Protein AF-A0A9D6YRR4-F1 (afdb_monomer_lite)

Radius of gyration: 35.92 Å; chains: 1; bounding box: 92×90×104 Å

Foldseek 3Di:
DVVVVVVVVVVVLLVVLLVQLVVLLLVLLLLLLVALVSLQVSLQSQLVSCCSLPPDPDPVVSVVSSVLSSVLLSVLRNLEDQPDDALFADQDPVNLSRAYSNLSSVLSNQLSCQLRPADAPDSVLLNVLSSCVSSLVSLVLNLQYPVLLVQLCVVVVNPDDDSLNSSLSSQLVSQLVLLCCLLASLCVSRHFFHPPDCQLSVLSSVLSNLLSCLLVLLLCLQPPNVVPDDLVVSLQSNLQSLLSSQLSVQLSLQLRLVSLLCSLVRFHSDNLSSCVSSNLRNLVRSVLSNVVSNVLQVVVVQVVDVVSVVVCLVCFLQSLLQVQLVCQLVVLLVLLDDSQDDDSVVSSVVSVVDNLSSQLRSLLRSLVSVCVVVVLLADDLQSQLQSQLVSQLCSFLVSLQVVQVVCCVVVVDVDRAPPLLSVVSSVLRSRVRSLVSSLRHPVLVVLLVVLSVQQNFSFCVVVVHDWDWPWDDALVDPSSIRTPGTDGGNSSVLSSQLVSLLVNLLVLLLLLLVVLLVVLCVLVVHCVSVLCCPDSNVVSSSSVSSSRRSNCSNNLRSVLSSRADADQADALLQEQFPVSSVVLVVCNVPDDRVVSRVVSLVVLLQCLLDSVSSSVSSCRRSNVQLSNQLSCLVNVVLVVQQVSCVSSVHDSPDGSDDSSSSSCSNNVSSRGHHYDHDDPSNVVSNVSSVVVNVPDDPVVVCVVVVVVVVVVCVVVVVVVVSVVVSVVVVVPLVQPDDQADEHRPWDWDWFDLSQKIWTAYLQGAIWIKGPCSVQLAFIFTFFDDNRHNVAGGFKWKWKAFVVGDIDTLGCPPQVDDWPPWDWDDPRPQWIWTWTDDPQKTWIWTWGQDNPFQKIKIKIKIWRNAQAKGKMKMKMKTFGQQGRPCPCVQAVLVRLQQKKWWQALVLQKIKIAGQVDFGRDPDPVVTHRFQKIWMKHKAWDPPWDKDFAAWDFAPCQQQPLHGRSDRCCVVVNHPHHGSVQGEMDSNSRTMTMTMMMTIAHRRGMTIMMMMTGMDRHDQVVQVVSCVRNVHDRDDPVSVVVRHPDYGDHDQDDDDPDDQWDADPVNQKMKGWPRDSFWDWDKAAEPQQWIWIATNQGAIWTAGNDSSPGTPFDDHPNSTPSDDRRDFDWDADPVVRHIDGLGCPPPVDPQKTWMWMDGHFKIWIWIDHDHDIDIWIWGADRPDSDIDIDD

Sequence (1189 aa):
MAVKRGESDVNSALFERIMIGMGFAVFAALEAAGGGEHAIVAGFFAGATIFVLRRSSESARQAADFAVDFLAVATFTLLCDRAGLLWRAPETFAELFRLSPVGAATATLLYLAGVVTLRARSRMAVRAALFVLPLQFSLLIALGSPPVAQIGGALLLGLDVPEAFRKIVGHTLVLFLLNESIVVGVPLALGRFLPRQWRPHSILLASAFVASLTPYIATSVSYFVAPYLPYPVTAVVATVTAALAQAGLWGQTYLVTQAMAGLLRATPSLQVVVFHDWRTGAEKGAVYGFVFMALLLAVGLVVSFAPAVAVISASGPIGGALIGAALFPLARAIVESTDSTPPFFARVEELYLHPSNYFRGAVAGAAIGLALMIGLPEASGSGRFLFGAVAGALAYAGVDAAFDFAALTQGRRQHLRSWRVYSLGALLGALVAGAVAWYLDAGQVENITAKFFAYTSLDYGADGRPITEYVIRPLFSKWGATDLGRVDGGVRLLFDESLSGVIQWVFAAPLFSINLFFLTALVQRSLQPLRQLASWQGLDMLIENAVRVLRWGLWMAPVIYSFLKASPDPAWYNQDGLIRTGVASWMSYILPDSDFRAWSLDIFTALLAYDALRVLIWFDHMGLRVATLVNLSFVGGDVADEKAARFLGKAQTSRAIPEGIRRFGTWAPLLLPFYIPRGAEWDKAWSAAEQMTQTRPPSYAYLVSGYLIYAGVVAFGLVLFLLGRLARAQKVTIEGITGAGGVPGSRPLRLTNGLMISEWFQDGQGAMRIEGVARGGPPIDLTRRPDDHAHPRGRFLFLREDGGELWSIGEAPTRCRATQASLTDAGENCLFFMAERNGFAIEACVSLAADEAVEITRLKIVNLEQRHRKLMLASLREWVLNETGVELRDAAYNAIHIGTWYVRSLNAIFAQNRLLKGGARRQSDRRLSPEIGFHAIGAGADAKISVVGYEDVKSRFYGMGSTYAPDSMLGLAAPRDPKDEGLLYGFEPCASLRVEVELAAAGATELIIVDGWARDMGRATDSIARHLGIAPVAPETLNRALSRRRELILPPPPKKPRYAFSQDGRSVTLAPGTPRPFGHVIANAFGQGAVLTNDGEIFSFHGNSRLNSFTPFRMGEGRMAPAGQRIYVYDLARTDAHSPTFVPLRRRDAEYQVTFSPGVAVYRSERDHLQLEMTVFVSPTQPIEFKIL

Secondary structure (DSSP, 8-state):
--HHHHHHHHHHHHHHHHHHHHHHHHHHHHHHHT-GGGHHHHHHHHHHHHHHHS--S-HHHHHHHHHHHHHHHHHHHHTB-TTPPTTPPPSSGGGTT-B-HHHHHHHHHHHHHHHHH---S-HHHHHHHHHHHHHHHHHHHGGGSTHHHHHHHHHTTT----HHHHHHHHHHHHHHHHHHIIIIIHHHHTT-----SSHHHHHHHHHHHHHHHHHHHHHHIIIIITTTS-HHHHHHHHHHHHHHHHHHHHHHHHHHHHHHHHTTTT----HHHHHHHHHHHHHHHHHHHHHHHHHHHHHHHHHH-HHHHHHHHHHHHHHHHHHHHHHHHHHHHHHT--TTS--HHHHHHHHHT-HHHHHHHHHHHHHHHHHHHTTGGGS-HHHHHHHHHHHHHIIIIIHHHHHHHHHHHTTS-SSPPPHHHHHHHHHHHHHHHHHHHHH--HHHHHHHHHHHHHHH-S-TTTTT----EEEE-GGG-TT--EEEEE--SHHHHHHHHHHHHHHHHHHHHHHHHHHHHHHHHHHTT-SHHHHHHTSHHHHHHHHHHHHHHHHHHHHHHHHHHHH--EESS--TTSSSSHHHHHHHHHHHHHS-HHHHHHHHHHHHHHHHH-HHHHHHHHIIIIIIIIHHHHHHHHHHHHHHHHHHHHHTT--TTS--S-HHHHHHHHHGGGG--EE---THHHHHHHHHHHHHHHS--HHHHHHHHHHHHHHHHHHHHHHHHHHHHHHHHHS---TT-PSSSSSTT---EEEE-SSEEEEE-TTS-EEEEE-HHHHTSS-EEEE-----TTS--BEEEEEEETTSPPEESSSTTTT-PPEEEEEEE-STTEEEEEEEETTEEEEEEEEE-SSSSEEEEEEEEEE-SSS-EEEEEEEEEEEEEEETTHHHH-HHHHHTTEEEEEEGGGTEEEEEETTPBPS-SSTTT-PBP--EEEEEEEE-TT--EEEEEEEEEHHHHHTTS-SSS-HHHHTSSPPBPTT--EEE--SSEEEEEEEEEEE-TT-EEEEEEEEEEESSHHHHHHHHHHHHTPPPPPHHHHHHHHH-BPPP-PPPPPSS-SEEE-TTSS-EEE-S--SSPPEEEEE-TTSEEEEEETT--EEEEESSTTTSBSS---TTSGGGS--S----EEETTTTEEE-SSSTTT--SSSEEEEEEETTEEEEEEEETTEEEEEEEEE-SSSS-EEEE-

pLDDT: mean 82.85, std 13.52, range [30.8, 98.19]

Structure (mmCIF, N/CA/C/O backbone):
data_AF-A0A9D6YRR4-F1
#
_entry.id   AF-A0A9D6YRR4-F1
#
loop_
_atom_site.group_PDB
_atom_site.id
_atom_site.type_symbol
_atom_site.label_atom_id
_atom_site.label_alt_id
_atom_site.label_comp_id
_atom_site.label_asym_id
_atom_site.label_entity_id
_atom_site.label_seq_id
_atom_site.pdbx_PDB_ins_code
_atom_site.Cartn_x
_atom_site.Cartn_y
_atom_site.Cartn_z
_atom_site.occupancy
_atom_site.B_iso_or_equiv
_atom_site.auth_seq_id
_atom_site.auth_comp_id
_atom_site.auth_asym_id
_atom_site.auth_atom_id
_atom_site.pdbx_PDB_model_num
ATOM 1 N N . MET A 1 1 ? 9.884 -29.190 38.766 1.00 35.38 1 MET A N 1
ATOM 2 C CA . MET A 1 1 ? 11.033 -29.757 38.014 1.00 35.38 1 MET A CA 1
ATOM 3 C C . MET A 1 1 ? 10.650 -30.884 37.039 1.00 35.38 1 MET A C 1
ATOM 5 O O . MET A 1 1 ? 11.344 -31.026 36.044 1.00 35.38 1 MET A O 1
ATOM 9 N N . ALA A 1 2 ? 9.544 -31.621 37.236 1.00 30.80 2 ALA A N 1
ATOM 10 C CA . ALA A 1 2 ? 9.090 -32.679 36.313 1.00 30.80 2 ALA A CA 1
ATOM 11 C C . ALA A 1 2 ? 8.476 -32.177 34.981 1.00 30.80 2 ALA A C 1
ATOM 13 O O . ALA A 1 2 ? 8.608 -32.843 33.962 1.00 30.80 2 ALA A O 1
ATOM 14 N N . VAL A 1 3 ? 7.903 -30.966 34.945 1.00 32.97 3 VAL A N 1
ATOM 15 C CA . VAL A 1 3 ? 7.311 -30.372 33.722 1.00 32.97 3 VAL A CA 1
ATOM 16 C C . VAL A 1 3 ? 8.374 -29.994 32.672 1.00 32.97 3 VAL A C 1
ATOM 18 O O . VAL A 1 3 ? 8.130 -30.102 31.477 1.00 32.97 3 VAL A O 1
ATOM 21 N N . LYS A 1 4 ? 9.604 -29.660 33.099 1.00 32.00 4 LYS A N 1
ATOM 22 C CA . LYS A 1 4 ? 10.712 -29.302 32.190 1.00 32.00 4 LYS A CA 1
ATOM 23 C C . LYS A 1 4 ? 11.337 -30.495 31.448 1.00 32.00 4 LYS A C 1
ATOM 25 O O . LYS A 1 4 ? 11.971 -30.271 30.424 1.00 32.00 4 LYS A O 1
ATOM 30 N N . ARG A 1 5 ? 11.177 -31.736 31.937 1.00 32.06 5 ARG A N 1
ATOM 31 C CA . ARG A 1 5 ? 11.666 -32.949 31.242 1.00 32.06 5 ARG A CA 1
ATOM 32 C C . ARG A 1 5 ? 10.710 -33.416 30.135 1.00 32.06 5 ARG A C 1
ATOM 34 O O . ARG A 1 5 ? 11.171 -33.881 29.105 1.00 32.06 5 ARG A O 1
ATOM 41 N N . GLY A 1 6 ? 9.399 -33.208 30.288 1.00 34.84 6 GLY A N 1
ATOM 42 C CA . GLY A 1 6 ? 8.423 -33.536 29.238 1.00 34.84 6 GLY A CA 1
ATOM 43 C C . GLY A 1 6 ? 8.542 -32.651 27.990 1.00 34.84 6 GLY A C 1
ATOM 44 O O . GLY A 1 6 ? 8.370 -33.126 26.872 1.00 34.84 6 GLY A O 1
ATOM 45 N N . GLU A 1 7 ? 8.903 -31.373 28.151 1.00 37.41 7 GLU A N 1
ATOM 46 C CA . GLU A 1 7 ? 9.108 -30.463 27.014 1.00 37.41 7 GLU A CA 1
ATOM 47 C C . GLU A 1 7 ? 10.412 -30.727 26.241 1.00 37.41 7 GLU A C 1
ATOM 49 O O . GLU A 1 7 ? 10.470 -30.421 25.048 1.00 37.41 7 GLU A O 1
ATOM 54 N N . SER A 1 8 ? 11.462 -31.287 26.860 1.00 43.06 8 SER A N 1
ATOM 55 C CA . SER A 1 8 ? 12.710 -31.598 26.142 1.00 43.06 8 SER A CA 1
ATOM 56 C C . SER A 1 8 ? 12.553 -32.788 25.196 1.00 43.06 8 SER A C 1
ATOM 58 O O . SER A 1 8 ? 13.029 -32.717 24.063 1.00 43.06 8 SER A O 1
ATOM 60 N N . ASP A 1 9 ? 11.823 -33.822 25.618 1.00 42.53 9 ASP A N 1
ATOM 61 C CA . ASP A 1 9 ? 11.659 -35.070 24.855 1.00 42.53 9 ASP A CA 1
ATOM 62 C C . ASP A 1 9 ? 10.661 -34.927 23.694 1.00 42.53 9 ASP A C 1
ATOM 64 O O . ASP A 1 9 ? 10.826 -35.518 22.628 1.00 42.53 9 ASP A O 1
ATOM 68 N N . VAL A 1 10 ? 9.648 -34.064 23.839 1.00 52.66 10 VAL A N 1
ATOM 69 C CA . VAL A 1 10 ? 8.734 -33.722 22.732 1.00 52.66 10 VAL A CA 1
ATOM 70 C C . VAL A 1 10 ? 9.452 -32.890 21.661 1.00 52.66 10 VAL A C 1
ATOM 72 O O . VAL A 1 10 ? 9.198 -33.056 20.466 1.00 52.66 10 VAL A O 1
ATOM 75 N N . ASN A 1 11 ? 10.379 -32.014 22.066 1.00 50.00 11 ASN A N 1
ATOM 76 C CA . ASN A 1 11 ? 11.154 -31.196 21.134 1.00 50.00 11 ASN A CA 1
ATOM 77 C C . ASN A 1 11 ? 12.243 -32.000 20.398 1.00 50.00 11 ASN A C 1
ATOM 79 O O . ASN A 1 11 ? 12.485 -31.710 19.225 1.00 50.00 11 ASN A O 1
ATOM 83 N N . SER A 1 12 ? 12.866 -33.009 21.025 1.00 56.66 12 SER A N 1
ATOM 84 C CA . SER A 1 12 ? 13.842 -33.885 20.352 1.00 56.66 12 SER A CA 1
ATOM 85 C C . SER A 1 12 ? 13.174 -34.777 19.301 1.00 56.66 12 SER A C 1
ATOM 87 O O . SER A 1 12 ? 13.615 -34.797 18.154 1.00 56.66 12 SER A O 1
ATOM 89 N N . ALA A 1 13 ? 12.039 -35.402 19.631 1.00 66.06 13 ALA A N 1
ATOM 90 C CA . ALA A 1 13 ? 11.283 -36.236 18.696 1.00 66.06 13 ALA A CA 1
ATOM 91 C C . ALA A 1 13 ? 10.710 -35.435 17.509 1.00 66.06 13 ALA A C 1
ATOM 93 O O . ALA A 1 13 ? 10.629 -35.937 16.386 1.00 66.06 13 ALA A O 1
ATOM 94 N N . LEU A 1 14 ? 10.311 -34.176 17.729 1.00 68.56 14 LEU A N 1
ATOM 95 C CA . LEU A 1 14 ? 9.897 -33.276 16.649 1.00 68.56 14 LEU A CA 1
ATOM 96 C C . LEU A 1 14 ? 11.081 -32.904 15.743 1.00 68.56 14 LEU A C 1
ATOM 98 O O . LEU A 1 14 ? 10.932 -32.879 14.523 1.00 68.56 14 LEU A O 1
ATOM 102 N N . PHE A 1 15 ? 12.249 -32.636 16.331 1.00 70.12 15 PHE A N 1
ATOM 103 C CA . PHE A 1 15 ? 13.462 -32.289 15.594 1.00 70.12 15 PHE A CA 1
ATOM 104 C C . PHE A 1 15 ? 13.963 -33.448 14.722 1.00 70.12 15 PHE A C 1
ATOM 106 O O . PHE A 1 15 ? 14.214 -33.249 13.535 1.00 70.12 15 PHE A O 1
ATOM 113 N N . GLU A 1 16 ? 14.028 -34.665 15.262 1.00 74.25 16 GLU A N 1
ATOM 114 C CA . GLU A 1 16 ? 14.415 -35.865 14.507 1.00 74.25 16 GLU A CA 1
ATOM 115 C C . GLU A 1 16 ? 13.483 -36.122 13.319 1.00 74.25 16 GLU A C 1
ATOM 117 O O . GLU A 1 16 ? 13.944 -36.366 12.205 1.00 74.25 16 GLU A O 1
ATOM 122 N N . ARG A 1 17 ? 12.165 -35.982 13.513 1.00 77.06 17 ARG A N 1
ATOM 123 C CA . ARG A 1 17 ? 11.183 -36.109 12.423 1.00 77.06 17 ARG A CA 1
ATOM 124 C C . ARG A 1 17 ? 11.394 -35.079 11.324 1.00 77.06 17 ARG A C 1
ATOM 126 O O . ARG A 1 17 ? 11.297 -35.417 10.147 1.00 77.06 17 ARG A O 1
ATOM 133 N N . ILE A 1 18 ? 11.678 -33.835 11.703 1.00 76.31 18 ILE A N 1
ATOM 134 C CA . ILE A 1 18 ? 11.972 -32.765 10.750 1.00 76.31 18 ILE A CA 1
ATOM 135 C C . ILE A 1 18 ? 13.238 -33.097 9.949 1.00 76.31 18 ILE A C 1
ATOM 137 O O . ILE A 1 18 ? 13.229 -32.956 8.729 1.00 76.31 18 ILE A O 1
ATOM 141 N N . MET A 1 19 ? 14.293 -33.588 10.605 1.00 75.81 19 MET A N 1
ATOM 142 C CA . MET A 1 19 ? 15.544 -33.974 9.943 1.00 75.81 19 MET A CA 1
ATOM 143 C C . MET A 1 19 ? 15.360 -35.152 8.979 1.00 75.81 19 MET A C 1
ATOM 145 O O . MET A 1 19 ? 15.824 -35.079 7.843 1.00 75.81 19 MET A O 1
ATOM 149 N N . ILE A 1 20 ? 14.640 -36.202 9.388 1.00 81.38 20 ILE A N 1
ATOM 150 C CA . ILE A 1 20 ? 14.343 -37.364 8.533 1.00 81.38 20 ILE A CA 1
ATOM 151 C C . ILE A 1 20 ? 13.487 -36.945 7.333 1.00 81.38 20 ILE A C 1
ATOM 153 O O . ILE A 1 20 ? 13.809 -37.283 6.196 1.00 81.38 20 ILE A O 1
ATOM 157 N N . GLY A 1 21 ? 12.428 -36.163 7.567 1.00 84.38 21 GLY A N 1
ATOM 158 C CA . GLY A 1 21 ? 11.569 -35.662 6.496 1.00 84.38 21 GLY A CA 1
ATOM 159 C C . GLY A 1 21 ? 12.320 -34.767 5.508 1.00 84.38 21 GLY A C 1
ATOM 160 O O . GLY A 1 21 ? 12.139 -34.906 4.303 1.00 84.38 21 GLY A O 1
ATOM 161 N N . MET A 1 22 ? 13.215 -33.895 5.985 1.00 80.69 22 MET A N 1
ATOM 162 C CA . MET A 1 22 ? 14.086 -33.112 5.101 1.00 80.69 22 MET A CA 1
ATOM 163 C C . MET A 1 22 ? 15.064 -33.994 4.315 1.00 80.69 22 MET A C 1
ATOM 165 O O . MET A 1 22 ? 15.268 -33.750 3.128 1.00 80.69 22 MET A O 1
ATOM 169 N N . GLY A 1 23 ? 15.626 -35.036 4.937 1.00 81.50 23 GLY A N 1
ATOM 170 C CA . GLY A 1 23 ? 16.478 -36.014 4.255 1.00 81.50 23 GLY A CA 1
ATOM 171 C C . GLY A 1 23 ? 15.756 -36.706 3.096 1.00 81.50 23 GLY A C 1
ATOM 172 O O . GLY A 1 23 ? 16.285 -36.756 1.987 1.00 81.50 23 GLY A O 1
ATOM 173 N N . PHE A 1 24 ? 14.516 -37.156 3.314 1.00 90.81 24 PHE A N 1
ATOM 174 C CA . PHE A 1 24 ? 13.679 -37.731 2.254 1.00 90.81 24 PHE A CA 1
ATOM 175 C C . PHE A 1 24 ? 13.334 -36.723 1.156 1.00 90.81 24 PHE A C 1
ATOM 177 O O . PHE A 1 24 ? 13.341 -37.094 -0.014 1.00 90.81 24 PHE A O 1
ATOM 184 N N . ALA A 1 25 ? 13.097 -35.454 1.499 1.00 86.81 25 ALA A N 1
ATOM 185 C CA . ALA A 1 25 ? 12.804 -34.417 0.513 1.00 86.81 25 ALA A CA 1
ATOM 186 C C . ALA A 1 25 ? 13.997 -34.153 -0.418 1.00 86.81 25 ALA A C 1
ATOM 188 O O . ALA A 1 25 ? 13.829 -34.047 -1.633 1.00 86.81 25 ALA A O 1
ATOM 189 N N . VAL A 1 26 ? 15.207 -34.070 0.148 1.00 86.12 26 VAL A N 1
ATOM 190 C CA . VAL A 1 26 ? 16.449 -33.898 -0.621 1.00 86.12 26 VAL A CA 1
ATOM 191 C C . VAL A 1 26 ? 16.705 -35.119 -1.496 1.00 86.12 26 VAL A C 1
ATOM 193 O O . VAL A 1 26 ? 17.022 -34.963 -2.672 1.00 86.12 26 VAL A O 1
ATOM 196 N N . PHE A 1 27 ? 16.514 -36.323 -0.954 1.00 89.38 27 PHE A N 1
ATOM 197 C CA . PHE A 1 27 ? 16.670 -37.554 -1.720 1.00 89.38 27 PHE A CA 1
ATOM 198 C C . PHE A 1 27 ? 15.675 -37.624 -2.888 1.00 89.38 27 PHE A C 1
ATOM 200 O O . PHE A 1 27 ? 16.085 -37.835 -4.023 1.00 89.38 27 PHE A O 1
ATOM 207 N N . ALA A 1 28 ? 14.393 -37.325 -2.653 1.00 90.44 28 ALA A N 1
ATOM 208 C CA . ALA A 1 28 ? 13.381 -37.257 -3.707 1.00 90.44 28 ALA A CA 1
ATOM 209 C C . ALA A 1 28 ? 13.752 -36.259 -4.818 1.00 90.44 28 ALA A C 1
ATOM 211 O O . ALA A 1 28 ? 13.530 -36.537 -5.992 1.00 90.44 28 ALA A O 1
ATOM 212 N N . ALA A 1 29 ? 14.343 -35.113 -4.468 1.00 88.69 29 ALA A N 1
ATOM 213 C CA . ALA A 1 29 ? 14.782 -34.116 -5.440 1.00 88.69 29 ALA A CA 1
ATOM 214 C C . ALA A 1 29 ? 15.998 -34.569 -6.268 1.00 88.69 29 ALA A C 1
ATOM 216 O O . ALA A 1 29 ? 16.045 -34.301 -7.469 1.00 88.69 29 ALA A O 1
ATOM 217 N N . LEU A 1 30 ? 16.962 -35.261 -5.650 1.00 88.25 30 LEU A N 1
ATOM 218 C CA . LEU A 1 30 ? 18.108 -35.851 -6.354 1.00 88.25 30 LEU A CA 1
ATOM 219 C C . LEU A 1 30 ? 17.657 -36.948 -7.324 1.00 88.25 30 LEU A C 1
ATOM 221 O O . LEU A 1 30 ? 18.088 -36.965 -8.473 1.00 88.25 30 LEU A O 1
ATOM 225 N N . GLU A 1 31 ? 16.739 -37.809 -6.889 1.00 92.06 31 GLU A N 1
ATOM 226 C CA . GLU A 1 31 ? 16.152 -38.855 -7.730 1.00 92.06 31 GLU A CA 1
ATOM 227 C C . GLU A 1 31 ? 15.306 -38.264 -8.868 1.00 92.06 31 GLU A C 1
ATOM 229 O O . GLU A 1 31 ? 15.379 -38.738 -9.999 1.00 92.06 31 GLU A O 1
ATOM 234 N N . ALA A 1 32 ? 14.576 -37.169 -8.624 1.00 89.31 32 ALA A N 1
ATOM 235 C CA . ALA A 1 32 ? 13.830 -36.467 -9.669 1.00 89.31 32 ALA A CA 1
ATOM 236 C C . ALA A 1 32 ? 14.744 -35.884 -10.766 1.00 89.31 32 ALA A C 1
ATOM 238 O O . ALA A 1 32 ? 14.381 -35.897 -11.943 1.00 89.31 32 ALA A O 1
ATOM 239 N N . ALA A 1 33 ? 15.947 -35.419 -10.406 1.00 88.12 33 ALA A N 1
ATOM 240 C CA . ALA A 1 33 ? 16.976 -35.011 -11.371 1.00 88.12 33 ALA A CA 1
ATOM 241 C C . ALA A 1 33 ? 17.546 -36.196 -12.173 1.00 88.12 33 ALA A C 1
ATOM 243 O O . ALA A 1 33 ? 18.109 -36.010 -13.253 1.00 88.12 33 ALA A O 1
ATOM 244 N N . GLY A 1 34 ? 17.379 -37.413 -11.653 1.00 83.12 34 GLY A N 1
ATOM 245 C CA . GLY A 1 34 ? 17.759 -38.667 -12.281 1.00 83.12 34 GLY A CA 1
ATOM 246 C C . GLY A 1 34 ? 16.894 -39.062 -13.476 1.00 83.12 34 GLY A C 1
ATOM 247 O O . GLY A 1 34 ? 17.233 -40.034 -14.132 1.00 83.12 34 GLY A O 1
ATOM 248 N N . GLY A 1 35 ? 15.833 -38.336 -13.844 1.00 85.69 35 GLY A N 1
ATOM 249 C CA . GLY A 1 35 ? 15.032 -38.636 -15.042 1.00 85.69 35 GLY A CA 1
ATOM 250 C C . GLY A 1 35 ? 14.053 -39.808 -14.885 1.00 85.69 35 GLY A C 1
ATOM 251 O O . GLY A 1 35 ? 13.960 -40.431 -13.832 1.00 85.69 35 GLY A O 1
ATOM 252 N N . GLY A 1 36 ? 13.305 -40.117 -15.951 1.00 86.56 36 GLY A N 1
ATOM 253 C CA . GLY A 1 36 ? 12.092 -40.950 -15.881 1.00 86.56 36 GLY A CA 1
ATOM 254 C C . GLY A 1 36 ? 12.237 -42.348 -15.260 1.00 86.56 36 GLY A C 1
ATOM 255 O O . GLY A 1 36 ? 11.302 -42.819 -14.618 1.00 86.56 36 GLY A O 1
ATOM 256 N N . GLU A 1 37 ? 13.404 -42.988 -15.371 1.00 88.25 37 GLU A N 1
ATOM 257 C CA . GLU A 1 37 ? 13.693 -44.299 -14.758 1.00 88.25 37 GLU A CA 1
ATOM 258 C C . GLU A 1 37 ? 13.604 -44.272 -13.219 1.00 88.25 37 GLU A C 1
ATOM 260 O O . GLU A 1 37 ? 13.327 -45.289 -12.588 1.00 88.25 37 GLU A O 1
ATOM 265 N N . HIS A 1 38 ? 13.790 -43.099 -12.610 1.00 91.19 38 HIS A N 1
ATOM 266 C CA . HIS A 1 38 ? 13.806 -42.906 -11.161 1.00 91.19 38 HIS A CA 1
ATOM 267 C C . HIS A 1 38 ? 12.436 -42.454 -10.617 1.00 91.19 38 HIS A C 1
ATOM 269 O O . HIS A 1 38 ? 12.287 -42.230 -9.416 1.00 91.19 38 HIS A O 1
ATOM 275 N N . ALA A 1 39 ? 11.405 -42.346 -11.469 1.00 92.38 39 ALA A N 1
ATOM 276 C CA . ALA A 1 39 ? 10.108 -41.763 -11.108 1.00 92.38 39 ALA A CA 1
ATOM 277 C C . ALA A 1 39 ? 9.416 -42.467 -9.929 1.00 92.38 39 ALA A C 1
ATOM 279 O O . ALA A 1 39 ? 8.824 -41.803 -9.078 1.00 92.38 39 ALA A O 1
ATOM 280 N N . ILE A 1 40 ? 9.524 -43.799 -9.844 1.00 93.56 40 ILE A N 1
ATOM 281 C CA . ILE A 1 40 ? 8.946 -44.583 -8.741 1.00 93.56 40 ILE A CA 1
ATOM 282 C C . ILE A 1 40 ? 9.660 -44.265 -7.421 1.00 93.56 40 ILE A C 1
ATOM 284 O O . ILE A 1 40 ? 9.010 -44.057 -6.397 1.00 93.56 40 ILE A O 1
ATOM 288 N N . VAL A 1 41 ? 10.993 -44.196 -7.445 1.00 92.19 41 VAL A N 1
ATOM 289 C CA . VAL A 1 41 ? 11.813 -43.933 -6.255 1.00 92.19 41 VAL A CA 1
ATOM 290 C C . VAL A 1 41 ? 11.601 -42.494 -5.779 1.00 92.19 41 VAL A C 1
ATOM 292 O O . VAL A 1 41 ? 11.283 -42.275 -4.609 1.00 92.19 41 VAL A O 1
ATOM 295 N N . ALA A 1 42 ? 11.672 -41.519 -6.690 1.00 91.69 42 ALA A N 1
ATOM 296 C CA . ALA A 1 42 ? 11.424 -40.110 -6.392 1.00 91.69 42 ALA A CA 1
ATOM 297 C C . ALA A 1 42 ? 10.014 -39.886 -5.814 1.00 91.69 42 ALA A C 1
ATOM 299 O O . ALA A 1 42 ? 9.860 -39.239 -4.774 1.00 91.69 42 ALA A O 1
ATOM 300 N N . GLY A 1 43 ? 8.988 -40.480 -6.436 1.00 93.00 43 GLY A N 1
ATOM 301 C CA . GLY A 1 43 ? 7.608 -40.420 -5.955 1.00 93.00 43 GLY A CA 1
ATOM 302 C C . GLY A 1 43 ? 7.432 -41.039 -4.565 1.00 93.00 43 GLY A C 1
ATOM 303 O O . GLY A 1 43 ? 6.752 -40.466 -3.712 1.00 93.00 43 GLY A O 1
ATOM 304 N N . PHE A 1 44 ? 8.067 -42.185 -4.291 1.00 95.25 44 PHE A N 1
ATOM 305 C CA . PHE A 1 44 ? 7.974 -42.843 -2.984 1.00 95.25 44 PHE A CA 1
ATOM 306 C C . PHE A 1 44 ? 8.546 -41.968 -1.865 1.00 95.25 44 PHE A C 1
ATOM 308 O O . PHE A 1 44 ? 7.880 -41.747 -0.850 1.00 95.25 44 PHE A O 1
ATOM 315 N N . PHE A 1 45 ? 9.750 -41.420 -2.054 1.00 93.31 45 PHE A N 1
ATOM 316 C CA . PHE A 1 45 ? 10.384 -40.561 -1.051 1.00 93.31 45 PHE A CA 1
ATOM 317 C C . PHE A 1 45 ? 9.671 -39.210 -0.887 1.00 93.31 45 PHE A C 1
ATOM 319 O O . PHE A 1 45 ? 9.643 -38.661 0.219 1.00 93.31 45 PHE A O 1
ATOM 326 N N . ALA A 1 46 ? 9.007 -38.706 -1.930 1.00 91.75 46 ALA A N 1
ATOM 327 C CA . ALA A 1 46 ? 8.114 -37.553 -1.838 1.00 91.75 46 ALA A CA 1
ATOM 328 C C . ALA A 1 46 ? 6.888 -37.831 -0.949 1.00 91.75 46 ALA A C 1
ATOM 330 O O . ALA A 1 46 ? 6.625 -37.083 -0.003 1.00 91.75 46 ALA A O 1
ATOM 331 N N . GLY A 1 47 ? 6.185 -38.944 -1.182 1.00 90.25 47 GLY A N 1
ATOM 332 C CA . GLY A 1 47 ? 5.083 -39.381 -0.321 1.00 90.25 47 GLY A CA 1
ATOM 333 C C . GLY A 1 47 ? 5.541 -39.616 1.124 1.00 90.25 47 GLY A C 1
ATOM 334 O O . GLY A 1 47 ? 4.892 -39.161 2.071 1.00 90.25 47 GLY A O 1
ATOM 335 N N . ALA A 1 48 ? 6.704 -40.251 1.310 1.00 89.69 48 ALA A N 1
ATOM 336 C CA . ALA A 1 48 ? 7.290 -40.517 2.625 1.00 89.69 48 ALA A CA 1
ATOM 337 C C . ALA A 1 48 ? 7.649 -39.225 3.378 1.00 89.69 48 ALA A C 1
ATOM 339 O O . ALA A 1 48 ? 7.408 -39.124 4.581 1.00 89.69 48 ALA A O 1
ATOM 340 N N . THR A 1 49 ? 8.154 -38.209 2.673 1.00 89.44 49 THR A N 1
ATOM 341 C CA . THR A 1 49 ? 8.422 -36.873 3.228 1.00 89.44 49 THR A CA 1
ATOM 342 C C . THR A 1 49 ? 7.166 -36.283 3.867 1.00 89.44 49 THR A C 1
ATOM 344 O O . THR A 1 49 ? 7.178 -35.899 5.040 1.00 89.44 49 THR A O 1
ATOM 347 N N . ILE A 1 50 ? 6.056 -36.236 3.121 1.00 86.56 50 ILE A N 1
ATOM 348 C CA . ILE A 1 50 ? 4.797 -35.671 3.623 1.00 86.56 50 ILE A CA 1
ATOM 349 C C . ILE A 1 50 ? 4.213 -36.543 4.737 1.00 86.56 50 ILE A C 1
ATOM 351 O O . ILE A 1 50 ? 3.732 -36.009 5.738 1.00 86.56 50 ILE A O 1
ATOM 355 N N . PHE A 1 51 ? 4.318 -37.869 4.623 1.00 86.25 51 PHE A N 1
ATOM 356 C CA . PHE A 1 51 ? 3.864 -38.807 5.649 1.00 86.25 51 PHE A CA 1
ATOM 357 C C . PHE A 1 51 ? 4.544 -38.576 7.007 1.00 86.25 51 PHE A C 1
ATOM 359 O O . PHE A 1 51 ? 3.874 -38.602 8.044 1.00 86.25 51 PHE A O 1
ATOM 366 N N . VAL A 1 52 ? 5.857 -38.317 7.006 1.00 84.81 52 VAL A N 1
ATOM 367 C CA . VAL A 1 52 ? 6.645 -38.042 8.219 1.00 84.81 52 VAL A CA 1
ATOM 368 C C . VAL A 1 52 ? 6.355 -36.643 8.775 1.00 84.81 52 VAL A C 1
ATOM 370 O O . VAL A 1 52 ? 6.222 -36.483 9.991 1.00 84.81 52 VAL A O 1
ATOM 373 N N . LEU A 1 53 ? 6.227 -35.632 7.908 1.00 81.56 53 LEU A N 1
ATOM 374 C CA . LEU A 1 53 ? 6.117 -34.225 8.316 1.00 81.56 53 LEU A CA 1
ATOM 375 C C . LEU A 1 53 ? 4.678 -33.751 8.606 1.00 81.56 53 LEU A C 1
ATOM 377 O O . LEU A 1 53 ? 4.496 -32.795 9.361 1.00 81.56 53 LEU A O 1
ATOM 381 N N . ARG A 1 54 ? 3.645 -34.397 8.046 1.00 72.44 54 ARG A N 1
ATOM 382 C CA . ARG A 1 54 ? 2.220 -34.041 8.211 1.00 72.44 54 ARG A CA 1
ATOM 383 C C . ARG A 1 54 ? 1.339 -35.271 8.465 1.00 72.44 54 ARG A C 1
ATOM 385 O O . ARG A 1 54 ? 0.528 -35.669 7.631 1.00 72.44 54 ARG A O 1
ATOM 392 N N . ARG A 1 55 ? 1.439 -35.844 9.666 1.00 66.50 55 ARG A N 1
ATOM 393 C CA . ARG A 1 55 ? 0.574 -36.957 10.096 1.00 66.50 55 ARG A CA 1
ATOM 394 C C . ARG A 1 55 ? -0.889 -36.510 10.249 1.00 66.50 55 ARG A C 1
ATOM 396 O O . ARG A 1 55 ? -1.164 -35.482 10.865 1.00 66.50 55 ARG A O 1
ATOM 403 N N . SER A 1 56 ? -1.814 -37.294 9.698 1.00 62.41 56 SER A N 1
ATOM 404 C CA . SER A 1 56 ? -3.264 -37.161 9.918 1.00 62.41 56 SER A CA 1
ATOM 405 C C . SER A 1 56 ? -3.729 -38.224 10.916 1.00 62.41 56 SER A C 1
ATOM 407 O O . SER A 1 56 ? -3.146 -39.305 10.951 1.00 62.41 56 SER A O 1
ATOM 409 N N . SER A 1 57 ? -4.766 -37.950 11.713 1.00 57.38 57 SER A N 1
ATOM 410 C CA . SER A 1 57 ? -5.381 -38.957 12.597 1.00 57.38 57 SER A CA 1
ATOM 411 C C . SER A 1 57 ? -6.224 -39.990 11.836 1.00 57.38 57 SER A C 1
ATOM 413 O O . SER A 1 57 ? -6.510 -41.058 12.365 1.00 57.38 57 SER A O 1
ATOM 415 N N . GLU A 1 58 ? -6.599 -39.692 10.589 1.00 70.69 58 GLU A N 1
ATOM 416 C CA . GLU A 1 58 ? -7.382 -40.570 9.714 1.00 70.69 58 GLU A CA 1
ATOM 417 C C . GLU A 1 58 ? -6.477 -41.320 8.723 1.00 70.69 58 GLU A C 1
ATOM 419 O O . GLU A 1 58 ? -5.898 -40.715 7.815 1.00 70.69 58 GLU A O 1
ATOM 424 N N . SER A 1 59 ? -6.395 -42.647 8.861 1.00 70.12 59 SER A N 1
ATOM 425 C CA . SER A 1 59 ? -5.524 -43.518 8.053 1.00 70.12 59 SER A CA 1
ATOM 426 C C . SER A 1 59 ? -5.863 -43.509 6.556 1.00 70.12 59 SER A C 1
ATOM 428 O O . SER A 1 59 ? -4.966 -43.394 5.723 1.00 70.12 59 SER A O 1
ATOM 430 N N . ALA A 1 60 ? -7.151 -43.557 6.199 1.00 72.75 60 ALA A N 1
ATOM 431 C CA . ALA A 1 60 ? -7.605 -43.553 4.804 1.00 72.75 60 ALA A CA 1
ATOM 432 C C . ALA A 1 60 ? -7.220 -42.258 4.068 1.00 72.75 60 ALA A C 1
ATOM 434 O O . ALA A 1 60 ? -6.758 -42.276 2.927 1.00 72.75 60 ALA A O 1
ATOM 435 N N . ARG A 1 61 ? -7.345 -41.118 4.754 1.00 72.94 61 ARG A N 1
ATOM 436 C CA . ARG A 1 61 ? -6.987 -39.803 4.214 1.00 72.94 61 ARG A CA 1
ATOM 437 C C . ARG A 1 61 ? -5.468 -39.643 4.074 1.00 72.94 61 ARG A C 1
ATOM 439 O O . ARG A 1 61 ? -5.001 -38.988 3.149 1.00 72.94 61 ARG A O 1
ATOM 446 N N . GLN A 1 62 ? -4.696 -40.286 4.950 1.00 79.31 62 GLN A N 1
ATOM 447 C CA . GLN A 1 62 ? -3.237 -40.293 4.882 1.00 79.31 62 GLN A CA 1
ATOM 448 C C . GLN A 1 62 ? -2.699 -41.106 3.690 1.00 79.31 62 GLN A C 1
ATOM 450 O O . GLN A 1 62 ? -1.726 -40.688 3.066 1.00 79.31 62 GLN A O 1
ATOM 455 N N . ALA A 1 63 ? -3.351 -42.218 3.334 1.00 82.69 63 ALA A N 1
ATOM 456 C CA . ALA A 1 63 ? -3.008 -42.997 2.142 1.00 82.69 63 ALA A CA 1
ATOM 457 C C . ALA A 1 63 ? -3.303 -42.230 0.838 1.00 82.69 63 ALA A C 1
ATOM 459 O O . ALA A 1 63 ? -2.482 -42.229 -0.078 1.00 82.69 63 ALA A O 1
ATOM 460 N N . ALA A 1 64 ? -4.440 -41.526 0.776 1.00 84.50 64 ALA A N 1
ATOM 461 C CA . ALA A 1 64 ? -4.787 -40.683 -0.369 1.00 84.50 64 ALA A CA 1
ATOM 462 C C . ALA A 1 64 ? -3.784 -39.531 -0.566 1.00 84.50 64 ALA A C 1
ATOM 464 O O . ALA A 1 64 ? -3.326 -39.298 -1.682 1.00 84.50 64 ALA A O 1
ATOM 465 N N . ASP A 1 65 ? -3.400 -38.850 0.519 1.00 84.12 65 ASP A N 1
ATOM 466 C CA . ASP A 1 65 ? -2.381 -37.795 0.493 1.00 84.12 65 ASP A CA 1
ATOM 467 C C . ASP A 1 65 ? -1.041 -38.324 -0.059 1.00 84.12 65 ASP A C 1
ATOM 469 O O . ASP A 1 65 ? -0.472 -37.719 -0.966 1.00 84.12 65 ASP A O 1
ATOM 473 N N . PHE A 1 66 ? -0.589 -39.494 0.411 1.00 90.19 66 PHE A N 1
ATOM 474 C CA . PHE A 1 66 ? 0.639 -40.137 -0.069 1.00 90.19 66 PHE A CA 1
ATOM 475 C C . PHE A 1 66 ? 0.600 -40.423 -1.577 1.00 90.19 66 PHE A C 1
ATOM 477 O O . PHE A 1 66 ? 1.563 -40.131 -2.281 1.00 90.19 66 PHE A O 1
ATOM 484 N N . ALA A 1 67 ? -0.509 -40.973 -2.083 1.00 91.38 67 ALA A N 1
ATOM 485 C CA . ALA A 1 67 ? -0.653 -41.309 -3.499 1.00 91.38 67 ALA A CA 1
ATOM 486 C C . ALA A 1 67 ? -0.615 -40.065 -4.403 1.00 91.38 67 ALA A C 1
ATOM 488 O O . ALA A 1 67 ? 0.018 -40.084 -5.457 1.00 91.38 67 ALA A O 1
ATOM 489 N N . VAL A 1 68 ? -1.253 -38.968 -3.986 1.00 92.06 68 VAL A N 1
ATOM 490 C CA . VAL A 1 68 ? -1.238 -37.706 -4.744 1.00 92.06 68 VAL A CA 1
ATOM 491 C C . VAL A 1 68 ? 0.172 -37.121 -4.793 1.00 92.06 68 VAL A C 1
ATOM 493 O O . VAL A 1 68 ? 0.642 -36.737 -5.863 1.00 92.06 68 VAL A O 1
ATOM 496 N N . ASP A 1 69 ? 0.858 -37.081 -3.649 1.00 92.75 69 ASP A N 1
ATOM 497 C CA . ASP A 1 69 ? 2.212 -36.533 -3.548 1.00 92.75 69 ASP A CA 1
ATOM 498 C C . ASP A 1 69 ? 3.235 -37.400 -4.319 1.00 92.75 69 ASP A C 1
ATOM 500 O O . ASP A 1 69 ? 4.134 -36.858 -4.967 1.00 92.75 69 ASP A O 1
ATOM 504 N N . PHE A 1 70 ? 3.040 -38.727 -4.349 1.00 95.62 70 PHE A N 1
ATOM 505 C CA . PHE A 1 70 ? 3.781 -39.654 -5.213 1.00 95.62 70 PHE A CA 1
ATOM 506 C C . PHE A 1 70 ? 3.603 -39.311 -6.695 1.00 95.62 70 PHE A C 1
ATOM 508 O O . PHE A 1 70 ? 4.589 -39.132 -7.409 1.00 95.62 70 PHE A O 1
ATOM 515 N N . LEU A 1 71 ? 2.352 -39.199 -7.160 1.00 95.44 71 LEU A N 1
ATOM 516 C CA . LEU A 1 71 ? 2.045 -38.971 -8.575 1.00 95.44 71 LEU A CA 1
ATOM 517 C C . LEU A 1 71 ? 2.575 -37.621 -9.065 1.00 95.44 71 LEU A C 1
ATOM 519 O O . LEU A 1 71 ? 3.102 -37.540 -10.176 1.00 95.44 71 LEU A O 1
ATOM 523 N N . ALA A 1 72 ? 2.484 -36.575 -8.239 1.00 94.31 72 ALA A N 1
ATOM 524 C CA . ALA A 1 72 ? 2.989 -35.248 -8.579 1.00 94.31 72 ALA A CA 1
ATOM 525 C C . ALA A 1 72 ? 4.502 -35.269 -8.865 1.00 94.31 72 ALA A C 1
ATOM 527 O O . ALA A 1 72 ? 4.940 -34.825 -9.929 1.00 94.31 72 ALA A O 1
ATOM 528 N N . VAL A 1 73 ? 5.299 -35.844 -7.958 1.00 94.88 73 VAL A N 1
ATOM 529 C CA . VAL A 1 73 ? 6.765 -35.888 -8.099 1.00 94.88 73 VAL A CA 1
ATOM 530 C C . VAL A 1 73 ? 7.216 -36.908 -9.145 1.00 94.88 73 VAL A C 1
ATOM 532 O O . VAL A 1 73 ? 8.133 -36.624 -9.919 1.00 94.88 73 VAL A O 1
ATOM 535 N N . ALA A 1 74 ? 6.539 -38.056 -9.253 1.00 95.00 74 ALA A N 1
ATOM 536 C CA . ALA A 1 74 ? 6.787 -39.008 -10.334 1.00 95.00 74 ALA A CA 1
ATOM 537 C C . ALA A 1 74 ? 6.587 -38.345 -11.708 1.00 95.00 74 ALA A C 1
ATOM 539 O O . ALA A 1 74 ? 7.407 -38.521 -12.605 1.00 95.00 74 ALA A O 1
ATOM 540 N N . THR A 1 75 ? 5.561 -37.501 -11.854 1.00 95.12 75 THR A N 1
ATOM 541 C CA . THR A 1 75 ? 5.314 -36.758 -13.097 1.00 95.12 75 THR A CA 1
ATOM 542 C C . THR A 1 75 ? 6.422 -35.745 -13.394 1.00 95.12 75 THR A C 1
ATOM 544 O O . THR A 1 75 ? 6.915 -35.714 -14.518 1.00 95.12 75 THR A O 1
ATOM 547 N N . PHE A 1 76 ? 6.887 -34.963 -12.411 1.00 93.88 76 PHE A N 1
ATOM 548 C CA . PHE A 1 76 ? 8.044 -34.072 -12.612 1.00 93.88 76 PHE A CA 1
ATOM 549 C C . PHE A 1 76 ? 9.301 -34.831 -13.050 1.00 93.88 76 PHE A C 1
ATOM 551 O O . PHE A 1 76 ? 10.050 -34.350 -13.897 1.00 93.88 76 PHE A O 1
ATOM 558 N N . THR A 1 77 ? 9.494 -36.036 -12.513 1.00 94.31 77 THR A N 1
ATOM 559 C CA . THR A 1 77 ? 10.620 -36.917 -12.847 1.00 94.31 77 THR A CA 1
ATOM 560 C C . THR A 1 77 ? 10.504 -37.475 -14.272 1.00 94.31 77 THR A C 1
ATOM 562 O O . THR A 1 77 ? 11.493 -37.537 -14.995 1.00 94.31 77 THR A O 1
ATOM 565 N N . LEU A 1 78 ? 9.292 -37.817 -14.728 1.00 93.88 78 LEU A N 1
ATOM 566 C CA . LEU A 1 78 ? 9.026 -38.236 -16.114 1.00 93.88 78 LEU A CA 1
ATOM 567 C C . LEU A 1 78 ? 9.195 -37.092 -17.126 1.00 93.88 78 LEU A C 1
ATOM 569 O O . LEU A 1 78 ? 9.597 -37.320 -18.269 1.00 93.88 78 LEU A O 1
ATOM 573 N N . LEU A 1 79 ? 8.899 -35.858 -16.710 1.00 92.44 79 LEU A N 1
ATOM 574 C CA . LEU A 1 79 ? 9.114 -34.653 -17.512 1.00 92.44 79 LEU A CA 1
ATOM 575 C C . LEU A 1 79 ? 10.588 -34.219 -17.556 1.00 92.44 79 LEU A C 1
ATOM 577 O O . LEU A 1 79 ? 10.943 -33.389 -18.393 1.00 92.44 79 LEU A O 1
ATOM 581 N N . CYS A 1 80 ? 11.449 -34.779 -16.703 1.00 91.56 80 CYS A N 1
ATOM 582 C CA . CYS A 1 80 ? 12.871 -34.463 -16.669 1.00 91.56 80 CYS A CA 1
ATOM 583 C C . CYS A 1 80 ? 13.606 -35.026 -17.898 1.00 91.56 80 CYS A C 1
ATOM 585 O O . CYS A 1 80 ? 13.631 -36.236 -18.130 1.00 91.56 80 CYS A O 1
ATOM 587 N N . ASP A 1 81 ? 14.259 -34.144 -18.650 1.00 88.94 81 ASP A N 1
ATOM 588 C CA . ASP A 1 81 ? 15.223 -34.477 -19.695 1.00 88.94 81 ASP A CA 1
ATOM 589 C C . ASP A 1 81 ? 16.647 -34.335 -19.136 1.00 88.94 81 ASP A C 1
ATOM 591 O O . ASP A 1 81 ? 17.074 -33.237 -18.776 1.00 88.94 81 ASP A O 1
ATOM 595 N N . ARG A 1 82 ? 17.398 -35.444 -19.073 1.00 83.31 82 ARG A N 1
ATOM 596 C CA . ARG A 1 82 ? 18.777 -35.466 -18.547 1.00 83.31 82 ARG A CA 1
ATOM 597 C C . ARG A 1 82 ? 19.737 -34.599 -19.371 1.00 83.31 82 ARG A C 1
ATOM 599 O O . ARG A 1 82 ? 20.705 -34.089 -18.813 1.00 83.31 82 ARG A O 1
ATOM 606 N N . ALA A 1 83 ? 19.475 -34.428 -20.668 1.00 81.69 83 ALA A N 1
ATOM 607 C CA . ALA A 1 83 ? 20.262 -33.563 -21.548 1.00 81.69 83 ALA A CA 1
ATOM 608 C C . ALA A 1 83 ? 19.762 -32.105 -21.551 1.00 81.69 83 ALA A C 1
ATOM 610 O O . ALA A 1 83 ? 20.391 -31.232 -22.155 1.00 81.69 83 ALA A O 1
ATOM 611 N N . GLY A 1 84 ? 18.647 -31.832 -20.865 1.00 73.25 84 GLY A N 1
ATOM 612 C CA . GLY A 1 84 ? 17.993 -30.534 -20.831 1.00 73.25 84 GLY A CA 1
ATOM 613 C C . GLY A 1 84 ? 18.861 -29.456 -20.186 1.00 73.25 84 GLY A C 1
ATOM 614 O O . GLY A 1 84 ? 19.371 -29.605 -19.072 1.00 73.25 84 GLY A O 1
ATOM 615 N N . LEU A 1 85 ? 18.990 -28.323 -20.873 1.00 72.44 85 LEU A N 1
ATOM 616 C CA . LEU A 1 85 ? 19.716 -27.153 -20.386 1.00 72.44 85 LEU A CA 1
ATOM 617 C C . LEU A 1 85 ? 18.813 -26.281 -19.503 1.00 72.44 85 LEU A C 1
ATOM 619 O O . LEU A 1 85 ? 17.613 -26.148 -19.740 1.00 72.44 85 LEU A O 1
ATOM 623 N N . LEU A 1 86 ? 19.391 -25.676 -18.464 1.00 70.94 86 LEU A N 1
ATOM 624 C CA . LEU A 1 86 ? 18.650 -24.826 -17.532 1.00 70.94 86 LEU A CA 1
ATOM 625 C C . LEU A 1 86 ? 18.091 -23.583 -18.246 1.00 70.94 86 LEU A C 1
ATOM 627 O O . LEU A 1 86 ? 18.851 -22.798 -18.809 1.00 70.94 86 LEU A O 1
ATOM 631 N N . TRP A 1 87 ? 16.768 -23.402 -18.161 1.00 69.50 87 TRP A N 1
ATOM 632 C CA . TRP A 1 87 ? 16.023 -22.247 -18.688 1.00 69.50 87 TRP A CA 1
ATOM 633 C C . TRP A 1 87 ? 16.161 -22.011 -20.196 1.00 69.50 87 TRP A C 1
ATOM 635 O O . TRP A 1 87 ? 16.043 -20.878 -20.661 1.00 69.50 87 TRP A O 1
ATOM 645 N N . ARG A 1 88 ? 16.386 -23.080 -20.965 1.00 77.06 88 ARG A N 1
ATOM 646 C CA . ARG A 1 88 ? 16.317 -23.014 -22.424 1.00 77.06 88 ARG A CA 1
ATOM 647 C C . ARG A 1 88 ? 14.874 -22.826 -22.880 1.00 77.06 88 ARG A C 1
ATOM 649 O O . ARG A 1 88 ? 13.983 -23.529 -22.408 1.00 77.06 88 ARG A O 1
ATOM 656 N N . ALA A 1 89 ? 14.663 -21.884 -23.796 1.00 77.62 89 ALA A N 1
ATOM 657 C CA . ALA A 1 89 ? 13.379 -21.733 -24.464 1.00 77.62 89 ALA A CA 1
ATOM 658 C C . ALA A 1 89 ? 13.108 -22.950 -25.364 1.00 77.62 89 ALA A C 1
ATOM 660 O O . ALA A 1 89 ? 14.019 -23.374 -26.077 1.00 77.62 89 ALA A O 1
ATOM 661 N N . PRO A 1 90 ? 11.898 -23.534 -25.325 1.00 84.44 90 PRO A N 1
ATOM 662 C CA . PRO A 1 90 ? 11.589 -24.719 -26.116 1.00 84.44 90 PRO A CA 1
ATOM 663 C C . PRO A 1 90 ? 11.597 -24.375 -27.607 1.00 84.44 90 PRO A C 1
ATOM 665 O O . PRO A 1 90 ? 10.955 -23.415 -28.028 1.00 84.44 90 PRO A O 1
ATOM 668 N N . GLU A 1 91 ? 12.291 -25.162 -28.426 1.00 83.12 91 GLU A N 1
ATOM 669 C CA . GLU A 1 91 ? 12.288 -24.953 -29.882 1.00 83.12 91 GLU A CA 1
ATOM 670 C C . GLU A 1 91 ? 11.102 -25.664 -30.536 1.00 83.12 91 GLU A C 1
ATOM 672 O O . GLU A 1 91 ? 10.556 -25.206 -31.543 1.00 83.12 91 GLU A O 1
ATOM 677 N N . THR A 1 92 ? 10.650 -26.757 -29.917 1.00 85.19 92 THR A N 1
ATOM 678 C CA . THR A 1 92 ? 9.536 -27.580 -30.387 1.00 85.19 92 THR A CA 1
ATOM 679 C C . THR A 1 92 ? 8.427 -27.689 -29.341 1.00 85.19 92 THR A C 1
ATOM 681 O O . THR A 1 92 ? 8.646 -27.549 -28.138 1.00 85.19 92 THR A O 1
ATOM 684 N N . PHE A 1 93 ? 7.197 -27.969 -29.780 1.00 83.94 93 PHE A N 1
ATOM 685 C CA . PHE A 1 93 ? 6.057 -28.135 -28.869 1.00 83.94 93 PHE A CA 1
ATOM 686 C C . PHE A 1 93 ? 6.233 -29.315 -27.898 1.00 83.94 93 PHE A C 1
ATOM 688 O O . PHE A 1 93 ? 5.758 -29.260 -26.766 1.00 83.94 93 PHE A O 1
ATOM 695 N N . ALA A 1 94 ? 6.961 -30.362 -28.304 1.00 85.38 94 ALA A N 1
ATOM 696 C CA . ALA A 1 94 ? 7.256 -31.525 -27.463 1.00 85.38 94 ALA A CA 1
ATOM 697 C C . ALA A 1 94 ? 8.200 -31.201 -26.287 1.00 85.38 94 ALA A C 1
ATOM 699 O O . ALA A 1 94 ? 8.196 -31.906 -25.276 1.00 85.38 94 ALA A O 1
ATOM 700 N N . GLU A 1 95 ? 8.989 -30.132 -26.404 1.00 86.19 95 GLU A N 1
ATOM 701 C CA . GLU A 1 95 ? 9.914 -29.663 -25.370 1.00 86.19 95 GLU A CA 1
ATOM 702 C C . GLU A 1 95 ? 9.253 -28.725 -24.353 1.00 86.19 95 GLU A C 1
ATOM 704 O O . GLU A 1 95 ? 9.829 -28.480 -23.297 1.00 86.19 95 GLU A O 1
ATOM 709 N N . LEU A 1 96 ? 8.036 -28.234 -24.622 1.00 86.44 96 LEU A N 1
ATOM 710 C CA . LEU A 1 96 ? 7.398 -27.156 -23.858 1.00 86.44 96 LEU A CA 1
ATOM 711 C C . LEU A 1 96 ? 7.335 -27.413 -22.346 1.00 86.44 96 LEU A C 1
ATOM 713 O O . LEU A 1 96 ? 7.550 -26.495 -21.565 1.00 86.44 96 LEU A O 1
ATOM 717 N N . PHE A 1 97 ? 7.049 -28.645 -21.922 1.00 90.69 97 PHE A N 1
ATOM 718 C CA . PHE A 1 97 ? 6.959 -29.014 -20.502 1.00 90.69 97 PHE A CA 1
ATOM 719 C C . PHE A 1 97 ? 8.120 -29.892 -20.024 1.00 90.69 97 PHE A C 1
ATOM 721 O O . PHE A 1 97 ? 8.058 -30.438 -18.922 1.00 90.69 97 PHE A O 1
ATOM 728 N N . ARG A 1 98 ? 9.179 -30.037 -20.831 1.00 90.12 98 ARG A N 1
ATOM 729 C CA . ARG A 1 98 ? 10.388 -30.748 -20.409 1.00 90.12 98 ARG A CA 1
ATOM 730 C C . ARG A 1 98 ? 11.148 -29.907 -19.388 1.00 90.12 98 ARG A C 1
ATOM 732 O O . ARG A 1 98 ? 11.304 -28.698 -19.544 1.00 90.12 98 ARG A O 1
ATOM 739 N N . LEU A 1 99 ? 11.615 -30.554 -18.326 1.00 87.62 99 LEU A N 1
ATOM 740 C CA . LEU A 1 99 ? 12.384 -29.923 -17.256 1.00 87.62 99 LEU A CA 1
ATOM 741 C C . LEU A 1 99 ? 13.846 -30.361 -17.351 1.00 87.62 99 LEU A C 1
ATOM 743 O O . LEU A 1 99 ? 14.124 -31.529 -17.604 1.00 87.62 99 LEU A O 1
ATOM 747 N N . SER A 1 100 ? 14.788 -29.453 -17.099 1.00 86.44 100 SER A N 1
ATOM 748 C CA . SER A 1 100 ? 16.181 -29.852 -16.859 1.00 86.44 100 SER A CA 1
ATOM 749 C C . SER A 1 100 ? 16.299 -30.605 -15.522 1.00 86.44 100 SER A C 1
ATOM 751 O O . SER A 1 100 ? 15.413 -30.457 -14.671 1.00 86.44 100 SER A O 1
ATOM 753 N N . PRO A 1 101 ? 17.404 -31.327 -15.254 1.00 85.25 101 PRO A N 1
ATOM 754 C CA . PRO A 1 101 ? 17.603 -32.015 -13.973 1.00 85.25 101 PRO A CA 1
ATOM 755 C C . PRO A 1 101 ? 17.475 -31.072 -12.771 1.00 85.25 101 PRO A C 1
ATOM 757 O O . PRO A 1 101 ? 16.816 -31.373 -11.777 1.00 85.25 101 PRO A O 1
ATOM 760 N N . VAL A 1 102 ? 18.031 -29.865 -12.902 1.00 82.94 102 VAL A N 1
ATOM 761 C CA . VAL A 1 102 ? 17.923 -28.802 -11.893 1.00 82.94 102 VAL A CA 1
ATOM 762 C C . VAL A 1 102 ? 16.478 -28.306 -11.759 1.00 82.94 102 VAL A C 1
ATOM 764 O O . VAL A 1 102 ? 16.012 -28.066 -10.644 1.00 82.94 102 VAL A O 1
ATOM 767 N N . GLY A 1 103 ? 15.750 -28.169 -12.873 1.00 84.06 103 GLY A N 1
ATOM 768 C CA . GLY A 1 103 ? 14.342 -27.773 -12.881 1.00 84.06 103 GLY A CA 1
ATOM 769 C C . GLY A 1 103 ? 13.437 -28.785 -12.174 1.00 84.06 103 GLY A C 1
ATOM 770 O O . GLY A 1 103 ? 12.641 -28.391 -11.324 1.00 84.06 103 GLY A O 1
ATOM 771 N N . ALA A 1 104 ? 13.605 -30.080 -12.457 1.00 89.00 104 ALA A N 1
ATOM 772 C CA . ALA A 1 104 ? 12.839 -31.163 -11.837 1.00 89.00 104 ALA A CA 1
ATOM 773 C C . ALA A 1 104 ? 13.116 -31.288 -10.328 1.00 89.00 104 ALA A C 1
ATOM 775 O O . ALA A 1 104 ? 12.178 -31.381 -9.528 1.00 89.00 104 ALA A O 1
ATOM 776 N N . ALA A 1 105 ? 14.386 -31.195 -9.916 1.00 87.56 105 ALA A N 1
ATOM 777 C CA . ALA A 1 105 ? 14.760 -31.155 -8.501 1.00 87.56 105 ALA A CA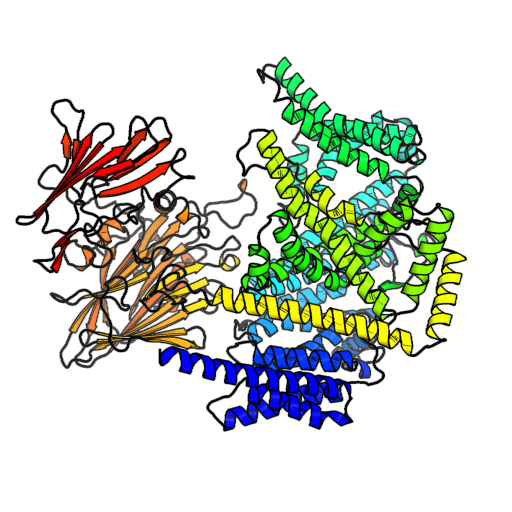 1
ATOM 778 C C . ALA A 1 105 ? 14.141 -29.948 -7.780 1.00 87.56 105 ALA A C 1
ATOM 780 O O . ALA A 1 105 ? 13.564 -30.082 -6.699 1.00 87.56 105 ALA A O 1
ATOM 781 N N . THR A 1 106 ? 14.206 -28.764 -8.396 1.00 83.88 106 THR A N 1
ATOM 782 C CA . THR A 1 106 ? 13.662 -27.528 -7.814 1.00 83.88 106 THR A CA 1
ATOM 783 C C . THR A 1 106 ? 12.139 -27.585 -7.701 1.00 83.88 106 THR A C 1
ATOM 785 O O . THR A 1 106 ? 11.597 -27.253 -6.648 1.00 83.88 106 THR A O 1
ATOM 788 N N . ALA A 1 107 ? 11.441 -28.050 -8.742 1.00 89.00 107 ALA A N 1
ATOM 789 C CA . ALA A 1 107 ? 9.992 -28.247 -8.725 1.00 89.00 107 ALA A CA 1
ATOM 790 C C . ALA A 1 107 ? 9.568 -29.203 -7.600 1.00 89.00 107 ALA A C 1
ATOM 792 O O . ALA A 1 107 ? 8.631 -28.909 -6.858 1.00 89.00 107 ALA A O 1
ATOM 793 N N . THR A 1 108 ? 10.315 -30.296 -7.417 1.00 91.56 108 THR A N 1
ATOM 794 C CA . THR A 1 108 ? 10.094 -31.275 -6.344 1.00 91.56 108 THR A CA 1
ATOM 795 C C . THR A 1 108 ? 10.262 -30.647 -4.961 1.00 91.56 108 THR A C 1
ATOM 797 O O . THR A 1 108 ? 9.375 -30.771 -4.115 1.00 91.56 108 THR A O 1
ATOM 800 N N . LEU A 1 109 ? 11.353 -29.910 -4.728 1.00 87.81 109 LEU A N 1
ATOM 801 C CA . LEU A 1 109 ? 11.588 -29.233 -3.449 1.00 87.81 109 LEU A CA 1
ATOM 802 C C . LEU A 1 109 ? 10.527 -28.170 -3.153 1.00 87.81 109 LEU A C 1
ATOM 804 O O . LEU A 1 109 ? 10.033 -28.109 -2.029 1.00 87.81 109 LEU A O 1
ATOM 808 N N . LEU A 1 110 ? 10.150 -27.356 -4.144 1.00 82.00 110 LEU A N 1
ATOM 809 C CA . LEU A 1 110 ? 9.116 -26.329 -3.987 1.00 82.00 110 LEU A CA 1
ATOM 810 C C . LEU A 1 110 ? 7.744 -26.945 -3.702 1.00 82.00 110 LEU A C 1
ATOM 812 O O . LEU A 1 110 ? 7.033 -26.455 -2.824 1.00 82.00 110 LEU A O 1
ATOM 816 N N . TYR A 1 111 ? 7.394 -28.031 -4.394 1.00 90.50 111 TYR A N 1
ATOM 817 C CA . TYR A 1 111 ? 6.166 -28.777 -4.143 1.00 90.50 111 TYR A CA 1
ATOM 818 C C . TYR A 1 111 ? 6.142 -29.322 -2.711 1.00 90.50 111 TYR A C 1
ATOM 820 O O . TYR A 1 111 ? 5.232 -29.004 -1.947 1.00 90.50 111 TYR A O 1
ATOM 828 N N . LEU A 1 112 ? 7.173 -30.065 -2.298 1.00 89.06 112 LEU A N 1
ATOM 829 C CA . LEU A 1 112 ? 7.232 -30.668 -0.963 1.00 89.06 112 LEU A CA 1
ATOM 830 C C . LEU A 1 112 ? 7.261 -29.610 0.145 1.00 89.06 112 LEU A C 1
ATOM 832 O O . LEU A 1 112 ? 6.480 -29.684 1.097 1.00 89.06 112 LEU A O 1
ATOM 836 N N . ALA A 1 113 ? 8.102 -28.583 0.008 1.00 81.25 113 ALA A N 1
ATOM 837 C CA . ALA A 1 113 ? 8.165 -27.483 0.963 1.00 81.25 113 ALA A CA 1
ATOM 838 C C . ALA A 1 113 ? 6.824 -26.744 1.051 1.00 81.25 113 ALA A C 1
ATOM 840 O O . ALA A 1 113 ? 6.351 -26.458 2.154 1.00 81.25 113 ALA A O 1
ATOM 841 N N . GLY A 1 114 ? 6.174 -26.475 -0.084 1.00 77.19 114 GLY A N 1
ATOM 842 C CA . GLY A 1 114 ? 4.865 -25.832 -0.142 1.00 77.19 114 GLY A CA 1
ATOM 843 C C . GLY A 1 114 ? 3.776 -26.663 0.536 1.00 77.19 114 GLY A C 1
ATOM 844 O O . GLY A 1 114 ? 3.062 -26.142 1.392 1.00 77.19 114 GLY A O 1
ATOM 845 N N . VAL A 1 115 ? 3.685 -27.964 0.240 1.00 83.50 115 VAL A N 1
ATOM 846 C CA . VAL A 1 115 ? 2.698 -28.867 0.858 1.00 83.50 115 VAL A CA 1
ATOM 847 C C . VAL A 1 115 ? 2.903 -28.967 2.371 1.00 83.50 115 VAL A C 1
ATOM 849 O O . VAL A 1 115 ? 1.921 -28.996 3.113 1.00 83.50 115 VAL A O 1
ATOM 852 N N . VAL A 1 116 ? 4.146 -28.971 2.863 1.00 79.75 116 VAL A N 1
ATOM 853 C CA . VAL A 1 116 ? 4.442 -29.018 4.307 1.00 79.75 116 VAL A CA 1
ATOM 854 C C . VAL A 1 116 ? 4.121 -27.690 4.998 1.00 79.75 116 VAL A C 1
ATOM 856 O O . VAL A 1 116 ? 3.504 -27.678 6.072 1.00 79.75 116 VAL A O 1
ATOM 859 N N . THR A 1 117 ? 4.517 -26.566 4.403 1.00 69.88 117 THR A N 1
ATOM 860 C CA . THR A 1 117 ? 4.498 -25.253 5.068 1.00 69.88 117 THR A CA 1
ATOM 861 C C . THR A 1 117 ? 3.179 -24.502 4.903 1.00 69.88 117 THR A C 1
ATOM 863 O O . THR A 1 117 ? 2.702 -23.897 5.866 1.00 69.88 117 THR A O 1
ATOM 866 N N . LEU A 1 118 ? 2.544 -24.563 3.728 1.00 67.31 118 LEU A N 1
ATOM 867 C CA . LEU A 1 118 ? 1.337 -23.793 3.439 1.00 67.31 118 LEU A CA 1
ATOM 868 C C . LEU A 1 118 ? 0.129 -24.401 4.152 1.00 67.31 118 LEU A C 1
ATOM 870 O O . LEU A 1 118 ? -0.226 -25.571 3.975 1.00 67.31 118 LEU A O 1
ATOM 874 N N . ARG A 1 119 ? -0.519 -23.591 4.990 1.00 61.44 119 ARG A N 1
ATOM 875 C CA . ARG A 1 119 ? -1.810 -23.918 5.598 1.00 61.44 119 ARG A CA 1
ATOM 876 C C . ARG A 1 119 ? -2.899 -23.302 4.732 1.00 61.44 119 ARG A C 1
ATOM 878 O O . ARG A 1 119 ? -2.967 -22.084 4.616 1.00 61.44 119 ARG A O 1
ATOM 885 N N . ALA A 1 120 ? -3.726 -24.143 4.131 1.00 59.47 120 ALA A N 1
ATOM 886 C CA . ALA A 1 120 ? -4.843 -23.717 3.303 1.00 59.47 120 ALA A CA 1
ATOM 887 C C . ALA A 1 120 ? -6.102 -24.510 3.633 1.00 59.47 120 ALA A C 1
ATOM 889 O O . ALA A 1 120 ? -6.016 -25.630 4.141 1.00 59.47 120 ALA A O 1
ATOM 890 N N . ARG A 1 121 ? -7.259 -23.935 3.284 1.00 56.78 121 ARG A N 1
ATOM 891 C CA . ARG A 1 121 ? -8.573 -24.559 3.494 1.00 56.78 121 ARG A CA 1
ATOM 892 C C . ARG A 1 121 ? -8.740 -25.872 2.715 1.00 56.78 121 ARG A C 1
ATOM 894 O O . ARG A 1 121 ? -9.341 -26.800 3.237 1.00 56.78 121 ARG A O 1
ATOM 901 N N . SER A 1 122 ? -8.165 -25.983 1.510 1.00 70.50 122 SER A N 1
ATOM 902 C CA . SER A 1 122 ? -8.143 -27.220 0.711 1.00 70.50 122 SER A CA 1
ATOM 903 C C . SER A 1 122 ? -6.709 -27.662 0.425 1.00 70.50 122 SER A C 1
ATOM 905 O O . SER A 1 122 ? -5.966 -26.980 -0.282 1.00 70.50 122 SER A O 1
ATOM 907 N N . ARG A 1 123 ? -6.319 -28.836 0.942 1.00 75.00 123 ARG A N 1
ATOM 908 C CA . ARG A 1 123 ? -4.999 -29.432 0.661 1.00 75.00 123 ARG A CA 1
ATOM 909 C C . ARG A 1 123 ? -4.834 -29.772 -0.819 1.00 75.00 123 ARG A C 1
ATOM 911 O O . ARG A 1 123 ? -3.754 -29.588 -1.366 1.00 75.00 123 ARG A O 1
ATOM 918 N N . MET A 1 124 ? -5.906 -30.230 -1.466 1.00 81.94 124 MET A N 1
ATOM 919 C CA . MET A 1 124 ? -5.883 -30.578 -2.886 1.00 81.94 124 MET A CA 1
ATOM 920 C C . MET A 1 124 ? -5.664 -29.344 -3.765 1.00 81.94 124 MET A C 1
ATOM 922 O O . MET A 1 124 ? -4.871 -29.401 -4.696 1.00 81.94 124 MET A O 1
ATOM 926 N N . ALA A 1 125 ? -6.291 -28.209 -3.434 1.00 77.88 125 ALA A N 1
ATOM 927 C CA . ALA A 1 125 ? -6.088 -26.964 -4.175 1.00 77.88 125 ALA A CA 1
ATOM 928 C C . ALA A 1 125 ? -4.628 -26.479 -4.094 1.00 77.88 125 ALA A C 1
ATOM 930 O O . ALA A 1 125 ? -4.064 -26.073 -5.106 1.00 77.88 125 ALA A O 1
ATOM 931 N N . VAL A 1 126 ? -3.992 -26.582 -2.917 1.00 79.38 126 VAL A N 1
ATOM 932 C CA . VAL A 1 126 ? -2.555 -26.284 -2.755 1.00 79.38 126 VAL A CA 1
ATOM 933 C C . VAL A 1 126 ? -1.696 -27.212 -3.600 1.00 79.38 126 VAL A C 1
ATOM 935 O O . VAL A 1 126 ? -0.827 -26.733 -4.321 1.00 79.38 126 VAL A O 1
ATOM 938 N N . ARG A 1 127 ? -1.937 -28.525 -3.526 1.00 86.94 127 ARG A N 1
ATOM 939 C CA . ARG A 1 127 ? -1.182 -29.517 -4.304 1.00 86.94 127 ARG A CA 1
ATOM 940 C C . ARG A 1 127 ? -1.311 -29.266 -5.802 1.00 86.94 127 ARG A C 1
ATOM 942 O O . ARG A 1 127 ? -0.298 -29.202 -6.485 1.00 86.94 127 ARG A O 1
ATOM 949 N N . ALA A 1 128 ? -2.526 -29.035 -6.294 1.00 86.44 128 ALA A N 1
ATOM 950 C CA . ALA A 1 128 ? -2.770 -28.708 -7.695 1.00 86.44 128 ALA A CA 1
ATOM 951 C C . ALA A 1 128 ? -2.040 -27.423 -8.119 1.00 86.44 128 ALA A C 1
ATOM 953 O O . ALA A 1 128 ? -1.377 -27.406 -9.152 1.00 86.44 128 ALA A O 1
ATOM 954 N N . ALA A 1 129 ? -2.092 -26.364 -7.306 1.00 82.75 129 ALA A N 1
ATOM 955 C CA . ALA A 1 129 ? -1.399 -25.114 -7.610 1.00 82.75 129 ALA A CA 1
ATOM 956 C C . ALA A 1 129 ? 0.130 -25.273 -7.629 1.00 82.75 129 ALA A C 1
ATOM 958 O O . ALA A 1 129 ? 0.784 -24.783 -8.546 1.00 82.75 129 ALA A O 1
ATOM 959 N N . LEU A 1 130 ? 0.701 -25.990 -6.655 1.00 85.75 130 LEU A N 1
ATOM 960 C CA . LEU A 1 130 ? 2.136 -26.285 -6.607 1.00 85.75 130 LEU A CA 1
ATOM 961 C C . LEU A 1 130 ? 2.576 -27.198 -7.758 1.00 85.75 130 LEU A C 1
ATOM 963 O O . LEU A 1 130 ? 3.685 -27.046 -8.258 1.00 85.75 130 LEU A O 1
ATOM 967 N N . PHE A 1 131 ? 1.708 -28.114 -8.191 1.00 90.81 131 PHE A N 1
ATOM 968 C CA . PHE A 1 131 ? 1.951 -28.981 -9.340 1.00 90.81 131 PHE A CA 1
ATOM 969 C C . PHE A 1 131 ? 1.978 -28.202 -10.664 1.00 90.81 131 PHE A C 1
ATOM 971 O O . PHE A 1 131 ? 2.861 -28.403 -11.494 1.00 90.81 131 PHE A O 1
ATOM 978 N N . VAL A 1 132 ? 1.032 -27.278 -10.848 1.00 88.69 132 VAL A N 1
ATOM 979 C CA . VAL A 1 132 ? 0.902 -26.461 -12.066 1.00 88.69 132 VAL A CA 1
ATOM 980 C C . VAL A 1 132 ? 1.976 -25.370 -12.153 1.00 88.69 132 VAL A C 1
ATOM 982 O O . VAL A 1 132 ? 2.352 -24.969 -13.253 1.00 88.69 132 VAL A O 1
ATOM 985 N N . LEU A 1 133 ? 2.511 -24.904 -11.020 1.00 84.19 133 LEU A N 1
ATOM 986 C CA . LEU A 1 133 ? 3.505 -23.828 -10.949 1.00 84.19 133 LEU A CA 1
ATOM 987 C C . LEU A 1 133 ? 4.718 -24.000 -11.896 1.00 84.19 133 LEU A C 1
ATOM 989 O O . LEU A 1 133 ? 4.979 -23.075 -12.667 1.00 84.19 133 LEU A O 1
ATOM 993 N N . PRO A 1 134 ? 5.459 -25.129 -11.900 1.00 86.38 134 PRO A N 1
ATOM 994 C CA . PRO A 1 134 ? 6.578 -25.320 -12.827 1.00 86.38 134 PRO A CA 1
ATOM 995 C C . PRO A 1 134 ? 6.142 -25.356 -14.298 1.00 86.38 134 PRO A C 1
ATOM 997 O O . PRO A 1 134 ? 6.878 -24.876 -15.153 1.00 86.38 134 PRO A O 1
ATOM 1000 N N . LEU A 1 135 ? 4.935 -25.845 -14.604 1.00 88.50 135 LEU A N 1
ATOM 1001 C CA . LEU A 1 135 ? 4.403 -25.866 -15.973 1.00 88.50 135 LEU A CA 1
ATOM 1002 C C . LEU A 1 135 ? 4.077 -24.450 -16.471 1.00 88.50 135 LEU A C 1
ATOM 1004 O O . LEU A 1 135 ? 4.376 -24.105 -17.612 1.00 88.50 135 LEU A O 1
ATOM 1008 N N . GLN A 1 136 ? 3.519 -23.604 -15.599 1.00 86.31 136 GLN A N 1
ATOM 1009 C CA . GLN A 1 136 ? 3.294 -22.181 -15.883 1.00 86.31 136 GLN A CA 1
ATOM 1010 C C . GLN A 1 136 ? 4.612 -21.434 -16.107 1.00 86.31 136 GLN A C 1
ATOM 1012 O O . GLN A 1 136 ? 4.702 -20.574 -16.982 1.00 86.31 136 GLN A O 1
ATOM 1017 N N . PHE A 1 137 ? 5.654 -21.783 -15.351 1.00 83.31 137 PHE A N 1
ATOM 1018 C CA . PHE A 1 137 ? 6.988 -21.232 -15.567 1.00 83.31 137 PHE A CA 1
ATOM 1019 C C . PHE A 1 137 ? 7.557 -21.615 -16.943 1.00 83.31 137 PHE A C 1
ATOM 1021 O O . PHE A 1 137 ? 8.138 -20.764 -17.616 1.00 83.31 137 PHE A O 1
ATOM 1028 N N . SER A 1 138 ? 7.328 -22.843 -17.416 1.00 85.81 138 SER A N 1
ATOM 1029 C CA . SER A 1 138 ? 7.727 -23.228 -18.774 1.00 85.81 138 SER A CA 1
ATOM 1030 C C . SER A 1 138 ? 6.958 -22.469 -19.862 1.00 85.81 138 SER A C 1
ATOM 1032 O O . SER A 1 138 ? 7.558 -22.045 -20.848 1.00 85.81 138 SER A O 1
ATOM 1034 N N . LEU A 1 139 ? 5.656 -22.212 -19.668 1.00 87.19 139 LEU A N 1
ATOM 1035 C CA . LEU A 1 139 ? 4.868 -21.371 -20.582 1.00 87.19 139 LEU A CA 1
ATOM 1036 C C . LEU A 1 139 ? 5.398 -19.930 -20.652 1.00 87.19 139 LEU A C 1
ATOM 1038 O O . LEU A 1 139 ? 5.435 -19.342 -21.730 1.00 87.19 139 LEU A O 1
ATOM 1042 N N . LEU A 1 140 ? 5.842 -19.374 -19.520 1.00 83.12 140 LEU A N 1
ATOM 1043 C CA . LEU A 1 140 ? 6.473 -18.054 -19.469 1.00 83.12 140 LEU A CA 1
ATOM 1044 C C . LEU A 1 140 ? 7.772 -18.001 -20.275 1.00 83.12 140 LEU A C 1
ATOM 1046 O O . LEU A 1 140 ? 7.969 -17.072 -21.054 1.00 83.12 140 LEU A O 1
ATOM 1050 N N . ILE A 1 141 ? 8.645 -18.997 -20.107 1.00 79.38 141 ILE A N 1
ATOM 1051 C CA . ILE A 1 141 ? 9.894 -19.099 -20.877 1.00 79.38 141 ILE A CA 1
ATOM 1052 C C . ILE A 1 141 ? 9.591 -19.240 -22.376 1.00 79.38 141 ILE A C 1
ATOM 1054 O O . ILE A 1 141 ? 10.305 -18.689 -23.213 1.00 79.38 141 ILE A O 1
ATOM 1058 N N . ALA A 1 142 ? 8.507 -19.933 -22.726 1.00 84.31 142 ALA A N 1
ATOM 1059 C CA . ALA A 1 142 ? 8.116 -20.141 -24.109 1.00 84.31 142 ALA A CA 1
ATOM 1060 C C . ALA A 1 142 ? 7.603 -18.876 -24.819 1.00 84.31 142 ALA A C 1
ATOM 1062 O O . ALA A 1 142 ? 7.484 -18.911 -26.040 1.00 84.31 142 ALA A O 1
ATOM 1063 N N . LEU A 1 143 ? 7.331 -17.757 -24.132 1.00 81.69 143 LEU A N 1
ATOM 1064 C CA . LEU A 1 143 ? 6.736 -16.556 -24.745 1.00 81.69 143 LEU A CA 1
ATOM 1065 C C . LEU A 1 143 ? 7.501 -16.037 -25.979 1.00 81.69 143 LEU A C 1
ATOM 1067 O O . LEU A 1 143 ? 6.868 -15.585 -26.930 1.00 81.69 143 LEU A O 1
ATOM 1071 N N . GLY A 1 144 ? 8.833 -16.125 -25.992 1.00 76.25 144 GLY A N 1
ATOM 1072 C CA . GLY A 1 144 ? 9.673 -15.721 -27.132 1.00 76.25 144 GLY A CA 1
ATOM 1073 C C . GLY A 1 144 ? 9.974 -16.837 -28.140 1.00 76.25 144 GLY A C 1
ATOM 1074 O O . GLY A 1 144 ? 10.831 -16.662 -28.998 1.00 76.25 144 GLY A O 1
ATOM 1075 N N . SER A 1 145 ? 9.333 -18.003 -28.022 1.00 82.94 145 SER A N 1
ATOM 1076 C CA . SER A 1 145 ? 9.713 -19.222 -28.748 1.00 82.94 145 SER A CA 1
ATOM 1077 C C . SER A 1 145 ? 8.703 -19.640 -29.835 1.00 82.94 145 SER A C 1
ATOM 1079 O O . SER A 1 145 ? 7.513 -19.313 -29.732 1.00 82.94 145 SER A O 1
ATOM 1081 N N . PRO A 1 146 ? 9.127 -20.400 -30.869 1.00 84.12 146 PRO A N 1
ATOM 1082 C CA . PRO A 1 146 ? 8.242 -20.866 -31.943 1.00 84.12 146 PRO A CA 1
ATOM 1083 C C . PRO A 1 146 ? 6.966 -21.613 -31.489 1.00 84.12 146 PRO A C 1
ATOM 1085 O O . PRO A 1 146 ? 5.915 -21.400 -32.108 1.00 84.12 146 PRO A O 1
ATOM 1088 N N . PRO A 1 147 ? 6.978 -22.436 -30.415 1.00 87.62 147 PRO A N 1
ATOM 1089 C CA . PRO A 1 147 ? 5.783 -23.109 -29.894 1.00 87.62 147 PRO A CA 1
ATOM 1090 C C . PRO A 1 147 ? 4.565 -22.215 -29.629 1.00 87.62 147 PRO A C 1
ATOM 1092 O O . PRO A 1 147 ? 3.437 -22.690 -29.738 1.00 87.62 147 PRO A O 1
ATOM 1095 N N . VAL A 1 148 ? 4.735 -20.922 -29.342 1.00 87.38 148 VAL A N 1
ATOM 1096 C CA . VAL A 1 148 ? 3.597 -20.015 -29.099 1.00 87.38 148 VAL A CA 1
ATOM 1097 C C . VAL A 1 148 ? 2.707 -19.863 -30.330 1.00 87.38 148 VAL A C 1
ATOM 1099 O O . VAL A 1 148 ? 1.480 -19.889 -30.217 1.00 87.38 148 VAL A O 1
ATOM 1102 N N . ALA A 1 149 ? 3.302 -19.752 -31.520 1.00 86.25 149 ALA A N 1
ATOM 1103 C CA . ALA A 1 149 ? 2.538 -19.685 -32.762 1.00 86.25 149 ALA A CA 1
ATOM 1104 C C . ALA A 1 149 ? 1.774 -20.997 -33.020 1.00 86.25 149 ALA A C 1
ATOM 1106 O O . ALA A 1 149 ? 0.675 -20.980 -33.576 1.00 86.25 149 ALA A O 1
ATOM 1107 N N . GLN A 1 150 ? 2.326 -22.131 -32.578 1.00 87.56 150 GLN A N 1
ATOM 1108 C CA . GLN A 1 150 ? 1.684 -23.444 -32.686 1.00 87.56 150 GLN A CA 1
ATOM 1109 C C . GLN A 1 150 ? 0.498 -23.569 -31.719 1.00 87.56 150 GLN A C 1
ATOM 1111 O O . GLN A 1 150 ? -0.565 -24.024 -32.134 1.00 87.56 150 GLN A O 1
ATOM 1116 N N . ILE A 1 151 ? 0.631 -23.077 -30.477 1.00 87.88 151 ILE A N 1
ATOM 1117 C CA . ILE A 1 151 ? -0.481 -22.967 -29.512 1.00 87.88 151 ILE A CA 1
ATOM 1118 C C . ILE A 1 151 ? -1.632 -22.152 -30.118 1.00 87.88 151 ILE A C 1
ATOM 1120 O O . ILE A 1 151 ? -2.785 -22.582 -30.086 1.00 87.88 151 ILE A O 1
ATOM 1124 N N . GLY A 1 152 ? -1.325 -20.995 -30.712 1.00 87.31 152 GLY A N 1
ATOM 1125 C CA . GLY A 1 152 ? -2.334 -20.160 -31.364 1.00 87.31 152 GLY A CA 1
ATOM 1126 C C . GLY A 1 152 ? -2.986 -20.826 -32.577 1.00 87.31 152 GLY A C 1
ATOM 1127 O O . GLY A 1 152 ? -4.203 -20.765 -32.727 1.00 87.31 152 GLY A O 1
ATOM 1128 N N . GLY A 1 153 ? -2.204 -21.513 -33.416 1.00 86.25 153 GLY A N 1
ATOM 1129 C CA . GLY A 1 153 ? -2.729 -22.281 -34.550 1.00 86.25 153 GLY A CA 1
ATOM 1130 C C . GLY A 1 153 ? -3.659 -23.423 -34.125 1.00 86.25 153 GLY A C 1
ATOM 1131 O O . GLY A 1 153 ? -4.702 -23.625 -34.746 1.00 86.25 153 GLY A O 1
ATOM 1132 N N . ALA A 1 154 ? -3.325 -24.122 -33.036 1.00 86.75 154 ALA A N 1
ATOM 1133 C CA . ALA A 1 154 ? -4.165 -25.174 -32.467 1.00 86.75 154 ALA A CA 1
ATOM 1134 C C . ALA A 1 154 ? -5.505 -24.625 -31.942 1.00 86.75 154 ALA A C 1
ATOM 1136 O O . ALA A 1 154 ? -6.551 -25.218 -32.196 1.00 86.75 154 ALA A O 1
ATOM 1137 N N . LEU A 1 155 ? -5.494 -23.467 -31.270 1.00 87.31 155 LEU A N 1
ATOM 1138 C CA . LEU A 1 155 ? -6.715 -22.789 -30.806 1.00 87.31 155 LEU A CA 1
ATOM 1139 C C . LEU A 1 155 ? -7.618 -22.323 -31.951 1.00 87.31 155 LEU A C 1
ATOM 1141 O O . LEU A 1 155 ? -8.838 -22.315 -31.810 1.00 87.31 155 LEU A O 1
ATOM 1145 N N . LEU A 1 156 ? -7.022 -21.945 -33.080 1.00 89.44 156 LEU A N 1
ATOM 1146 C CA . LEU A 1 156 ? -7.739 -21.559 -34.293 1.00 89.44 156 LEU A CA 1
ATOM 1147 C C . LEU A 1 156 ? -8.155 -22.767 -35.146 1.00 89.44 156 LEU A C 1
ATOM 1149 O O . LEU A 1 156 ? -8.549 -22.583 -36.293 1.00 89.44 156 LEU A O 1
ATOM 1153 N N . LEU A 1 157 ? -8.064 -23.991 -34.609 1.00 87.12 157 LEU A N 1
ATOM 1154 C CA . LEU A 1 157 ? -8.460 -25.238 -35.274 1.00 87.12 157 LEU A CA 1
ATOM 1155 C C . LEU A 1 157 ? -7.802 -25.432 -36.654 1.00 87.12 157 LEU A C 1
ATOM 1157 O O . LEU A 1 157 ? -8.388 -26.038 -37.547 1.00 87.12 157 LEU A O 1
ATOM 1161 N N . GLY A 1 158 ? -6.584 -24.909 -36.833 1.00 75.00 158 GLY A N 1
ATOM 1162 C CA . GLY A 1 158 ? -5.834 -25.028 -38.084 1.00 75.00 158 GLY A CA 1
ATOM 1163 C C . GLY A 1 158 ? -6.278 -24.093 -39.215 1.00 75.00 158 GLY A C 1
ATOM 1164 O O . GLY A 1 158 ? -5.885 -24.326 -40.354 1.00 75.00 158 GLY A O 1
ATOM 1165 N N . LEU A 1 159 ? -7.066 -23.044 -38.934 1.00 85.31 159 LEU A N 1
ATOM 1166 C CA . LEU A 1 159 ? -7.373 -21.998 -39.918 1.00 85.31 159 LEU A CA 1
ATOM 1167 C C . LEU A 1 159 ? -6.088 -21.354 -40.471 1.00 85.31 159 LEU A C 1
ATOM 1169 O O . LEU A 1 159 ? -5.157 -21.057 -39.716 1.00 85.31 159 LEU A O 1
ATOM 1173 N N . ASP A 1 160 ? -6.064 -21.097 -41.782 1.00 85.88 160 ASP A N 1
ATOM 1174 C CA . ASP A 1 160 ? -4.940 -20.436 -42.448 1.00 85.88 160 ASP A CA 1
ATOM 1175 C C . ASP A 1 160 ? -4.966 -18.929 -42.161 1.00 85.88 160 ASP A C 1
ATOM 1177 O O . ASP A 1 160 ? -5.702 -18.151 -42.769 1.00 85.88 160 ASP A O 1
ATOM 1181 N N . VAL A 1 161 ? -4.206 -18.532 -41.144 1.00 88.56 161 VAL A N 1
ATOM 1182 C CA . VAL A 1 161 ? -4.089 -17.152 -40.670 1.00 88.56 161 VAL A CA 1
ATOM 1183 C C . VAL A 1 161 ? -2.619 -16.722 -40.605 1.00 88.56 161 VAL A C 1
ATOM 1185 O O . VAL A 1 161 ? -1.741 -17.544 -40.293 1.00 88.56 161 VAL A O 1
ATOM 1188 N N . PRO A 1 162 ? -2.325 -15.420 -40.813 1.00 89.81 162 PRO A N 1
ATOM 1189 C CA . PRO A 1 162 ? -0.967 -14.896 -40.719 1.00 89.81 162 PRO A CA 1
ATOM 1190 C C . PRO A 1 162 ? -0.281 -15.289 -39.407 1.00 89.81 162 PRO A C 1
ATOM 1192 O O . PRO A 1 162 ? -0.903 -15.318 -38.342 1.00 89.81 162 PRO A O 1
ATOM 1195 N N . GLU A 1 163 ? 1.023 -15.564 -39.460 1.00 86.81 163 GLU A N 1
ATOM 1196 C CA . GLU A 1 163 ? 1.797 -15.999 -38.288 1.00 86.81 163 GLU A CA 1
ATOM 1197 C C . GLU A 1 163 ? 1.707 -15.007 -37.117 1.00 86.81 163 GLU A C 1
ATOM 1199 O O . GLU A 1 163 ? 1.592 -15.425 -35.966 1.00 86.81 163 GLU A O 1
ATOM 1204 N N . ALA A 1 164 ? 1.665 -13.702 -37.404 1.00 87.00 164 ALA A N 1
ATOM 1205 C CA . ALA A 1 164 ? 1.450 -12.659 -36.401 1.00 87.00 164 ALA A CA 1
ATOM 1206 C C . ALA A 1 164 ? 0.144 -12.867 -35.613 1.00 87.00 164 ALA A C 1
ATOM 1208 O O . ALA A 1 164 ? 0.135 -12.771 -34.388 1.00 87.00 164 ALA A O 1
ATOM 1209 N N . PHE A 1 165 ? -0.948 -13.229 -36.295 1.00 90.00 165 PHE A N 1
ATOM 1210 C CA . PHE A 1 165 ? -2.235 -13.488 -35.649 1.00 90.00 165 PHE A CA 1
ATOM 1211 C C . PHE A 1 165 ? -2.188 -14.753 -34.785 1.00 90.00 165 PHE A C 1
ATOM 1213 O O . PHE A 1 165 ? -2.659 -14.743 -33.647 1.00 90.00 165 PHE A O 1
ATOM 1220 N N . ARG A 1 166 ? -1.532 -15.818 -35.269 1.00 90.81 166 ARG A N 1
ATOM 1221 C CA . ARG A 1 166 ? -1.286 -17.032 -34.470 1.00 90.81 166 ARG A CA 1
ATOM 1222 C C . ARG A 1 166 ? -0.477 -16.724 -33.209 1.00 90.81 166 ARG A C 1
ATOM 1224 O O . ARG A 1 166 ? -0.840 -17.188 -32.131 1.00 90.81 166 ARG A O 1
ATOM 1231 N N . LYS A 1 167 ? 0.570 -15.898 -33.311 1.00 90.12 167 LYS A N 1
ATOM 1232 C CA . LYS A 1 167 ? 1.359 -15.443 -32.154 1.00 90.12 167 LYS A CA 1
ATOM 1233 C C . LYS A 1 167 ? 0.510 -14.645 -31.164 1.00 90.12 167 LYS A C 1
ATOM 1235 O O . LYS A 1 167 ? 0.550 -14.964 -29.984 1.00 90.12 167 LYS A O 1
ATOM 1240 N N . ILE A 1 168 ? -0.320 -13.703 -31.627 1.00 92.94 168 ILE A N 1
ATOM 1241 C CA . ILE A 1 168 ? -1.224 -12.923 -30.756 1.00 92.94 168 ILE A CA 1
ATOM 1242 C C . ILE A 1 168 ? -2.156 -13.844 -29.962 1.00 92.94 168 ILE A C 1
ATOM 1244 O O . ILE A 1 168 ? -2.283 -13.686 -28.748 1.00 92.94 168 ILE A O 1
ATOM 1248 N N . VAL A 1 169 ? -2.790 -14.820 -30.619 1.00 93.25 169 VAL A N 1
ATOM 1249 C CA . VAL A 1 169 ? -3.697 -15.771 -29.954 1.00 93.25 169 VAL A CA 1
ATOM 1250 C C . VAL A 1 169 ? -2.938 -16.642 -28.946 1.00 93.25 169 VAL A C 1
ATOM 1252 O O . VAL A 1 169 ? -3.392 -16.805 -27.812 1.00 93.25 169 VAL A O 1
ATOM 1255 N N . GLY A 1 170 ? -1.759 -17.147 -29.320 1.00 92.06 170 GLY A N 1
ATOM 1256 C CA . GLY A 1 170 ? -0.898 -17.929 -28.431 1.00 92.06 170 GLY A CA 1
ATOM 1257 C C . GLY A 1 170 ? -0.435 -17.142 -27.200 1.00 92.06 170 GLY A C 1
ATOM 1258 O O . GLY A 1 170 ? -0.614 -17.604 -26.072 1.00 92.06 170 GLY A O 1
ATOM 1259 N N . HIS A 1 171 ? 0.097 -15.929 -27.394 1.00 92.50 171 HIS A N 1
ATOM 1260 C CA . HIS A 1 171 ? 0.498 -15.020 -26.313 1.00 92.50 171 HIS A CA 1
ATOM 1261 C C . HIS A 1 171 ? -0.678 -14.680 -25.401 1.00 92.50 171 HIS A C 1
ATOM 1263 O O . HIS A 1 171 ? -0.531 -14.721 -24.180 1.00 92.50 171 HIS A O 1
ATOM 1269 N N . THR A 1 172 ? -1.858 -14.428 -25.975 1.00 95.31 172 THR A N 1
ATOM 1270 C CA . THR A 1 172 ? -3.067 -14.106 -25.209 1.00 95.31 172 THR A CA 1
ATOM 1271 C C . THR A 1 172 ? -3.449 -15.258 -24.289 1.00 95.31 172 THR A C 1
ATOM 1273 O O . THR A 1 172 ? -3.707 -15.020 -23.112 1.00 95.31 172 THR A O 1
ATOM 1276 N N . LEU A 1 173 ? -3.447 -16.504 -24.780 1.00 93.31 173 LEU A N 1
ATOM 1277 C CA . LEU A 1 173 ? -3.752 -17.661 -23.937 1.00 93.31 173 LEU A CA 1
ATOM 1278 C C . LEU A 1 173 ? -2.716 -17.822 -22.820 1.00 93.31 173 LEU A C 1
ATOM 1280 O O . LEU A 1 173 ? -3.094 -17.980 -21.662 1.00 93.31 173 LEU A O 1
ATOM 1284 N N . VAL A 1 174 ? -1.423 -17.772 -23.147 1.00 91.88 174 VAL A N 1
ATOM 1285 C CA . VAL A 1 174 ? -0.352 -17.956 -22.155 1.00 91.88 174 VAL A CA 1
ATOM 1286 C C . VAL A 1 174 ? -0.424 -16.886 -21.062 1.00 91.88 174 VAL A C 1
ATOM 1288 O O . VAL A 1 174 ? -0.420 -17.211 -19.874 1.00 91.88 174 VAL A O 1
ATOM 1291 N N . LEU A 1 175 ? -0.559 -15.612 -21.443 1.00 92.50 175 LEU A N 1
ATOM 1292 C CA . LEU A 1 175 ? -0.693 -14.506 -20.494 1.00 92.50 175 LEU A CA 1
ATOM 1293 C C . LEU A 1 175 ? -2.004 -14.579 -19.703 1.00 92.50 175 LEU A C 1
ATOM 1295 O O . LEU A 1 175 ? -2.011 -14.250 -18.519 1.00 92.50 175 LEU A O 1
ATOM 1299 N N . PHE A 1 176 ? -3.102 -15.036 -20.311 1.00 93.88 176 PHE A N 1
ATOM 1300 C CA . PHE A 1 176 ? -4.367 -15.249 -19.610 1.00 93.88 176 PHE A CA 1
ATOM 1301 C C . PHE A 1 176 ? -4.246 -16.347 -18.548 1.00 93.88 176 PHE A C 1
ATOM 1303 O O . PHE A 1 176 ? -4.634 -16.123 -17.405 1.00 93.88 176 PHE A O 1
ATOM 1310 N N . LEU A 1 177 ? -3.646 -17.494 -18.878 1.00 91.31 177 LEU A N 1
ATOM 1311 C CA . LEU A 1 177 ? -3.417 -18.585 -17.925 1.00 91.31 177 LEU A CA 1
ATOM 1312 C C . LEU A 1 177 ? -2.510 -18.155 -16.767 1.00 91.31 177 LEU A C 1
ATOM 1314 O O . LEU A 1 177 ? -2.764 -18.523 -15.617 1.00 91.31 177 LEU A O 1
ATOM 1318 N N . LEU A 1 178 ? -1.492 -17.338 -17.047 1.00 88.94 178 LEU A N 1
ATOM 1319 C CA . LEU A 1 178 ? -0.649 -16.732 -16.020 1.00 88.94 178 LEU A CA 1
ATOM 1320 C C . LEU A 1 178 ? -1.455 -15.785 -15.119 1.00 88.94 178 LEU A C 1
ATOM 1322 O O . LEU A 1 178 ? -1.388 -15.887 -13.892 1.00 88.94 178 LEU A O 1
ATOM 1326 N N . ASN A 1 179 ? -2.227 -14.881 -15.726 1.00 90.44 179 ASN A N 1
ATOM 1327 C CA . ASN A 1 179 ? -3.082 -13.928 -15.024 1.00 90.44 179 ASN A CA 1
ATOM 1328 C C . ASN A 1 179 ? -4.069 -14.653 -14.103 1.00 90.44 179 ASN A C 1
ATOM 1330 O O . ASN A 1 179 ? -4.148 -14.333 -12.918 1.00 90.44 179 ASN A O 1
ATOM 1334 N N . GLU A 1 180 ? -4.768 -15.664 -14.618 1.00 88.56 180 GLU A N 1
ATOM 1335 C CA . GLU A 1 180 ? -5.683 -16.519 -13.858 1.00 88.56 180 GLU A CA 1
ATOM 1336 C C . GLU A 1 180 ? -4.970 -17.232 -12.713 1.00 88.56 180 GLU A C 1
ATOM 1338 O O . GLU A 1 180 ? -5.430 -17.198 -11.572 1.00 88.56 180 GLU A O 1
ATOM 1343 N N . SER A 1 181 ? -3.806 -17.826 -12.978 1.00 84.31 181 SER A N 1
ATOM 1344 C CA . SER A 1 181 ? -3.039 -18.543 -11.958 1.00 84.31 181 SER A CA 1
ATOM 1345 C C . SER A 1 181 ? -2.655 -17.629 -10.796 1.00 84.31 181 SER A C 1
ATOM 1347 O O . SER A 1 181 ? -2.803 -18.018 -9.641 1.00 84.31 181 SER A O 1
ATOM 1349 N N . ILE A 1 182 ? -2.214 -16.400 -11.071 1.00 81.12 182 ILE A N 1
ATOM 1350 C CA . ILE A 1 182 ? -1.750 -15.458 -10.042 1.00 81.12 182 ILE A CA 1
ATOM 1351 C C . ILE A 1 182 ? -2.922 -14.786 -9.317 1.00 81.12 182 ILE A C 1
ATOM 1353 O O . ILE A 1 182 ? -2.925 -14.712 -8.088 1.00 81.12 182 ILE A O 1
ATOM 1357 N N . VAL A 1 183 ? -3.915 -14.295 -10.061 1.00 79.56 183 VAL A N 1
ATOM 1358 C CA . VAL A 1 183 ? -5.022 -13.493 -9.518 1.00 79.56 183 VAL A CA 1
ATOM 1359 C C . VAL A 1 183 ? -6.099 -14.372 -8.881 1.00 79.56 183 VAL A C 1
ATOM 1361 O O . VAL A 1 183 ? -6.713 -13.974 -7.893 1.00 79.56 183 VAL A O 1
ATOM 1364 N N . VAL A 1 184 ? -6.334 -15.573 -9.410 1.00 76.81 184 VAL A N 1
ATOM 1365 C CA . VAL A 1 184 ? -7.392 -16.481 -8.942 1.00 76.81 184 VAL A CA 1
ATOM 1366 C C . VAL A 1 184 ? -6.801 -17.744 -8.323 1.00 76.81 184 VAL A C 1
ATOM 1368 O O . VAL A 1 184 ? -7.154 -18.097 -7.196 1.00 76.81 184 VAL A O 1
ATOM 1371 N N . GLY A 1 185 ? -5.866 -18.394 -9.016 1.00 73.44 185 GLY A N 1
ATOM 1372 C CA . GLY A 1 185 ? -5.299 -19.684 -8.627 1.00 73.44 185 GLY A CA 1
ATOM 1373 C C . GLY A 1 185 ? -4.570 -19.661 -7.283 1.00 73.44 185 GLY A C 1
ATOM 1374 O O . GLY A 1 185 ? -4.850 -20.495 -6.423 1.00 73.44 185 GLY A O 1
ATOM 1375 N N . VAL A 1 186 ? -3.676 -18.698 -7.047 1.00 71.75 186 VAL A N 1
ATOM 1376 C CA . VAL A 1 186 ? -2.918 -18.630 -5.788 1.00 71.75 186 VAL A CA 1
ATOM 1377 C C . VAL A 1 186 ? -3.810 -18.252 -4.591 1.00 71.75 186 VAL A C 1
ATOM 1379 O O . VAL A 1 186 ? -3.721 -18.930 -3.563 1.00 71.75 186 VAL A O 1
ATOM 1382 N N . PRO A 1 187 ? -4.714 -17.250 -4.661 1.00 68.88 187 PRO A N 1
ATOM 1383 C CA . PRO A 1 187 ? -5.685 -17.021 -3.590 1.00 68.88 187 PRO A CA 1
ATOM 1384 C C . PRO A 1 187 ? -6.557 -18.248 -3.300 1.00 68.88 187 PRO A C 1
ATOM 1386 O O . PRO A 1 187 ? -6.732 -18.594 -2.129 1.00 68.88 187 PRO A O 1
ATOM 1389 N N . LEU A 1 188 ? -7.034 -18.947 -4.335 1.00 66.75 188 LEU A N 1
ATOM 1390 C CA . LEU A 1 188 ? -7.792 -20.190 -4.188 1.00 66.75 188 LEU A CA 1
ATOM 1391 C C . LEU A 1 188 ? -6.971 -21.277 -3.482 1.00 66.75 188 LEU A C 1
ATOM 1393 O O . LEU A 1 188 ? -7.453 -21.900 -2.535 1.00 66.75 188 LEU A O 1
ATOM 1397 N N . ALA A 1 189 ? -5.715 -21.463 -3.892 1.00 64.94 189 ALA A N 1
ATOM 1398 C CA . ALA A 1 189 ? -4.789 -22.402 -3.272 1.00 64.94 189 ALA A CA 1
ATOM 1399 C C . ALA A 1 189 ? -4.574 -22.084 -1.791 1.00 64.94 189 ALA A C 1
ATOM 1401 O O . ALA A 1 189 ? -4.527 -22.991 -0.976 1.00 64.94 189 ALA A O 1
ATOM 1402 N N . LEU A 1 190 ? -4.537 -20.807 -1.404 1.00 61.41 190 LEU A N 1
ATOM 1403 C CA . LEU A 1 190 ? -4.450 -20.383 -0.003 1.00 61.41 190 LEU A CA 1
ATOM 1404 C C . LEU A 1 190 ? -5.785 -20.497 0.763 1.00 61.41 190 LEU A C 1
ATOM 1406 O O . LEU A 1 190 ? -5.866 -20.080 1.920 1.00 61.41 190 LEU A O 1
ATOM 1410 N N . GLY A 1 191 ? -6.834 -21.063 0.154 1.00 53.66 191 GLY A N 1
ATOM 1411 C CA . GLY A 1 191 ? -8.165 -21.199 0.747 1.00 53.66 191 GLY A CA 1
ATOM 1412 C C . GLY A 1 191 ? -8.909 -19.872 0.883 1.00 53.66 191 GLY A C 1
ATOM 1413 O O . GLY A 1 191 ? -9.737 -19.713 1.780 1.00 53.66 191 GLY A O 1
ATOM 1414 N N . ARG A 1 192 ? -8.571 -18.893 0.046 1.00 63.53 192 ARG A N 1
ATOM 1415 C CA . ARG A 1 192 ? -9.144 -17.546 0.087 1.00 63.53 192 ARG A CA 1
ATOM 1416 C C . ARG A 1 192 ? -10.276 -17.429 -0.935 1.00 63.53 192 ARG A C 1
ATOM 1418 O O . ARG A 1 192 ? -10.933 -18.414 -1.254 1.00 63.53 192 ARG A O 1
ATOM 1425 N N . PHE A 1 193 ? -10.560 -16.206 -1.366 1.00 60.41 193 PHE A N 1
ATOM 1426 C CA . PHE A 1 193 ? -11.675 -15.869 -2.243 1.00 60.41 193 PHE A CA 1
ATOM 1427 C C . PHE A 1 193 ? -11.657 -16.676 -3.555 1.00 60.41 193 PHE A C 1
ATOM 1429 O O . PHE A 1 193 ? -10.658 -16.671 -4.270 1.00 60.41 193 PHE A O 1
ATOM 1436 N N . LEU A 1 194 ? -12.783 -17.320 -3.876 1.00 58.97 194 LEU A N 1
ATOM 1437 C CA . LEU A 1 194 ? -13.089 -17.829 -5.212 1.00 58.97 194 LEU A CA 1
ATOM 1438 C C . LEU A 1 194 ? -14.022 -16.808 -5.888 1.00 58.97 194 LEU A C 1
ATOM 1440 O O . LEU A 1 194 ? -15.131 -16.598 -5.380 1.00 58.97 194 LEU A O 1
ATOM 1444 N N . PRO A 1 195 ? -13.630 -16.182 -7.011 1.00 58.59 195 PRO A N 1
ATOM 1445 C CA . PRO A 1 195 ? -14.542 -15.348 -7.777 1.00 58.59 195 PRO A CA 1
ATOM 1446 C C . PRO A 1 195 ? -15.717 -16.199 -8.262 1.00 58.59 195 PRO A C 1
ATOM 1448 O O . PRO A 1 195 ? -15.574 -17.037 -9.142 1.00 58.59 195 PRO A O 1
ATOM 1451 N N . ARG A 1 196 ? -16.906 -15.995 -7.685 1.00 59.72 196 ARG A N 1
ATOM 1452 C CA . ARG A 1 196 ? -18.148 -16.611 -8.193 1.00 59.72 196 ARG A CA 1
ATOM 1453 C C . ARG A 1 196 ? -18.684 -15.905 -9.444 1.00 59.72 196 ARG A C 1
ATOM 1455 O O . ARG A 1 196 ? -19.587 -16.408 -10.099 1.00 59.72 196 ARG A O 1
ATOM 1462 N N . GLN A 1 197 ? -18.153 -14.725 -9.760 1.00 66.06 197 GLN A N 1
ATOM 1463 C CA . GLN A 1 197 ? -18.565 -13.908 -10.898 1.00 66.06 197 GLN A CA 1
ATOM 1464 C C . GLN A 1 197 ? -17.585 -14.092 -12.061 1.00 66.06 197 GLN A C 1
ATOM 1466 O O . GLN A 1 197 ? -16.381 -14.062 -11.849 1.00 66.06 197 GLN A O 1
ATOM 1471 N N . TRP A 1 198 ? -18.088 -14.165 -13.296 1.00 77.88 198 TRP A N 1
ATOM 1472 C CA . TRP A 1 198 ? -17.256 -14.272 -14.508 1.00 77.88 198 TRP A CA 1
ATOM 1473 C C . TRP A 1 198 ? -16.438 -12.998 -14.820 1.00 77.88 198 TRP A C 1
ATOM 1475 O O . TRP A 1 198 ? -15.429 -13.025 -15.522 1.00 77.88 198 TRP A O 1
ATOM 1485 N N . ARG A 1 199 ? -16.863 -11.840 -14.301 1.00 79.50 199 ARG A N 1
ATOM 1486 C CA . ARG A 1 199 ? -16.346 -10.524 -14.716 1.00 79.50 199 ARG A CA 1
ATOM 1487 C C . ARG A 1 199 ? -14.839 -10.300 -14.482 1.00 79.50 199 ARG A C 1
ATOM 1489 O O . ARG A 1 199 ? -14.222 -9.721 -15.373 1.00 79.50 199 ARG A O 1
ATOM 1496 N N . PRO A 1 200 ? -14.210 -10.726 -13.368 1.00 81.75 200 PRO A N 1
ATOM 1497 C CA . PRO A 1 200 ? -12.759 -10.610 -13.198 1.00 81.75 200 PRO A CA 1
ATOM 1498 C C . PRO A 1 200 ? -11.986 -11.327 -14.312 1.00 81.75 200 PRO A C 1
ATOM 1500 O O . PRO A 1 200 ? -11.097 -10.721 -14.901 1.00 81.75 200 PRO A O 1
ATOM 1503 N N . HIS A 1 201 ? -12.402 -12.541 -14.684 1.00 88.75 201 HIS A N 1
ATOM 1504 C CA . HIS A 1 201 ? -11.781 -13.339 -15.748 1.00 88.75 201 HIS A CA 1
ATOM 1505 C C . HIS A 1 201 ? -11.795 -12.613 -17.101 1.00 88.75 201 HIS A C 1
ATOM 1507 O O . HIS A 1 201 ? -10.797 -12.593 -17.819 1.00 88.75 201 HIS A O 1
ATOM 1513 N N . SER A 1 202 ? -12.891 -11.915 -17.420 1.00 89.50 202 SER A N 1
ATOM 1514 C CA . SER A 1 202 ? -12.973 -11.122 -18.656 1.00 89.50 202 SER A CA 1
ATOM 1515 C C . SER A 1 202 ? -11.941 -9.987 -18.722 1.00 89.50 202 SER A C 1
ATOM 1517 O O . SER A 1 202 ? -11.406 -9.706 -19.793 1.00 89.50 202 SER A O 1
ATOM 1519 N N . ILE A 1 203 ? -11.602 -9.367 -17.584 1.00 89.62 203 ILE A N 1
ATOM 1520 C CA . ILE A 1 203 ? -10.563 -8.328 -17.525 1.00 89.62 203 ILE A CA 1
ATOM 1521 C C . ILE A 1 203 ? -9.176 -8.952 -17.674 1.00 89.62 203 ILE A C 1
ATOM 1523 O O . ILE A 1 203 ? -8.330 -8.385 -18.360 1.00 89.62 203 ILE A O 1
ATOM 1527 N N . LEU A 1 204 ? -8.942 -10.118 -17.064 1.00 92.69 204 LEU A N 1
ATOM 1528 C CA . LEU A 1 204 ? -7.676 -10.843 -17.192 1.00 92.69 204 LEU A CA 1
ATOM 1529 C C . LEU A 1 204 ? -7.409 -11.245 -18.648 1.00 92.69 204 LEU A C 1
ATOM 1531 O O . LEU A 1 204 ? -6.281 -11.091 -19.121 1.00 92.69 204 LEU A O 1
ATOM 1535 N N . LEU A 1 205 ? -8.451 -11.681 -19.365 1.00 94.50 205 LEU A N 1
ATOM 1536 C CA . LEU A 1 205 ? -8.389 -11.991 -20.793 1.00 94.50 205 LEU A CA 1
ATOM 1537 C C . LEU A 1 205 ? -8.157 -10.733 -21.639 1.00 94.50 205 LEU A C 1
ATOM 1539 O O . LEU A 1 205 ? -7.270 -10.724 -22.489 1.00 94.50 205 LEU A O 1
ATOM 1543 N N . ALA A 1 206 ? -8.904 -9.654 -21.385 1.00 94.25 206 ALA A N 1
ATOM 1544 C CA . ALA A 1 206 ? -8.729 -8.391 -22.100 1.00 94.25 206 ALA A CA 1
ATOM 1545 C C . ALA A 1 206 ? -7.321 -7.804 -21.896 1.00 94.25 206 ALA A C 1
ATOM 1547 O O . ALA A 1 206 ? -6.704 -7.342 -22.852 1.00 94.25 206 ALA A O 1
ATOM 1548 N N . SER A 1 207 ? -6.783 -7.873 -20.673 1.00 94.75 207 SER A N 1
ATOM 1549 C CA . SER A 1 207 ? -5.410 -7.456 -20.363 1.00 94.75 207 SER A CA 1
ATOM 1550 C C . SER A 1 207 ? -4.384 -8.262 -21.157 1.00 94.75 207 SER A C 1
ATOM 1552 O O . SER A 1 207 ? -3.506 -7.678 -21.790 1.00 94.75 207 SER A O 1
ATOM 1554 N N . ALA A 1 208 ? -4.518 -9.592 -21.165 1.00 95.38 208 ALA A N 1
ATOM 1555 C CA . ALA A 1 208 ? -3.633 -10.485 -21.908 1.00 95.38 208 ALA A CA 1
ATOM 1556 C C . ALA A 1 208 ? -3.674 -10.214 -23.421 1.00 95.38 208 ALA A C 1
ATOM 1558 O O . ALA A 1 208 ? -2.630 -10.166 -24.072 1.00 95.38 208 ALA A O 1
ATOM 1559 N N . PHE A 1 209 ? -4.867 -9.977 -23.970 1.00 95.56 209 PHE A N 1
ATOM 1560 C CA . PHE A 1 209 ? -5.048 -9.655 -25.382 1.00 95.56 209 PHE A CA 1
ATOM 1561 C C . PHE A 1 209 ? -4.403 -8.317 -25.754 1.00 95.56 209 PHE A C 1
ATOM 1563 O O . PHE A 1 209 ? -3.604 -8.252 -26.686 1.00 95.56 209 PHE A O 1
ATOM 1570 N N . VAL A 1 210 ? -4.681 -7.258 -24.986 1.00 95.19 210 VAL A N 1
ATOM 1571 C CA . VAL A 1 210 ? -4.088 -5.932 -25.215 1.00 95.19 210 VAL A CA 1
ATOM 1572 C C . VAL A 1 210 ? -2.563 -5.998 -25.122 1.00 95.19 210 VAL A C 1
ATOM 1574 O O . VAL A 1 210 ? -1.888 -5.451 -25.987 1.00 95.19 210 VAL A O 1
ATOM 1577 N N . ALA A 1 211 ? -2.011 -6.707 -24.134 1.00 94.25 211 ALA A N 1
ATOM 1578 C CA . ALA A 1 211 ? -0.567 -6.893 -23.991 1.00 94.25 211 ALA A CA 1
ATOM 1579 C C . ALA A 1 211 ? 0.065 -7.681 -25.148 1.00 94.25 211 ALA A C 1
ATOM 1581 O O . ALA A 1 211 ? 1.192 -7.397 -25.534 1.00 94.25 211 ALA A O 1
ATOM 1582 N N . SER A 1 212 ? -0.658 -8.639 -25.728 1.00 93.94 212 SER A N 1
ATOM 1583 C CA . SER A 1 212 ? -0.185 -9.408 -26.889 1.00 93.94 212 SER A CA 1
ATOM 1584 C C . SER A 1 212 ? -0.193 -8.585 -28.182 1.00 93.94 212 SER A C 1
ATOM 1586 O O . SER A 1 212 ? 0.568 -8.867 -29.104 1.00 93.94 212 SER A O 1
ATOM 1588 N N . LEU A 1 213 ? -1.039 -7.552 -28.257 1.00 94.31 213 LEU A N 1
ATOM 1589 C CA . LEU A 1 213 ? -1.107 -6.631 -29.393 1.00 94.31 213 LEU A CA 1
ATOM 1590 C C . LEU A 1 213 ? -0.031 -5.541 -29.358 1.00 94.31 213 LEU A C 1
ATOM 1592 O O . LEU A 1 213 ? 0.338 -5.022 -30.412 1.00 94.31 213 LEU A O 1
ATOM 1596 N N . THR A 1 214 ? 0.476 -5.165 -28.183 1.00 94.81 214 THR A N 1
ATOM 1597 C CA . THR A 1 214 ? 1.351 -3.990 -28.049 1.00 94.81 214 THR A CA 1
ATOM 1598 C C . THR A 1 214 ? 2.669 -4.034 -28.831 1.00 94.81 214 THR A C 1
ATOM 1600 O O . THR A 1 214 ? 3.030 -2.971 -29.341 1.00 94.81 214 THR A O 1
ATOM 1603 N N . PRO A 1 215 ? 3.349 -5.185 -29.041 1.00 93.19 215 PRO A N 1
ATOM 1604 C CA . PRO A 1 215 ? 4.505 -5.262 -29.939 1.00 93.19 215 PRO A CA 1
ATOM 1605 C C . PRO A 1 215 ? 4.168 -4.801 -31.363 1.00 93.19 215 PRO A C 1
ATOM 1607 O O . PRO A 1 215 ? 4.883 -3.993 -31.952 1.00 93.19 215 PRO A O 1
ATOM 1610 N N . TYR A 1 216 ? 3.024 -5.257 -31.881 1.00 93.44 216 TYR A N 1
ATOM 1611 C CA . TYR A 1 216 ? 2.545 -4.945 -33.228 1.00 93.44 216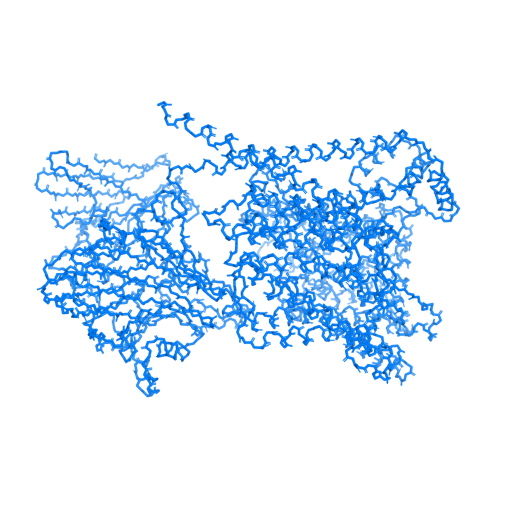 TYR A CA 1
ATOM 1612 C C . TYR A 1 216 ? 2.031 -3.510 -33.340 1.00 93.44 216 TYR A C 1
ATOM 1614 O O . TYR A 1 216 ? 2.220 -2.871 -34.372 1.00 93.44 216 TYR A O 1
ATOM 1622 N N . ILE A 1 217 ? 1.431 -2.975 -32.269 1.00 95.00 217 ILE A N 1
ATOM 1623 C CA . ILE A 1 217 ? 1.108 -1.547 -32.179 1.00 95.00 217 ILE A CA 1
ATOM 1624 C C . ILE A 1 217 ? 2.399 -0.731 -32.318 1.00 95.00 217 ILE A C 1
ATOM 1626 O O . ILE A 1 217 ? 2.433 0.188 -33.127 1.00 95.00 217 ILE A O 1
ATOM 1630 N N . ALA A 1 218 ? 3.477 -1.091 -31.615 1.00 94.38 218 ALA A N 1
ATOM 1631 C CA . ALA A 1 218 ? 4.755 -0.379 -31.699 1.00 94.38 218 ALA A CA 1
ATOM 1632 C C . ALA A 1 218 ? 5.345 -0.392 -33.126 1.00 94.38 218 ALA A C 1
ATOM 1634 O O . ALA A 1 218 ? 5.732 0.655 -33.641 1.00 94.38 218 ALA A O 1
ATOM 1635 N N . THR A 1 219 ? 5.334 -1.559 -33.775 1.00 94.19 219 THR A N 1
ATOM 1636 C CA . THR A 1 219 ? 5.788 -1.769 -35.163 1.00 94.19 219 THR A CA 1
ATOM 1637 C C . THR A 1 219 ? 4.905 -1.072 -36.210 1.00 94.19 219 THR A C 1
ATOM 1639 O O . THR A 1 219 ? 5.368 -0.743 -37.302 1.00 94.19 219 THR A O 1
ATOM 1642 N N . SER A 1 220 ? 3.629 -0.803 -35.906 1.00 93.88 220 SER A N 1
ATOM 1643 C CA . SER A 1 220 ? 2.687 -0.238 -36.885 1.00 93.88 220 SER A CA 1
ATOM 1644 C C . SER A 1 220 ? 3.127 1.110 -37.464 1.00 93.88 220 SER A C 1
ATOM 1646 O O . SER A 1 220 ? 2.790 1.422 -38.605 1.00 93.88 220 SER A O 1
ATOM 1648 N N . VAL A 1 221 ? 3.925 1.883 -36.718 1.00 93.62 221 VAL A N 1
ATOM 1649 C CA . VAL A 1 221 ? 4.465 3.166 -37.181 1.00 93.62 221 VAL A CA 1
ATOM 1650 C C . VAL A 1 221 ? 5.386 2.968 -38.378 1.00 93.62 221 VAL A C 1
ATOM 1652 O O . VAL A 1 221 ? 5.211 3.654 -39.380 1.00 93.62 221 VAL A O 1
ATOM 1655 N N . SER A 1 222 ? 6.313 2.015 -38.310 1.00 92.94 222 SER A N 1
ATOM 1656 C CA . SER A 1 222 ? 7.307 1.788 -39.362 1.00 92.94 222 SER A CA 1
ATOM 1657 C C . SER A 1 222 ? 6.679 1.258 -40.653 1.00 92.94 222 SER A C 1
ATOM 1659 O O . SER A 1 222 ? 7.094 1.655 -41.731 1.00 92.94 222 SER A O 1
ATOM 1661 N N . TYR A 1 223 ? 5.631 0.429 -40.570 1.00 89.50 223 TYR A N 1
ATOM 1662 C CA . TYR A 1 223 ? 5.010 -0.169 -41.763 1.00 89.50 223 TYR A CA 1
ATOM 1663 C C . TYR A 1 223 ? 3.814 0.606 -42.321 1.00 89.50 223 TYR A C 1
ATOM 1665 O O . TYR A 1 223 ? 3.629 0.639 -43.534 1.00 89.50 223 TYR A O 1
ATOM 1673 N N . PHE A 1 224 ? 2.973 1.196 -41.466 1.00 91.38 224 PHE A N 1
ATOM 1674 C CA . PHE A 1 224 ? 1.679 1.757 -41.883 1.00 91.38 224 PHE A CA 1
ATOM 1675 C C . PHE A 1 224 ? 1.588 3.280 -41.760 1.00 91.38 224 PHE A C 1
ATOM 1677 O O . PHE A 1 224 ? 0.622 3.861 -42.248 1.00 91.38 224 PHE A O 1
ATOM 1684 N N . VAL A 1 225 ? 2.558 3.940 -41.118 1.00 91.69 225 VAL A N 1
ATOM 1685 C CA . VAL A 1 225 ? 2.503 5.388 -40.852 1.00 91.69 225 VAL A CA 1
ATOM 1686 C C . VAL A 1 225 ? 3.658 6.116 -41.534 1.00 91.69 225 VAL A C 1
ATOM 1688 O O . VAL A 1 225 ? 3.421 6.969 -42.386 1.00 91.69 225 VAL A O 1
ATOM 1691 N N . ALA A 1 226 ? 4.899 5.776 -41.183 1.00 90.69 226 ALA A N 1
ATOM 1692 C CA . ALA A 1 226 ? 6.103 6.465 -41.638 1.00 90.69 226 ALA A CA 1
ATOM 1693 C C . ALA A 1 226 ? 6.271 6.502 -43.168 1.00 90.69 226 ALA A C 1
ATOM 1695 O O . ALA A 1 226 ? 6.598 7.577 -43.670 1.00 90.69 226 ALA A O 1
ATOM 1696 N N . PRO A 1 227 ? 5.957 5.433 -43.931 1.00 92.19 227 PRO A N 1
ATOM 1697 C CA . PRO A 1 227 ? 6.095 5.461 -45.388 1.00 92.19 227 PRO A CA 1
ATOM 1698 C C . PRO A 1 227 ? 5.064 6.346 -46.106 1.00 92.19 227 PRO A C 1
ATOM 1700 O O . PRO A 1 227 ? 5.266 6.708 -47.263 1.00 92.19 227 PRO A O 1
ATOM 1703 N N . TYR A 1 228 ? 3.943 6.676 -45.453 1.00 92.00 228 TYR A N 1
ATOM 1704 C CA . TYR A 1 228 ? 2.774 7.275 -46.110 1.00 92.00 228 TYR A CA 1
ATOM 1705 C C . TYR A 1 228 ? 2.457 8.705 -45.654 1.00 92.00 228 TYR A C 1
ATOM 1707 O O . TYR A 1 228 ? 1.645 9.377 -46.291 1.00 92.00 228 TYR A O 1
ATOM 1715 N N . LEU A 1 229 ? 3.060 9.182 -44.561 1.00 91.12 229 LEU A N 1
ATOM 1716 C CA . LEU A 1 229 ? 2.762 10.485 -43.960 1.00 91.12 229 LEU A CA 1
ATOM 1717 C C . LEU A 1 229 ? 4.014 11.365 -43.822 1.00 91.12 229 LEU A C 1
ATOM 1719 O O . LEU A 1 229 ? 5.117 10.859 -43.610 1.00 91.12 229 LEU A O 1
ATOM 1723 N N . PRO A 1 230 ? 3.864 12.703 -43.891 1.00 89.62 230 PRO A N 1
ATOM 1724 C CA . PRO A 1 230 ? 4.977 13.621 -43.685 1.00 89.62 230 PRO A CA 1
ATOM 1725 C C . PRO A 1 230 ? 5.456 13.600 -42.227 1.00 89.62 230 PRO A C 1
ATOM 1727 O O . PRO A 1 230 ? 4.651 13.518 -41.295 1.00 89.62 230 PRO A O 1
ATOM 1730 N N . TYR A 1 231 ? 6.767 13.770 -42.030 1.00 86.69 231 TYR A N 1
ATOM 1731 C CA . TYR A 1 231 ? 7.446 13.583 -40.740 1.00 86.69 231 TYR A CA 1
ATOM 1732 C C . TYR A 1 231 ? 6.783 14.273 -39.527 1.00 86.69 231 TYR A C 1
ATOM 1734 O O . TYR A 1 231 ? 6.640 13.608 -38.502 1.00 86.69 231 TYR A O 1
ATOM 1742 N N . PRO A 1 232 ? 6.295 15.534 -39.587 1.00 90.00 232 PRO A N 1
ATOM 1743 C CA . PRO A 1 232 ? 5.633 16.151 -38.433 1.00 90.00 232 PRO A CA 1
ATOM 1744 C C . PRO A 1 232 ? 4.352 15.424 -37.998 1.00 90.00 232 PRO A C 1
ATOM 1746 O O . PRO A 1 232 ? 4.088 15.291 -36.805 1.00 90.00 232 PRO A O 1
ATOM 1749 N N . VAL A 1 233 ? 3.565 14.923 -38.956 1.00 91.62 233 VAL A N 1
ATOM 1750 C CA . VAL A 1 233 ? 2.348 14.146 -38.673 1.00 91.62 233 VAL A CA 1
ATOM 1751 C C . VAL A 1 233 ? 2.734 12.756 -38.175 1.00 91.62 233 VAL A C 1
ATOM 1753 O O . VAL A 1 233 ? 2.203 12.298 -37.162 1.00 91.62 233 VAL A O 1
ATOM 1756 N N . THR A 1 234 ? 3.717 12.125 -38.820 1.00 92.56 234 THR A N 1
ATOM 1757 C CA . THR A 1 234 ? 4.276 10.833 -38.403 1.00 92.56 234 THR A CA 1
ATOM 1758 C C . THR A 1 234 ? 4.791 10.884 -36.964 1.00 92.56 234 THR A C 1
ATOM 1760 O O . THR A 1 234 ? 4.507 9.973 -36.194 1.00 92.56 234 THR A O 1
ATOM 1763 N N . ALA A 1 235 ? 5.456 11.965 -36.549 1.00 92.62 235 ALA A N 1
ATOM 1764 C CA . ALA A 1 235 ? 5.957 12.145 -35.187 1.00 92.62 235 ALA A CA 1
ATOM 1765 C C . ALA A 1 235 ? 4.832 12.205 -34.133 1.00 92.62 235 ALA A C 1
ATOM 1767 O O . ALA A 1 235 ? 4.943 11.605 -33.058 1.00 92.62 235 ALA A O 1
ATOM 1768 N N . VAL A 1 236 ? 3.719 12.881 -34.439 1.00 94.56 236 VAL A N 1
ATOM 1769 C CA . VAL A 1 236 ? 2.542 12.924 -33.553 1.00 94.56 236 VAL A CA 1
ATOM 1770 C C . VAL A 1 236 ? 1.903 11.539 -33.442 1.00 94.56 236 VAL A C 1
ATOM 1772 O O . VAL A 1 236 ? 1.648 11.066 -32.331 1.00 94.56 236 VAL A O 1
ATOM 1775 N N . VAL A 1 237 ? 1.697 10.855 -34.572 1.00 95.62 237 VAL A N 1
ATOM 1776 C CA . VAL A 1 237 ? 1.129 9.497 -34.588 1.00 95.62 237 VAL A CA 1
ATOM 1777 C C . VAL A 1 237 ? 2.052 8.509 -33.867 1.00 95.62 237 VAL A C 1
ATOM 1779 O O . VAL A 1 237 ? 1.573 7.702 -33.070 1.00 95.62 237 VAL A O 1
ATOM 1782 N N . ALA A 1 238 ? 3.369 8.608 -34.057 1.00 95.81 238 ALA A N 1
ATOM 1783 C CA . ALA A 1 238 ? 4.364 7.786 -33.371 1.00 95.81 238 ALA A CA 1
ATOM 1784 C C . ALA A 1 238 ? 4.325 7.978 -31.851 1.00 95.81 238 ALA A C 1
ATOM 1786 O O . ALA A 1 238 ? 4.387 7.004 -31.103 1.00 95.81 238 ALA A O 1
ATOM 1787 N N . THR A 1 239 ? 4.133 9.214 -31.386 1.00 96.62 239 THR A N 1
ATOM 1788 C CA . THR A 1 239 ? 3.992 9.532 -29.958 1.00 96.62 239 THR A CA 1
ATOM 1789 C C . THR A 1 239 ? 2.739 8.889 -29.349 1.00 96.62 239 THR A C 1
ATOM 1791 O O . THR A 1 239 ? 2.805 8.281 -28.279 1.00 96.62 239 THR A O 1
ATOM 1794 N N . VAL A 1 240 ? 1.591 8.982 -30.029 1.00 96.62 240 VAL A N 1
ATOM 1795 C CA . VAL A 1 240 ? 0.339 8.344 -29.576 1.00 96.62 240 VAL A CA 1
ATOM 1796 C C . VAL A 1 240 ? 0.462 6.820 -29.604 1.00 96.62 240 VAL A C 1
ATOM 1798 O O . VAL A 1 240 ? 0.026 6.140 -28.677 1.00 96.62 240 VAL A O 1
ATOM 1801 N N . THR A 1 241 ? 1.110 6.277 -30.630 1.00 96.69 241 THR A N 1
ATOM 1802 C CA . THR A 1 241 ? 1.320 4.833 -30.771 1.00 96.69 241 THR A CA 1
ATOM 1803 C C . THR A 1 241 ? 2.243 4.289 -29.680 1.00 96.69 241 THR A C 1
ATOM 1805 O O . THR A 1 241 ? 1.935 3.264 -29.071 1.00 96.69 241 THR A O 1
ATOM 1808 N N . ALA A 1 242 ? 3.313 5.015 -29.343 1.00 96.94 242 ALA A N 1
ATOM 1809 C CA . ALA A 1 242 ? 4.175 4.702 -28.206 1.00 96.94 242 ALA A CA 1
ATOM 1810 C C . ALA A 1 242 ? 3.406 4.703 -26.877 1.00 96.94 242 ALA A C 1
ATOM 1812 O O . ALA A 1 242 ? 3.606 3.813 -26.050 1.00 96.94 242 ALA A O 1
ATOM 1813 N N . ALA A 1 243 ? 2.487 5.656 -26.685 1.00 97.00 243 ALA A N 1
ATOM 1814 C CA . ALA A 1 243 ? 1.613 5.688 -25.516 1.00 97.00 243 ALA A CA 1
ATOM 1815 C C . ALA A 1 243 ? 0.730 4.429 -25.433 1.00 97.00 243 ALA A C 1
ATOM 1817 O O . ALA A 1 243 ? 0.664 3.791 -24.384 1.00 97.00 243 ALA A O 1
ATOM 1818 N N . LEU A 1 244 ? 0.092 4.026 -26.537 1.00 96.94 244 LEU A N 1
ATOM 1819 C CA . LEU A 1 244 ? -0.758 2.830 -26.581 1.00 96.94 244 LEU A CA 1
ATOM 1820 C C . LEU A 1 244 ? 0.037 1.534 -26.344 1.00 96.94 244 LEU A C 1
ATOM 1822 O O . LEU A 1 244 ? -0.397 0.684 -25.564 1.00 96.94 244 LEU A O 1
ATOM 1826 N N . ALA A 1 245 ? 1.215 1.398 -26.960 1.00 96.50 245 ALA A N 1
ATOM 1827 C CA . ALA A 1 245 ? 2.079 0.232 -26.780 1.00 96.50 245 ALA A CA 1
ATOM 1828 C C . ALA A 1 245 ? 2.576 0.106 -25.325 1.00 96.50 245 ALA A C 1
ATOM 1830 O O . ALA A 1 245 ? 2.508 -0.969 -24.723 1.00 96.50 245 ALA A O 1
ATOM 1831 N N . GLN A 1 246 ? 3.004 1.215 -24.713 1.00 96.69 246 GLN A N 1
ATOM 1832 C CA . GLN A 1 246 ? 3.420 1.229 -23.309 1.00 96.69 246 GLN A CA 1
ATOM 1833 C C . GLN A 1 246 ? 2.236 1.018 -22.350 1.00 96.69 246 GLN A C 1
ATOM 1835 O O . GLN A 1 246 ? 2.401 0.370 -21.318 1.00 96.69 246 GLN A O 1
ATOM 1840 N N . ALA A 1 247 ? 1.028 1.484 -22.686 1.00 96.44 247 ALA A N 1
ATOM 1841 C CA . ALA A 1 247 ? -0.165 1.275 -21.864 1.00 96.44 247 ALA A CA 1
ATOM 1842 C C . ALA A 1 247 ? -0.491 -0.214 -21.671 1.00 96.44 247 ALA A C 1
ATOM 1844 O O . ALA A 1 247 ? -0.738 -0.650 -20.547 1.00 96.44 247 ALA A O 1
ATOM 1845 N N . GLY A 1 248 ? -0.464 -1.015 -22.740 1.00 95.50 248 GLY A N 1
ATOM 1846 C CA . GLY A 1 248 ? -0.743 -2.447 -22.621 1.00 95.50 248 GLY A CA 1
ATOM 1847 C C . GLY A 1 248 ? 0.351 -3.212 -21.872 1.00 95.50 248 GLY A C 1
ATOM 1848 O O . GLY A 1 248 ? 0.027 -4.034 -21.014 1.00 95.50 248 GLY A O 1
ATOM 1849 N N . LEU A 1 249 ? 1.630 -2.886 -22.115 1.00 95.06 249 LEU A N 1
ATOM 1850 C CA . LEU A 1 249 ? 2.759 -3.477 -21.385 1.00 95.06 249 LEU A CA 1
ATOM 1851 C C . LEU A 1 249 ? 2.669 -3.178 -19.882 1.00 95.06 249 LEU A C 1
ATOM 1853 O O . LEU A 1 249 ? 2.643 -4.096 -19.062 1.00 95.06 249 LEU A O 1
ATOM 1857 N N . TRP A 1 250 ? 2.555 -1.900 -19.514 1.00 95.19 250 TRP A N 1
ATOM 1858 C CA . TRP A 1 250 ? 2.478 -1.492 -18.112 1.00 95.19 250 TRP A CA 1
ATOM 1859 C C . TRP A 1 250 ? 1.197 -1.990 -17.449 1.00 95.19 250 TRP A C 1
ATOM 1861 O O . TRP A 1 250 ? 1.245 -2.431 -16.305 1.00 95.19 250 TRP A O 1
ATOM 1871 N N . GLY A 1 251 ? 0.056 -1.963 -18.142 1.00 94.56 251 GLY A N 1
ATOM 1872 C CA . GLY A 1 251 ? -1.205 -2.486 -17.616 1.00 94.56 251 GLY A CA 1
ATOM 1873 C C . GLY A 1 251 ? -1.084 -3.952 -17.198 1.00 94.56 251 GLY A C 1
ATOM 1874 O O . GLY A 1 251 ? -1.441 -4.305 -16.073 1.00 94.56 251 GLY A O 1
ATOM 1875 N N . GLN A 1 252 ? -0.492 -4.785 -18.057 1.00 93.75 252 GLN A N 1
ATOM 1876 C CA . GLN A 1 252 ? -0.246 -6.199 -17.777 1.00 93.75 252 GLN A CA 1
ATOM 1877 C C . GLN A 1 252 ? 0.774 -6.402 -16.647 1.00 93.75 252 GLN A C 1
ATOM 1879 O O . GLN A 1 252 ? 0.528 -7.186 -15.727 1.00 93.75 252 GLN A O 1
ATOM 1884 N N . THR A 1 253 ? 1.896 -5.672 -16.654 1.00 92.12 253 THR A N 1
ATOM 1885 C CA . THR A 1 253 ? 2.899 -5.772 -15.582 1.00 92.12 253 THR A CA 1
ATOM 1886 C C . THR A 1 253 ? 2.325 -5.346 -14.230 1.00 92.12 253 THR A C 1
ATOM 1888 O O . THR A 1 253 ? 2.548 -6.032 -13.232 1.00 92.12 253 THR A O 1
ATOM 1891 N N . TYR A 1 254 ? 1.569 -4.245 -14.159 1.00 91.19 254 TYR A N 1
ATOM 1892 C CA . TYR A 1 254 ? 0.978 -3.765 -12.905 1.00 91.19 254 TYR A CA 1
ATOM 1893 C C . TYR A 1 254 ? -0.088 -4.713 -12.389 1.00 91.19 254 TYR A C 1
ATOM 1895 O O . TYR A 1 254 ? -0.058 -5.017 -11.201 1.00 91.19 254 TYR A O 1
ATOM 1903 N N . LEU A 1 255 ? -0.964 -5.220 -13.257 1.00 90.69 255 LEU A N 1
ATOM 1904 C CA . LEU A 1 255 ? -1.975 -6.207 -12.892 1.00 90.69 255 LEU A CA 1
ATOM 1905 C C . LEU A 1 255 ? -1.348 -7.403 -12.159 1.00 90.69 255 LEU A C 1
ATOM 1907 O O . LEU A 1 255 ? -1.716 -7.701 -11.022 1.00 90.69 255 LEU A O 1
ATOM 1911 N N . VAL A 1 256 ? -0.351 -8.042 -12.778 1.00 87.25 256 VAL A N 1
ATOM 1912 C CA . VAL A 1 256 ? 0.311 -9.226 -12.213 1.00 87.25 256 VAL A CA 1
ATOM 1913 C C . VAL A 1 256 ? 1.052 -8.882 -10.926 1.00 87.25 256 VAL A C 1
ATOM 1915 O O . VAL A 1 256 ? 0.863 -9.514 -9.887 1.00 87.25 256 VAL A O 1
ATOM 1918 N N . THR A 1 257 ? 1.887 -7.847 -10.963 1.00 87.06 257 THR A N 1
ATOM 1919 C CA . THR A 1 257 ? 2.739 -7.508 -9.819 1.00 87.06 257 THR A CA 1
ATOM 1920 C C . THR A 1 257 ? 1.944 -6.958 -8.631 1.00 87.06 257 THR A C 1
ATOM 1922 O O . THR A 1 257 ? 2.333 -7.175 -7.485 1.00 87.06 257 THR A O 1
ATOM 1925 N N . GLN A 1 258 ? 0.815 -6.277 -8.864 1.00 83.94 258 GLN A N 1
ATOM 1926 C CA . GLN A 1 258 ? -0.050 -5.766 -7.796 1.00 83.94 258 GLN A CA 1
ATOM 1927 C C . GLN A 1 258 ? -0.841 -6.904 -7.153 1.00 83.94 258 GLN A C 1
ATOM 1929 O O . GLN A 1 258 ? -0.945 -6.942 -5.927 1.00 83.94 258 GLN A O 1
ATOM 1934 N N . ALA A 1 259 ? -1.306 -7.869 -7.953 1.00 79.81 259 ALA A N 1
ATOM 1935 C CA . ALA A 1 259 ? -1.904 -9.096 -7.442 1.00 79.81 259 ALA A CA 1
ATOM 1936 C C . ALA A 1 259 ? -0.908 -9.893 -6.582 1.00 79.81 259 ALA A C 1
ATOM 1938 O O . ALA A 1 259 ? -1.258 -10.318 -5.482 1.00 79.81 259 ALA A O 1
ATOM 1939 N N . MET A 1 260 ? 0.353 -10.012 -7.018 1.00 75.06 260 MET A N 1
ATOM 1940 C CA . MET A 1 260 ? 1.419 -10.652 -6.234 1.00 75.06 260 MET A CA 1
ATOM 1941 C C . MET A 1 260 ? 1.726 -9.910 -4.926 1.00 75.06 260 MET A C 1
ATOM 1943 O O . MET A 1 260 ? 1.838 -10.544 -3.880 1.00 75.06 260 MET A O 1
ATOM 1947 N N . ALA A 1 261 ? 1.819 -8.576 -4.945 1.00 71.88 261 ALA A N 1
ATOM 1948 C CA . ALA A 1 261 ? 2.026 -7.784 -3.729 1.00 71.88 261 ALA A CA 1
ATOM 1949 C C . ALA A 1 261 ? 0.822 -7.865 -2.768 1.00 71.88 261 ALA A C 1
ATOM 1951 O O . ALA A 1 261 ? 0.985 -7.935 -1.553 1.00 71.88 261 ALA A O 1
ATOM 1952 N N . GLY A 1 262 ? -0.403 -7.903 -3.300 1.00 66.25 262 GLY A N 1
ATOM 1953 C CA . GLY A 1 262 ? -1.629 -8.098 -2.519 1.00 66.25 262 GLY A CA 1
ATOM 1954 C C . GLY A 1 262 ? -1.796 -9.517 -1.967 1.00 66.25 262 GLY A C 1
ATOM 1955 O O . GLY A 1 262 ? -2.608 -9.753 -1.065 1.00 66.25 262 GLY A O 1
ATOM 1956 N N . LEU A 1 263 ? -1.004 -10.467 -2.466 1.00 64.44 263 LEU A N 1
ATOM 1957 C CA . LEU A 1 263 ? -1.157 -11.877 -2.164 1.00 64.44 263 LEU A CA 1
ATOM 1958 C C . LEU A 1 263 ? -0.865 -12.217 -0.708 1.00 64.44 263 LEU A C 1
ATOM 1960 O O . LEU A 1 263 ? -1.470 -13.138 -0.186 1.00 64.44 263 LEU A O 1
ATOM 1964 N N . LEU A 1 264 ? 0.005 -11.503 0.002 1.00 56.91 264 LEU A N 1
ATOM 1965 C CA . LEU A 1 264 ? 0.204 -11.755 1.436 1.00 56.91 264 LEU A CA 1
ATOM 1966 C C . LEU A 1 264 ? -0.841 -11.045 2.304 1.00 56.91 264 LEU A C 1
ATOM 1968 O O . LEU A 1 264 ? -1.200 -11.548 3.369 1.00 56.91 264 LEU A O 1
ATOM 1972 N N . ARG A 1 265 ? -1.426 -9.955 1.796 1.00 57.41 265 ARG A N 1
ATOM 1973 C CA . ARG A 1 265 ? -2.450 -9.143 2.477 1.00 57.41 265 ARG A CA 1
ATOM 1974 C C . ARG A 1 265 ? -3.866 -9.704 2.378 1.00 57.41 265 ARG A C 1
ATOM 1976 O O . ARG A 1 265 ? -4.772 -9.160 3.003 1.00 57.41 265 ARG A O 1
ATOM 1983 N N . ALA A 1 266 ? -4.040 -10.805 1.644 1.00 56.06 266 ALA A N 1
ATOM 1984 C CA . ALA A 1 266 ? -5.340 -11.398 1.336 1.00 56.06 266 ALA A CA 1
ATOM 1985 C C . ALA A 1 266 ? -6.271 -10.435 0.586 1.00 56.06 266 ALA A C 1
ATOM 1987 O O . ALA A 1 266 ? -7.483 -10.440 0.802 1.00 56.06 266 ALA A O 1
ATOM 1988 N N . THR A 1 267 ? -5.693 -9.631 -0.313 1.00 60.62 267 THR A N 1
ATOM 1989 C CA . THR A 1 267 ? -6.455 -8.792 -1.239 1.00 60.62 267 THR A CA 1
ATOM 1990 C C . THR A 1 267 ? -7.363 -9.679 -2.102 1.00 60.62 267 THR A C 1
ATOM 1992 O O . THR A 1 267 ? -6.890 -10.692 -2.624 1.00 60.62 267 THR A O 1
ATOM 1995 N N . PRO A 1 268 ? -8.657 -9.350 -2.254 1.00 60.56 268 PRO A N 1
ATOM 1996 C CA . PRO A 1 268 ? -9.585 -10.192 -2.996 1.00 60.56 268 PRO A CA 1
ATOM 1997 C C . PRO A 1 268 ? -9.462 -9.929 -4.503 1.00 60.56 268 PRO A C 1
ATOM 1999 O O . PRO A 1 268 ? -9.241 -8.794 -4.931 1.00 60.56 268 PRO A O 1
ATOM 2002 N N . SER A 1 269 ? -9.672 -10.954 -5.329 1.00 66.88 269 SER A N 1
ATOM 2003 C CA . SER A 1 269 ? -9.678 -10.850 -6.796 1.00 66.88 269 SER A CA 1
ATOM 2004 C C . SER A 1 269 ? -11.022 -10.359 -7.342 1.00 66.88 269 SER A C 1
ATOM 2006 O O . SER A 1 269 ? -11.679 -10.988 -8.170 1.00 66.88 269 SER A O 1
ATOM 2008 N N . LEU A 1 270 ? -11.453 -9.198 -6.850 1.00 68.62 270 LEU A N 1
ATOM 2009 C CA . LEU A 1 270 ? -12.678 -8.541 -7.299 1.00 68.62 270 LEU A CA 1
ATOM 2010 C C . LEU A 1 270 ? -12.456 -7.816 -8.624 1.00 68.62 270 LEU A C 1
ATOM 2012 O O . LEU A 1 270 ? -11.391 -7.254 -8.867 1.00 68.62 270 LEU A O 1
ATOM 2016 N N . GLN A 1 271 ? -13.514 -7.720 -9.431 1.00 77.12 271 GLN A N 1
ATOM 2017 C CA . GLN A 1 271 ? -13.493 -7.018 -10.719 1.00 77.12 271 GLN A CA 1
ATOM 2018 C C . GLN A 1 271 ? -12.932 -5.593 -10.587 1.00 77.12 271 GLN A C 1
ATOM 2020 O O . GLN A 1 271 ? -12.112 -5.162 -11.392 1.00 77.12 271 GLN A O 1
ATOM 2025 N N . VAL A 1 272 ? -13.360 -4.871 -9.548 1.00 69.25 272 VAL A N 1
ATOM 2026 C CA . VAL A 1 272 ? -12.942 -3.486 -9.297 1.00 69.25 272 VAL A CA 1
ATOM 2027 C C . VAL A 1 272 ? -11.447 -3.399 -8.984 1.00 69.25 272 VAL A C 1
ATOM 2029 O O . VAL A 1 272 ? -10.804 -2.456 -9.431 1.00 69.25 272 VAL A O 1
ATOM 2032 N N . VAL A 1 273 ? -10.891 -4.381 -8.266 1.00 73.81 273 VAL A N 1
ATOM 2033 C CA . VAL A 1 273 ? -9.457 -4.444 -7.930 1.00 73.81 273 VAL A CA 1
ATOM 2034 C C . VAL A 1 273 ? -8.643 -4.714 -9.182 1.00 73.81 273 VAL A C 1
ATOM 2036 O O . VAL A 1 273 ? -7.785 -3.920 -9.547 1.00 73.81 273 VAL A O 1
ATOM 2039 N N . VAL A 1 274 ? -8.988 -5.795 -9.882 1.00 82.50 274 VAL A N 1
ATOM 2040 C CA . VAL A 1 274 ? -8.296 -6.252 -11.089 1.00 82.50 274 VAL A CA 1
ATOM 2041 C C . VAL A 1 274 ? -8.287 -5.154 -12.158 1.00 82.50 274 VAL A C 1
ATOM 2043 O O . VAL A 1 274 ? -7.241 -4.845 -12.726 1.00 82.50 274 VAL A O 1
ATOM 2046 N N . PHE A 1 275 ? -9.431 -4.501 -12.388 1.00 86.19 275 PHE A N 1
ATOM 2047 C CA . PHE A 1 275 ? -9.519 -3.397 -13.341 1.00 86.19 275 PHE A CA 1
ATOM 2048 C C . PHE A 1 275 ? -8.731 -2.165 -12.893 1.00 86.19 275 PHE A C 1
ATOM 2050 O O . PHE A 1 275 ? -8.064 -1.539 -13.711 1.00 86.19 275 PHE A O 1
ATOM 2057 N N . HIS A 1 276 ? -8.805 -1.796 -11.611 1.00 83.44 276 HIS A N 1
ATOM 2058 C CA . HIS A 1 276 ? -8.070 -0.649 -11.082 1.00 83.44 276 HIS A CA 1
ATOM 2059 C C . HIS A 1 276 ? -6.552 -0.836 -11.207 1.00 83.44 276 HIS A C 1
ATOM 2061 O O . HIS A 1 276 ? -5.850 0.108 -11.582 1.00 83.44 276 HIS A O 1
ATOM 2067 N N . ASP A 1 277 ? -6.052 -2.037 -10.917 1.00 86.69 277 ASP A N 1
ATOM 2068 C CA . ASP A 1 277 ? -4.626 -2.357 -10.966 1.00 86.69 277 ASP A CA 1
ATOM 2069 C C . ASP A 1 277 ? -4.098 -2.306 -12.402 1.00 86.69 277 ASP A C 1
ATOM 2071 O O . ASP A 1 277 ? -3.093 -1.639 -12.665 1.00 86.69 277 ASP A O 1
ATOM 2075 N N . TRP A 1 278 ? -4.838 -2.900 -13.344 1.00 92.25 278 TRP A N 1
ATOM 2076 C CA . TRP A 1 278 ? -4.543 -2.795 -14.773 1.00 92.25 278 TRP A CA 1
ATOM 2077 C C . TRP A 1 278 ? -4.597 -1.342 -15.266 1.00 92.25 278 TRP A C 1
ATOM 2079 O O . TRP A 1 278 ? -3.634 -0.843 -15.847 1.00 92.25 278 TRP A O 1
ATOM 2089 N N . ARG A 1 279 ? -5.694 -0.626 -14.982 1.00 91.44 279 ARG A N 1
ATOM 2090 C CA . ARG A 1 279 ? -5.911 0.760 -15.425 1.00 91.44 279 ARG A CA 1
ATOM 2091 C C . ARG A 1 279 ? -4.817 1.694 -14.915 1.00 91.44 279 ARG A C 1
ATOM 2093 O O . ARG A 1 279 ? -4.330 2.531 -15.666 1.00 91.44 279 ARG A O 1
ATOM 2100 N N . THR A 1 280 ? -4.416 1.544 -13.653 1.00 87.56 280 THR A N 1
ATOM 2101 C CA . THR A 1 280 ? -3.350 2.360 -13.057 1.00 87.56 280 THR A CA 1
ATOM 2102 C C . THR A 1 280 ? -2.023 2.160 -13.788 1.00 87.56 280 THR A C 1
ATOM 2104 O O . THR A 1 280 ? -1.310 3.138 -14.018 1.00 87.56 280 THR A O 1
ATOM 2107 N N . GLY A 1 281 ? -1.684 0.918 -14.149 1.00 91.00 281 GLY A N 1
ATOM 2108 C CA . GLY A 1 281 ? -0.506 0.627 -14.967 1.00 91.00 281 GLY A CA 1
ATOM 2109 C C . GLY A 1 281 ? -0.621 1.229 -16.362 1.00 91.00 281 GLY A C 1
ATOM 2110 O O . GLY A 1 281 ? 0.281 1.942 -16.794 1.00 91.00 281 GLY A O 1
ATOM 2111 N N . ALA A 1 282 ? -1.757 1.018 -17.027 1.00 94.44 282 ALA A N 1
ATOM 2112 C CA . ALA A 1 282 ? -1.993 1.489 -18.386 1.00 94.44 282 ALA A CA 1
ATOM 2113 C C . ALA A 1 282 ? -1.923 3.019 -18.513 1.00 94.44 282 ALA A C 1
ATOM 2115 O O . ALA A 1 282 ? -1.255 3.527 -19.410 1.00 94.44 282 ALA A O 1
ATOM 2116 N N . GLU A 1 283 ? -2.536 3.764 -17.587 1.00 91.75 283 GLU A N 1
ATOM 2117 C CA . GLU A 1 283 ? -2.465 5.232 -17.563 1.00 91.75 283 GLU A CA 1
ATOM 2118 C C . GLU A 1 283 ? -1.019 5.727 -17.390 1.00 91.75 283 GLU A C 1
ATOM 2120 O O . GLU A 1 283 ? -0.597 6.667 -18.064 1.00 91.75 283 GLU A O 1
ATOM 2125 N N . LYS A 1 284 ? -0.234 5.084 -16.516 1.00 90.19 284 LYS A N 1
ATOM 2126 C CA . LYS A 1 284 ? 1.175 5.444 -16.296 1.00 90.19 284 LYS A CA 1
ATOM 2127 C C . LYS A 1 284 ? 2.048 5.128 -17.508 1.00 90.19 284 LYS A C 1
ATOM 2129 O O . LYS A 1 284 ? 2.834 5.984 -17.908 1.00 90.19 284 LYS A O 1
ATOM 2134 N N . GLY A 1 285 ? 1.878 3.946 -18.100 1.00 93.19 285 GLY A N 1
ATOM 2135 C CA . GLY A 1 285 ? 2.590 3.541 -19.312 1.00 93.19 285 GLY A CA 1
ATOM 2136 C C . GLY A 1 285 ? 2.285 4.460 -20.487 1.00 93.19 285 GLY A C 1
ATOM 2137 O O . GLY A 1 285 ? 3.209 4.916 -21.155 1.00 93.19 285 GLY A O 1
ATOM 2138 N N . ALA A 1 286 ? 1.013 4.828 -20.673 1.00 95.25 286 ALA A N 1
ATOM 2139 C CA . ALA A 1 286 ? 0.605 5.780 -21.701 1.00 95.25 286 ALA A CA 1
ATOM 2140 C C . ALA A 1 286 ? 1.310 7.131 -21.549 1.00 95.25 286 ALA A C 1
ATOM 2142 O O . ALA A 1 286 ? 1.882 7.641 -22.509 1.00 95.25 286 ALA A O 1
ATOM 2143 N N . VAL A 1 287 ? 1.315 7.694 -20.336 1.00 92.56 287 VAL A N 1
ATOM 2144 C CA . VAL A 1 287 ? 1.993 8.969 -20.064 1.00 92.56 287 VAL A CA 1
ATOM 2145 C C . VAL A 1 287 ? 3.501 8.849 -20.277 1.00 92.56 287 VAL A C 1
ATOM 2147 O O . VAL A 1 287 ? 4.089 9.743 -20.878 1.00 92.56 287 VAL A O 1
ATOM 2150 N N . TYR A 1 288 ? 4.129 7.761 -19.824 1.00 92.75 288 TYR A N 1
ATOM 2151 C CA . TYR A 1 288 ? 5.563 7.540 -20.012 1.00 92.75 288 TYR A CA 1
ATOM 2152 C C . TYR A 1 288 ? 5.935 7.454 -21.497 1.00 92.75 288 TYR A C 1
ATOM 2154 O O . TYR A 1 288 ? 6.772 8.232 -21.951 1.00 92.75 288 TYR A O 1
ATOM 2162 N N . GLY A 1 289 ? 5.275 6.575 -22.261 1.00 94.75 289 GLY A N 1
ATOM 2163 C CA . GLY A 1 289 ? 5.519 6.413 -23.696 1.00 94.75 289 GLY A CA 1
ATOM 2164 C C . GLY A 1 289 ? 5.267 7.700 -24.480 1.00 94.75 289 GLY A C 1
ATOM 2165 O O . GLY A 1 289 ? 6.085 8.073 -25.320 1.00 94.75 289 GLY A O 1
ATOM 2166 N N . PHE A 1 290 ? 4.189 8.419 -24.145 1.00 95.50 290 PHE A N 1
ATOM 2167 C CA . PHE A 1 290 ? 3.876 9.719 -24.734 1.00 95.50 290 PHE A CA 1
ATOM 2168 C C . PHE A 1 290 ? 4.979 10.740 -24.453 1.00 95.50 290 PHE A C 1
ATOM 2170 O O . PHE A 1 290 ? 5.542 11.300 -25.383 1.00 95.50 290 PHE A O 1
ATOM 2177 N N . VAL A 1 291 ? 5.311 10.993 -23.183 1.00 93.19 291 VAL A N 1
ATOM 2178 C CA . VAL A 1 291 ? 6.272 12.044 -22.809 1.00 93.19 291 VAL A CA 1
ATOM 2179 C C . VAL A 1 291 ? 7.667 11.724 -23.340 1.00 93.19 291 VAL A C 1
ATOM 2181 O O . VAL A 1 291 ? 8.330 12.620 -23.856 1.00 93.19 291 VAL A O 1
ATOM 2184 N N . PHE A 1 292 ? 8.101 10.463 -23.257 1.00 94.12 292 PHE A N 1
ATOM 2185 C CA . PHE A 1 292 ? 9.415 10.039 -23.737 1.00 94.12 292 PHE A CA 1
ATOM 2186 C C . PHE A 1 292 ? 9.563 10.280 -25.245 1.00 94.12 292 PHE A C 1
ATOM 2188 O O . PHE A 1 292 ? 10.478 10.989 -25.664 1.00 94.12 292 PHE A O 1
ATOM 2195 N N . MET A 1 293 ? 8.631 9.769 -26.058 1.00 95.56 293 MET A N 1
ATOM 2196 C CA . MET A 1 293 ? 8.704 9.939 -27.513 1.00 95.56 293 MET A CA 1
ATOM 2197 C C . MET A 1 293 ? 8.399 11.368 -27.958 1.00 95.56 293 MET A C 1
ATOM 2199 O O . MET A 1 293 ? 9.078 11.863 -28.852 1.00 95.56 293 MET A O 1
ATOM 2203 N N . ALA A 1 294 ? 7.455 12.066 -27.316 1.00 95.12 294 ALA A N 1
ATOM 2204 C CA . ALA A 1 294 ? 7.139 13.456 -27.645 1.00 95.12 294 ALA A CA 1
ATOM 2205 C C . ALA A 1 294 ? 8.370 14.355 -27.508 1.00 95.12 294 ALA A C 1
ATOM 2207 O O . ALA A 1 294 ? 8.641 15.165 -28.389 1.00 95.12 294 ALA A O 1
ATOM 2208 N N . LEU A 1 295 ? 9.128 14.201 -26.416 1.00 93.19 295 LEU A N 1
ATOM 2209 C CA . LEU A 1 295 ? 10.335 14.989 -26.175 1.00 93.19 295 LEU A CA 1
ATOM 2210 C C . LEU A 1 295 ? 11.410 14.703 -27.221 1.00 93.19 295 LEU A C 1
ATOM 2212 O O . LEU A 1 295 ? 11.953 15.638 -27.807 1.00 93.19 295 LEU A O 1
ATOM 2216 N N . LEU A 1 296 ? 11.697 13.427 -27.480 1.00 94.19 296 LEU A N 1
ATOM 2217 C CA . LEU A 1 296 ? 12.736 13.043 -28.433 1.00 94.19 296 LEU A CA 1
ATOM 2218 C C . LEU A 1 296 ? 12.382 13.464 -29.859 1.00 94.19 296 LEU A C 1
ATOM 2220 O O . LEU A 1 296 ? 13.217 14.049 -30.543 1.00 94.19 296 LEU A O 1
ATOM 2224 N N . LEU A 1 297 ? 11.143 13.234 -30.294 1.00 95.00 297 LEU A N 1
ATOM 2225 C CA . LEU A 1 297 ? 10.691 13.580 -31.641 1.00 95.00 297 LEU A CA 1
ATOM 2226 C C . LEU A 1 297 ? 10.541 15.093 -31.836 1.00 95.00 297 LEU A C 1
ATOM 2228 O O . LEU A 1 297 ? 10.844 15.583 -32.922 1.00 95.00 297 LEU A O 1
ATOM 2232 N N . ALA A 1 298 ? 10.153 15.851 -30.803 1.00 92.81 298 ALA A N 1
ATOM 2233 C CA . ALA A 1 298 ? 10.146 17.313 -30.862 1.00 92.81 298 ALA A CA 1
ATOM 2234 C C . ALA A 1 298 ? 11.564 17.876 -31.034 1.00 92.81 298 ALA A C 1
ATOM 2236 O O . ALA A 1 298 ? 11.783 18.738 -31.884 1.00 92.81 298 ALA A O 1
ATOM 2237 N N . VAL A 1 299 ? 12.542 17.356 -30.282 1.00 91.56 299 VAL A N 1
ATOM 2238 C CA . VAL A 1 299 ? 13.954 17.724 -30.472 1.00 91.56 299 VAL A CA 1
ATOM 2239 C C . VAL A 1 299 ? 14.442 17.268 -31.849 1.00 91.56 299 VAL A C 1
ATOM 2241 O O . VAL A 1 299 ? 15.096 18.040 -32.540 1.00 91.56 299 VAL A O 1
ATOM 2244 N N . GLY A 1 300 ? 14.071 16.064 -32.292 1.00 90.50 300 GLY A N 1
ATOM 2245 C CA . GLY A 1 300 ? 14.418 15.540 -33.615 1.00 90.50 300 GLY A CA 1
ATOM 2246 C C . GLY A 1 300 ? 13.897 16.426 -34.747 1.00 90.50 300 GLY A C 1
ATOM 2247 O O . GLY A 1 300 ? 14.628 16.703 -35.692 1.00 90.50 300 GLY A O 1
ATOM 2248 N N . LEU A 1 301 ? 12.676 16.953 -34.615 1.00 90.62 301 LEU A N 1
ATOM 2249 C CA . LEU A 1 301 ? 12.097 17.905 -35.562 1.00 90.62 301 LEU A CA 1
ATOM 2250 C C . LEU A 1 301 ? 12.908 19.208 -35.622 1.00 90.62 301 LEU A C 1
ATOM 2252 O O . LEU A 1 301 ? 13.224 19.676 -36.714 1.00 90.62 301 LEU A O 1
ATOM 2256 N N . VAL A 1 302 ? 13.299 19.761 -34.469 1.00 90.06 302 VAL A N 1
ATOM 2257 C CA . VAL A 1 302 ? 14.152 20.961 -34.410 1.00 90.06 302 VAL A CA 1
ATOM 2258 C C . VAL A 1 302 ? 15.518 20.696 -35.046 1.00 90.06 302 VAL A C 1
ATOM 2260 O O . VAL A 1 302 ? 15.974 21.504 -35.850 1.00 90.06 302 VAL A O 1
ATOM 2263 N N . VAL A 1 303 ? 16.145 19.556 -34.738 1.00 88.38 303 VAL A N 1
ATOM 2264 C CA . VAL A 1 303 ? 17.455 19.157 -35.283 1.00 88.38 303 VAL A CA 1
ATOM 2265 C C . VAL A 1 303 ? 17.396 18.934 -36.797 1.00 88.38 303 VAL A C 1
ATOM 2267 O O . VAL A 1 303 ? 18.326 19.307 -37.506 1.00 88.38 303 VAL A O 1
ATOM 2270 N N . SER A 1 304 ? 16.291 18.388 -37.311 1.00 85.25 304 SER A N 1
ATOM 2271 C CA . SER A 1 304 ? 16.082 18.197 -38.753 1.00 85.25 304 SER A CA 1
ATOM 2272 C C . SER A 1 304 ? 15.882 19.509 -39.526 1.00 85.25 304 SER A C 1
ATOM 2274 O O . SER A 1 304 ? 16.007 19.532 -40.750 1.00 85.25 304 SER A O 1
ATOM 2276 N N . PHE A 1 305 ? 15.605 20.618 -38.831 1.00 89.31 305 PHE A N 1
ATOM 2277 C CA . PHE A 1 305 ? 15.394 21.929 -39.433 1.00 89.31 305 PHE A CA 1
ATOM 2278 C C . PHE A 1 305 ? 16.630 22.824 -39.261 1.00 89.31 305 PHE A C 1
ATOM 2280 O O . PHE A 1 305 ? 16.763 23.571 -38.289 1.00 89.31 305 PHE A O 1
ATOM 2287 N N . ALA A 1 306 ? 17.530 22.780 -40.249 1.00 89.31 306 ALA A N 1
ATOM 2288 C CA . ALA A 1 306 ? 18.819 23.481 -40.225 1.00 89.31 306 ALA A CA 1
ATOM 2289 C C . ALA A 1 306 ? 18.757 24.975 -39.820 1.00 89.31 306 ALA A C 1
ATOM 2291 O O . ALA A 1 306 ? 19.618 25.396 -39.043 1.00 89.31 306 ALA A O 1
ATOM 2292 N N . PRO A 1 307 ? 17.757 25.786 -40.239 1.00 91.88 307 PRO A N 1
ATOM 2293 C CA . PRO A 1 307 ? 17.653 27.175 -39.787 1.00 91.88 307 PRO A CA 1
ATOM 2294 C C . PRO A 1 307 ? 17.442 27.317 -38.273 1.00 91.88 307 PRO A C 1
ATOM 2296 O O . PRO A 1 307 ? 18.028 28.209 -37.664 1.00 91.88 307 PRO A O 1
ATOM 2299 N N . ALA A 1 308 ? 16.651 26.441 -37.642 1.00 87.25 308 ALA A N 1
ATOM 2300 C CA . ALA A 1 308 ? 16.465 26.485 -36.189 1.00 87.25 308 ALA A CA 1
ATOM 2301 C C . ALA A 1 308 ? 17.747 26.101 -35.448 1.00 87.25 308 ALA A C 1
ATOM 2303 O O . ALA A 1 308 ? 18.108 26.768 -34.480 1.00 87.25 308 ALA A O 1
ATOM 2304 N N . VAL A 1 309 ? 18.467 25.081 -35.927 1.00 87.56 309 VAL A N 1
ATOM 2305 C CA . VAL A 1 309 ? 19.766 24.694 -35.358 1.00 87.56 309 VAL A CA 1
ATOM 2306 C C . VAL A 1 309 ? 20.766 25.844 -35.468 1.00 87.56 309 VAL A C 1
ATOM 2308 O O . VAL A 1 309 ? 21.388 26.194 -34.470 1.00 87.56 309 VAL A O 1
ATOM 2311 N N . ALA A 1 310 ? 20.862 26.496 -36.631 1.00 88.00 310 ALA A N 1
ATOM 2312 C CA . ALA A 1 310 ? 21.758 27.632 -36.841 1.00 88.00 310 ALA A CA 1
ATOM 2313 C C . ALA A 1 310 ? 21.462 28.800 -35.884 1.00 88.00 310 ALA A C 1
ATOM 2315 O O . ALA A 1 310 ? 22.388 29.371 -35.308 1.00 88.00 310 ALA A O 1
ATOM 2316 N N . VAL A 1 311 ? 20.183 29.123 -35.658 1.00 89.38 311 VAL A N 1
ATOM 2317 C CA . VAL A 1 311 ? 19.770 30.162 -34.698 1.00 89.38 311 VAL A CA 1
ATOM 2318 C C . VAL A 1 311 ? 20.120 29.767 -33.261 1.00 89.38 311 VAL A C 1
ATOM 2320 O O . VAL A 1 311 ? 20.666 30.585 -32.521 1.00 89.38 311 VAL A O 1
ATOM 2323 N N . ILE A 1 312 ? 19.853 28.519 -32.862 1.00 86.50 312 ILE A N 1
ATOM 2324 C CA . ILE A 1 312 ? 20.179 28.022 -31.517 1.00 86.50 312 ILE A CA 1
ATOM 2325 C C . ILE A 1 312 ? 21.695 28.069 -31.292 1.00 86.50 312 ILE A C 1
ATOM 2327 O O . ILE A 1 312 ? 22.143 28.619 -30.286 1.00 86.50 312 ILE A O 1
ATOM 2331 N N . SER A 1 313 ? 22.492 27.587 -32.245 1.00 85.00 313 SER A N 1
ATOM 2332 C CA . SER A 1 313 ? 23.954 27.637 -32.173 1.00 85.00 313 SER A CA 1
ATOM 2333 C C . SER A 1 313 ? 24.488 29.073 -32.120 1.00 85.00 313 SER A C 1
ATOM 2335 O O . SER A 1 313 ? 25.358 29.364 -31.302 1.00 85.00 313 SER A O 1
ATOM 2337 N N . ALA A 1 314 ? 23.939 29.992 -32.922 1.00 88.12 314 ALA A N 1
ATOM 2338 C CA . ALA A 1 314 ? 24.354 31.398 -32.936 1.00 88.12 314 ALA A CA 1
ATOM 2339 C C . ALA A 1 314 ? 23.978 32.156 -31.649 1.00 88.12 314 ALA A C 1
ATOM 2341 O O . ALA A 1 314 ? 24.663 33.096 -31.254 1.00 88.12 314 ALA A O 1
ATOM 2342 N N . SER A 1 315 ? 22.898 31.750 -30.977 1.00 89.00 315 SER A N 1
ATOM 2343 C CA . SER A 1 315 ? 22.399 32.408 -29.761 1.00 89.00 315 SER A CA 1
ATOM 2344 C C . SER A 1 315 ? 23.219 32.123 -28.491 1.00 89.00 315 SER A C 1
ATOM 2346 O O . SER A 1 315 ? 23.025 32.793 -27.470 1.00 89.00 315 SER A O 1
ATOM 2348 N N . GLY A 1 316 ? 24.137 31.149 -28.540 1.00 89.75 316 GLY A N 1
ATOM 2349 C CA . GLY A 1 316 ? 25.093 30.853 -27.472 1.00 89.75 316 GLY A CA 1
ATOM 2350 C C . GLY A 1 316 ? 24.448 30.653 -26.085 1.00 89.75 316 GLY A C 1
ATOM 2351 O O . GLY A 1 316 ? 23.355 30.087 -25.971 1.00 89.75 316 GLY A O 1
ATOM 2352 N N . PRO A 1 317 ? 25.085 31.132 -24.998 1.00 92.75 317 PRO A N 1
ATOM 2353 C CA . PRO A 1 317 ? 24.543 31.016 -23.640 1.00 92.75 317 PRO A CA 1
ATOM 2354 C C . PRO A 1 317 ? 23.178 31.694 -23.437 1.00 92.75 317 PRO A C 1
ATOM 2356 O O . PRO A 1 317 ? 22.417 31.271 -22.569 1.00 92.75 317 PRO A O 1
ATOM 2359 N N . ILE A 1 318 ? 22.839 32.721 -24.227 1.00 93.44 318 ILE A N 1
ATOM 2360 C CA . ILE A 1 318 ? 21.561 33.443 -24.108 1.00 93.44 318 ILE A CA 1
ATOM 2361 C C . ILE A 1 318 ? 20.406 32.562 -24.588 1.00 93.44 318 ILE A C 1
ATOM 2363 O O . ILE A 1 318 ? 19.408 32.420 -23.880 1.00 93.44 318 ILE A O 1
ATOM 2367 N N . GLY A 1 319 ? 20.545 31.919 -25.750 1.00 90.75 319 GLY A N 1
ATOM 2368 C CA . GLY A 1 319 ? 19.542 30.955 -26.207 1.00 90.75 319 GLY A CA 1
ATOM 2369 C C . GLY A 1 319 ? 19.454 29.741 -25.293 1.00 90.75 319 GLY A C 1
ATOM 2370 O O . GLY A 1 319 ? 18.351 29.311 -24.957 1.00 90.75 319 GLY A O 1
ATOM 2371 N N . GLY A 1 320 ? 20.601 29.263 -24.794 1.00 92.94 320 GLY A N 1
ATOM 2372 C CA . GLY A 1 320 ? 20.651 28.243 -23.747 1.00 92.94 320 GLY A CA 1
ATOM 2373 C C . GLY A 1 320 ? 19.815 28.629 -22.523 1.00 92.94 320 GLY A C 1
ATOM 2374 O O . GLY A 1 320 ? 19.010 27.826 -22.057 1.00 92.94 320 GLY A O 1
ATOM 2375 N N . ALA A 1 321 ? 19.930 29.869 -22.040 1.00 95.06 321 ALA A N 1
ATOM 2376 C CA . ALA A 1 321 ? 19.151 30.373 -20.911 1.00 95.06 321 ALA A CA 1
ATOM 2377 C C . ALA A 1 321 ? 17.639 30.396 -21.189 1.00 95.06 321 ALA A C 1
ATOM 2379 O O . ALA A 1 321 ? 16.853 29.966 -20.347 1.00 95.06 321 ALA A O 1
ATOM 2380 N N . LEU A 1 322 ? 17.216 30.863 -22.367 1.00 95.19 322 LEU A N 1
ATOM 2381 C CA . LEU A 1 322 ? 15.797 30.918 -22.738 1.00 95.19 322 LEU A CA 1
ATOM 2382 C C . LEU A 1 322 ? 15.180 29.516 -22.841 1.00 95.19 322 LEU A C 1
ATOM 2384 O O . LEU A 1 322 ? 14.114 29.263 -22.277 1.00 95.19 322 LEU A O 1
ATOM 2388 N N . ILE A 1 323 ? 15.880 28.588 -23.500 1.00 93.00 323 ILE A N 1
ATOM 2389 C CA . ILE A 1 323 ? 15.452 27.189 -23.632 1.00 93.00 323 ILE A CA 1
ATOM 2390 C C . ILE A 1 323 ? 15.418 26.517 -22.255 1.00 93.00 323 ILE A C 1
ATOM 2392 O O . ILE A 1 323 ? 14.428 25.878 -21.893 1.00 93.00 323 ILE A O 1
ATOM 2396 N N . GLY A 1 324 ? 16.469 26.703 -21.454 1.00 94.00 324 GLY A N 1
ATOM 2397 C CA . GLY A 1 324 ? 16.551 26.171 -20.099 1.00 94.00 324 GLY A CA 1
ATOM 2398 C C . GLY A 1 324 ? 15.421 26.683 -19.207 1.00 94.00 324 GLY A C 1
ATOM 2399 O O . GLY A 1 324 ? 14.793 25.893 -18.506 1.00 94.00 324 GLY A O 1
ATOM 2400 N N . ALA A 1 325 ? 15.098 27.978 -19.270 1.00 95.56 325 ALA A N 1
ATOM 2401 C CA . ALA A 1 325 ? 13.986 28.566 -18.527 1.00 95.56 325 ALA A CA 1
ATOM 2402 C C . ALA A 1 325 ? 12.638 27.941 -18.911 1.00 95.56 325 ALA A C 1
ATOM 2404 O O . ALA A 1 325 ? 11.848 27.605 -18.028 1.00 95.56 325 ALA A O 1
ATOM 2405 N N . ALA A 1 326 ? 12.392 27.746 -20.209 1.00 94.31 326 ALA A N 1
ATOM 2406 C CA . ALA A 1 326 ? 11.152 27.163 -20.710 1.00 94.31 326 ALA A CA 1
ATOM 2407 C C . ALA A 1 326 ? 10.994 25.676 -20.346 1.00 94.31 326 ALA A C 1
ATOM 2409 O O . ALA A 1 326 ? 9.878 25.230 -20.077 1.00 94.31 326 ALA A O 1
ATOM 2410 N N . LEU A 1 327 ? 12.088 24.905 -20.323 1.00 93.31 327 LEU A N 1
ATOM 2411 C CA . LEU A 1 327 ? 12.053 23.448 -20.136 1.00 93.31 327 LEU A CA 1
ATOM 2412 C C . LEU A 1 327 ? 12.266 22.987 -18.690 1.00 93.31 327 LEU A C 1
ATOM 2414 O O . LEU A 1 327 ? 11.872 21.872 -18.346 1.00 93.31 327 LEU A O 1
ATOM 2418 N N . PHE A 1 328 ? 12.861 23.805 -17.819 1.00 93.75 328 PHE A N 1
ATOM 2419 C CA . PHE A 1 328 ? 13.195 23.384 -16.456 1.00 93.75 328 PHE A CA 1
ATOM 2420 C C . PHE A 1 328 ? 11.993 22.920 -15.615 1.00 93.75 328 PHE A C 1
ATOM 2422 O O . PHE A 1 328 ? 12.130 21.892 -14.947 1.00 93.75 328 PHE A O 1
ATOM 2429 N N . PRO A 1 329 ? 10.812 23.577 -15.633 1.00 93.81 329 PRO A N 1
ATOM 2430 C CA . PRO A 1 329 ? 9.646 23.071 -14.907 1.00 93.81 329 PRO A CA 1
ATOM 2431 C C . PRO A 1 329 ? 9.227 21.664 -15.364 1.00 93.81 329 PRO A C 1
ATOM 2433 O O . PRO A 1 329 ? 8.938 20.807 -14.526 1.00 93.81 329 PRO A O 1
ATOM 2436 N N . LEU A 1 330 ? 9.265 21.395 -16.675 1.00 93.06 330 LEU A N 1
ATOM 2437 C CA . LEU A 1 330 ? 8.978 20.077 -17.245 1.00 93.06 330 LEU A CA 1
ATOM 2438 C C . LEU A 1 330 ? 10.046 19.045 -16.856 1.00 93.06 330 LEU A C 1
ATOM 2440 O O . LEU A 1 330 ? 9.706 17.962 -16.382 1.00 93.06 330 LEU A O 1
ATOM 2444 N N . ALA A 1 331 ? 11.331 19.388 -16.985 1.00 90.56 331 ALA A N 1
ATOM 2445 C CA . ALA A 1 331 ? 12.441 18.517 -16.596 1.00 90.56 331 ALA A CA 1
ATOM 2446 C C . ALA A 1 331 ? 12.373 18.148 -15.106 1.00 90.56 331 ALA A C 1
ATOM 2448 O O . ALA A 1 331 ? 12.524 16.984 -14.732 1.00 90.56 331 ALA A O 1
ATOM 2449 N N . ARG A 1 332 ? 12.055 19.124 -14.251 1.00 90.44 332 ARG A N 1
ATOM 2450 C CA . ARG A 1 332 ? 11.825 18.906 -12.823 1.00 90.44 332 ARG A CA 1
ATOM 2451 C C . ARG A 1 332 ? 10.645 17.967 -12.579 1.00 90.44 332 ARG A C 1
ATOM 2453 O O . ARG A 1 332 ? 10.780 17.035 -11.789 1.00 90.44 332 ARG A O 1
ATOM 2460 N N . ALA A 1 333 ? 9.524 18.163 -13.277 1.00 90.56 333 ALA A N 1
ATOM 2461 C CA . ALA A 1 333 ? 8.362 17.284 -13.170 1.00 90.56 333 ALA A CA 1
ATOM 2462 C C . ALA A 1 333 ? 8.710 15.831 -13.525 1.00 90.56 333 ALA A C 1
ATOM 2464 O O . ALA A 1 333 ? 8.257 14.913 -12.840 1.00 90.56 333 ALA A O 1
ATOM 2465 N N . ILE A 1 334 ? 9.520 15.619 -14.567 1.00 88.44 334 ILE A N 1
ATOM 2466 C CA . ILE A 1 334 ? 9.971 14.295 -15.018 1.00 88.44 334 ILE A CA 1
ATOM 2467 C C . ILE A 1 334 ? 10.858 13.640 -13.957 1.00 88.44 334 ILE A C 1
ATOM 2469 O O . ILE A 1 334 ? 10.546 12.540 -13.511 1.00 88.44 334 ILE A O 1
ATOM 2473 N N . VAL A 1 335 ? 11.902 14.328 -13.482 1.00 85.81 335 VAL A N 1
ATOM 2474 C CA . VAL A 1 335 ? 12.846 13.775 -12.489 1.00 85.81 335 VAL A CA 1
ATOM 2475 C C . VAL A 1 335 ? 12.172 13.492 -11.138 1.00 85.81 335 VAL A C 1
ATOM 2477 O O . VAL A 1 335 ? 12.534 12.540 -10.448 1.00 85.81 335 VAL A O 1
ATOM 2480 N N . GLU A 1 336 ? 11.169 14.286 -10.754 1.00 86.38 336 GLU A N 1
ATOM 2481 C CA . GLU A 1 336 ? 10.401 14.092 -9.516 1.00 86.38 336 GLU A CA 1
ATOM 2482 C C . GLU A 1 336 ? 9.258 13.059 -9.657 1.00 86.38 336 GLU A C 1
ATOM 2484 O O . GLU A 1 336 ? 8.569 12.759 -8.679 1.00 86.38 336 GLU A O 1
ATOM 2489 N N . SER A 1 337 ? 9.026 12.490 -10.847 1.00 83.25 337 SER A N 1
ATOM 2490 C CA . SER A 1 337 ? 7.940 11.529 -11.083 1.00 83.25 337 SER A CA 1
ATOM 2491 C C . SER A 1 337 ? 8.240 10.150 -10.492 1.00 83.25 337 SER A C 1
ATOM 2493 O O . SER A 1 337 ? 9.293 9.572 -10.736 1.00 83.25 337 SER A O 1
ATOM 2495 N N . THR A 1 338 ? 7.289 9.580 -9.741 1.00 73.62 338 THR A N 1
ATOM 2496 C CA . THR A 1 338 ? 7.374 8.201 -9.239 1.00 73.62 338 THR A CA 1
ATOM 2497 C C . THR A 1 338 ? 6.003 7.538 -9.235 1.00 73.62 338 THR A C 1
ATOM 2499 O O . THR A 1 338 ? 4.972 8.180 -9.434 1.00 73.62 338 THR A O 1
ATOM 2502 N N . ASP A 1 339 ? 5.978 6.246 -8.920 1.00 63.16 339 ASP A N 1
ATOM 2503 C CA . ASP A 1 339 ? 4.743 5.481 -8.792 1.00 63.16 339 ASP A CA 1
ATOM 2504 C C . ASP A 1 339 ? 3.723 6.047 -7.798 1.00 63.16 339 ASP A C 1
ATOM 2506 O O . ASP A 1 339 ? 2.526 5.776 -7.932 1.00 63.16 339 ASP A O 1
ATOM 2510 N N . SER A 1 340 ? 4.188 6.810 -6.810 1.00 62.94 340 SER A N 1
ATOM 2511 C CA . SER A 1 340 ? 3.367 7.376 -5.743 1.00 62.94 340 SER A CA 1
ATOM 2512 C C . SER A 1 340 ? 3.068 8.866 -5.917 1.00 62.94 340 SER A C 1
ATOM 2514 O O . SER A 1 340 ? 2.422 9.444 -5.044 1.00 62.94 340 SER A O 1
ATOM 2516 N N . THR A 1 341 ? 3.546 9.519 -6.982 1.00 67.06 341 THR A N 1
ATOM 2517 C CA . THR A 1 341 ? 3.288 10.953 -7.171 1.00 67.06 341 THR A CA 1
ATOM 2518 C C . THR A 1 341 ? 1.900 11.224 -7.782 1.00 67.06 341 THR A C 1
ATOM 2520 O O . THR A 1 341 ? 1.286 10.320 -8.354 1.00 67.06 341 THR A O 1
ATOM 2523 N N . PRO A 1 342 ? 1.353 12.455 -7.644 1.00 68.31 342 PRO A N 1
ATOM 2524 C CA . PRO A 1 342 ? 0.060 12.850 -8.230 1.00 68.31 342 PRO A CA 1
ATOM 2525 C C . PRO A 1 342 ? -0.029 12.672 -9.770 1.00 68.31 342 PRO A C 1
ATOM 2527 O O . PRO A 1 342 ? 0.919 12.219 -10.402 1.00 68.31 342 PRO A O 1
ATOM 2530 N N . PRO A 1 343 ? -1.140 13.017 -10.443 1.00 79.56 343 PRO A N 1
ATOM 2531 C CA . PRO A 1 343 ? -1.183 13.004 -11.911 1.00 79.56 343 PRO A CA 1
ATOM 2532 C C . PRO A 1 343 ? -0.103 13.911 -12.534 1.00 79.56 343 PRO A C 1
ATOM 2534 O O . PRO A 1 343 ? 0.094 15.033 -12.071 1.00 79.56 343 PRO A O 1
ATOM 2537 N N . PHE A 1 344 ? 0.589 13.432 -13.576 1.00 84.69 344 PHE A N 1
ATOM 2538 C CA . PHE A 1 344 ? 1.756 14.102 -14.177 1.00 84.69 344 PHE A CA 1
ATOM 2539 C C . PHE A 1 344 ? 1.451 15.523 -14.672 1.00 84.69 344 PHE A C 1
ATOM 2541 O O . PHE A 1 344 ? 2.089 16.469 -14.220 1.00 84.69 344 PHE A O 1
ATOM 2548 N N . PHE A 1 345 ? 0.433 15.693 -15.521 1.00 84.44 345 PHE A N 1
ATOM 2549 C CA . PHE A 1 345 ? 0.091 16.996 -16.109 1.00 84.44 345 PHE A CA 1
ATOM 2550 C C . PHE A 1 345 ? -0.268 18.062 -15.066 1.00 84.44 345 PHE A C 1
ATOM 2552 O O . PHE A 1 345 ? 0.085 19.222 -15.229 1.00 84.44 345 PHE A O 1
ATOM 2559 N N . ALA A 1 346 ? -0.879 17.651 -13.952 1.00 82.06 346 ALA A N 1
ATOM 2560 C CA . ALA A 1 346 ? -1.194 18.545 -12.839 1.00 82.06 346 ALA A CA 1
ATOM 2561 C C . ALA A 1 346 ? 0.067 19.133 -12.194 1.00 82.06 346 ALA A C 1
ATOM 2563 O O . ALA A 1 346 ? 0.108 20.310 -11.858 1.00 82.06 346 ALA A O 1
ATOM 2564 N N . ARG A 1 347 ? 1.107 18.303 -12.029 1.00 86.25 347 ARG A N 1
ATOM 2565 C CA . ARG A 1 347 ? 2.396 18.759 -11.498 1.00 86.25 347 ARG A CA 1
ATOM 2566 C C . ARG A 1 347 ? 3.105 19.679 -12.468 1.00 86.25 347 ARG A C 1
ATOM 2568 O O . ARG A 1 347 ? 3.747 20.623 -12.031 1.00 86.25 347 ARG A O 1
ATOM 2575 N N . VAL A 1 348 ? 3.043 19.363 -13.762 1.00 89.50 348 VAL A N 1
ATOM 2576 C CA . VAL A 1 348 ? 3.633 20.214 -14.796 1.00 89.50 348 VAL A CA 1
ATOM 2577 C C . VAL A 1 348 ? 3.012 21.604 -14.682 1.00 89.50 348 VAL A C 1
ATOM 2579 O O . VAL A 1 348 ? 3.742 22.559 -14.449 1.00 89.50 348 VAL A O 1
ATOM 2582 N N . GLU A 1 349 ? 1.682 21.700 -14.709 1.00 89.38 349 GLU A N 1
ATOM 2583 C CA . GLU A 1 349 ? 0.953 22.960 -14.528 1.00 89.38 349 GLU A CA 1
ATOM 2584 C C . GLU A 1 349 ? 1.384 23.706 -13.252 1.00 89.38 349 GLU A C 1
ATOM 2586 O O . GLU A 1 349 ? 1.811 24.856 -13.328 1.00 89.38 349 GLU A O 1
ATOM 2591 N N . GLU A 1 350 ? 1.385 23.033 -12.097 1.00 87.75 350 GLU A N 1
ATOM 2592 C CA . GLU A 1 350 ? 1.816 23.617 -10.818 1.00 87.75 350 GLU A CA 1
ATOM 2593 C C . GLU A 1 350 ? 3.263 24.145 -10.862 1.00 87.75 350 GLU A C 1
ATOM 2595 O O . GLU A 1 350 ? 3.552 25.244 -10.388 1.00 87.75 350 GLU A O 1
ATOM 2600 N N . LEU A 1 351 ? 4.190 23.406 -11.477 1.00 90.06 351 LEU A N 1
ATOM 2601 C CA . LEU A 1 351 ? 5.594 23.804 -11.574 1.00 90.06 351 LEU A CA 1
ATOM 2602 C C . LEU A 1 351 ? 5.819 24.982 -12.530 1.00 90.06 351 LEU A C 1
ATOM 2604 O O . LEU A 1 351 ? 6.722 25.784 -12.270 1.00 90.06 351 LEU A O 1
ATOM 2608 N N . TYR A 1 352 ? 5.008 25.123 -13.583 1.00 93.69 352 TYR A N 1
ATOM 2609 C CA . TYR A 1 352 ? 5.031 26.290 -14.476 1.00 93.69 352 TYR A CA 1
ATOM 2610 C C . TYR A 1 352 ? 4.466 27.556 -13.802 1.00 93.69 352 TYR A C 1
ATOM 2612 O O . TYR A 1 352 ? 4.797 28.666 -14.217 1.00 93.69 352 TYR A O 1
ATOM 2620 N N . LEU A 1 353 ? 3.696 27.435 -12.715 1.00 93.31 353 LEU A N 1
ATOM 2621 C CA . LEU A 1 353 ? 3.220 28.590 -11.941 1.00 93.31 353 LEU A CA 1
ATOM 2622 C C . LEU A 1 353 ? 4.282 29.181 -10.997 1.00 93.31 353 LEU A C 1
ATOM 2624 O O . LEU A 1 353 ? 4.075 30.264 -10.452 1.00 93.31 353 LEU A O 1
ATOM 2628 N N . HIS A 1 354 ? 5.420 28.509 -10.789 1.00 88.69 354 HIS A N 1
ATOM 2629 C CA . HIS A 1 354 ? 6.460 28.950 -9.855 1.00 88.69 354 HIS A CA 1
ATOM 2630 C C . HIS A 1 354 ? 7.600 29.713 -10.557 1.00 88.69 354 HIS A C 1
ATOM 2632 O O . HIS A 1 354 ? 8.441 29.084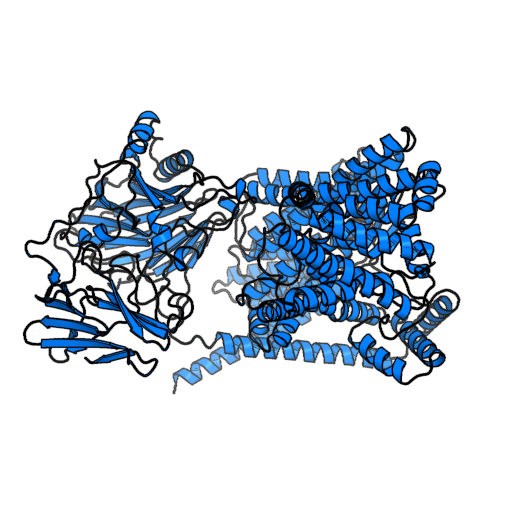 -11.206 1.00 88.69 354 HIS A O 1
ATOM 2638 N N . PRO A 1 355 ? 7.730 31.046 -10.358 1.00 90.19 355 PRO A N 1
ATOM 2639 C CA . PRO A 1 355 ? 8.705 31.867 -11.081 1.00 90.19 355 PRO A CA 1
ATOM 2640 C C . PRO A 1 355 ? 10.158 31.423 -10.901 1.00 90.19 355 PRO A C 1
ATOM 2642 O O . PRO A 1 355 ? 10.947 31.492 -11.838 1.00 90.19 355 PRO A O 1
ATOM 2645 N N . SER A 1 356 ? 10.524 30.928 -9.715 1.00 90.06 356 SER A N 1
ATOM 2646 C CA . SER A 1 356 ? 11.896 30.502 -9.423 1.00 90.06 356 SER A CA 1
ATOM 2647 C C . SER A 1 356 ? 12.382 29.387 -10.350 1.00 90.06 356 SER A C 1
ATOM 2649 O O . SER A 1 356 ? 13.561 29.368 -10.690 1.00 90.06 356 SER A O 1
ATOM 2651 N N . ASN A 1 357 ? 11.497 28.504 -10.824 1.00 93.31 357 ASN A N 1
ATOM 2652 C CA . ASN A 1 357 ? 11.871 27.420 -11.731 1.00 93.31 357 ASN A CA 1
ATOM 2653 C C . ASN A 1 357 ? 12.436 27.948 -13.062 1.00 93.31 357 ASN A C 1
ATOM 2655 O O . ASN A 1 357 ? 13.420 27.399 -13.550 1.00 93.31 357 ASN A O 1
ATOM 2659 N N . TYR A 1 358 ? 11.889 29.039 -13.605 1.00 95.31 358 TYR A N 1
ATOM 2660 C CA . TYR A 1 358 ? 12.389 29.638 -14.847 1.00 95.31 358 TYR A CA 1
ATOM 2661 C C . TYR A 1 358 ? 13.804 30.194 -14.682 1.00 95.31 358 TYR A C 1
ATOM 2663 O O . TYR A 1 358 ? 14.652 29.968 -15.535 1.00 95.31 358 TYR A O 1
ATOM 2671 N N . PHE A 1 359 ? 14.100 30.862 -13.563 1.00 95.12 359 PHE A N 1
ATOM 2672 C CA . PHE A 1 359 ? 15.441 31.401 -13.303 1.00 95.12 359 PHE A CA 1
ATOM 2673 C C . PHE A 1 359 ? 16.470 30.297 -13.052 1.00 95.12 359 PHE A C 1
ATOM 2675 O O . PHE A 1 359 ? 17.591 30.380 -13.549 1.00 95.12 359 PHE A O 1
ATOM 2682 N N . ARG A 1 360 ? 16.090 29.228 -12.338 1.00 93.88 360 ARG A N 1
ATOM 2683 C CA . ARG A 1 360 ? 16.946 28.038 -12.185 1.00 93.88 360 ARG A CA 1
ATOM 2684 C C . ARG A 1 360 ? 17.240 27.397 -13.540 1.00 93.88 360 ARG A C 1
ATOM 2686 O O . ARG A 1 360 ? 18.389 27.063 -13.822 1.00 93.88 360 ARG A O 1
ATOM 2693 N N . GLY A 1 361 ? 16.217 27.298 -14.387 1.00 94.75 361 GLY A N 1
ATOM 2694 C CA . GLY A 1 361 ? 16.340 26.857 -15.769 1.00 94.75 361 GLY A CA 1
ATOM 2695 C C . GLY A 1 361 ? 17.234 27.753 -16.614 1.00 94.75 361 GLY A C 1
ATOM 2696 O O . GLY A 1 361 ? 18.067 27.239 -17.350 1.00 94.75 361 GLY A O 1
ATOM 2697 N N . ALA A 1 362 ? 17.126 29.073 -16.467 1.00 96.38 362 ALA A N 1
ATOM 2698 C CA . ALA A 1 362 ? 17.955 30.034 -17.185 1.00 96.38 362 ALA A CA 1
ATOM 2699 C C . ALA A 1 362 ? 19.438 29.878 -16.840 1.00 96.38 362 ALA A C 1
ATOM 2701 O O . ALA A 1 362 ? 20.271 29.823 -17.739 1.00 96.38 362 ALA A O 1
ATOM 2702 N N . VAL A 1 363 ? 19.771 29.740 -15.553 1.00 96.31 363 VAL A N 1
ATOM 2703 C CA . VAL A 1 363 ? 21.159 29.520 -15.118 1.00 96.31 363 VAL A CA 1
ATOM 2704 C C . VAL A 1 363 ? 21.687 28.179 -15.629 1.00 96.31 363 VAL A C 1
ATOM 2706 O O . VAL A 1 363 ? 22.782 28.126 -16.186 1.00 96.31 363 VAL A O 1
ATOM 2709 N N . ALA A 1 364 ? 20.908 27.101 -15.489 1.00 94.75 364 ALA A N 1
ATOM 2710 C CA . ALA A 1 364 ? 21.304 25.780 -15.973 1.00 94.75 364 ALA A CA 1
ATOM 2711 C C . ALA A 1 364 ? 21.485 25.754 -17.502 1.00 94.75 364 ALA A C 1
ATOM 2713 O O . ALA A 1 364 ? 22.477 25.233 -18.004 1.00 94.75 364 ALA A O 1
ATOM 2714 N N . GLY A 1 365 ? 20.559 26.361 -18.242 1.00 94.75 365 GLY A N 1
ATOM 2715 C CA . GLY A 1 365 ? 20.603 26.451 -19.696 1.00 94.75 365 GLY A CA 1
ATOM 2716 C C . GLY A 1 365 ? 21.746 27.326 -20.214 1.00 94.75 365 GLY A C 1
ATOM 2717 O O . GLY A 1 365 ? 22.427 26.938 -21.161 1.00 94.75 365 GLY A O 1
ATOM 2718 N N . ALA A 1 366 ? 22.022 28.461 -19.561 1.00 95.56 366 ALA A N 1
ATOM 2719 C CA . ALA A 1 366 ? 23.182 29.298 -19.871 1.00 95.56 366 ALA A CA 1
ATOM 2720 C C . ALA A 1 366 ? 24.496 28.539 -19.657 1.00 95.56 366 ALA A C 1
ATOM 2722 O O . ALA A 1 366 ? 25.396 28.615 -20.492 1.00 95.56 366 ALA A O 1
ATOM 2723 N N . ALA A 1 367 ? 24.590 27.772 -18.566 1.00 95.38 367 ALA A N 1
ATOM 2724 C CA . ALA A 1 367 ? 25.753 26.941 -18.280 1.00 95.38 367 ALA A CA 1
ATOM 2725 C C . ALA A 1 367 ? 25.949 25.839 -19.332 1.00 95.38 367 ALA A C 1
ATOM 2727 O O . ALA A 1 367 ? 27.080 25.606 -19.744 1.00 95.38 367 ALA A O 1
ATOM 2728 N N . ILE A 1 368 ? 24.875 25.204 -19.816 1.00 92.75 368 ILE A N 1
ATOM 2729 C CA . ILE A 1 368 ? 24.950 24.225 -20.914 1.00 92.75 368 ILE A CA 1
ATOM 2730 C C . ILE A 1 368 ? 25.413 24.898 -22.214 1.00 92.75 368 ILE A C 1
ATOM 2732 O O . ILE A 1 368 ? 26.319 24.392 -22.871 1.00 92.75 368 ILE A O 1
ATOM 2736 N N . GLY A 1 369 ? 24.846 26.056 -22.568 1.00 91.56 369 GLY A N 1
ATOM 2737 C CA . GLY A 1 369 ? 25.265 26.807 -23.756 1.00 91.56 369 GLY A CA 1
ATOM 2738 C C . GLY A 1 369 ? 26.740 27.218 -23.696 1.00 91.56 369 GLY A C 1
ATOM 2739 O O . GLY A 1 369 ? 27.466 27.067 -24.676 1.00 91.56 369 GLY A O 1
ATOM 2740 N N . LEU A 1 370 ? 27.210 27.661 -22.525 1.00 93.38 370 LEU A N 1
ATOM 2741 C CA . LEU A 1 370 ? 28.618 27.979 -22.293 1.00 93.38 370 LEU A CA 1
ATOM 2742 C C . LEU A 1 370 ? 29.506 26.729 -22.361 1.00 93.38 370 LEU A C 1
ATOM 2744 O O . LEU A 1 370 ? 30.562 26.784 -22.980 1.00 93.38 370 LEU A O 1
ATOM 2748 N N . ALA A 1 371 ? 29.074 25.611 -21.771 1.00 92.31 371 ALA A N 1
ATOM 2749 C CA . ALA A 1 371 ? 29.799 24.343 -21.796 1.00 92.31 371 ALA A CA 1
ATOM 2750 C C . ALA A 1 371 ? 30.050 23.849 -23.228 1.00 92.31 371 ALA A C 1
ATOM 2752 O O . ALA A 1 371 ? 31.152 23.408 -23.540 1.00 92.31 371 ALA A O 1
ATOM 2753 N N . LEU A 1 372 ? 29.049 23.956 -24.105 1.00 88.81 372 LEU A N 1
ATOM 2754 C CA . LEU A 1 372 ? 29.195 23.600 -25.517 1.00 88.81 372 LEU A CA 1
ATOM 2755 C C . LEU A 1 372 ? 30.132 24.567 -26.253 1.00 88.81 372 LEU A C 1
ATOM 2757 O O . LEU A 1 372 ? 30.976 24.123 -27.024 1.00 88.81 372 LEU A O 1
ATOM 2761 N N . MET A 1 373 ? 30.034 25.871 -25.974 1.00 89.44 373 MET A N 1
ATOM 2762 C CA . MET A 1 373 ? 30.870 26.896 -26.611 1.00 89.44 373 MET A CA 1
ATOM 2763 C C . MET A 1 373 ? 32.365 26.732 -26.298 1.00 89.44 373 MET A C 1
ATOM 2765 O O . MET A 1 373 ? 33.200 27.016 -27.150 1.00 89.44 373 MET A O 1
ATOM 2769 N N . ILE A 1 374 ? 32.704 26.281 -25.087 1.00 91.62 374 ILE A N 1
ATOM 2770 C CA . ILE A 1 374 ? 34.097 26.084 -24.649 1.00 91.62 374 ILE A CA 1
ATOM 2771 C C . ILE A 1 374 ? 34.623 24.662 -24.892 1.00 91.62 374 ILE A C 1
ATOM 2773 O O . ILE A 1 374 ? 35.714 24.344 -24.427 1.00 91.62 374 ILE A O 1
ATOM 2777 N N . GLY A 1 375 ? 33.851 23.787 -25.549 1.00 89.88 375 GLY A N 1
ATOM 2778 C CA . GLY A 1 375 ? 34.253 22.394 -25.769 1.00 89.88 375 GLY A CA 1
ATOM 2779 C C . GLY A 1 375 ? 34.398 21.591 -24.471 1.00 89.88 375 GLY A C 1
ATOM 2780 O O . GLY A 1 375 ? 35.248 20.711 -24.372 1.00 89.88 375 GLY A O 1
ATOM 2781 N N . LEU A 1 376 ? 33.576 21.880 -23.454 1.00 92.12 376 LEU A N 1
ATOM 2782 C CA . LEU A 1 376 ? 33.691 21.274 -22.125 1.00 92.12 376 LEU A CA 1
ATOM 2783 C C . LEU A 1 376 ? 33.775 19.731 -22.132 1.00 92.12 376 LEU A C 1
ATOM 2785 O O . LEU A 1 376 ? 34.547 19.224 -21.320 1.00 92.12 376 LEU A O 1
ATOM 2789 N N . PRO A 1 377 ? 33.063 18.968 -22.996 1.00 92.44 377 PRO A N 1
ATOM 2790 C CA . PRO A 1 377 ? 33.177 17.503 -23.038 1.00 92.44 377 PRO A CA 1
ATOM 2791 C C . PRO A 1 377 ? 34.594 16.962 -23.298 1.00 92.44 377 PRO A C 1
ATOM 2793 O O . PRO A 1 377 ? 34.875 15.821 -22.929 1.00 92.44 377 PRO A O 1
ATOM 2796 N N . GLU A 1 378 ? 35.481 17.765 -23.893 1.00 91.69 378 GLU A N 1
ATOM 2797 C CA . GLU A 1 378 ? 36.886 17.419 -24.159 1.00 91.69 378 GLU A CA 1
ATOM 2798 C C . GLU A 1 378 ? 37.813 17.737 -22.972 1.00 91.69 378 GLU A C 1
ATOM 2800 O O . GLU A 1 378 ? 38.962 17.298 -22.929 1.00 91.69 378 GLU A O 1
ATOM 2805 N N . ALA A 1 379 ? 37.327 18.477 -21.971 1.00 91.50 379 ALA A N 1
ATOM 2806 C CA . ALA A 1 379 ? 38.114 18.852 -20.804 1.00 91.50 379 ALA A CA 1
ATOM 2807 C C . ALA A 1 379 ? 38.351 17.674 -19.838 1.00 91.50 379 ALA A C 1
ATOM 2809 O O . ALA A 1 379 ? 37.612 16.681 -19.791 1.00 91.50 379 ALA A O 1
ATOM 2810 N N . SER A 1 380 ? 39.365 17.821 -18.978 1.00 90.25 380 SER A N 1
ATOM 2811 C CA . SER A 1 380 ? 39.659 16.851 -17.919 1.00 90.25 380 SER A CA 1
ATOM 2812 C C . SER A 1 380 ? 38.460 16.656 -16.981 1.00 90.25 380 SER A C 1
ATOM 2814 O O . SER A 1 380 ? 37.669 17.573 -16.744 1.00 90.25 380 SER A O 1
ATOM 2816 N N . GLY A 1 381 ? 38.322 15.458 -16.403 1.00 87.06 381 GLY A N 1
ATOM 2817 C CA . GLY A 1 381 ? 37.192 15.143 -15.519 1.00 87.06 381 GLY A CA 1
ATOM 2818 C C . GLY A 1 381 ? 37.056 16.108 -14.332 1.00 87.06 381 GLY A C 1
ATOM 2819 O O . GLY A 1 381 ? 35.943 16.488 -13.972 1.00 87.06 381 GLY A O 1
ATOM 2820 N N . SER A 1 382 ? 38.174 16.567 -13.758 1.00 90.50 382 SER A N 1
ATOM 2821 C CA . SER A 1 382 ? 38.180 17.561 -12.676 1.00 90.50 382 SER A CA 1
ATOM 2822 C C . SER A 1 382 ? 37.730 18.948 -13.146 1.00 90.50 382 SER A C 1
ATOM 2824 O O . SER A 1 382 ? 36.954 19.599 -12.445 1.00 90.50 382 SER A O 1
ATOM 2826 N N . GLY A 1 383 ? 38.150 19.379 -14.341 1.00 92.06 383 GLY A N 1
ATOM 2827 C CA . GLY A 1 383 ? 37.705 20.636 -14.948 1.00 92.06 383 GLY A CA 1
ATOM 2828 C C . GLY A 1 383 ? 36.199 20.645 -15.213 1.00 92.06 383 GLY A C 1
ATOM 2829 O O . GLY A 1 383 ? 35.509 21.605 -14.864 1.00 92.06 383 GLY A O 1
ATOM 2830 N N . ARG A 1 384 ? 35.664 19.533 -15.731 1.00 95.00 384 ARG A N 1
ATOM 2831 C CA . ARG A 1 384 ? 34.222 19.354 -15.946 1.00 95.00 384 ARG A CA 1
ATOM 2832 C C . ARG A 1 384 ? 33.434 19.371 -14.641 1.00 95.00 384 ARG A C 1
ATOM 2834 O O . ARG A 1 384 ? 32.443 20.093 -14.536 1.00 95.00 384 ARG A O 1
ATOM 2841 N N . PHE A 1 385 ? 33.901 18.641 -13.625 1.00 95.06 385 PHE A N 1
ATOM 2842 C CA . PHE A 1 385 ? 33.268 18.637 -12.306 1.00 95.06 385 PHE A CA 1
ATOM 2843 C C . PHE A 1 385 ? 33.215 20.041 -11.694 1.00 95.06 385 PHE A C 1
ATOM 2845 O O . PHE A 1 385 ? 32.164 20.455 -11.211 1.00 95.06 385 PHE A O 1
ATOM 2852 N N . LEU A 1 386 ? 34.323 20.790 -11.737 1.00 96.06 386 LEU A N 1
ATOM 2853 C CA . LEU A 1 386 ? 34.394 22.136 -11.165 1.00 96.06 386 LEU A CA 1
ATOM 2854 C C . LEU A 1 386 ? 33.447 23.111 -11.878 1.00 96.06 386 LEU A C 1
ATOM 2856 O O . LEU A 1 386 ? 32.726 23.852 -11.210 1.00 96.06 386 LEU A O 1
ATOM 2860 N N . PHE A 1 387 ? 33.399 23.075 -13.213 1.00 96.56 387 PHE A N 1
ATOM 2861 C CA . PHE A 1 387 ? 32.455 23.877 -13.995 1.00 96.56 387 PHE A CA 1
ATOM 2862 C C . PHE A 1 387 ? 31.005 23.581 -13.590 1.00 96.56 387 PHE A C 1
ATOM 2864 O O . PHE A 1 387 ? 30.245 24.493 -13.250 1.00 96.56 387 PHE A O 1
ATOM 2871 N N . GLY A 1 388 ? 30.636 22.294 -13.561 1.00 95.81 388 GLY A N 1
ATOM 2872 C CA . GLY A 1 388 ? 29.306 21.859 -13.142 1.00 95.81 388 GLY A CA 1
ATOM 2873 C C . GLY A 1 388 ? 28.992 22.272 -11.704 1.00 95.81 388 GLY A C 1
ATOM 2874 O O . GLY A 1 388 ? 27.897 22.757 -11.429 1.00 95.81 388 GLY A O 1
ATOM 2875 N N . ALA A 1 389 ? 29.961 22.159 -10.794 1.00 96.44 389 ALA A N 1
ATOM 2876 C CA . ALA A 1 389 ? 29.797 22.519 -9.392 1.00 96.44 389 ALA A CA 1
ATOM 2877 C C . ALA A 1 389 ? 29.462 24.008 -9.203 1.00 96.44 389 ALA A C 1
ATOM 2879 O O . ALA A 1 389 ? 28.538 24.348 -8.459 1.00 96.44 389 ALA A O 1
ATOM 2880 N N . VAL A 1 390 ? 30.157 24.896 -9.919 1.00 96.38 390 VAL A N 1
ATOM 2881 C CA . VAL A 1 390 ? 29.876 26.340 -9.897 1.00 96.38 390 VAL A CA 1
ATOM 2882 C C . VAL A 1 390 ? 28.492 26.632 -10.479 1.00 96.38 390 VAL A C 1
ATOM 2884 O O . VAL A 1 390 ? 27.692 27.326 -9.846 1.00 96.38 390 VAL A O 1
ATOM 2887 N N . ALA A 1 391 ? 28.168 26.057 -11.641 1.00 95.75 391 ALA A N 1
ATOM 2888 C CA . ALA A 1 391 ? 26.868 26.241 -12.282 1.00 95.75 391 ALA A CA 1
ATOM 2889 C C . ALA A 1 391 ? 25.704 25.770 -11.390 1.00 95.75 391 ALA A C 1
ATOM 2891 O O . ALA A 1 391 ? 24.704 26.472 -11.245 1.00 95.75 391 ALA A O 1
ATOM 2892 N N . GLY A 1 392 ? 25.846 24.615 -10.735 1.00 94.94 392 GLY A N 1
ATOM 2893 C CA . GLY A 1 392 ? 24.840 24.071 -9.824 1.00 94.94 392 GLY A CA 1
ATOM 2894 C C . GLY A 1 392 ? 24.659 24.892 -8.549 1.00 94.94 392 GLY A C 1
ATOM 2895 O O . GLY A 1 392 ? 23.524 25.107 -8.115 1.00 94.94 392 GLY A O 1
ATOM 2896 N N . ALA A 1 393 ? 25.751 25.396 -7.964 1.00 96.19 393 ALA A N 1
ATOM 2897 C CA . ALA A 1 393 ? 25.684 26.286 -6.807 1.00 96.19 393 ALA A CA 1
ATOM 2898 C C . ALA A 1 393 ? 24.943 27.593 -7.141 1.00 96.19 393 ALA A C 1
ATOM 2900 O O . ALA A 1 393 ? 24.087 28.033 -6.367 1.00 96.19 393 ALA A O 1
ATOM 2901 N N . LEU A 1 394 ? 25.212 28.176 -8.315 1.00 95.31 394 LEU A N 1
ATOM 2902 C CA . LEU A 1 394 ? 24.520 29.370 -8.809 1.00 95.31 394 LEU A CA 1
ATOM 2903 C C . LEU A 1 394 ? 23.043 29.094 -9.110 1.00 95.31 394 LEU A C 1
ATOM 2905 O O . LEU A 1 394 ? 22.180 29.860 -8.681 1.00 95.31 394 LEU A O 1
ATOM 2909 N N . ALA A 1 395 ? 22.737 27.984 -9.787 1.00 93.19 395 ALA A N 1
ATOM 2910 C CA . ALA A 1 395 ? 21.368 27.616 -10.132 1.00 93.19 395 ALA A CA 1
ATOM 2911 C C . ALA A 1 395 ? 20.509 27.377 -8.885 1.00 93.19 395 ALA A C 1
ATOM 2913 O O . ALA A 1 395 ? 19.330 27.709 -8.888 1.00 93.19 395 ALA A O 1
ATOM 2914 N N . TYR A 1 396 ? 21.076 26.827 -7.810 1.00 90.31 396 TYR A N 1
ATOM 2915 C CA . TYR A 1 396 ? 20.322 26.561 -6.590 1.00 90.31 396 TYR A CA 1
ATOM 2916 C C . TYR A 1 396 ? 20.381 27.729 -5.598 1.00 90.31 396 TYR A C 1
ATOM 2918 O O . TYR A 1 396 ? 19.384 28.417 -5.376 1.00 90.31 396 TYR A O 1
ATOM 2926 N N . ALA A 1 397 ? 21.542 27.947 -4.974 1.00 92.62 397 ALA A N 1
ATOM 2927 C CA . ALA A 1 397 ? 21.698 28.933 -3.910 1.00 92.62 397 ALA A CA 1
ATOM 2928 C C . ALA A 1 397 ? 21.718 30.366 -4.448 1.00 92.62 397 ALA A C 1
ATOM 2930 O O . ALA A 1 397 ? 21.166 31.252 -3.800 1.00 92.62 397 ALA A O 1
ATOM 2931 N N . GLY A 1 398 ? 22.303 30.587 -5.630 1.00 93.19 398 GLY A N 1
ATOM 2932 C CA . GLY A 1 398 ? 22.342 31.906 -6.267 1.00 93.19 398 GLY A CA 1
ATOM 2933 C C . GLY A 1 398 ? 20.947 32.427 -6.618 1.00 93.19 398 GLY A C 1
ATOM 2934 O O . GLY A 1 398 ? 20.608 33.556 -6.269 1.00 93.19 398 GLY A O 1
ATOM 2935 N N . VAL A 1 399 ? 20.100 31.587 -7.223 1.00 94.00 399 VAL A N 1
ATOM 2936 C CA . VAL A 1 399 ? 18.707 31.955 -7.531 1.00 94.00 399 VAL A CA 1
ATOM 2937 C C . VAL A 1 399 ? 17.900 32.199 -6.254 1.00 94.00 399 VAL A C 1
ATOM 2939 O O . VAL A 1 399 ? 17.204 33.209 -6.163 1.00 94.00 399 VAL A O 1
ATOM 2942 N N . ASP A 1 400 ? 18.013 31.331 -5.243 1.00 91.38 400 ASP A N 1
ATOM 2943 C CA . ASP A 1 400 ? 17.297 31.524 -3.974 1.00 91.38 400 ASP A CA 1
ATOM 2944 C C . ASP A 1 400 ? 17.724 32.820 -3.266 1.00 91.38 400 ASP A C 1
ATOM 2946 O O . ASP A 1 400 ? 16.871 33.554 -2.761 1.00 91.38 400 ASP A O 1
ATOM 2950 N N . ALA A 1 401 ? 19.023 33.138 -3.274 1.00 92.06 401 ALA A N 1
ATOM 2951 C CA . ALA A 1 401 ? 19.548 34.384 -2.724 1.00 92.06 401 ALA A CA 1
ATOM 2952 C C . ALA A 1 401 ? 19.042 35.611 -3.496 1.00 92.06 401 ALA A C 1
ATOM 2954 O O . ALA A 1 401 ? 18.646 36.594 -2.873 1.00 92.06 401 ALA A O 1
ATOM 2955 N N . ALA A 1 402 ? 18.985 35.548 -4.830 1.00 92.19 402 ALA A N 1
ATOM 2956 C CA . ALA A 1 402 ? 18.473 36.636 -5.663 1.00 92.19 402 ALA A CA 1
ATOM 2957 C C . ALA A 1 402 ? 16.981 36.917 -5.407 1.00 92.19 402 ALA A C 1
ATOM 2959 O O . ALA A 1 402 ? 16.585 38.075 -5.276 1.00 92.19 402 ALA A O 1
ATOM 2960 N N . PHE A 1 403 ? 16.155 35.873 -5.272 1.00 91.56 403 PHE A N 1
ATOM 2961 C CA . PHE A 1 403 ? 14.731 36.021 -4.945 1.00 91.56 403 PHE A CA 1
ATOM 2962 C C . PHE A 1 403 ? 14.509 36.574 -3.536 1.00 91.56 403 PHE A C 1
ATOM 2964 O O . PHE A 1 403 ? 13.662 37.449 -3.344 1.00 91.56 403 PHE A O 1
ATOM 2971 N N . ASP A 1 404 ? 15.257 36.084 -2.547 1.00 89.88 404 ASP A N 1
ATOM 2972 C CA . ASP A 1 404 ? 15.153 36.584 -1.178 1.00 89.88 404 ASP A CA 1
ATOM 2973 C C . ASP A 1 404 ? 15.665 38.035 -1.067 1.00 89.88 404 ASP A C 1
ATOM 2975 O O . ASP A 1 404 ? 15.065 38.829 -0.343 1.00 89.88 404 ASP A O 1
ATOM 2979 N N . PHE A 1 405 ? 16.701 38.411 -1.827 1.00 92.12 405 PHE A N 1
ATOM 2980 C CA . PHE A 1 405 ? 17.176 39.794 -1.937 1.00 92.12 405 PHE A CA 1
ATOM 2981 C C . PHE A 1 405 ? 16.143 40.705 -2.614 1.00 92.12 405 PHE A C 1
ATOM 2983 O O . PHE A 1 405 ? 15.844 41.777 -2.096 1.00 92.12 405 PHE A O 1
ATOM 2990 N N . ALA A 1 406 ? 15.518 40.266 -3.711 1.00 90.62 406 ALA A N 1
ATOM 2991 C CA . ALA A 1 406 ? 14.439 41.013 -4.360 1.00 90.62 406 ALA A CA 1
ATOM 2992 C C . ALA A 1 406 ? 13.213 41.187 -3.444 1.00 90.62 406 ALA A C 1
ATOM 2994 O O . ALA A 1 406 ? 12.578 42.239 -3.426 1.00 90.62 406 ALA A O 1
ATOM 2995 N N . ALA A 1 407 ? 12.877 40.175 -2.639 1.00 88.69 407 ALA A N 1
ATOM 2996 C CA . ALA A 1 407 ? 11.803 40.281 -1.653 1.00 88.69 407 ALA A CA 1
ATOM 2997 C C . ALA A 1 407 ? 12.144 41.254 -0.510 1.00 88.69 407 ALA A C 1
ATOM 2999 O O . ALA A 1 407 ? 11.239 41.908 0.014 1.00 88.69 407 ALA A O 1
ATOM 3000 N N . LEU A 1 408 ? 13.425 41.355 -0.135 1.00 90.38 408 LEU A N 1
ATOM 3001 C CA . LEU A 1 408 ? 13.931 42.318 0.844 1.00 90.38 408 LEU A CA 1
ATOM 3002 C C . LEU A 1 408 ? 13.828 43.754 0.307 1.00 90.38 408 LEU A C 1
ATOM 3004 O O . LEU A 1 408 ? 13.286 44.619 0.987 1.00 90.38 408 LEU A O 1
ATOM 3008 N N . THR A 1 409 ? 14.270 44.001 -0.932 1.00 90.81 409 THR A N 1
ATOM 3009 C CA . THR A 1 409 ? 14.203 45.337 -1.556 1.00 90.81 409 THR A CA 1
ATOM 3010 C C . THR A 1 409 ? 12.769 45.794 -1.833 1.00 90.81 409 THR A C 1
ATOM 3012 O O . THR A 1 409 ? 12.492 46.988 -1.806 1.00 90.81 409 THR A O 1
ATOM 3015 N N . GLN A 1 410 ? 11.835 44.859 -2.033 1.00 91.44 410 GLN A N 1
ATOM 3016 C CA . GLN A 1 410 ? 10.399 45.131 -2.182 1.00 91.44 410 GLN A CA 1
ATOM 3017 C C . GLN A 1 410 ? 9.635 45.217 -0.846 1.00 91.44 410 GLN A C 1
ATOM 3019 O O . GLN A 1 410 ? 8.409 45.323 -0.856 1.00 91.44 410 GLN A O 1
ATOM 3024 N N . GLY A 1 411 ? 10.308 45.097 0.305 1.00 88.00 411 GLY A N 1
ATOM 3025 C CA . GLY A 1 411 ? 9.673 45.153 1.630 1.00 88.00 411 GLY A CA 1
ATOM 3026 C C . GLY A 1 411 ? 8.754 43.969 1.970 1.00 88.00 411 GLY A C 1
ATOM 3027 O O . GLY A 1 411 ? 8.070 43.992 2.989 1.00 88.00 411 GLY A O 1
ATOM 3028 N N . ARG A 1 412 ? 8.734 42.904 1.154 1.00 83.56 412 ARG A N 1
ATOM 3029 C CA . ARG A 1 412 ? 7.954 41.673 1.411 1.00 83.56 412 ARG A CA 1
ATOM 3030 C C . ARG A 1 412 ? 8.604 40.775 2.468 1.00 83.56 412 ARG A C 1
ATOM 3032 O O . ARG A 1 412 ? 7.975 39.836 2.954 1.00 83.56 412 ARG A O 1
ATOM 3039 N N . ARG A 1 413 ? 9.871 41.034 2.802 1.00 79.75 413 ARG A N 1
ATOM 3040 C CA . ARG A 1 413 ? 10.642 40.384 3.869 1.00 79.75 413 ARG A CA 1
ATOM 3041 C C . ARG A 1 413 ? 11.488 41.410 4.616 1.00 79.75 413 ARG A C 1
ATOM 3043 O O . ARG A 1 413 ? 11.914 42.389 4.022 1.00 79.75 413 ARG A O 1
ATOM 3050 N N . GLN A 1 414 ? 11.761 41.142 5.894 1.00 83.44 414 GLN A N 1
ATOM 3051 C CA . GLN A 1 414 ? 12.607 41.990 6.752 1.00 83.44 414 GLN A CA 1
ATOM 3052 C C . GLN A 1 414 ? 14.053 41.480 6.874 1.00 83.44 414 GLN A C 1
ATOM 3054 O O . GLN A 1 414 ? 14.965 42.264 7.112 1.00 83.44 414 GLN A O 1
ATOM 3059 N N . HIS A 1 415 ? 14.279 40.175 6.681 1.00 83.19 415 HIS A N 1
ATOM 3060 C CA . HIS A 1 415 ? 15.598 39.546 6.773 1.00 83.19 415 HIS A CA 1
ATOM 3061 C C . HIS A 1 415 ? 15.772 38.452 5.710 1.00 83.19 415 HIS A C 1
ATOM 3063 O O . HIS A 1 415 ? 14.801 37.823 5.272 1.00 83.19 415 HIS A O 1
ATOM 3069 N N . LEU A 1 416 ? 17.026 38.200 5.323 1.00 84.69 416 LEU A N 1
ATOM 3070 C CA . LEU A 1 416 ? 17.398 37.022 4.537 1.00 84.69 416 LEU A CA 1
ATOM 3071 C C . LEU A 1 416 ? 17.215 35.741 5.366 1.00 84.69 416 LEU A C 1
ATOM 3073 O O . LEU A 1 416 ? 17.221 35.766 6.598 1.00 84.69 416 LEU A O 1
ATOM 3077 N N . ARG A 1 417 ? 17.079 34.594 4.689 1.00 85.06 417 ARG A N 1
ATOM 3078 C CA . ARG A 1 417 ? 17.126 33.287 5.363 1.00 85.06 417 ARG A CA 1
ATOM 3079 C C . ARG A 1 417 ? 18.486 33.067 6.027 1.00 85.06 417 ARG A C 1
ATOM 3081 O O . ARG A 1 417 ? 19.487 33.671 5.652 1.00 85.06 417 ARG A O 1
ATOM 3088 N N . SER A 1 418 ? 18.521 32.145 6.988 1.00 87.00 418 SER A N 1
ATOM 3089 C CA . SER A 1 418 ? 19.769 31.692 7.607 1.00 87.00 418 SER A CA 1
ATOM 3090 C C . SER A 1 418 ? 20.786 31.253 6.547 1.00 87.00 418 SER A C 1
ATOM 3092 O O . SER A 1 418 ? 20.424 30.541 5.607 1.00 87.00 418 SER A O 1
ATOM 3094 N N . TRP A 1 419 ? 22.066 31.593 6.745 1.00 88.31 419 TRP A N 1
ATOM 3095 C CA . TRP A 1 419 ? 23.182 31.160 5.890 1.00 88.31 419 TRP A CA 1
ATOM 3096 C C . TRP A 1 419 ? 23.206 29.641 5.666 1.00 88.31 419 TRP A C 1
ATOM 3098 O O . TRP A 1 419 ? 23.638 29.178 4.613 1.00 88.31 419 TRP A O 1
ATOM 3108 N N . ARG A 1 420 ? 22.671 28.874 6.628 1.00 89.44 420 ARG A N 1
ATOM 3109 C CA . ARG A 1 420 ? 22.530 27.413 6.576 1.00 89.44 420 ARG A CA 1
ATOM 3110 C C . ARG A 1 420 ? 21.686 26.927 5.394 1.00 89.44 420 ARG A C 1
ATOM 3112 O O . ARG A 1 420 ? 21.935 25.846 4.875 1.00 89.44 420 ARG A O 1
ATOM 3119 N N . VAL A 1 421 ? 20.696 27.712 4.963 1.00 87.88 421 VAL A N 1
ATOM 3120 C CA . VAL A 1 421 ? 19.851 27.384 3.803 1.00 87.88 421 VAL A CA 1
ATOM 3121 C C . VAL A 1 421 ? 20.658 27.503 2.512 1.00 87.88 421 VAL A C 1
ATOM 3123 O O . VAL A 1 421 ? 20.635 26.590 1.690 1.00 87.88 421 VAL A O 1
ATOM 3126 N N . TYR A 1 422 ? 21.402 28.601 2.352 1.00 91.75 422 TYR A N 1
ATOM 3127 C CA . TYR A 1 422 ? 22.196 28.850 1.149 1.00 91.75 422 TYR A CA 1
ATOM 3128 C C . TYR A 1 422 ? 23.406 27.922 1.053 1.00 91.75 422 TYR A C 1
ATOM 3130 O O . TYR A 1 422 ? 23.678 27.409 -0.025 1.00 91.75 422 TYR A O 1
ATOM 3138 N N . SER A 1 423 ? 24.099 27.650 2.164 1.00 92.19 423 SER A N 1
ATOM 3139 C CA . SER A 1 423 ? 25.249 26.737 2.168 1.00 92.19 423 SER A CA 1
ATOM 3140 C C . SER A 1 423 ? 24.843 25.302 1.838 1.00 92.19 423 SER A C 1
ATOM 3142 O O . SER A 1 423 ? 25.498 24.654 1.023 1.00 92.19 423 SER A O 1
ATOM 3144 N N . LEU A 1 424 ? 23.722 24.826 2.392 1.00 90.62 424 LEU A N 1
ATOM 3145 C CA . LEU A 1 424 ? 23.165 23.522 2.038 1.00 90.62 424 LEU A CA 1
ATOM 3146 C C . LEU A 1 424 ? 22.734 23.482 0.564 1.00 90.62 424 LEU A C 1
ATOM 3148 O O . LEU A 1 424 ? 23.056 22.528 -0.137 1.00 90.62 424 LEU A O 1
ATOM 3152 N N . GLY A 1 425 ? 22.040 24.518 0.082 1.00 89.88 425 GLY A N 1
ATOM 3153 C CA . GLY A 1 425 ? 21.634 24.621 -1.322 1.00 89.88 425 GLY A CA 1
ATOM 3154 C C . GLY A 1 425 ? 22.824 24.636 -2.287 1.00 89.88 425 GLY A C 1
ATOM 3155 O O . GLY A 1 425 ? 22.794 23.944 -3.301 1.00 89.88 425 GLY A O 1
ATOM 3156 N N . ALA A 1 426 ? 23.890 25.365 -1.947 1.00 94.44 426 ALA A N 1
ATOM 3157 C CA . ALA A 1 426 ? 25.107 25.452 -2.746 1.00 94.44 426 ALA A CA 1
ATOM 3158 C C . ALA A 1 426 ? 25.825 24.103 -2.804 1.00 94.44 426 ALA A C 1
ATOM 3160 O O . ALA A 1 426 ? 26.186 23.661 -3.888 1.00 94.44 426 ALA A O 1
ATOM 3161 N N . LEU A 1 427 ? 25.964 23.416 -1.664 1.00 94.19 427 LEU A N 1
ATOM 3162 C CA . LEU A 1 427 ? 26.560 22.082 -1.594 1.00 94.19 427 LEU A CA 1
ATOM 3163 C C . LEU A 1 427 ? 25.781 21.067 -2.441 1.00 94.19 427 LEU A C 1
ATOM 3165 O O . LEU A 1 427 ? 26.372 20.348 -3.242 1.00 94.19 427 LEU A O 1
ATOM 3169 N N . LEU A 1 428 ? 24.455 21.017 -2.277 1.00 91.50 428 LEU A N 1
ATOM 3170 C CA . LEU A 1 428 ? 23.600 20.081 -3.007 1.00 91.50 428 LEU A CA 1
ATOM 3171 C C . LEU A 1 428 ? 23.613 20.362 -4.515 1.00 91.50 428 LEU A C 1
ATOM 3173 O O . LEU A 1 428 ? 23.763 19.433 -5.306 1.00 91.50 428 LEU A O 1
ATOM 3177 N N . GLY A 1 429 ? 23.496 21.633 -4.912 1.00 92.44 429 GLY A N 1
ATOM 3178 C CA . GLY A 1 429 ? 23.584 22.044 -6.312 1.00 92.44 429 GLY A CA 1
ATOM 3179 C C . GLY A 1 429 ? 24.945 21.715 -6.925 1.00 92.44 429 GLY A C 1
ATOM 3180 O O . GLY A 1 429 ? 24.998 21.130 -8.006 1.00 92.44 429 GLY A O 1
ATOM 3181 N N . ALA A 1 430 ? 26.032 22.027 -6.214 1.00 94.88 430 ALA A N 1
ATOM 3182 C CA . ALA A 1 430 ? 27.394 21.781 -6.670 1.00 94.88 430 ALA A CA 1
ATOM 3183 C C . ALA A 1 430 ? 27.689 20.291 -6.874 1.00 94.88 430 ALA A C 1
ATOM 3185 O O . ALA A 1 430 ? 28.232 19.907 -7.906 1.00 94.88 430 ALA A O 1
ATOM 3186 N N . LEU A 1 431 ? 27.294 19.440 -5.923 1.00 92.00 431 LEU A N 1
ATOM 3187 C CA . LEU A 1 431 ? 27.510 17.996 -6.024 1.00 92.00 431 LEU A CA 1
ATOM 3188 C C . LEU A 1 431 ? 26.762 17.385 -7.213 1.00 92.00 431 LEU A C 1
ATOM 3190 O O . LEU A 1 431 ? 27.346 16.608 -7.963 1.00 92.00 431 LEU A O 1
ATOM 3194 N N . VAL A 1 432 ? 25.487 17.742 -7.407 1.00 90.75 432 VAL A N 1
ATOM 3195 C CA . VAL A 1 432 ? 24.660 17.163 -8.479 1.00 90.75 432 VAL A CA 1
ATOM 3196 C C . VAL A 1 432 ? 25.140 17.624 -9.852 1.00 90.75 432 VAL A C 1
ATOM 3198 O O . VAL A 1 432 ? 25.416 16.793 -10.714 1.00 90.75 432 VAL A O 1
ATOM 3201 N N . ALA A 1 433 ? 25.270 18.933 -10.065 1.00 93.06 433 ALA A N 1
ATOM 3202 C CA . ALA A 1 433 ? 25.674 19.460 -11.365 1.00 93.06 433 ALA A CA 1
ATOM 3203 C C . ALA A 1 433 ? 27.141 19.133 -11.690 1.00 93.06 433 ALA A C 1
ATOM 3205 O O . ALA A 1 433 ? 27.456 18.839 -12.842 1.00 93.06 433 ALA A O 1
ATOM 3206 N N . GLY A 1 434 ? 28.020 19.104 -10.681 1.00 93.81 434 GLY A N 1
ATOM 3207 C CA . GLY A 1 434 ? 29.398 18.638 -10.831 1.00 93.81 434 GLY A CA 1
ATOM 3208 C C . GLY A 1 434 ? 29.466 17.175 -11.267 1.00 93.81 434 GLY A C 1
ATOM 3209 O O . GLY A 1 434 ? 30.176 16.857 -12.218 1.00 93.81 434 GLY A O 1
ATOM 3210 N N . ALA A 1 435 ? 28.681 16.289 -10.643 1.00 90.00 435 ALA A N 1
ATOM 3211 C CA . ALA A 1 435 ? 28.616 14.880 -11.035 1.00 90.00 435 ALA A CA 1
ATOM 3212 C C . ALA A 1 435 ? 28.081 14.690 -12.466 1.00 90.00 435 ALA A C 1
ATOM 3214 O O . ALA A 1 435 ? 28.641 13.901 -13.224 1.00 90.00 435 ALA A O 1
ATOM 3215 N N . VAL A 1 436 ? 27.041 15.437 -12.861 1.00 90.50 436 VAL A N 1
ATOM 3216 C CA . VAL A 1 436 ? 26.499 15.398 -14.233 1.00 90.50 436 VAL A CA 1
ATOM 3217 C C . VAL A 1 436 ? 27.537 15.873 -15.255 1.00 90.50 436 VAL A C 1
ATOM 3219 O O . VAL A 1 436 ? 27.735 15.214 -16.271 1.00 90.50 436 VAL A O 1
ATOM 3222 N N . ALA A 1 437 ? 28.244 16.974 -14.987 1.00 92.88 437 ALA A N 1
ATOM 3223 C CA . ALA A 1 437 ? 29.274 17.483 -15.893 1.00 92.88 437 ALA A CA 1
ATOM 3224 C C . ALA A 1 437 ? 30.489 16.541 -15.989 1.00 92.88 437 ALA A C 1
ATOM 3226 O O . ALA A 1 437 ? 31.008 16.309 -17.080 1.00 92.88 437 ALA A O 1
ATOM 3227 N N . TRP A 1 438 ? 30.915 15.947 -14.868 1.00 91.19 438 TRP A N 1
ATOM 3228 C CA . TRP A 1 438 ? 31.956 14.912 -14.845 1.00 91.19 438 TRP A CA 1
ATOM 3229 C C . TRP A 1 438 ? 31.579 13.687 -15.688 1.00 91.19 438 TRP A C 1
ATOM 3231 O O . TRP A 1 438 ? 32.430 13.110 -16.363 1.00 91.19 438 TRP A O 1
ATOM 3241 N N . TYR A 1 439 ? 30.301 13.311 -15.678 1.00 88.44 439 TYR A N 1
ATOM 3242 C CA . TYR A 1 439 ? 29.797 12.170 -16.431 1.00 88.44 439 TYR A CA 1
ATOM 3243 C C . TYR A 1 439 ? 29.778 12.407 -17.950 1.00 88.44 439 TYR A C 1
ATOM 3245 O O . TYR A 1 439 ? 30.105 11.509 -18.719 1.00 88.44 439 TYR A O 1
ATOM 3253 N N . LEU A 1 440 ? 29.436 13.619 -18.393 1.00 89.69 440 LEU A N 1
ATOM 3254 C CA . LEU A 1 440 ? 29.290 13.968 -19.811 1.00 89.69 440 LEU A CA 1
ATOM 3255 C C . LEU A 1 440 ? 30.646 14.285 -20.474 1.00 89.69 440 LEU A C 1
ATOM 3257 O O . LEU A 1 440 ? 30.989 15.447 -20.687 1.00 89.69 440 LEU A O 1
ATOM 3261 N N . ASP A 1 441 ? 31.441 13.250 -20.763 1.00 90.50 441 ASP A N 1
ATOM 3262 C CA . ASP A 1 441 ? 32.634 13.349 -21.627 1.00 90.50 441 ASP A CA 1
ATOM 3263 C C . ASP A 1 441 ? 32.271 13.258 -23.121 1.00 90.50 441 ASP A C 1
ATOM 3265 O O . ASP A 1 441 ? 31.133 12.937 -23.466 1.00 90.50 441 ASP A O 1
ATOM 3269 N N . ALA A 1 442 ? 33.226 13.522 -24.018 1.00 89.00 442 ALA A N 1
ATOM 3270 C CA . ALA A 1 442 ? 32.991 13.464 -25.465 1.00 89.00 442 ALA A CA 1
ATOM 3271 C C . ALA A 1 442 ? 32.392 12.117 -25.932 1.00 89.00 442 ALA A C 1
ATOM 3273 O O . ALA A 1 442 ? 31.387 12.101 -26.642 1.00 89.00 442 ALA A O 1
ATOM 3274 N N . GLY A 1 443 ? 32.932 10.984 -25.470 1.00 87.12 443 GLY A N 1
ATOM 3275 C CA . GLY A 1 443 ? 32.415 9.660 -25.846 1.00 87.12 443 GLY A CA 1
ATOM 3276 C C . GLY A 1 443 ? 31.042 9.336 -25.240 1.00 87.12 443 GLY A C 1
ATOM 3277 O O . GLY A 1 443 ? 30.267 8.567 -25.800 1.00 87.12 443 GLY A O 1
ATOM 3278 N N . GLN A 1 444 ? 30.709 9.917 -24.090 1.00 89.06 444 GLN A N 1
ATOM 3279 C CA . GLN A 1 444 ? 29.403 9.803 -23.453 1.00 89.06 444 GLN A CA 1
ATOM 3280 C C . GLN A 1 444 ? 28.360 10.612 -24.222 1.00 89.06 444 GLN A C 1
ATOM 3282 O O . GLN A 1 444 ? 27.246 10.132 -24.429 1.00 89.06 444 GLN A O 1
ATOM 3287 N N . VAL A 1 445 ? 28.725 11.815 -24.670 1.00 90.19 445 VAL A N 1
ATOM 3288 C CA . VAL A 1 445 ? 27.891 12.636 -25.554 1.00 90.19 445 VAL A CA 1
ATOM 3289 C C . VAL A 1 445 ? 27.646 11.907 -26.875 1.00 90.19 445 VAL A C 1
ATOM 3291 O O . VAL A 1 445 ? 26.501 11.853 -27.322 1.00 90.19 445 VAL A O 1
ATOM 3294 N N . GLU A 1 446 ? 28.667 11.274 -27.458 1.00 90.25 446 GLU A N 1
ATOM 3295 C CA . GLU A 1 446 ? 28.529 10.451 -28.666 1.00 90.25 446 GLU A CA 1
ATOM 3296 C C . GLU A 1 446 ? 27.562 9.274 -28.455 1.00 90.25 446 GLU A C 1
ATOM 3298 O O . GLU A 1 446 ? 26.635 9.096 -29.243 1.00 90.25 446 GLU A O 1
ATOM 3303 N N . ASN A 1 447 ? 27.700 8.526 -27.352 1.00 89.25 447 ASN A N 1
ATOM 3304 C CA . ASN A 1 447 ? 26.812 7.408 -27.014 1.00 89.25 447 ASN A CA 1
ATOM 3305 C C . ASN A 1 447 ? 25.340 7.847 -26.883 1.00 89.25 447 ASN A C 1
ATOM 3307 O O . ASN A 1 447 ? 24.446 7.240 -27.477 1.00 89.25 447 ASN A O 1
ATOM 3311 N N . ILE A 1 448 ? 25.091 8.942 -26.154 1.00 91.81 448 ILE A N 1
ATOM 3312 C CA . ILE A 1 448 ? 23.744 9.510 -25.989 1.00 91.81 448 ILE A CA 1
ATOM 3313 C C . ILE A 1 448 ? 23.194 9.976 -27.342 1.00 91.81 448 ILE A C 1
ATOM 3315 O O . ILE A 1 448 ? 22.026 9.744 -27.646 1.00 91.81 448 ILE A O 1
ATOM 3319 N N . THR A 1 449 ? 24.029 10.603 -28.173 1.00 91.94 449 THR A N 1
ATOM 3320 C CA . THR A 1 449 ? 23.639 11.111 -29.496 1.00 91.94 449 THR A CA 1
ATOM 3321 C C . THR A 1 449 ? 23.287 9.971 -30.451 1.00 91.94 449 THR A C 1
ATOM 3323 O O . THR A 1 449 ? 22.246 10.010 -31.108 1.00 91.94 449 THR A O 1
ATOM 3326 N N . ALA A 1 450 ? 24.092 8.907 -30.482 1.00 90.69 450 ALA A N 1
ATOM 3327 C CA . ALA A 1 450 ? 23.808 7.711 -31.268 1.00 90.69 450 ALA A CA 1
ATOM 3328 C C . ALA A 1 450 ? 22.465 7.083 -30.863 1.00 90.69 450 ALA A C 1
ATOM 3330 O O . ALA A 1 450 ? 21.655 6.723 -31.727 1.00 90.69 450 ALA A O 1
ATOM 3331 N N . LYS A 1 451 ? 22.189 7.020 -29.552 1.00 92.06 451 LYS A N 1
ATOM 3332 C CA . LYS A 1 451 ? 20.908 6.531 -29.036 1.00 92.06 451 LYS A CA 1
ATOM 3333 C C . LYS A 1 451 ? 19.740 7.453 -29.383 1.00 92.06 451 LYS A C 1
ATOM 3335 O O . LYS A 1 451 ? 18.694 6.975 -29.812 1.00 92.06 451 LYS A O 1
ATOM 3340 N N . PHE A 1 452 ? 19.916 8.764 -29.249 1.00 94.25 452 PHE A N 1
ATOM 3341 C CA . PHE A 1 452 ? 18.912 9.759 -29.622 1.00 94.25 452 PHE A CA 1
ATOM 3342 C C . PHE A 1 452 ? 18.455 9.581 -31.078 1.00 94.25 452 PHE A C 1
ATOM 3344 O O . PHE A 1 452 ? 17.254 9.533 -31.356 1.00 94.25 452 PHE A O 1
ATOM 3351 N N . PHE A 1 453 ? 19.398 9.393 -32.005 1.00 92.88 453 PHE A N 1
ATOM 3352 C CA . PHE A 1 453 ? 19.062 9.139 -33.406 1.00 92.88 453 PHE A CA 1
ATOM 3353 C C . PHE A 1 453 ? 18.433 7.758 -33.643 1.00 92.88 453 PHE A C 1
ATOM 3355 O O . PHE A 1 453 ? 17.651 7.593 -34.575 1.00 92.88 453 PHE A O 1
ATOM 3362 N N . ALA A 1 454 ? 18.714 6.770 -32.790 1.00 92.44 454 ALA A N 1
ATOM 3363 C CA . ALA A 1 454 ? 18.028 5.479 -32.830 1.00 92.44 454 ALA A CA 1
ATOM 3364 C C . ALA A 1 454 ? 16.545 5.575 -32.442 1.00 92.44 454 ALA A C 1
ATOM 3366 O O . ALA A 1 454 ? 15.727 4.860 -33.016 1.00 92.44 454 ALA A O 1
ATOM 3367 N N . TYR A 1 455 ? 16.175 6.467 -31.522 1.00 94.31 455 TYR A N 1
ATOM 3368 C CA . TYR A 1 455 ? 14.769 6.683 -31.165 1.00 94.31 455 TYR A CA 1
ATOM 3369 C C . TYR A 1 455 ? 14.015 7.596 -32.136 1.00 94.31 455 TYR A C 1
ATOM 3371 O O . TYR A 1 455 ? 12.808 7.442 -32.300 1.00 94.31 455 TYR A O 1
ATOM 3379 N N . THR A 1 456 ? 14.690 8.570 -32.749 1.00 94.12 456 THR A N 1
ATOM 3380 C CA . THR A 1 456 ? 14.036 9.522 -33.667 1.00 94.12 456 THR A CA 1
ATOM 3381 C C . THR A 1 456 ? 13.848 8.970 -35.079 1.00 94.12 456 THR A C 1
ATOM 3383 O O . THR A 1 456 ? 12.965 9.436 -35.793 1.00 94.12 456 THR A O 1
ATOM 3386 N N . SER A 1 457 ? 14.608 7.940 -35.458 1.00 93.12 457 SER A N 1
ATOM 3387 C CA . SER A 1 457 ? 14.381 7.167 -36.681 1.00 93.12 457 SER A CA 1
ATOM 3388 C C . SER A 1 457 ? 13.132 6.290 -36.533 1.00 93.12 457 SER A C 1
ATOM 3390 O O . SER A 1 457 ? 13.085 5.388 -35.695 1.00 93.12 457 SER A O 1
ATOM 3392 N N . LEU A 1 458 ? 12.087 6.591 -37.308 1.00 93.19 458 LEU A N 1
ATOM 3393 C CA . LEU A 1 458 ? 10.780 5.920 -37.222 1.00 93.19 458 LEU A CA 1
ATOM 3394 C C . LEU A 1 458 ? 10.637 4.747 -38.204 1.00 93.19 458 LEU A C 1
ATOM 3396 O O . LEU A 1 458 ? 9.770 3.899 -37.997 1.00 93.19 458 LEU A O 1
ATOM 3400 N N . ASP A 1 459 ? 11.500 4.674 -39.216 1.00 92.81 459 ASP A N 1
ATOM 3401 C CA . ASP A 1 459 ? 11.614 3.563 -40.161 1.00 92.81 459 ASP A CA 1
ATOM 3402 C C . ASP A 1 459 ? 13.100 3.280 -40.410 1.00 92.81 459 ASP A C 1
ATOM 3404 O O . ASP A 1 459 ? 13.786 4.003 -41.132 1.00 92.81 459 ASP A O 1
ATOM 3408 N N . TYR A 1 460 ? 13.612 2.221 -39.781 1.00 93.44 460 TYR A N 1
ATOM 3409 C CA . TYR A 1 460 ? 15.021 1.851 -39.901 1.00 93.44 460 TYR A CA 1
ATOM 3410 C C . TYR A 1 460 ? 15.380 1.423 -41.323 1.00 93.44 460 TYR A C 1
ATOM 3412 O O . TYR A 1 460 ? 16.489 1.705 -41.771 1.00 93.44 460 TYR A O 1
ATOM 3420 N N . GLY A 1 461 ? 14.454 0.779 -42.040 1.00 88.19 461 GLY A N 1
ATOM 3421 C CA . GLY A 1 461 ? 14.682 0.340 -43.413 1.00 88.19 461 GLY A CA 1
ATOM 3422 C C . GLY A 1 461 ? 14.870 1.524 -44.359 1.00 88.19 461 GLY A C 1
ATOM 3423 O O . GLY A 1 461 ? 15.823 1.533 -45.139 1.00 88.19 461 GLY A O 1
ATOM 3424 N N . ALA A 1 462 ? 14.011 2.541 -44.248 1.00 87.88 462 ALA A N 1
ATOM 3425 C CA . ALA A 1 462 ? 14.126 3.775 -45.029 1.00 87.88 462 ALA A CA 1
ATOM 3426 C C . ALA A 1 462 ? 15.358 4.614 -44.641 1.00 87.88 462 ALA A C 1
ATOM 3428 O O . ALA A 1 462 ? 16.017 5.175 -45.515 1.00 87.88 462 ALA A O 1
ATOM 3429 N N . ASP A 1 463 ? 15.710 4.648 -43.352 1.00 87.19 463 ASP A N 1
ATOM 3430 C CA . ASP A 1 463 ? 16.843 5.424 -42.829 1.00 87.19 463 ASP A CA 1
ATOM 3431 C C . ASP A 1 463 ? 18.205 4.701 -42.967 1.00 87.19 463 ASP A C 1
ATOM 3433 O O . ASP A 1 463 ? 19.221 5.174 -42.451 1.00 87.19 463 ASP A O 1
ATOM 3437 N N . GLY A 1 464 ? 18.250 3.540 -43.638 1.00 86.62 464 GLY A N 1
ATOM 3438 C CA . GLY A 1 464 ? 19.477 2.765 -43.872 1.00 86.62 464 GLY A CA 1
ATOM 3439 C C . GLY A 1 464 ? 20.075 2.122 -42.613 1.00 86.62 464 GLY A C 1
ATOM 3440 O O . GLY A 1 464 ? 21.261 1.784 -42.587 1.00 86.62 464 GLY A O 1
ATOM 3441 N N . ARG A 1 465 ? 19.278 1.960 -41.553 1.00 90.31 465 ARG A N 1
ATOM 3442 C CA . ARG A 1 465 ? 19.670 1.317 -40.294 1.00 90.31 465 ARG A CA 1
ATOM 3443 C C . ARG A 1 465 ? 19.414 -0.195 -40.349 1.00 90.31 465 ARG A C 1
ATOM 3445 O O . ARG A 1 465 ? 18.412 -0.634 -40.910 1.00 90.31 465 ARG A O 1
ATOM 3452 N N . PRO A 1 466 ? 20.281 -1.021 -39.739 1.00 88.88 466 PRO A N 1
ATOM 3453 C CA . PRO A 1 466 ? 20.083 -2.465 -39.728 1.00 88.88 466 PRO A CA 1
ATOM 3454 C C . PRO A 1 466 ? 18.880 -2.853 -38.857 1.00 88.88 466 PRO A C 1
ATOM 3456 O O . PRO A 1 466 ? 18.793 -2.461 -37.693 1.00 88.88 466 PRO A O 1
ATOM 3459 N N . ILE A 1 467 ? 17.979 -3.669 -39.410 1.00 91.25 467 ILE A N 1
ATOM 3460 C CA . ILE A 1 467 ? 16.883 -4.305 -38.669 1.00 91.25 467 ILE A CA 1
ATOM 3461 C C . ILE A 1 467 ? 17.422 -5.600 -38.063 1.00 91.25 467 ILE A C 1
ATOM 3463 O O . ILE A 1 467 ? 17.655 -6.581 -38.771 1.00 91.25 467 ILE A O 1
ATOM 3467 N N . THR A 1 468 ? 17.636 -5.598 -36.750 1.00 89.75 468 THR A N 1
ATOM 3468 C CA . THR A 1 468 ? 18.175 -6.740 -35.998 1.00 89.75 468 THR A CA 1
ATOM 3469 C C . THR A 1 468 ? 17.150 -7.297 -35.014 1.00 89.75 468 THR A C 1
ATOM 3471 O O . THR A 1 468 ? 16.250 -6.585 -34.564 1.00 89.75 468 THR A O 1
ATOM 3474 N N . GLU A 1 469 ? 17.304 -8.568 -34.654 1.00 88.12 469 GLU A N 1
ATOM 3475 C CA . GLU A 1 469 ? 16.547 -9.205 -33.570 1.00 88.12 469 GLU A CA 1
ATOM 3476 C C . GLU A 1 469 ? 17.007 -8.668 -32.208 1.00 88.12 469 GLU A C 1
ATOM 3478 O O . GLU A 1 469 ? 18.209 -8.537 -31.946 1.00 88.12 469 GLU A O 1
ATOM 3483 N N . TYR A 1 470 ? 16.054 -8.339 -31.335 1.00 89.50 470 TYR A N 1
ATOM 3484 C CA . TYR A 1 470 ? 16.334 -7.868 -29.983 1.00 89.50 470 TYR A CA 1
ATOM 3485 C C . TYR A 1 470 ? 16.443 -9.067 -29.037 1.00 89.50 470 TYR A C 1
ATOM 3487 O O . TYR A 1 470 ? 15.483 -9.473 -28.378 1.00 89.50 470 TYR A O 1
ATOM 3495 N N . VAL A 1 471 ? 17.642 -9.643 -28.967 1.00 85.88 471 VAL A N 1
ATOM 3496 C CA . VAL A 1 471 ? 17.911 -10.833 -28.151 1.00 85.88 471 VAL A CA 1
ATOM 3497 C C . VAL A 1 471 ? 18.426 -10.445 -26.769 1.00 85.88 471 VAL A C 1
ATOM 3499 O O . VAL A 1 471 ? 19.496 -9.852 -26.626 1.00 85.88 471 VAL A O 1
ATOM 3502 N N . ILE A 1 472 ? 17.703 -10.854 -25.727 1.00 83.38 472 ILE A N 1
ATOM 3503 C CA . ILE A 1 472 ? 18.124 -10.696 -24.331 1.00 83.38 472 ILE A CA 1
ATOM 3504 C C . ILE A 1 472 ? 18.693 -12.004 -23.783 1.00 83.38 472 ILE A C 1
ATOM 3506 O O . ILE A 1 472 ? 18.269 -13.094 -24.163 1.00 83.38 472 ILE A O 1
ATOM 3510 N N . ARG A 1 473 ? 19.645 -11.905 -22.850 1.00 75.25 473 ARG A N 1
ATOM 3511 C CA . ARG A 1 473 ? 20.259 -13.060 -22.173 1.00 75.25 473 ARG A CA 1
ATOM 3512 C C . ARG A 1 473 ? 20.168 -12.898 -20.654 1.00 75.25 473 ARG A C 1
ATOM 3514 O O . ARG A 1 473 ? 21.131 -12.433 -20.035 1.00 75.25 473 ARG A O 1
ATOM 3521 N N . PRO A 1 474 ? 19.023 -13.241 -20.034 1.00 68.94 474 PRO A N 1
ATOM 3522 C CA . PRO A 1 474 ? 18.868 -13.171 -18.585 1.00 68.94 474 PRO A CA 1
ATOM 3523 C C . PRO A 1 474 ? 19.999 -13.917 -17.851 1.00 68.94 474 PRO A C 1
ATOM 3525 O O . PRO A 1 474 ? 20.432 -14.987 -18.280 1.00 68.94 474 PRO A O 1
ATOM 3528 N N . LEU A 1 475 ? 20.505 -13.331 -16.759 1.00 63.41 475 LEU A N 1
ATOM 3529 C CA . LEU A 1 475 ? 21.647 -13.827 -15.964 1.00 63.41 475 LEU A CA 1
ATOM 3530 C C . LEU A 1 475 ? 22.963 -14.071 -16.737 1.00 63.41 475 LEU A C 1
ATOM 3532 O O . LEU A 1 475 ? 23.801 -14.842 -16.271 1.00 63.41 475 LEU A O 1
ATOM 3536 N N . PHE A 1 476 ? 23.155 -13.469 -17.918 1.00 57.97 476 PHE A N 1
ATOM 3537 C CA . PHE A 1 476 ? 24.271 -13.796 -18.823 1.00 57.97 476 PHE A CA 1
ATOM 3538 C C . PHE A 1 476 ? 24.338 -15.291 -19.199 1.00 57.97 476 PHE A C 1
ATOM 3540 O O . PHE A 1 476 ? 25.401 -15.825 -19.534 1.00 57.97 476 PHE A O 1
ATOM 3547 N N . SER A 1 477 ? 23.192 -15.978 -19.164 1.00 60.12 477 SER A N 1
ATOM 3548 C CA . SER A 1 477 ? 23.078 -17.369 -19.591 1.00 60.12 477 SER A CA 1
ATOM 3549 C C . SER A 1 477 ? 23.104 -17.449 -21.117 1.00 60.12 477 SER A C 1
ATOM 3551 O O . SER A 1 477 ? 22.234 -16.897 -21.791 1.00 60.12 477 SER A O 1
ATOM 3553 N N . LYS A 1 478 ? 24.074 -18.185 -21.679 1.00 51.16 478 LYS A N 1
ATOM 3554 C CA . LYS A 1 478 ? 24.093 -18.522 -23.117 1.00 51.16 478 LYS A CA 1
ATOM 3555 C C . LYS A 1 478 ? 22.944 -19.455 -23.522 1.00 51.16 478 LYS A C 1
ATOM 3557 O O . LYS A 1 478 ? 22.658 -19.583 -24.704 1.00 51.16 478 LYS A O 1
ATOM 3562 N N . TRP A 1 479 ? 22.294 -20.094 -22.548 1.00 53.91 479 TRP A N 1
ATOM 3563 C CA . TRP A 1 479 ? 21.259 -21.105 -22.764 1.00 53.91 479 TRP A CA 1
ATOM 3564 C C . TRP A 1 479 ? 19.834 -20.553 -22.697 1.00 53.91 479 TRP A C 1
ATOM 3566 O O . TRP A 1 479 ? 18.919 -21.255 -23.099 1.00 53.91 479 TRP A O 1
ATOM 3576 N N . GLY A 1 480 ? 19.647 -19.320 -22.212 1.00 59.03 480 GLY A N 1
ATOM 3577 C CA . GLY A 1 480 ? 18.338 -18.680 -22.017 1.00 59.03 480 GLY A CA 1
ATOM 3578 C C . GLY A 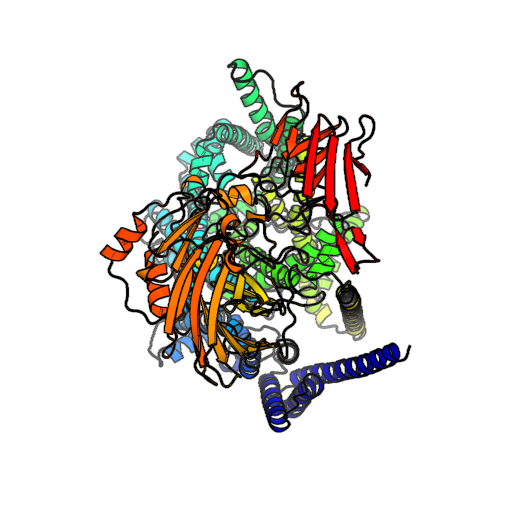1 480 ? 18.100 -17.458 -22.907 1.00 59.03 480 GLY A C 1
ATOM 3579 O O . GLY A 1 480 ? 17.422 -16.524 -22.484 1.00 59.03 480 GLY A O 1
ATOM 3580 N N . ALA A 1 481 ? 18.702 -17.413 -24.101 1.00 72.44 481 ALA A N 1
ATOM 3581 C CA . ALA A 1 481 ? 18.481 -16.319 -25.042 1.00 72.44 481 ALA A CA 1
ATOM 3582 C C . ALA A 1 481 ? 16.989 -16.225 -25.402 1.00 72.44 481 ALA A C 1
ATOM 3584 O O . ALA A 1 481 ? 16.385 -17.212 -25.811 1.00 72.44 481 ALA A O 1
ATOM 3585 N N . THR A 1 482 ? 16.396 -15.049 -25.214 1.00 76.81 482 THR A N 1
ATOM 3586 C CA . THR A 1 482 ? 14.997 -14.781 -25.568 1.00 76.81 482 THR A CA 1
ATOM 3587 C C . THR A 1 482 ? 14.979 -13.677 -26.610 1.00 76.81 482 THR A C 1
ATOM 3589 O O . THR A 1 482 ? 15.485 -12.587 -26.347 1.00 76.81 482 THR A O 1
ATOM 3592 N N . ASP A 1 483 ? 14.422 -13.961 -27.783 1.00 83.94 483 ASP A N 1
ATOM 3593 C CA . ASP A 1 483 ? 14.176 -12.945 -28.803 1.00 83.94 483 ASP A CA 1
ATOM 3594 C C . ASP A 1 483 ? 12.860 -12.218 -28.493 1.00 83.94 483 ASP A C 1
ATOM 3596 O O . ASP A 1 483 ? 11.810 -12.846 -28.335 1.00 83.94 483 ASP A O 1
ATOM 3600 N N . LEU A 1 484 ? 12.925 -10.892 -28.355 1.00 86.88 484 LEU A N 1
ATOM 3601 C CA . LEU A 1 484 ? 11.749 -10.043 -28.150 1.00 86.88 484 LEU A CA 1
ATOM 3602 C C . LEU A 1 484 ? 11.110 -9.603 -29.474 1.00 86.88 484 LEU A C 1
ATOM 3604 O O . LEU A 1 484 ? 10.024 -9.022 -29.454 1.00 86.88 484 LEU A O 1
ATOM 3608 N N . GLY A 1 485 ? 11.750 -9.902 -30.608 1.00 86.31 485 GLY A N 1
ATOM 3609 C CA . GLY A 1 485 ? 11.331 -9.580 -31.965 1.00 86.31 485 GLY A CA 1
ATOM 3610 C C . GLY A 1 485 ? 12.285 -8.607 -32.661 1.00 86.31 485 GLY A C 1
ATOM 3611 O O . GLY A 1 485 ? 13.321 -8.211 -32.132 1.00 86.31 485 GLY A O 1
ATOM 3612 N N . ARG A 1 486 ? 11.924 -8.199 -33.879 1.00 90.25 486 ARG A N 1
ATOM 3613 C CA . ARG A 1 486 ? 12.739 -7.295 -34.706 1.00 90.25 486 ARG A CA 1
ATOM 3614 C C . ARG A 1 486 ? 12.527 -5.833 -34.319 1.00 90.25 486 ARG A C 1
ATOM 3616 O O . ARG A 1 486 ? 11.396 -5.435 -34.031 1.00 90.25 486 ARG A O 1
ATOM 3623 N N . VAL A 1 487 ? 13.604 -5.047 -34.368 1.00 93.19 487 VAL A N 1
ATOM 3624 C CA . VAL A 1 487 ? 13.571 -3.590 -34.170 1.00 93.19 487 VAL A CA 1
ATOM 3625 C C . VAL A 1 487 ? 13.546 -2.890 -35.525 1.00 93.19 487 VAL A C 1
ATOM 3627 O O . VAL A 1 487 ? 14.547 -2.862 -36.236 1.00 93.19 487 VAL A O 1
ATOM 3630 N N . ASP A 1 488 ? 12.392 -2.334 -35.875 1.00 93.06 488 ASP A N 1
ATOM 3631 C CA . ASP A 1 488 ? 12.095 -1.687 -37.162 1.00 93.06 488 ASP A CA 1
ATOM 3632 C C . ASP A 1 488 ? 11.972 -0.154 -37.073 1.00 93.06 488 ASP A C 1
ATOM 3634 O O . ASP A 1 488 ? 11.967 0.529 -38.097 1.00 93.06 488 ASP A O 1
ATOM 3638 N N . GLY A 1 489 ? 11.943 0.405 -35.863 1.00 94.44 489 GLY A N 1
ATOM 3639 C CA . GLY A 1 489 ? 11.882 1.843 -35.624 1.00 94.44 489 GLY A CA 1
ATOM 3640 C C . GLY A 1 489 ? 12.023 2.209 -34.147 1.00 94.44 489 GLY A C 1
ATOM 3641 O O . GLY A 1 489 ? 12.000 1.356 -33.256 1.00 94.44 489 GLY A O 1
ATOM 3642 N N . GLY A 1 490 ? 12.129 3.506 -33.861 1.00 94.12 490 GLY A N 1
ATOM 3643 C CA . GLY A 1 490 ? 12.352 4.028 -32.512 1.00 94.12 490 GLY A CA 1
ATOM 3644 C C . GLY A 1 490 ? 11.227 3.739 -31.511 1.00 94.12 490 GLY A C 1
ATOM 3645 O O . GLY A 1 490 ? 11.497 3.520 -30.330 1.00 94.12 490 GLY A O 1
ATOM 3646 N N . VAL A 1 491 ? 9.970 3.665 -31.970 1.00 96.19 491 VAL A N 1
ATOM 3647 C CA . VAL A 1 491 ? 8.824 3.280 -31.119 1.00 96.19 491 VAL A CA 1
ATOM 3648 C C . VAL A 1 491 ? 8.941 1.818 -30.677 1.00 96.19 491 VAL A C 1
ATOM 3650 O O . VAL A 1 491 ? 8.716 1.503 -29.506 1.00 96.19 491 VAL A O 1
ATOM 3653 N N . ARG A 1 492 ? 9.338 0.934 -31.599 1.00 95.62 492 ARG A N 1
ATOM 3654 C CA . ARG A 1 492 ? 9.583 -0.483 -31.329 1.00 95.62 492 ARG A CA 1
ATOM 3655 C C . ARG A 1 492 ? 10.785 -0.684 -30.406 1.00 95.62 492 ARG A C 1
ATOM 3657 O O . ARG A 1 492 ? 10.670 -1.428 -29.437 1.00 95.62 492 ARG A O 1
ATOM 3664 N N . LEU A 1 493 ? 11.874 0.059 -30.628 1.00 95.69 493 LEU A N 1
ATOM 3665 C CA . LEU A 1 493 ? 13.052 0.057 -29.753 1.00 95.69 493 LEU A CA 1
ATOM 3666 C C . LEU A 1 493 ? 12.690 0.414 -28.303 1.00 95.69 493 LEU A C 1
ATOM 3668 O O . LEU A 1 493 ? 13.070 -0.305 -27.382 1.00 95.69 493 LEU A O 1
ATOM 3672 N N . LEU A 1 494 ? 11.926 1.495 -28.093 1.00 95.94 494 LEU A N 1
ATOM 3673 C CA . LEU A 1 494 ? 11.483 1.904 -26.755 1.00 95.94 494 LEU A CA 1
ATOM 3674 C C . LEU A 1 494 ? 10.666 0.803 -26.065 1.00 95.94 494 LEU A C 1
ATOM 3676 O O . LEU A 1 494 ? 10.838 0.548 -24.873 1.00 95.94 494 LEU A O 1
ATOM 3680 N N . PHE A 1 495 ? 9.757 0.164 -26.803 1.00 95.88 495 PHE A N 1
ATOM 3681 C CA . PHE A 1 495 ? 8.939 -0.922 -26.274 1.00 95.88 495 PHE A CA 1
ATOM 3682 C C . PHE A 1 495 ? 9.790 -2.126 -25.843 1.00 95.88 495 PHE A C 1
ATOM 3684 O O . PHE A 1 495 ? 9.635 -2.608 -24.718 1.00 95.88 495 PHE A O 1
ATOM 3691 N N . ASP A 1 496 ? 10.699 -2.586 -26.705 1.00 94.50 496 ASP A N 1
ATOM 3692 C CA . ASP A 1 496 ? 11.520 -3.772 -26.441 1.00 94.50 496 ASP A CA 1
ATOM 3693 C C . ASP A 1 496 ? 12.489 -3.549 -25.274 1.00 94.50 496 ASP A C 1
ATOM 3695 O O . ASP A 1 496 ? 12.718 -4.457 -24.477 1.00 94.50 496 ASP A O 1
ATOM 3699 N N . GLU A 1 497 ? 12.989 -2.326 -25.093 1.00 94.31 497 GLU A N 1
ATOM 3700 C CA . GLU A 1 497 ? 13.815 -1.957 -23.940 1.00 94.31 497 GLU A CA 1
ATOM 3701 C C . GLU A 1 497 ? 13.035 -1.899 -22.623 1.00 94.31 497 GLU A C 1
ATOM 3703 O O . GLU A 1 497 ? 13.536 -2.335 -21.585 1.00 94.31 497 GLU A O 1
ATOM 3708 N N . SER A 1 498 ? 11.795 -1.402 -22.639 1.00 94.50 498 SER A N 1
ATOM 3709 C CA . SER A 1 498 ? 10.913 -1.475 -21.468 1.00 94.50 498 SER A CA 1
ATOM 3710 C C . SER A 1 498 ? 10.589 -2.927 -21.103 1.00 94.50 498 SER A C 1
ATOM 3712 O O . SER A 1 498 ? 10.631 -3.297 -19.926 1.00 94.50 498 SER A O 1
ATOM 3714 N N . LEU A 1 499 ? 10.288 -3.764 -22.102 1.00 92.62 499 LEU A N 1
ATOM 3715 C CA . LEU A 1 499 ? 9.990 -5.184 -21.909 1.00 92.62 499 LEU A CA 1
ATOM 3716 C C . LEU A 1 499 ? 11.219 -5.952 -21.398 1.00 92.62 499 LEU A C 1
ATOM 3718 O O . LEU A 1 499 ? 11.114 -6.730 -20.445 1.00 92.62 499 LEU A O 1
ATOM 3722 N N . SER A 1 500 ? 12.395 -5.693 -21.973 1.00 90.38 500 SER A N 1
ATOM 3723 C CA . SER A 1 500 ? 13.654 -6.307 -21.550 1.00 90.38 500 SER A CA 1
ATOM 3724 C C . SER A 1 500 ? 14.027 -5.928 -20.121 1.00 90.38 500 SER A C 1
ATOM 3726 O O . SER A 1 500 ? 14.527 -6.780 -19.380 1.00 90.38 500 SER A O 1
ATOM 3728 N N . GLY A 1 501 ? 13.736 -4.689 -19.715 1.00 88.81 501 GLY A N 1
ATOM 3729 C CA . GLY A 1 501 ? 13.886 -4.216 -18.346 1.00 88.81 501 GLY A CA 1
ATOM 3730 C C . GLY A 1 501 ? 13.085 -5.056 -17.360 1.00 88.81 501 GLY A C 1
ATOM 3731 O O . GLY A 1 501 ? 13.647 -5.548 -16.384 1.00 88.81 501 GLY A O 1
ATOM 3732 N N . VAL A 1 502 ? 11.800 -5.296 -17.637 1.00 88.12 502 VAL A N 1
ATOM 3733 C CA . VAL A 1 502 ? 10.956 -6.149 -16.781 1.00 88.12 502 VAL A CA 1
ATOM 3734 C C . VAL A 1 502 ? 11.534 -7.554 -16.680 1.00 88.12 502 VAL A C 1
ATOM 3736 O O . VAL A 1 502 ? 11.745 -8.036 -15.571 1.00 88.12 502 VAL A O 1
ATOM 3739 N N . ILE A 1 503 ? 11.842 -8.198 -17.809 1.00 84.88 503 ILE A N 1
ATOM 3740 C CA . ILE A 1 503 ? 12.298 -9.597 -17.825 1.00 84.88 503 ILE A CA 1
ATOM 3741 C C . ILE A 1 503 ? 13.620 -9.762 -17.064 1.00 84.88 503 ILE A C 1
ATOM 3743 O O . ILE A 1 503 ? 13.755 -10.657 -16.230 1.00 84.88 503 ILE A O 1
ATOM 3747 N N . GLN A 1 504 ? 14.597 -8.887 -17.308 1.00 79.44 504 GLN A N 1
ATOM 3748 C CA . GLN A 1 504 ? 15.916 -8.995 -16.680 1.00 79.44 504 GLN A CA 1
ATOM 3749 C C . GLN A 1 504 ? 15.886 -8.634 -15.189 1.00 79.44 504 GLN A C 1
ATOM 3751 O O . GLN A 1 504 ? 16.623 -9.223 -14.395 1.00 79.44 504 GLN A O 1
ATOM 3756 N N . TRP A 1 505 ? 15.025 -7.697 -14.781 1.00 83.56 505 TRP A N 1
ATOM 3757 C CA . TRP A 1 505 ? 14.971 -7.222 -13.397 1.00 83.56 505 TRP A CA 1
ATOM 3758 C C . TRP A 1 505 ? 14.179 -8.139 -12.461 1.00 83.56 505 TRP A C 1
ATOM 3760 O O . TRP A 1 505 ? 14.369 -8.035 -11.248 1.00 83.56 505 TRP A O 1
ATOM 3770 N N . VAL A 1 506 ? 13.368 -9.079 -12.976 1.00 79.50 506 VAL A N 1
ATOM 3771 C CA . VAL A 1 506 ? 12.689 -10.115 -12.157 1.00 79.50 506 VAL A CA 1
ATOM 3772 C C . VAL A 1 506 ? 13.676 -10.824 -11.234 1.00 79.50 506 VAL A C 1
ATOM 3774 O O . VAL A 1 506 ? 13.371 -11.060 -10.066 1.00 79.50 506 VAL A O 1
ATOM 3777 N N . PHE A 1 507 ? 14.876 -11.115 -11.731 1.00 75.81 507 PHE A N 1
ATOM 3778 C CA . PHE A 1 507 ? 15.895 -11.814 -10.959 1.00 75.81 507 PHE A CA 1
ATOM 3779 C C . PHE A 1 507 ? 16.607 -10.903 -9.952 1.00 75.81 507 PHE A C 1
ATOM 3781 O O . PHE A 1 507 ? 17.018 -11.358 -8.886 1.00 75.81 507 PHE A O 1
ATOM 3788 N N . ALA A 1 508 ? 16.784 -9.620 -10.283 1.00 76.75 508 ALA A N 1
ATOM 3789 C CA . ALA A 1 508 ? 17.543 -8.683 -9.455 1.00 76.75 508 ALA A CA 1
ATOM 3790 C C . ALA A 1 508 ? 16.699 -8.143 -8.293 1.00 76.75 508 ALA A C 1
ATOM 3792 O O . ALA A 1 508 ? 17.199 -7.945 -7.186 1.00 76.75 508 ALA A O 1
ATOM 3793 N N . ALA A 1 509 ? 15.403 -7.936 -8.515 1.00 84.12 509 ALA A N 1
ATOM 3794 C CA . ALA A 1 509 ? 14.527 -7.264 -7.569 1.00 84.12 509 ALA A CA 1
ATOM 3795 C C . ALA A 1 509 ? 14.444 -7.911 -6.163 1.00 84.12 509 ALA A C 1
ATOM 3797 O O . ALA A 1 509 ? 14.471 -7.168 -5.174 1.00 84.12 509 ALA A O 1
ATOM 3798 N N . PRO A 1 510 ? 14.415 -9.252 -6.004 1.00 82.19 510 PRO A N 1
ATOM 3799 C CA . PRO A 1 510 ? 14.490 -9.877 -4.682 1.00 82.19 510 PRO A CA 1
ATOM 3800 C C . PRO A 1 510 ? 15.794 -9.560 -3.938 1.00 82.19 510 PRO A C 1
ATOM 3802 O O . PRO A 1 510 ? 15.765 -9.306 -2.733 1.00 82.19 510 PRO A O 1
ATOM 3805 N N . LEU A 1 511 ? 16.929 -9.510 -4.647 1.00 79.38 511 LEU A N 1
ATOM 3806 C CA . LEU A 1 511 ? 18.234 -9.184 -4.058 1.00 79.38 511 LEU A CA 1
ATOM 3807 C C . LEU A 1 511 ? 18.258 -7.749 -3.540 1.00 79.38 511 LEU A C 1
ATOM 3809 O O . LEU A 1 511 ? 18.708 -7.512 -2.420 1.00 79.38 511 LEU A O 1
ATOM 3813 N N . PHE A 1 512 ? 17.703 -6.808 -4.312 1.00 82.25 512 PHE A N 1
ATOM 3814 C CA . PHE A 1 512 ? 17.525 -5.424 -3.872 1.00 82.25 512 PHE A CA 1
ATOM 3815 C C . PHE A 1 512 ? 16.758 -5.356 -2.561 1.00 82.25 512 PHE A C 1
ATOM 3817 O O . PHE A 1 512 ? 17.179 -4.669 -1.628 1.00 82.25 512 PHE A O 1
ATOM 3824 N N . SER A 1 513 ? 15.655 -6.095 -2.464 1.00 84.12 513 SER A N 1
ATOM 3825 C CA . SER A 1 513 ? 14.863 -6.075 -1.249 1.00 84.12 513 SER A CA 1
ATOM 3826 C C . SER A 1 513 ? 15.587 -6.700 -0.058 1.00 84.12 513 SER A C 1
ATOM 3828 O O . SER A 1 513 ? 15.505 -6.149 1.036 1.00 84.12 513 SER A O 1
ATOM 3830 N N . ILE A 1 514 ? 16.268 -7.837 -0.227 1.00 83.19 514 ILE A N 1
ATOM 3831 C CA . ILE A 1 514 ? 17.015 -8.480 0.867 1.00 83.19 514 ILE A CA 1
ATOM 3832 C C . ILE A 1 514 ? 18.119 -7.541 1.352 1.00 83.19 514 ILE A C 1
ATOM 3834 O O . ILE A 1 514 ? 18.226 -7.269 2.550 1.00 83.19 514 ILE A O 1
ATOM 3838 N N . ASN A 1 515 ? 18.890 -6.985 0.418 1.00 84.62 515 ASN A N 1
ATOM 3839 C CA . ASN A 1 515 ? 19.974 -6.063 0.714 1.00 84.62 515 ASN A CA 1
ATOM 3840 C C . ASN A 1 515 ? 19.497 -4.825 1.494 1.00 84.62 515 ASN A C 1
ATOM 3842 O O . ASN A 1 515 ? 20.181 -4.366 2.407 1.00 84.62 515 ASN A O 1
ATOM 3846 N N . LEU A 1 516 ? 18.291 -4.321 1.207 1.00 85.31 516 LEU A N 1
ATOM 3847 C CA . LEU A 1 516 ? 17.718 -3.180 1.921 1.00 85.31 516 LEU A CA 1
ATOM 3848 C C . LEU A 1 516 ? 17.581 -3.453 3.425 1.00 85.31 516 LEU A C 1
ATOM 3850 O O . LEU A 1 516 ? 17.905 -2.579 4.227 1.00 85.31 516 LEU A O 1
ATOM 3854 N N . PHE A 1 517 ? 17.151 -4.653 3.831 1.00 83.06 517 PHE A N 1
ATOM 3855 C CA . PHE A 1 517 ? 17.032 -5.007 5.251 1.00 83.06 517 PHE A CA 1
ATOM 3856 C C . PHE A 1 517 ? 18.391 -5.052 5.954 1.00 83.06 517 PHE A C 1
ATOM 3858 O O . PHE A 1 517 ? 18.521 -4.518 7.058 1.00 83.06 517 PHE A O 1
ATOM 3865 N N . PHE A 1 518 ? 19.403 -5.646 5.315 1.00 83.31 518 PHE A N 1
ATOM 3866 C CA . PHE A 1 518 ? 20.767 -5.689 5.850 1.00 83.31 518 PHE A CA 1
ATOM 3867 C C . PHE A 1 518 ? 21.371 -4.292 5.973 1.00 83.31 518 PHE A C 1
ATOM 3869 O O . PHE A 1 518 ? 21.903 -3.939 7.027 1.00 83.31 518 PHE A O 1
ATOM 3876 N N . LEU A 1 519 ? 21.226 -3.466 4.938 1.00 83.31 519 LEU A N 1
ATOM 3877 C CA . LEU A 1 519 ? 21.742 -2.105 4.947 1.00 83.31 519 LEU A CA 1
ATOM 3878 C C . LEU A 1 519 ? 21.016 -1.228 5.972 1.00 83.31 519 LEU A C 1
ATOM 3880 O O . LEU A 1 519 ? 21.654 -0.465 6.691 1.00 83.31 519 LEU A O 1
ATOM 3884 N N . THR A 1 520 ? 19.696 -1.379 6.098 1.00 83.31 520 THR A N 1
ATOM 3885 C CA . THR A 1 520 ? 18.908 -0.682 7.123 1.00 83.31 520 THR A CA 1
ATOM 3886 C C . THR A 1 520 ? 19.372 -1.070 8.523 1.00 83.31 520 THR A C 1
ATOM 3888 O O . THR A 1 520 ? 19.594 -0.192 9.354 1.00 83.31 520 THR A O 1
ATOM 3891 N N . ALA A 1 521 ? 19.591 -2.364 8.777 1.00 81.50 521 ALA A N 1
ATOM 3892 C CA . ALA A 1 521 ? 20.116 -2.846 10.051 1.00 81.50 521 ALA A CA 1
ATOM 3893 C C . ALA A 1 521 ? 21.506 -2.269 10.366 1.00 81.50 521 ALA A C 1
ATOM 3895 O O . ALA A 1 521 ? 21.761 -1.856 11.499 1.00 81.50 521 ALA A O 1
ATOM 3896 N N . LEU A 1 522 ? 22.380 -2.187 9.357 1.00 81.12 522 LEU A N 1
ATOM 3897 C CA . LEU A 1 522 ? 23.720 -1.621 9.485 1.00 81.12 522 LEU A CA 1
ATOM 3898 C C . LEU A 1 522 ? 23.684 -0.113 9.780 1.00 81.12 522 LEU A C 1
ATOM 3900 O O . LEU A 1 522 ? 24.299 0.339 10.746 1.00 81.12 522 LEU A O 1
ATOM 3904 N N . VAL A 1 523 ? 22.941 0.666 8.985 1.00 82.31 523 VAL A N 1
ATOM 3905 C CA . VAL A 1 523 ? 22.869 2.133 9.112 1.00 82.31 523 VAL A CA 1
ATOM 3906 C C . VAL A 1 523 ? 22.172 2.548 10.409 1.00 82.31 523 VAL A C 1
ATOM 3908 O O . VAL A 1 523 ? 22.648 3.450 11.097 1.00 82.31 523 VAL A O 1
ATOM 3911 N N . GLN A 1 524 ? 21.084 1.868 10.782 1.00 79.25 524 GLN A N 1
ATOM 3912 C CA . GLN A 1 524 ? 20.366 2.128 12.035 1.00 79.25 524 GLN A CA 1
ATOM 3913 C C . GLN A 1 524 ? 21.051 1.510 13.261 1.00 79.25 524 GLN A C 1
ATOM 3915 O O . GLN A 1 524 ? 20.617 1.760 14.383 1.00 79.25 524 GLN A O 1
ATOM 3920 N N . ARG A 1 525 ? 22.102 0.696 13.068 1.00 81.94 525 ARG A N 1
ATOM 3921 C CA . ARG A 1 525 ? 22.790 -0.065 14.127 1.00 81.94 525 ARG A CA 1
ATOM 3922 C C . ARG A 1 525 ? 21.817 -0.892 14.981 1.00 81.94 525 ARG A C 1
ATOM 3924 O O . ARG A 1 525 ? 21.939 -0.955 16.202 1.00 81.94 525 ARG A O 1
ATOM 3931 N N . SER A 1 526 ? 20.839 -1.526 14.333 1.00 76.25 526 SER A N 1
ATOM 3932 C CA . SER A 1 526 ? 19.764 -2.289 14.976 1.00 76.25 526 SER A CA 1
ATOM 3933 C C . SER A 1 526 ? 19.568 -3.641 14.298 1.00 76.25 526 SER A C 1
ATOM 3935 O O . SER A 1 526 ? 19.535 -3.735 13.078 1.00 76.25 526 SER A O 1
ATOM 3937 N N . LEU A 1 527 ? 19.367 -4.703 15.085 1.00 76.56 527 LEU A N 1
ATOM 3938 C CA . LEU A 1 527 ? 19.020 -6.034 14.562 1.00 76.56 527 LEU A CA 1
ATOM 3939 C C . LEU A 1 527 ? 17.518 -6.190 14.271 1.00 76.56 527 LEU A C 1
ATOM 3941 O O . LEU A 1 527 ? 17.095 -7.241 13.786 1.00 76.56 527 LEU A O 1
ATOM 3945 N N . GLN A 1 528 ? 16.697 -5.180 14.574 1.00 73.88 528 GLN A N 1
ATOM 3946 C CA . GLN A 1 528 ? 15.248 -5.229 14.368 1.00 73.88 528 GLN A CA 1
ATOM 3947 C C . GLN A 1 528 ? 14.856 -5.477 12.900 1.00 73.88 528 GLN A C 1
ATOM 3949 O O . GLN A 1 528 ? 14.031 -6.367 12.693 1.00 73.88 528 GLN A O 1
ATOM 3954 N N . PRO A 1 529 ? 15.454 -4.820 11.881 1.00 76.69 529 PRO A N 1
ATOM 3955 C CA . PRO A 1 529 ? 15.116 -5.092 10.482 1.00 76.69 529 PRO A CA 1
ATOM 3956 C C . PRO A 1 529 ? 15.421 -6.537 10.068 1.00 76.69 529 PRO A C 1
ATOM 3958 O O . PRO A 1 529 ? 14.629 -7.150 9.362 1.00 76.69 529 PRO A O 1
ATOM 3961 N N . LEU A 1 530 ? 16.513 -7.131 10.567 1.00 75.56 530 LEU A N 1
ATOM 3962 C CA . LEU A 1 530 ? 16.846 -8.537 10.293 1.00 75.56 530 LEU A CA 1
ATOM 3963 C C . LEU A 1 530 ? 15.872 -9.506 10.970 1.00 75.56 530 LEU A C 1
ATOM 3965 O O . LEU A 1 530 ? 15.492 -10.518 10.387 1.00 75.56 530 LEU A O 1
ATOM 3969 N N . ARG A 1 531 ? 15.425 -9.188 12.192 1.00 72.75 531 ARG A N 1
ATOM 3970 C CA . ARG A 1 531 ? 14.357 -9.954 12.852 1.00 72.75 531 ARG A CA 1
ATOM 3971 C C . ARG A 1 531 ? 13.038 -9.833 12.093 1.00 72.75 531 ARG A C 1
ATOM 3973 O O . ARG A 1 531 ? 12.307 -10.812 11.984 1.00 72.75 531 ARG A O 1
ATOM 3980 N N . GLN A 1 532 ? 12.748 -8.645 11.568 1.00 73.31 532 GLN A N 1
ATOM 3981 C CA . GLN A 1 532 ? 11.551 -8.378 10.786 1.00 73.31 532 GLN A CA 1
ATOM 3982 C C . GLN A 1 532 ? 11.577 -9.127 9.456 1.00 73.31 532 GLN A C 1
ATOM 3984 O O . GLN A 1 532 ? 10.571 -9.753 9.148 1.00 73.31 532 GLN A O 1
ATOM 3989 N N . LEU A 1 533 ? 12.701 -9.134 8.724 1.00 74.81 533 LEU A N 1
ATOM 3990 C CA . LEU A 1 533 ? 12.892 -9.870 7.464 1.00 74.81 533 LEU A CA 1
ATOM 3991 C C . LEU A 1 533 ? 12.432 -11.328 7.577 1.00 74.81 533 LEU A C 1
ATOM 3993 O O . LEU A 1 533 ? 11.792 -11.853 6.674 1.00 74.81 533 LEU A O 1
ATOM 3997 N N . ALA A 1 534 ? 12.701 -11.962 8.714 1.00 64.94 534 ALA A N 1
ATOM 3998 C CA . ALA A 1 534 ? 12.334 -13.348 8.959 1.00 64.94 534 ALA A CA 1
ATOM 3999 C C . ALA A 1 534 ? 10.980 -13.532 9.677 1.00 64.94 534 ALA A C 1
ATOM 4001 O O . ALA A 1 534 ? 10.725 -14.549 10.325 1.00 64.94 534 ALA A O 1
ATOM 4002 N N . SER A 1 535 ? 10.102 -12.538 9.568 1.00 63.31 535 SER A N 1
ATOM 4003 C CA . SER A 1 535 ? 8.695 -12.599 9.964 1.00 63.31 535 SER A CA 1
ATOM 4004 C C . SER A 1 535 ? 7.791 -12.550 8.727 1.00 63.31 535 SER A C 1
ATOM 4006 O O . SER A 1 535 ? 8.210 -12.103 7.661 1.00 63.31 535 SER A O 1
ATOM 4008 N N . TRP A 1 536 ? 6.517 -12.928 8.868 1.00 61.19 536 TRP A N 1
ATOM 4009 C CA . TRP A 1 536 ? 5.524 -12.789 7.790 1.00 61.19 536 TRP A CA 1
ATOM 4010 C C . TRP A 1 536 ? 5.376 -11.349 7.289 1.00 61.19 536 TRP A C 1
ATOM 4012 O O . TRP A 1 536 ? 5.193 -11.124 6.097 1.00 61.19 536 TRP A O 1
ATOM 4022 N N . GLN A 1 537 ? 5.502 -10.373 8.190 1.00 63.53 537 GLN A N 1
ATOM 4023 C CA . GLN A 1 537 ? 5.491 -8.959 7.829 1.00 63.53 537 GLN A CA 1
ATOM 4024 C C . GLN A 1 537 ? 6.737 -8.572 7.018 1.00 63.53 537 GLN A C 1
ATOM 4026 O O . GLN A 1 537 ? 6.639 -7.776 6.090 1.00 63.53 537 GLN A O 1
ATOM 4031 N N . GLY A 1 538 ? 7.903 -9.139 7.340 1.00 68.56 538 GLY A N 1
ATOM 4032 C CA . GLY A 1 538 ? 9.118 -8.938 6.549 1.00 68.56 538 GLY A CA 1
ATOM 4033 C C . GLY A 1 538 ? 9.029 -9.551 5.165 1.00 68.56 538 GLY A C 1
ATOM 4034 O O . GLY A 1 538 ? 9.475 -8.921 4.216 1.00 68.56 538 GLY A O 1
ATOM 4035 N N . LEU A 1 539 ? 8.406 -10.726 5.035 1.00 70.31 539 LEU A N 1
ATOM 4036 C CA . LEU A 1 539 ? 8.138 -11.333 3.733 1.00 70.31 539 LEU A CA 1
ATOM 4037 C C . LEU A 1 539 ? 7.196 -10.457 2.886 1.00 70.31 539 LEU A C 1
ATOM 4039 O O . LEU A 1 539 ? 7.473 -10.256 1.708 1.00 70.31 539 LEU A O 1
ATOM 4043 N N . ASP A 1 540 ? 6.141 -9.883 3.482 1.00 67.81 540 ASP A N 1
ATOM 4044 C CA . ASP A 1 540 ? 5.247 -8.926 2.799 1.00 67.81 540 ASP A CA 1
ATOM 4045 C C . ASP A 1 540 ? 6.011 -7.707 2.283 1.00 67.81 540 ASP A C 1
ATOM 4047 O O . ASP A 1 540 ? 5.942 -7.368 1.103 1.00 67.81 540 ASP A O 1
ATOM 4051 N N . MET A 1 541 ? 6.831 -7.104 3.143 1.00 74.12 541 MET A N 1
ATOM 4052 C CA . MET A 1 541 ? 7.695 -5.993 2.752 1.00 74.12 541 MET A CA 1
ATOM 4053 C C . MET A 1 541 ? 8.723 -6.394 1.690 1.00 74.12 541 MET A C 1
ATOM 4055 O O . MET A 1 541 ? 9.030 -5.588 0.814 1.00 74.12 541 MET A O 1
ATOM 4059 N N . LEU A 1 542 ? 9.252 -7.621 1.749 1.00 81.38 542 LEU A N 1
ATOM 4060 C CA . LEU A 1 542 ? 10.218 -8.115 0.775 1.00 81.38 542 LEU A CA 1
ATOM 4061 C C . LEU A 1 542 ? 9.596 -8.209 -0.616 1.00 81.38 542 LEU A C 1
ATOM 4063 O O . LEU A 1 542 ? 10.169 -7.713 -1.585 1.00 81.38 542 LEU A O 1
ATOM 4067 N N . ILE A 1 543 ? 8.406 -8.805 -0.705 1.00 78.06 543 ILE A N 1
ATOM 4068 C CA . ILE A 1 543 ? 7.668 -8.916 -1.964 1.00 78.06 543 ILE A CA 1
ATOM 4069 C C . ILE A 1 543 ? 7.266 -7.531 -2.470 1.00 78.06 543 ILE A C 1
ATOM 4071 O O . ILE A 1 543 ? 7.455 -7.250 -3.650 1.00 78.06 543 ILE A O 1
ATOM 4075 N N . GLU A 1 544 ? 6.767 -6.642 -1.606 1.00 80.69 544 GLU A N 1
ATOM 4076 C CA . GLU A 1 544 ? 6.375 -5.288 -2.015 1.00 80.69 544 GLU A CA 1
ATOM 4077 C C . GLU A 1 544 ? 7.561 -4.499 -2.593 1.00 80.69 544 GLU A C 1
ATOM 4079 O O . GLU A 1 544 ? 7.446 -3.871 -3.650 1.00 80.69 544 GLU A O 1
ATOM 4084 N N . ASN A 1 545 ? 8.716 -4.556 -1.929 1.00 82.62 545 ASN A N 1
ATOM 4085 C CA . ASN A 1 545 ? 9.928 -3.891 -2.394 1.00 82.62 545 ASN A CA 1
ATOM 4086 C C . ASN A 1 545 ? 10.446 -4.510 -3.697 1.00 82.62 545 ASN A C 1
ATOM 4088 O O . ASN A 1 545 ? 10.785 -3.770 -4.619 1.00 82.62 545 ASN A O 1
ATOM 4092 N N . ALA A 1 546 ? 10.455 -5.842 -3.810 1.00 84.38 546 ALA A N 1
ATOM 4093 C CA . ALA A 1 546 ? 10.841 -6.522 -5.042 1.00 84.38 546 ALA A CA 1
ATOM 4094 C C . ALA A 1 546 ? 9.902 -6.151 -6.204 1.00 84.38 546 ALA A C 1
ATOM 4096 O O . ALA A 1 546 ? 10.359 -5.789 -7.282 1.00 84.38 546 ALA A O 1
ATOM 4097 N N . VAL A 1 547 ? 8.586 -6.128 -5.985 1.00 86.25 547 VAL A N 1
ATOM 4098 C CA . VAL A 1 547 ? 7.609 -5.677 -6.989 1.00 86.25 547 VAL A CA 1
ATOM 4099 C C . VAL A 1 547 ? 7.882 -4.239 -7.429 1.00 86.25 547 VAL A C 1
ATOM 4101 O O . VAL A 1 547 ? 7.835 -3.936 -8.622 1.00 86.25 547 VAL A O 1
ATOM 4104 N N . ARG A 1 548 ? 8.195 -3.345 -6.487 1.00 82.81 548 ARG A N 1
ATOM 4105 C CA . ARG A 1 548 ? 8.511 -1.948 -6.798 1.00 82.81 548 ARG A CA 1
ATOM 4106 C C . ARG A 1 548 ? 9.763 -1.830 -7.666 1.00 82.81 548 ARG A C 1
ATOM 4108 O O . ARG A 1 548 ? 9.729 -1.114 -8.660 1.00 82.81 548 ARG A O 1
ATOM 4115 N N . VAL A 1 549 ? 10.831 -2.544 -7.313 1.00 84.19 549 VAL A N 1
ATOM 4116 C CA . VAL A 1 549 ? 12.087 -2.550 -8.079 1.00 84.19 549 VAL A CA 1
ATOM 4117 C C . VAL A 1 549 ? 11.878 -3.170 -9.459 1.00 84.19 549 VAL A C 1
ATOM 4119 O O . VAL A 1 549 ? 12.325 -2.602 -10.447 1.00 84.19 549 VAL A O 1
ATOM 4122 N N . LEU A 1 550 ? 11.128 -4.269 -9.558 1.00 87.00 550 LEU A N 1
ATOM 4123 C CA . LEU A 1 550 ? 10.781 -4.891 -10.836 1.00 87.00 550 LEU A CA 1
ATOM 4124 C C . LEU A 1 550 ? 10.081 -3.902 -11.781 1.00 87.00 550 LEU A C 1
ATOM 4126 O O . LEU A 1 550 ? 10.450 -3.789 -12.948 1.00 87.00 550 LEU A O 1
ATOM 4130 N N . ARG A 1 551 ? 9.106 -3.137 -11.273 1.00 88.88 551 ARG A N 1
ATOM 4131 C CA . ARG A 1 551 ? 8.407 -2.106 -12.058 1.00 88.88 551 ARG A CA 1
ATOM 4132 C C . ARG A 1 551 ? 9.319 -0.973 -12.504 1.00 88.88 551 ARG A C 1
ATOM 4134 O O . ARG A 1 551 ? 9.036 -0.357 -13.526 1.00 88.88 551 ARG A O 1
ATOM 4141 N N . TRP A 1 552 ? 10.407 -0.689 -11.786 1.00 86.50 552 TRP A N 1
ATOM 4142 C CA . TRP A 1 552 ? 11.371 0.304 -12.257 1.00 86.50 552 TRP A CA 1
ATOM 4143 C C . TRP A 1 552 ? 12.007 -0.106 -13.577 1.00 86.50 552 TRP A C 1
ATOM 4145 O O . TRP A 1 552 ? 12.244 0.773 -14.397 1.00 86.50 552 TRP A O 1
ATOM 4155 N N . GLY A 1 553 ? 12.176 -1.408 -13.830 1.00 86.50 553 GLY A N 1
ATOM 4156 C CA . GLY A 1 553 ? 12.665 -1.922 -15.108 1.00 86.50 553 GLY A CA 1
ATOM 4157 C C . GLY A 1 553 ? 11.908 -1.366 -16.322 1.00 86.50 553 GLY A C 1
ATOM 4158 O O . GLY A 1 553 ? 12.546 -1.060 -17.322 1.00 86.50 553 GLY A O 1
ATOM 4159 N N . LEU A 1 554 ? 10.593 -1.122 -16.208 1.00 90.62 554 LEU A N 1
ATOM 4160 C CA . LEU A 1 554 ? 9.757 -0.590 -17.298 1.00 90.62 554 LEU A CA 1
ATOM 4161 C C . LEU A 1 554 ? 10.242 0.759 -17.846 1.00 90.62 554 LEU A C 1
ATOM 4163 O O . LEU A 1 554 ? 10.149 0.999 -19.047 1.00 90.62 554 LEU A O 1
ATOM 4167 N N . TRP A 1 555 ? 10.720 1.650 -16.976 1.00 87.31 555 TRP A N 1
ATOM 4168 C CA . TRP A 1 555 ? 11.104 3.014 -17.357 1.00 87.31 555 TRP A CA 1
ATOM 4169 C C . TRP A 1 555 ? 12.601 3.284 -17.204 1.00 87.31 555 TRP A C 1
ATOM 4171 O O . TRP A 1 555 ? 13.149 4.126 -17.913 1.00 87.31 555 TRP A O 1
ATOM 4181 N N . MET A 1 556 ? 13.272 2.575 -16.294 1.00 86.06 556 MET A N 1
ATOM 4182 C CA . MET A 1 556 ? 14.708 2.705 -16.072 1.00 86.06 556 MET A CA 1
ATOM 4183 C C . MET A 1 556 ? 15.515 2.052 -17.182 1.00 86.06 556 MET A C 1
ATOM 4185 O O . MET A 1 556 ? 16.573 2.576 -17.497 1.00 86.06 556 MET A O 1
ATOM 4189 N N . ALA A 1 557 ? 15.070 0.936 -17.768 1.00 89.25 557 ALA A N 1
ATOM 4190 C CA . ALA A 1 557 ? 15.871 0.243 -18.775 1.00 89.25 557 ALA A CA 1
ATOM 4191 C C . ALA A 1 557 ? 16.133 1.106 -20.027 1.00 89.25 557 ALA A C 1
ATOM 4193 O O . ALA A 1 557 ? 17.309 1.274 -20.347 1.00 89.25 557 ALA A O 1
ATOM 4194 N N . PRO A 1 558 ? 15.133 1.769 -20.651 1.00 91.12 558 PRO A N 1
ATOM 4195 C CA . PRO A 1 558 ? 15.394 2.707 -21.751 1.00 91.12 558 PRO A CA 1
ATOM 4196 C C . PRO A 1 558 ? 16.355 3.841 -21.361 1.00 91.12 558 PRO A C 1
ATOM 4198 O O . PRO A 1 558 ? 17.261 4.198 -22.112 1.00 91.12 558 PRO A O 1
ATOM 4201 N N . VAL A 1 559 ? 16.219 4.380 -20.142 1.00 87.69 559 VAL A N 1
ATOM 4202 C CA . VAL A 1 559 ? 17.117 5.424 -19.618 1.00 87.69 559 VAL A CA 1
ATOM 4203 C C . VAL A 1 559 ? 18.539 4.879 -19.455 1.00 87.69 559 VAL A C 1
ATOM 4205 O O . VAL A 1 559 ? 19.487 5.472 -19.958 1.00 87.69 559 VAL A O 1
ATOM 4208 N N . ILE A 1 560 ? 18.707 3.727 -18.808 1.00 85.50 560 ILE A N 1
ATOM 4209 C CA . ILE A 1 560 ? 20.010 3.090 -18.607 1.00 85.50 560 ILE A CA 1
ATOM 4210 C C . ILE A 1 560 ? 20.648 2.791 -19.955 1.00 85.50 560 ILE A C 1
ATOM 4212 O O . ILE A 1 560 ? 21.781 3.184 -20.156 1.00 85.50 560 ILE A O 1
ATOM 4216 N N . TYR A 1 561 ? 19.948 2.188 -20.913 1.00 87.19 561 TYR A N 1
ATOM 4217 C CA . TYR A 1 561 ? 20.529 1.896 -22.227 1.00 87.19 561 TYR A CA 1
ATOM 4218 C C . TYR A 1 561 ? 20.860 3.145 -23.051 1.00 87.19 561 TYR A C 1
ATOM 4220 O O . TYR A 1 561 ? 21.668 3.060 -23.973 1.00 87.19 561 TYR A O 1
ATOM 4228 N N . SER A 1 562 ? 20.276 4.296 -22.713 1.00 89.19 562 SER A N 1
ATOM 4229 C CA . SER A 1 562 ? 20.606 5.580 -23.337 1.00 89.19 562 SER A CA 1
ATOM 4230 C C . SER A 1 562 ? 21.843 6.243 -22.747 1.00 89.19 562 SER A C 1
ATOM 4232 O O . SER A 1 562 ? 22.586 6.911 -23.463 1.00 89.19 562 SER A O 1
ATOM 4234 N N . PHE A 1 563 ? 22.064 6.080 -21.444 1.00 87.19 563 PHE A N 1
ATOM 4235 C CA . PHE A 1 563 ? 23.163 6.738 -20.745 1.00 87.19 563 PHE A CA 1
ATOM 4236 C C . PHE A 1 563 ? 24.335 5.791 -20.469 1.00 87.19 563 PHE A C 1
ATOM 4238 O O . PHE A 1 563 ? 25.470 6.228 -20.451 1.00 87.19 563 PHE A O 1
ATOM 4245 N N . LEU A 1 564 ? 24.139 4.487 -20.337 1.00 83.44 564 LEU A N 1
ATOM 4246 C CA . LEU A 1 564 ? 25.201 3.552 -19.988 1.00 83.44 564 LEU A CA 1
ATOM 4247 C C . LEU A 1 564 ? 26.232 3.429 -21.121 1.00 83.44 564 LEU A C 1
ATOM 4249 O O . LEU A 1 564 ? 25.920 2.986 -22.226 1.00 83.44 564 LEU A O 1
ATOM 4253 N N . LYS A 1 565 ? 27.476 3.805 -20.818 1.00 81.31 565 LYS A N 1
ATOM 4254 C CA . LYS A 1 565 ? 28.634 3.706 -21.712 1.00 81.31 565 LYS A CA 1
ATOM 4255 C C . LYS A 1 565 ? 29.560 2.586 -21.246 1.00 81.31 565 LYS A C 1
ATOM 4257 O O . LYS A 1 565 ? 29.918 2.511 -20.070 1.00 81.31 565 LYS A O 1
ATOM 4262 N N . ALA A 1 566 ? 29.988 1.745 -22.184 1.00 72.56 566 ALA A N 1
ATOM 4263 C CA . ALA A 1 566 ? 31.081 0.808 -21.950 1.00 72.56 566 ALA A CA 1
ATOM 4264 C C . ALA A 1 566 ? 32.417 1.571 -21.956 1.00 72.56 566 ALA A C 1
ATOM 4266 O O . ALA A 1 566 ? 32.714 2.303 -22.901 1.00 72.56 566 ALA A O 1
ATOM 4267 N N . SER A 1 567 ? 33.214 1.407 -20.903 1.00 73.75 567 SER A N 1
ATOM 4268 C CA . SER A 1 567 ? 34.561 1.970 -20.801 1.00 73.75 567 SER A CA 1
ATOM 4269 C C . SER A 1 567 ? 35.561 1.041 -21.496 1.00 73.75 567 SER A C 1
ATOM 4271 O O . SER A 1 567 ? 35.579 -0.148 -21.164 1.00 73.75 567 SER A O 1
ATOM 4273 N N . PRO A 1 568 ? 36.395 1.547 -22.424 1.00 68.94 568 PRO A N 1
ATOM 4274 C CA . PRO A 1 568 ? 37.427 0.747 -23.084 1.00 68.94 568 PRO A CA 1
ATOM 4275 C C . PRO A 1 568 ? 38.619 0.453 -22.168 1.00 68.94 568 PRO A C 1
ATOM 4277 O O . PRO A 1 568 ? 39.336 -0.509 -22.413 1.00 68.94 568 PRO A O 1
ATOM 4280 N N . ASP A 1 569 ? 38.811 1.251 -21.113 1.00 76.31 569 ASP A N 1
ATOM 4281 C CA . ASP A 1 569 ? 39.913 1.095 -20.166 1.00 76.31 569 ASP A CA 1
ATOM 4282 C C . ASP A 1 569 ? 39.398 0.691 -18.777 1.00 76.31 569 ASP A C 1
ATOM 4284 O O . ASP A 1 569 ? 38.366 1.217 -18.321 1.00 76.31 569 ASP A O 1
ATOM 4288 N N . PRO A 1 570 ? 40.086 -0.233 -18.083 1.00 76.56 570 PRO A N 1
ATOM 4289 C CA . PRO A 1 570 ? 39.736 -0.616 -16.727 1.00 76.56 570 PRO A CA 1
ATOM 4290 C C . PRO A 1 570 ? 40.171 0.470 -15.736 1.00 76.56 570 PRO A C 1
ATOM 4292 O O . PRO A 1 570 ? 41.295 0.954 -15.765 1.00 76.56 570 PRO A O 1
ATOM 4295 N N . ALA A 1 571 ? 39.283 0.814 -14.809 1.00 80.50 571 ALA A N 1
ATOM 4296 C CA . ALA A 1 571 ? 39.508 1.718 -13.684 1.00 80.50 571 ALA A CA 1
ATOM 4297 C C . ALA A 1 571 ? 38.900 1.116 -12.410 1.00 80.50 571 ALA A C 1
ATOM 4299 O O . ALA A 1 571 ? 38.020 0.261 -12.482 1.00 80.50 571 ALA A O 1
ATOM 4300 N N . TRP A 1 572 ? 39.300 1.586 -11.228 1.00 75.12 572 TRP A N 1
ATOM 4301 C CA . TRP A 1 572 ? 38.813 1.030 -9.957 1.00 75.12 572 TRP A CA 1
ATOM 4302 C C . TRP A 1 572 ? 37.278 1.020 -9.811 1.00 75.12 572 TRP A C 1
ATOM 4304 O O . TRP A 1 572 ? 36.725 0.076 -9.253 1.00 75.12 572 TRP A O 1
ATOM 4314 N N . TYR A 1 573 ? 36.583 2.036 -10.336 1.00 73.69 573 TYR A N 1
ATOM 4315 C CA . TYR A 1 573 ? 35.132 2.215 -10.182 1.00 73.69 573 TYR A CA 1
ATOM 4316 C C . TYR A 1 573 ? 34.286 1.534 -11.268 1.00 73.69 573 TYR A C 1
ATOM 4318 O O . TYR A 1 573 ? 33.070 1.420 -11.101 1.00 73.69 573 TYR A O 1
ATOM 4326 N N . ASN A 1 574 ? 34.896 1.111 -12.380 1.00 74.31 574 ASN A N 1
ATOM 4327 C CA . ASN A 1 574 ? 34.191 0.509 -13.518 1.00 74.31 574 ASN A CA 1
ATOM 4328 C C . ASN A 1 574 ? 34.301 -1.028 -13.550 1.00 74.31 574 ASN A C 1
ATOM 4330 O O . ASN A 1 574 ? 33.920 -1.656 -14.538 1.00 74.31 574 ASN A O 1
ATOM 4334 N N . GLN A 1 575 ? 34.792 -1.635 -12.462 1.00 72.25 575 GLN A N 1
ATOM 4335 C CA . GLN A 1 575 ? 34.845 -3.087 -12.285 1.00 72.25 575 GLN A CA 1
ATOM 4336 C C . GLN A 1 575 ? 33.525 -3.637 -11.715 1.00 72.25 575 GLN A C 1
ATOM 4338 O O . GLN A 1 575 ? 32.876 -3.025 -10.864 1.00 72.25 575 GLN A O 1
ATOM 4343 N N . ASP A 1 576 ? 33.113 -4.817 -12.177 1.00 66.81 576 ASP A N 1
ATOM 4344 C CA . ASP A 1 576 ? 31.832 -5.423 -11.793 1.00 66.81 576 ASP A CA 1
ATOM 4345 C C . ASP A 1 576 ? 31.860 -6.132 -10.438 1.00 66.81 576 ASP A C 1
ATOM 4347 O O . ASP A 1 576 ? 32.671 -7.027 -10.231 1.00 66.81 576 ASP A O 1
ATOM 4351 N N . GLY A 1 577 ? 30.917 -5.794 -9.551 1.00 67.62 577 GLY A N 1
ATOM 4352 C CA . GLY A 1 577 ? 30.769 -6.429 -8.235 1.00 67.62 577 GLY A CA 1
ATOM 4353 C C . GLY A 1 577 ? 31.357 -5.620 -7.074 1.00 67.62 577 GLY A C 1
ATOM 4354 O O . GLY A 1 577 ? 32.320 -4.872 -7.253 1.00 67.62 577 GLY A O 1
ATOM 4355 N N . LEU A 1 578 ? 30.762 -5.709 -5.875 1.00 66.25 578 LEU A N 1
ATOM 4356 C CA . LEU A 1 578 ? 31.164 -4.879 -4.724 1.00 66.25 578 LEU A CA 1
ATOM 4357 C C . LEU A 1 578 ? 32.539 -5.309 -4.210 1.00 66.25 578 LEU A C 1
ATOM 4359 O O . LEU A 1 578 ? 33.411 -4.474 -3.964 1.00 66.25 578 LEU A O 1
ATOM 4363 N N . ILE A 1 579 ? 32.732 -6.623 -4.099 1.00 65.50 579 ILE A N 1
ATOM 4364 C CA . ILE A 1 579 ? 33.988 -7.225 -3.650 1.00 65.50 579 ILE A CA 1
ATOM 4365 C C . ILE A 1 579 ? 35.091 -6.912 -4.665 1.00 65.50 579 ILE A C 1
ATOM 4367 O O . ILE A 1 579 ? 36.159 -6.429 -4.288 1.00 65.50 579 ILE A O 1
ATOM 4371 N N . ARG A 1 580 ? 34.809 -7.097 -5.962 1.00 68.81 580 ARG A N 1
ATOM 4372 C CA . ARG A 1 580 ? 35.763 -6.791 -7.036 1.00 68.81 580 ARG A CA 1
ATOM 4373 C C . ARG A 1 580 ? 36.110 -5.311 -7.094 1.00 68.81 580 ARG A C 1
ATOM 4375 O O . ARG A 1 580 ? 37.275 -5.000 -7.284 1.00 68.81 580 ARG A O 1
ATOM 4382 N N . THR A 1 581 ? 35.147 -4.408 -6.902 1.00 69.81 581 THR A N 1
ATOM 4383 C CA . THR A 1 581 ? 35.419 -2.959 -6.858 1.00 69.81 581 THR A CA 1
ATOM 4384 C C . THR A 1 581 ? 36.401 -2.640 -5.727 1.00 69.81 581 THR A C 1
ATOM 4386 O O . THR A 1 581 ? 37.364 -1.906 -5.937 1.00 69.81 581 THR A O 1
ATOM 4389 N N . GLY A 1 582 ? 36.223 -3.237 -4.542 1.00 68.94 582 GLY A N 1
ATOM 4390 C CA . GLY A 1 582 ? 37.145 -3.068 -3.414 1.00 68.94 582 GLY A CA 1
ATOM 4391 C C . GLY A 1 582 ? 38.559 -3.566 -3.722 1.00 68.94 582 GLY A C 1
ATOM 4392 O O . GLY A 1 582 ? 39.531 -2.836 -3.530 1.00 68.94 582 GLY A O 1
ATOM 4393 N N . VAL A 1 583 ? 38.670 -4.778 -4.275 1.00 70.75 583 VAL A N 1
ATOM 4394 C CA . VAL A 1 583 ? 39.956 -5.357 -4.700 1.00 70.75 583 VAL A CA 1
ATOM 4395 C C . VAL A 1 583 ? 40.595 -4.525 -5.813 1.00 70.75 583 VAL A C 1
ATOM 4397 O O . VAL A 1 583 ? 41.783 -4.246 -5.755 1.00 70.75 583 VAL A O 1
ATOM 4400 N N . ALA A 1 584 ? 39.821 -4.070 -6.794 1.00 74.06 584 ALA A N 1
ATOM 4401 C CA . ALA A 1 584 ? 40.304 -3.240 -7.888 1.00 74.06 584 ALA A CA 1
ATOM 4402 C C . ALA A 1 584 ? 40.734 -1.847 -7.428 1.00 74.06 584 ALA A C 1
ATOM 4404 O O . ALA A 1 584 ? 41.683 -1.309 -7.976 1.00 74.06 584 ALA A O 1
ATOM 4405 N N . SER A 1 585 ? 40.081 -1.279 -6.412 1.00 76.62 585 SER A N 1
ATOM 4406 C CA . SER A 1 585 ? 40.505 -0.019 -5.787 1.00 76.62 585 SER A CA 1
ATOM 4407 C C . SER A 1 585 ? 41.872 -0.173 -5.136 1.00 76.62 585 SER A C 1
ATOM 4409 O O . SER A 1 585 ? 42.741 0.675 -5.310 1.00 76.62 585 SER A O 1
ATOM 4411 N N . TRP A 1 586 ? 42.086 -1.292 -4.447 1.00 76.00 586 TRP A N 1
ATOM 4412 C CA . TRP A 1 586 ? 43.379 -1.630 -3.866 1.00 76.00 586 TRP A CA 1
ATOM 4413 C C . TRP A 1 586 ? 44.445 -1.900 -4.939 1.00 76.00 586 TRP A C 1
ATOM 4415 O O . TRP A 1 586 ? 45.535 -1.344 -4.876 1.00 76.00 586 TRP A O 1
ATOM 4425 N N . MET A 1 587 ? 44.124 -2.696 -5.963 1.00 70.94 587 MET A N 1
ATOM 4426 C CA . MET A 1 587 ? 45.061 -3.037 -7.040 1.00 70.94 587 MET A CA 1
ATOM 4427 C C . MET A 1 587 ? 45.397 -1.838 -7.929 1.00 70.94 587 MET A C 1
ATOM 4429 O O . MET A 1 587 ? 46.557 -1.658 -8.266 1.00 70.94 587 MET A O 1
ATOM 4433 N N . SER A 1 588 ? 44.426 -0.975 -8.239 1.00 80.88 588 SER A N 1
ATOM 4434 C CA . SER A 1 588 ? 44.637 0.280 -8.978 1.00 80.88 588 SER A CA 1
ATOM 4435 C C . SER A 1 588 ? 45.500 1.279 -8.207 1.00 80.88 588 SER A C 1
ATOM 4437 O O . SER A 1 588 ? 46.064 2.176 -8.820 1.00 80.88 588 SER A O 1
ATOM 4439 N N . TYR A 1 589 ? 45.581 1.161 -6.879 1.00 81.00 589 TYR A N 1
ATOM 4440 C CA . TYR A 1 589 ? 46.461 1.990 -6.056 1.00 81.00 589 TYR A CA 1
ATOM 4441 C C . TYR A 1 589 ? 47.908 1.466 -6.027 1.00 81.00 589 TYR A C 1
ATOM 4443 O O . TYR A 1 589 ? 48.834 2.242 -5.811 1.00 81.00 589 TYR A O 1
ATOM 4451 N N . ILE A 1 590 ? 48.108 0.158 -6.217 1.00 82.56 590 ILE A N 1
ATOM 4452 C CA . ILE A 1 590 ? 49.410 -0.508 -6.034 1.00 82.56 590 ILE A CA 1
ATOM 4453 C C . ILE A 1 590 ? 50.108 -0.810 -7.363 1.00 82.56 590 ILE A C 1
ATOM 4455 O O . ILE A 1 590 ? 51.336 -0.784 -7.420 1.00 82.56 590 ILE A O 1
ATOM 4459 N N . LEU A 1 591 ? 49.352 -1.125 -8.414 1.00 76.62 591 LEU A N 1
ATOM 4460 C CA . LEU A 1 591 ? 49.887 -1.498 -9.720 1.00 76.62 591 LEU A CA 1
ATOM 4461 C C . LEU A 1 591 ? 50.007 -0.272 -10.641 1.00 76.62 591 LEU A C 1
ATOM 4463 O O . LEU A 1 591 ? 49.111 0.572 -10.636 1.00 76.62 591 LEU A O 1
ATOM 4467 N N . PRO A 1 592 ? 51.055 -0.195 -11.481 1.00 86.56 592 PRO A N 1
ATOM 4468 C CA . PRO A 1 592 ? 51.078 0.706 -12.633 1.00 86.56 592 PRO A CA 1
ATOM 4469 C C . PRO A 1 592 ? 49.906 0.434 -13.595 1.00 86.56 592 PRO A C 1
ATOM 4471 O O . PRO A 1 592 ? 49.440 -0.701 -13.703 1.00 86.56 592 PRO A O 1
ATOM 4474 N N . ASP A 1 593 ? 49.464 1.447 -14.349 1.00 81.50 593 ASP A N 1
ATOM 4475 C CA . ASP A 1 593 ? 48.262 1.375 -15.204 1.00 81.50 593 ASP A CA 1
ATOM 4476 C C . ASP A 1 593 ? 48.277 0.210 -16.217 1.00 81.50 593 ASP A C 1
ATOM 4478 O O . ASP A 1 593 ? 47.251 -0.438 -16.443 1.00 81.50 593 ASP A O 1
ATOM 4482 N N . SER A 1 594 ? 49.439 -0.104 -16.805 1.00 80.06 594 SER A N 1
ATOM 4483 C CA . SER A 1 594 ? 49.602 -1.229 -17.741 1.00 80.06 594 SER A CA 1
ATOM 4484 C C . SER A 1 594 ? 49.387 -2.588 -17.074 1.00 80.06 594 SER A C 1
ATOM 4486 O O . SER A 1 594 ? 48.743 -3.471 -17.644 1.00 80.06 594 SER A O 1
ATOM 4488 N N . ASP A 1 595 ? 49.888 -2.740 -15.850 1.00 80.00 595 ASP A N 1
ATOM 4489 C CA . ASP A 1 595 ? 49.845 -3.991 -15.093 1.00 80.00 595 ASP A CA 1
ATOM 4490 C C . ASP A 1 595 ? 48.460 -4.191 -14.480 1.00 80.00 595 ASP A C 1
ATOM 4492 O O . ASP A 1 595 ? 47.940 -5.306 -14.445 1.00 80.00 595 ASP A O 1
ATOM 4496 N N . PHE A 1 596 ? 47.808 -3.098 -14.074 1.00 81.25 596 PHE A N 1
ATOM 4497 C CA . PHE A 1 596 ? 46.407 -3.109 -13.676 1.00 81.25 596 PHE A CA 1
ATOM 4498 C C . PHE A 1 596 ? 45.489 -3.518 -14.838 1.00 81.25 596 PHE A C 1
ATOM 4500 O O . PHE A 1 596 ? 44.567 -4.316 -14.641 1.00 81.25 596 PHE A O 1
ATOM 4507 N N . ARG A 1 597 ? 45.755 -3.031 -16.060 1.00 82.75 597 ARG A N 1
ATOM 4508 C CA . ARG A 1 597 ? 45.014 -3.433 -17.267 1.00 82.75 597 ARG A CA 1
ATOM 4509 C C . ARG A 1 597 ? 45.186 -4.919 -17.569 1.00 82.75 597 ARG A C 1
ATOM 4511 O O . ARG A 1 597 ? 44.185 -5.602 -17.787 1.00 82.75 597 ARG A O 1
ATOM 4518 N N . ALA A 1 598 ? 46.419 -5.423 -17.525 1.00 77.50 598 ALA A N 1
ATOM 4519 C CA . ALA A 1 598 ? 46.708 -6.842 -17.719 1.00 77.50 598 ALA A CA 1
ATOM 4520 C C . ALA A 1 598 ? 46.019 -7.715 -16.655 1.00 77.50 598 ALA A C 1
ATOM 4522 O O . ALA A 1 598 ? 45.283 -8.637 -16.999 1.00 77.50 598 ALA A O 1
ATOM 4523 N N . TRP A 1 599 ? 46.148 -7.354 -15.374 1.00 81.56 599 TRP A N 1
ATOM 4524 C CA . TRP A 1 599 ? 45.469 -8.030 -14.265 1.00 81.56 599 TRP A CA 1
ATOM 4525 C C . TRP A 1 599 ? 43.943 -8.049 -14.440 1.00 81.56 599 TRP A C 1
ATOM 4527 O O . TRP A 1 599 ? 43.298 -9.079 -14.239 1.00 81.56 599 TRP A O 1
ATOM 4537 N N . SER A 1 600 ? 43.348 -6.924 -14.850 1.00 77.81 600 SER A N 1
ATOM 4538 C CA . SER A 1 600 ? 41.904 -6.827 -15.084 1.00 77.81 600 SER A CA 1
ATOM 4539 C C . SER A 1 600 ? 41.446 -7.728 -16.239 1.00 77.81 600 SER A C 1
ATOM 4541 O O . SER A 1 600 ? 40.396 -8.371 -16.133 1.00 77.81 600 SER A O 1
ATOM 4543 N N . LEU A 1 601 ? 42.238 -7.821 -17.314 1.00 77.50 601 LEU A N 1
ATOM 4544 C CA . LEU A 1 601 ? 41.971 -8.686 -18.467 1.00 77.50 601 LEU A CA 1
ATOM 4545 C C . LEU A 1 601 ? 42.100 -10.180 -18.121 1.00 77.50 601 LEU A C 1
ATOM 4547 O O . LEU A 1 601 ? 41.258 -10.977 -18.542 1.00 77.50 601 LEU A O 1
ATOM 4551 N N . ASP A 1 602 ? 43.098 -10.559 -17.322 1.00 72.62 602 ASP A N 1
ATOM 4552 C CA . ASP A 1 602 ? 43.296 -11.942 -16.867 1.00 72.62 602 ASP A CA 1
ATOM 4553 C C . ASP A 1 602 ? 42.146 -12.403 -15.971 1.00 72.62 602 ASP A C 1
ATOM 4555 O O . ASP A 1 602 ? 41.575 -13.480 -16.174 1.00 72.62 602 ASP A O 1
ATOM 4559 N N . ILE A 1 603 ? 41.739 -11.549 -15.025 1.00 71.06 603 ILE A N 1
ATOM 4560 C CA . ILE A 1 603 ? 40.546 -11.789 -14.217 1.00 71.06 603 ILE A CA 1
ATOM 4561 C C . ILE A 1 603 ? 39.333 -11.927 -15.139 1.00 71.06 603 ILE A C 1
ATOM 4563 O O . ILE A 1 603 ? 38.651 -12.940 -15.066 1.00 71.06 603 ILE A O 1
ATOM 4567 N N . PHE A 1 604 ? 39.083 -10.989 -16.058 1.00 70.94 604 PHE A N 1
ATOM 4568 C CA . PHE A 1 604 ? 37.944 -11.059 -16.984 1.00 70.94 604 PHE A CA 1
ATOM 4569 C C . PHE A 1 604 ? 37.898 -12.364 -17.803 1.00 70.94 604 PHE A C 1
ATOM 4571 O O . PHE A 1 604 ? 36.837 -12.977 -17.932 1.00 70.94 604 PHE A O 1
ATOM 4578 N N . THR A 1 605 ? 39.048 -12.832 -18.287 1.00 69.81 605 THR A N 1
ATOM 4579 C CA . THR A 1 605 ? 39.191 -14.086 -19.046 1.00 69.81 605 THR A CA 1
ATOM 4580 C C . THR A 1 605 ? 38.825 -15.309 -18.202 1.00 69.81 605 THR A C 1
ATOM 4582 O O . THR A 1 605 ? 38.041 -16.156 -18.637 1.00 69.81 605 THR A O 1
ATOM 4585 N N . ALA A 1 606 ? 39.308 -15.374 -16.956 1.00 65.25 606 ALA A N 1
ATOM 4586 C CA . ALA A 1 606 ? 38.947 -16.443 -16.025 1.00 65.25 606 ALA A CA 1
ATOM 4587 C C . ALA A 1 606 ? 37.434 -16.472 -15.732 1.00 65.25 606 ALA A C 1
ATOM 4589 O O . ALA A 1 606 ? 36.851 -17.542 -15.557 1.00 65.25 606 ALA A O 1
ATOM 4590 N N . LEU A 1 607 ? 36.776 -15.308 -15.719 1.00 65.38 607 LEU A N 1
ATOM 4591 C CA . LEU A 1 607 ? 35.331 -15.202 -15.492 1.00 65.38 607 LEU A CA 1
ATOM 4592 C C . LEU A 1 607 ? 34.503 -15.685 -16.690 1.00 65.38 607 LEU A C 1
ATOM 4594 O O . LEU A 1 607 ? 33.440 -16.280 -16.500 1.00 65.38 607 LEU A O 1
ATOM 4598 N N . LEU A 1 608 ? 34.982 -15.472 -17.919 1.00 66.38 608 LEU A N 1
ATOM 4599 C CA . LEU A 1 608 ? 34.317 -15.957 -19.130 1.00 66.38 608 LEU A CA 1
ATOM 4600 C C . LEU A 1 608 ? 34.322 -17.489 -19.232 1.00 66.38 608 LEU A C 1
ATOM 4602 O O . LEU A 1 608 ? 33.336 -18.059 -19.703 1.00 66.38 608 LEU A O 1
ATOM 4606 N N . ALA A 1 609 ? 35.360 -18.164 -18.736 1.00 65.62 609 ALA A N 1
ATOM 4607 C CA . ALA A 1 609 ? 35.519 -19.615 -18.869 1.00 65.62 609 ALA A CA 1
ATOM 4608 C C . ALA A 1 609 ? 34.472 -20.454 -18.098 1.00 65.62 609 ALA A C 1
ATOM 4610 O O . ALA A 1 609 ? 34.161 -21.570 -18.510 1.00 65.62 609 ALA A O 1
ATOM 4611 N N . TYR A 1 610 ? 33.872 -19.939 -17.013 1.00 65.88 610 TYR A N 1
ATOM 4612 C CA . TYR A 1 610 ? 32.999 -20.734 -16.131 1.00 65.88 610 TYR A CA 1
ATOM 4613 C C . TYR A 1 610 ? 31.576 -20.176 -16.028 1.00 65.88 610 TYR A C 1
ATOM 4615 O O . TYR A 1 610 ? 31.329 -19.162 -15.378 1.00 65.88 610 TYR A O 1
ATOM 4623 N N . ASP A 1 611 ? 30.602 -20.892 -16.597 1.00 59.12 611 ASP A N 1
ATOM 4624 C CA . ASP A 1 611 ? 29.203 -20.448 -16.645 1.00 59.12 611 ASP A CA 1
ATOM 4625 C C . ASP A 1 611 ? 28.586 -20.202 -15.240 1.00 59.12 611 ASP A C 1
ATOM 4627 O O . ASP A 1 611 ? 27.883 -19.213 -15.038 1.00 59.12 611 ASP A O 1
ATOM 4631 N N . ALA A 1 612 ? 28.891 -21.038 -14.235 1.00 57.91 612 ALA A N 1
ATOM 4632 C CA . ALA A 1 612 ? 28.416 -20.842 -12.855 1.00 57.91 612 ALA A CA 1
ATOM 4633 C C . ALA A 1 612 ? 29.026 -19.597 -12.179 1.00 57.91 612 ALA A C 1
ATOM 4635 O O . ALA A 1 612 ? 28.361 -18.924 -11.391 1.00 57.91 612 ALA A O 1
ATOM 4636 N N . LEU A 1 613 ? 30.275 -19.259 -12.516 1.00 62.38 613 LEU A N 1
ATOM 4637 C CA . LEU A 1 613 ? 30.961 -18.078 -11.995 1.00 62.38 613 LEU A CA 1
ATOM 4638 C C . LEU A 1 613 ? 30.363 -16.790 -12.581 1.00 62.38 613 LEU A C 1
ATOM 4640 O O . LEU A 1 613 ? 30.195 -15.818 -11.848 1.00 62.38 613 LEU A O 1
ATOM 4644 N N . ARG A 1 614 ? 29.941 -16.805 -13.856 1.00 67.44 614 ARG A N 1
ATOM 4645 C CA . ARG A 1 614 ? 29.210 -15.681 -14.475 1.00 67.44 614 ARG A CA 1
ATOM 4646 C C . ARG A 1 614 ? 27.901 -15.377 -13.750 1.00 67.44 614 ARG A C 1
ATOM 4648 O O . ARG A 1 614 ? 27.612 -14.214 -13.482 1.00 67.44 614 ARG A O 1
ATOM 4655 N N . VAL A 1 615 ? 27.146 -16.412 -13.376 1.00 62.91 615 VAL A N 1
ATOM 4656 C CA . VAL A 1 615 ? 25.907 -16.253 -12.598 1.00 62.91 615 VAL A CA 1
ATOM 4657 C C . VAL A 1 615 ? 26.203 -15.653 -11.217 1.00 62.91 615 VAL A C 1
ATOM 4659 O O . VAL A 1 615 ? 25.536 -14.706 -10.810 1.00 62.91 615 VAL A O 1
ATOM 4662 N N . LEU A 1 616 ? 27.233 -16.130 -10.510 1.00 63.50 616 LEU A N 1
ATOM 4663 C CA . LEU A 1 616 ? 27.631 -15.582 -9.202 1.00 63.50 616 LEU A CA 1
ATOM 4664 C C . LEU A 1 616 ? 28.098 -14.122 -9.279 1.00 63.50 616 LEU A C 1
ATOM 4666 O O . LEU A 1 616 ? 27.787 -13.335 -8.390 1.00 63.50 616 LEU A O 1
ATOM 4670 N N . ILE A 1 617 ? 28.802 -13.735 -10.343 1.00 64.19 617 ILE A N 1
ATOM 4671 C CA . ILE A 1 617 ? 29.196 -12.338 -10.570 1.00 64.19 617 ILE A CA 1
ATOM 4672 C C . ILE A 1 617 ? 27.997 -11.481 -10.898 1.00 64.19 617 ILE A C 1
ATOM 4674 O O . ILE A 1 617 ? 27.914 -10.357 -10.422 1.00 64.19 617 ILE A O 1
ATOM 4678 N N . TRP A 1 618 ? 27.054 -11.995 -11.682 1.00 69.56 618 TRP A N 1
ATOM 4679 C CA . TRP A 1 618 ? 25.801 -11.294 -11.889 1.00 69.56 618 TRP A CA 1
ATOM 4680 C C . TRP A 1 618 ? 25.106 -11.041 -10.542 1.00 69.56 618 TRP A C 1
ATOM 4682 O O . TRP A 1 618 ? 24.654 -9.924 -10.298 1.00 69.56 618 TRP A O 1
ATOM 4692 N N . PHE A 1 619 ? 25.114 -12.018 -9.625 1.00 67.69 619 PHE A N 1
ATOM 4693 C CA . PHE A 1 619 ? 24.624 -11.837 -8.254 1.00 67.69 619 PHE A CA 1
ATOM 4694 C C . PHE A 1 619 ? 25.443 -10.805 -7.452 1.00 67.69 619 PHE A C 1
ATOM 4696 O O . PHE A 1 619 ? 24.842 -10.010 -6.734 1.00 67.69 619 PHE A O 1
ATOM 4703 N N . ASP A 1 620 ? 26.773 -10.753 -7.576 1.00 68.12 620 ASP A N 1
ATOM 4704 C CA . ASP A 1 620 ? 27.617 -9.728 -6.925 1.00 68.12 620 ASP A CA 1
ATOM 4705 C C . ASP A 1 620 ? 27.373 -8.324 -7.516 1.00 68.12 620 ASP A C 1
ATOM 4707 O O . ASP A 1 620 ? 27.132 -7.352 -6.798 1.00 68.12 620 ASP A O 1
ATOM 4711 N N . HIS A 1 621 ? 27.341 -8.202 -8.841 1.00 71.38 621 HIS A N 1
ATOM 4712 C CA . HIS A 1 621 ? 27.088 -6.951 -9.546 1.00 71.38 621 HIS A CA 1
ATOM 4713 C C . HIS A 1 621 ? 25.678 -6.422 -9.251 1.00 71.38 621 HIS A C 1
ATOM 4715 O O . HIS A 1 621 ? 25.539 -5.321 -8.715 1.00 71.38 621 HIS A O 1
ATOM 4721 N N . MET A 1 622 ? 24.632 -7.203 -9.540 1.00 67.75 622 MET A N 1
ATOM 4722 C CA . MET A 1 622 ? 23.243 -6.775 -9.346 1.00 67.75 622 MET A CA 1
ATOM 4723 C C . MET A 1 622 ? 22.844 -6.738 -7.867 1.00 67.75 622 MET A C 1
ATOM 4725 O O . MET A 1 622 ? 22.178 -5.799 -7.432 1.00 67.75 622 MET A O 1
ATOM 4729 N N . GLY A 1 623 ? 23.251 -7.737 -7.082 1.00 63.41 623 GLY A N 1
ATOM 4730 C CA . GLY A 1 623 ? 22.809 -7.928 -5.700 1.00 63.41 623 GLY A CA 1
ATOM 4731 C C . GLY A 1 623 ? 23.656 -7.242 -4.628 1.00 63.41 623 GLY A C 1
ATOM 4732 O O . GLY A 1 623 ? 23.091 -6.829 -3.616 1.00 63.41 623 GLY A O 1
ATOM 4733 N N . LEU A 1 624 ? 24.971 -7.079 -4.818 1.00 67.12 624 LEU A N 1
ATOM 4734 C CA . LEU A 1 624 ? 25.852 -6.460 -3.814 1.00 67.12 624 LEU A CA 1
ATOM 4735 C C . LEU A 1 624 ? 26.346 -5.069 -4.209 1.00 67.12 624 LEU A C 1
ATOM 4737 O O . LEU A 1 624 ? 26.434 -4.216 -3.332 1.00 67.12 624 LEU A O 1
ATOM 4741 N N . ARG A 1 625 ? 26.643 -4.780 -5.481 1.00 76.81 625 ARG A N 1
ATOM 4742 C CA . ARG A 1 625 ? 27.066 -3.427 -5.900 1.00 76.81 625 ARG A CA 1
ATOM 4743 C C . ARG A 1 625 ? 25.865 -2.530 -6.177 1.00 76.81 625 ARG A C 1
ATOM 4745 O O . ARG A 1 625 ? 25.616 -1.578 -5.437 1.00 76.81 625 ARG A O 1
ATOM 4752 N N . VAL A 1 626 ? 25.117 -2.849 -7.229 1.00 76.44 626 VAL A N 1
ATOM 4753 C CA . VAL A 1 626 ? 24.013 -2.036 -7.756 1.00 76.44 626 VAL A CA 1
ATOM 4754 C C . VAL A 1 626 ? 22.926 -1.861 -6.696 1.00 76.44 626 VAL A C 1
ATOM 4756 O O . VAL A 1 626 ? 22.623 -0.731 -6.309 1.00 76.44 626 VAL A O 1
ATOM 4759 N N . ALA A 1 627 ? 22.421 -2.957 -6.127 1.00 79.38 627 ALA A N 1
ATOM 4760 C CA . ALA A 1 627 ? 21.445 -2.895 -5.045 1.00 79.38 627 ALA A CA 1
ATOM 4761 C C . ALA A 1 627 ? 21.932 -2.095 -3.828 1.00 79.38 627 ALA A C 1
ATOM 4763 O O . ALA A 1 627 ? 21.132 -1.402 -3.206 1.00 79.38 627 ALA A O 1
ATOM 4764 N N . THR A 1 628 ? 23.213 -2.179 -3.450 1.00 80.56 628 THR A N 1
ATOM 4765 C CA . THR A 1 628 ? 23.735 -1.457 -2.274 1.00 80.56 628 THR A CA 1
ATOM 4766 C C . THR A 1 628 ? 23.839 0.025 -2.528 1.00 80.56 628 THR A C 1
ATOM 4768 O O . THR A 1 628 ? 23.402 0.792 -1.680 1.00 80.56 628 THR A O 1
ATOM 4771 N N . LEU A 1 629 ? 24.331 0.444 -3.692 1.00 80.88 629 LEU A N 1
ATOM 4772 C CA . LEU A 1 629 ? 24.391 1.861 -4.048 1.00 80.88 629 LEU A CA 1
ATOM 4773 C C . LEU A 1 629 ? 22.990 2.485 -4.093 1.00 80.88 629 LEU A C 1
ATOM 4775 O O . LEU A 1 629 ? 22.765 3.557 -3.528 1.00 80.88 629 LEU A O 1
ATOM 4779 N N . VAL A 1 630 ? 22.026 1.780 -4.691 1.00 82.06 630 VAL A N 1
ATOM 4780 C CA . VAL A 1 630 ? 20.632 2.234 -4.757 1.00 82.06 630 VAL A CA 1
ATOM 4781 C C . VAL A 1 630 ? 19.976 2.230 -3.371 1.00 82.06 630 VAL A C 1
ATOM 4783 O O . VAL A 1 630 ? 19.381 3.224 -2.975 1.00 82.06 630 VAL A O 1
ATOM 4786 N N . ASN A 1 631 ? 20.115 1.169 -2.574 1.00 85.62 631 ASN A N 1
ATOM 4787 C CA . ASN A 1 631 ? 19.538 1.135 -1.224 1.00 85.62 631 ASN A CA 1
ATOM 4788 C C . ASN A 1 631 ? 20.199 2.137 -0.270 1.00 85.62 631 ASN A C 1
ATOM 4790 O O . ASN A 1 631 ? 19.533 2.669 0.621 1.00 85.62 631 ASN A O 1
ATOM 4794 N N . LEU A 1 632 ? 21.488 2.430 -0.455 1.00 83.56 632 LEU A N 1
ATOM 4795 C CA . LEU A 1 632 ? 22.210 3.419 0.340 1.00 83.56 632 LEU A CA 1
ATOM 4796 C C . LEU A 1 632 ? 21.678 4.825 0.089 1.00 83.56 632 LEU A C 1
ATOM 4798 O O . LEU A 1 632 ? 21.592 5.605 1.034 1.00 83.56 632 LEU A O 1
ATOM 4802 N N . SER A 1 633 ? 21.255 5.151 -1.132 1.00 81.19 633 SER A N 1
ATOM 4803 C CA . SER A 1 633 ? 20.615 6.444 -1.384 1.00 81.19 633 SER A CA 1
ATOM 4804 C C . SER A 1 633 ? 19.218 6.550 -0.760 1.00 81.19 633 SER A C 1
ATOM 4806 O O . SER A 1 633 ? 18.815 7.653 -0.403 1.00 81.19 633 SER A O 1
ATOM 4808 N N . PHE A 1 634 ? 18.509 5.439 -0.523 1.00 82.50 634 PHE A N 1
ATOM 4809 C CA . PHE A 1 634 ? 17.281 5.450 0.283 1.00 82.50 634 PHE A CA 1
ATOM 4810 C C . PHE A 1 634 ? 17.586 5.624 1.774 1.00 82.50 634 PHE A C 1
ATOM 4812 O O . PHE A 1 634 ? 17.228 6.639 2.365 1.00 82.50 634 PHE A O 1
ATOM 4819 N N . VAL A 1 635 ? 18.283 4.659 2.379 1.00 82.50 635 VAL A N 1
ATOM 4820 C CA . VAL A 1 635 ? 18.498 4.618 3.836 1.00 82.50 635 VAL A CA 1
ATOM 4821 C C . VAL A 1 635 ? 19.458 5.721 4.286 1.00 82.50 635 VAL A C 1
ATOM 4823 O O . VAL A 1 635 ? 19.195 6.441 5.246 1.00 82.50 635 VAL A O 1
ATOM 4826 N N . GLY A 1 636 ? 20.578 5.878 3.582 1.00 82.12 636 GLY A N 1
ATOM 4827 C CA . GLY A 1 636 ? 21.548 6.939 3.834 1.00 82.12 636 GLY A CA 1
ATOM 4828 C C . GLY A 1 636 ? 21.012 8.316 3.449 1.00 82.12 636 GLY A C 1
ATOM 4829 O O . GLY A 1 636 ? 21.280 9.283 4.160 1.00 82.12 636 GLY A O 1
ATOM 4830 N N . GLY A 1 637 ? 20.207 8.407 2.383 1.00 82.50 637 GLY A N 1
ATOM 4831 C CA . GLY A 1 637 ? 19.534 9.646 1.994 1.00 82.50 637 GLY A CA 1
ATOM 4832 C C . GLY A 1 637 ? 18.534 10.130 3.040 1.00 82.50 637 GLY A C 1
ATOM 4833 O O . GLY A 1 637 ? 18.533 11.316 3.348 1.00 82.50 637 GLY A O 1
ATOM 4834 N N . ASP A 1 638 ? 17.748 9.238 3.648 1.00 83.44 638 ASP A N 1
ATOM 4835 C CA . ASP A 1 638 ? 16.835 9.599 4.742 1.00 83.44 638 ASP A CA 1
ATOM 4836 C C . ASP A 1 638 ? 17.596 10.109 5.978 1.00 83.44 638 ASP A C 1
ATOM 4838 O O . ASP A 1 638 ? 17.218 11.122 6.567 1.00 83.44 638 ASP A O 1
ATOM 4842 N N . VAL A 1 639 ? 18.723 9.479 6.331 1.00 83.44 639 VAL A N 1
ATOM 4843 C CA . VAL A 1 639 ? 19.598 9.963 7.416 1.00 83.44 639 VAL A CA 1
ATOM 4844 C C . VAL A 1 639 ? 20.224 11.319 7.072 1.00 83.44 639 VAL A C 1
ATOM 4846 O O . VAL A 1 639 ? 20.339 12.190 7.938 1.00 83.44 639 VAL A O 1
ATOM 4849 N N . ALA A 1 640 ? 20.650 11.517 5.823 1.00 85.38 640 ALA A N 1
ATOM 4850 C CA . ALA A 1 640 ? 21.196 12.789 5.359 1.00 85.38 640 ALA A CA 1
ATOM 4851 C C . ALA A 1 640 ? 20.133 13.898 5.378 1.00 85.38 640 ALA A C 1
ATOM 4853 O O . ALA A 1 640 ? 20.432 15.013 5.801 1.00 85.38 640 ALA A O 1
ATOM 4854 N N . ASP A 1 641 ? 18.898 13.583 4.989 1.00 85.00 641 ASP A N 1
ATOM 4855 C CA . ASP A 1 641 ? 17.752 14.493 4.999 1.00 85.00 641 ASP A CA 1
ATOM 4856 C C . ASP A 1 641 ? 17.388 14.908 6.429 1.00 85.00 641 ASP A C 1
ATOM 4858 O O . ASP A 1 641 ? 17.232 16.094 6.717 1.00 85.00 641 ASP A O 1
ATOM 4862 N N . GLU A 1 642 ? 17.371 13.957 7.367 1.00 83.88 642 GLU A N 1
ATOM 4863 C CA . GLU A 1 642 ? 17.150 14.245 8.783 1.00 83.88 642 GLU A CA 1
ATOM 4864 C C . GLU A 1 642 ? 18.255 15.148 9.356 1.00 83.88 642 GLU A C 1
ATOM 4866 O O . GLU A 1 642 ? 17.978 16.145 10.028 1.00 83.88 642 GLU A O 1
ATOM 4871 N N . LYS A 1 643 ? 19.527 14.847 9.062 1.00 85.81 643 LYS A N 1
ATOM 4872 C CA . LYS A 1 643 ? 20.658 15.693 9.475 1.00 85.81 643 LYS A CA 1
ATOM 4873 C C . LYS A 1 643 ? 20.578 17.088 8.856 1.00 85.81 643 LYS A C 1
ATOM 4875 O O . LYS A 1 643 ? 20.832 18.067 9.557 1.00 85.81 643 LYS A O 1
ATOM 4880 N N . ALA A 1 644 ? 20.190 17.193 7.588 1.00 86.12 644 ALA A N 1
ATOM 4881 C CA . ALA A 1 644 ? 19.972 18.465 6.914 1.00 86.12 644 ALA A CA 1
ATOM 4882 C C . ALA A 1 644 ? 18.819 19.251 7.563 1.00 86.12 644 ALA A C 1
ATOM 4884 O O . ALA A 1 644 ? 18.966 20.440 7.834 1.00 86.12 644 ALA A O 1
ATOM 4885 N N . ALA A 1 645 ? 17.706 18.601 7.911 1.00 83.56 645 ALA A N 1
ATOM 4886 C CA . ALA A 1 645 ? 16.584 19.233 8.602 1.00 83.56 645 ALA A CA 1
ATOM 4887 C C . ALA A 1 645 ? 16.974 19.765 9.988 1.00 83.56 645 ALA A C 1
ATOM 4889 O O . ALA A 1 645 ? 16.647 20.909 10.321 1.00 83.56 645 ALA A O 1
ATOM 4890 N N . ARG A 1 646 ? 17.747 18.984 10.757 1.00 82.50 646 ARG A N 1
ATOM 4891 C CA . ARG A 1 646 ? 18.324 19.424 12.038 1.00 82.50 646 ARG A CA 1
ATOM 4892 C C . ARG A 1 646 ? 19.286 20.599 11.850 1.00 82.50 646 ARG A C 1
ATOM 4894 O O . ARG A 1 646 ? 19.217 21.560 12.610 1.00 82.50 646 ARG A O 1
ATOM 4901 N N . PHE A 1 647 ? 20.142 20.566 10.824 1.00 85.62 647 PHE A N 1
ATOM 4902 C CA . PHE A 1 647 ? 21.041 21.678 10.492 1.00 85.62 647 PHE A CA 1
ATOM 4903 C C . PHE A 1 647 ? 20.254 22.965 10.200 1.00 85.62 647 PHE A C 1
ATOM 4905 O O . PHE A 1 647 ? 20.607 24.032 10.706 1.00 85.62 647 PHE A O 1
ATOM 4912 N N . LEU A 1 648 ? 19.131 22.862 9.484 1.00 81.81 648 LEU A N 1
ATOM 4913 C CA . LEU A 1 648 ? 18.218 23.977 9.210 1.00 81.81 648 LEU A CA 1
ATOM 4914 C C . LEU A 1 648 ? 17.365 24.420 10.418 1.00 81.81 648 LEU A C 1
ATOM 4916 O O . LEU A 1 648 ? 16.668 25.426 10.312 1.00 81.81 648 LEU A O 1
ATOM 4920 N N . GLY A 1 649 ? 17.405 23.706 11.549 1.00 73.56 649 GLY A N 1
ATOM 4921 C CA . GLY A 1 649 ? 16.624 24.021 12.752 1.00 73.56 649 GLY A CA 1
ATOM 4922 C C . GLY A 1 649 ? 15.140 23.644 12.669 1.00 73.56 649 GLY A C 1
ATOM 4923 O O . GLY A 1 649 ? 14.335 24.172 13.433 1.00 73.56 649 GLY A O 1
ATOM 4924 N N . LYS A 1 650 ? 14.752 22.759 11.742 1.00 66.06 650 LYS A N 1
ATOM 4925 C CA . LYS A 1 650 ? 13.370 22.273 11.635 1.00 66.06 650 LYS A CA 1
ATOM 4926 C C . LYS A 1 650 ? 13.130 21.050 12.536 1.00 66.06 650 LYS A C 1
ATOM 4928 O O . LYS A 1 650 ? 14.068 20.356 12.924 1.00 66.06 650 LYS A O 1
ATOM 4933 N N . ALA A 1 651 ? 11.860 20.757 12.839 1.00 56.19 651 ALA A N 1
ATOM 4934 C CA . ALA A 1 651 ? 11.465 19.540 13.556 1.00 56.19 651 ALA A CA 1
ATOM 4935 C C . ALA A 1 651 ? 11.958 18.270 12.828 1.00 56.19 651 ALA A C 1
ATOM 4937 O O . ALA A 1 651 ? 11.993 18.241 11.594 1.00 56.19 651 ALA A O 1
ATOM 4938 N N . GLN A 1 652 ? 12.284 17.215 13.590 1.00 48.09 652 GLN A N 1
ATOM 4939 C CA . GLN A 1 652 ? 12.904 15.963 13.109 1.00 48.09 652 GLN A CA 1
ATOM 4940 C C . GLN A 1 652 ? 12.137 15.249 11.975 1.00 48.09 652 GLN A C 1
ATOM 4942 O O . GLN A 1 652 ? 12.711 14.422 11.280 1.00 48.09 652 GLN A O 1
ATOM 4947 N N . THR A 1 653 ? 10.862 15.574 11.748 1.00 46.16 653 THR A N 1
ATOM 4948 C CA . THR A 1 653 ? 10.004 14.950 10.723 1.00 46.16 653 THR A CA 1
ATOM 4949 C C . THR A 1 653 ? 9.882 15.743 9.418 1.00 46.16 653 THR A C 1
ATOM 4951 O O . THR A 1 653 ? 9.184 15.315 8.499 1.00 46.16 653 THR A O 1
ATOM 4954 N N . SER A 1 654 ? 10.522 16.907 9.314 1.00 57.62 654 SER A N 1
ATOM 4955 C CA . SER A 1 654 ? 10.454 17.739 8.108 1.00 57.62 654 SER A CA 1
ATOM 4956 C C . SER A 1 654 ? 11.586 17.414 7.132 1.00 57.62 654 SER A C 1
ATOM 4958 O O . SER A 1 654 ? 12.731 17.258 7.540 1.00 57.62 654 SER A O 1
ATOM 4960 N N . ARG A 1 655 ? 11.276 17.332 5.832 1.00 71.81 655 ARG A N 1
ATOM 4961 C CA . ARG A 1 655 ? 12.282 17.112 4.780 1.00 71.81 655 ARG A CA 1
ATOM 4962 C C . ARG A 1 655 ? 13.013 18.413 4.430 1.00 71.81 655 ARG A C 1
ATOM 4964 O O . ARG A 1 655 ? 12.413 19.497 4.416 1.00 71.81 655 ARG A O 1
ATOM 4971 N N . ALA A 1 656 ? 14.305 18.307 4.147 1.00 81.88 656 ALA A N 1
ATOM 4972 C CA . ALA A 1 656 ? 15.209 19.401 3.801 1.00 81.88 656 ALA A CA 1
ATOM 4973 C C . ALA A 1 656 ? 15.844 19.242 2.408 1.00 81.88 656 ALA A C 1
ATOM 4975 O O . ALA A 1 656 ? 16.060 20.250 1.736 1.00 81.88 656 ALA A O 1
ATOM 4976 N N . ILE A 1 657 ? 16.111 18.012 1.960 1.00 86.56 657 ILE A N 1
ATOM 4977 C CA . ILE A 1 657 ? 16.666 17.715 0.636 1.00 86.56 657 ILE A CA 1
ATOM 4978 C C . ILE A 1 657 ? 15.527 17.668 -0.401 1.00 86.56 657 ILE A C 1
ATOM 4980 O O . ILE A 1 657 ? 14.533 16.969 -0.185 1.00 86.56 657 ILE A O 1
ATOM 4984 N N . PRO A 1 658 ? 15.648 18.374 -1.542 1.00 85.75 658 PRO A N 1
ATOM 4985 C CA . PRO A 1 658 ? 14.659 18.334 -2.617 1.00 85.75 658 PRO A CA 1
ATOM 4986 C C . PRO A 1 658 ? 14.426 16.930 -3.165 1.00 85.75 658 PRO A C 1
ATOM 4988 O O . PRO A 1 658 ? 15.365 16.153 -3.352 1.00 85.75 658 PRO A O 1
ATOM 4991 N N . GLU A 1 659 ? 13.173 16.640 -3.512 1.00 83.19 659 GLU A N 1
ATOM 4992 C CA . GLU A 1 659 ? 12.773 15.328 -4.016 1.00 83.19 659 GLU A CA 1
ATOM 4993 C C . GLU A 1 659 ? 13.550 14.947 -5.285 1.00 83.19 659 GLU A C 1
ATOM 4995 O O . GLU A 1 659 ? 14.077 13.841 -5.355 1.00 83.19 659 GLU A O 1
ATOM 5000 N N . GLY A 1 660 ? 13.730 15.870 -6.239 1.00 82.81 660 GLY A N 1
ATOM 5001 C CA . GLY A 1 660 ? 14.475 15.593 -7.473 1.00 82.81 660 GLY A CA 1
ATOM 5002 C C . GLY A 1 660 ? 15.923 15.144 -7.233 1.00 82.81 660 GLY A C 1
ATOM 5003 O O . GLY A 1 660 ? 16.400 14.233 -7.903 1.00 82.81 660 GLY A O 1
ATOM 5004 N N . ILE A 1 661 ? 16.600 15.702 -6.221 1.00 85.31 661 ILE A N 1
ATOM 5005 C CA . ILE A 1 661 ? 17.975 15.316 -5.852 1.00 85.31 661 ILE A CA 1
ATOM 5006 C C . ILE A 1 661 ? 17.994 13.926 -5.216 1.00 85.31 661 ILE A C 1
ATOM 5008 O O . ILE A 1 661 ? 18.844 13.102 -5.550 1.00 85.31 661 ILE A O 1
ATOM 5012 N N . ARG A 1 662 ? 17.026 13.632 -4.340 1.00 83.75 662 ARG A N 1
ATOM 5013 C CA . ARG A 1 662 ? 16.870 12.288 -3.768 1.00 83.75 662 ARG A CA 1
ATOM 5014 C C . ARG A 1 662 ? 16.647 11.248 -4.866 1.00 83.75 662 ARG A C 1
ATOM 5016 O O . ARG A 1 662 ? 17.235 10.173 -4.813 1.00 83.75 662 ARG A O 1
ATOM 5023 N N . ARG A 1 663 ? 15.823 11.573 -5.869 1.00 81.38 663 ARG A N 1
ATOM 5024 C CA . ARG A 1 663 ? 15.536 10.676 -6.996 1.00 81.38 663 ARG A CA 1
ATOM 5025 C C . ARG A 1 663 ? 16.743 10.494 -7.901 1.00 81.38 663 ARG A C 1
ATOM 5027 O O . ARG A 1 663 ? 17.079 9.354 -8.203 1.00 81.38 663 ARG A O 1
ATOM 5034 N N . PHE A 1 664 ? 17.450 11.565 -8.237 1.00 82.88 664 PHE A N 1
ATOM 5035 C CA . PHE A 1 664 ? 18.724 11.469 -8.947 1.00 82.88 664 PHE A CA 1
ATOM 5036 C C . PHE A 1 664 ? 19.701 10.522 -8.232 1.00 82.88 664 PHE A C 1
ATOM 5038 O O . PHE A 1 664 ? 20.219 9.595 -8.848 1.00 82.88 664 PHE A O 1
ATOM 5045 N N . GLY A 1 665 ? 19.858 10.660 -6.909 1.00 78.31 665 GLY A N 1
ATOM 5046 C CA . GLY A 1 665 ? 20.709 9.773 -6.107 1.00 78.31 665 GLY A CA 1
ATOM 5047 C C . GLY A 1 665 ? 20.306 8.292 -6.138 1.00 78.31 665 GLY A C 1
ATOM 5048 O O . GLY A 1 665 ? 21.163 7.434 -5.937 1.00 78.31 665 GLY A O 1
ATOM 5049 N N . THR A 1 666 ? 19.037 7.975 -6.426 1.00 76.69 666 THR A N 1
ATOM 5050 C CA . THR A 1 666 ? 18.558 6.584 -6.503 1.00 76.69 666 THR A CA 1
ATOM 5051 C C . THR A 1 666 ? 18.884 5.865 -7.802 1.00 76.69 666 THR A C 1
ATOM 5053 O O . THR A 1 666 ? 19.055 4.653 -7.759 1.00 76.69 666 THR A O 1
ATOM 5056 N N . TRP A 1 667 ? 19.009 6.561 -8.933 1.00 75.69 667 TRP A N 1
ATOM 5057 C CA . TRP A 1 667 ? 19.287 5.909 -10.218 1.00 75.69 667 TRP A CA 1
ATOM 5058 C C . TRP A 1 667 ? 20.626 6.295 -10.846 1.00 75.69 667 TRP A C 1
ATOM 5060 O O . TRP A 1 667 ? 21.159 5.506 -11.619 1.00 75.69 667 TRP A O 1
ATOM 5070 N N . ALA A 1 668 ? 21.225 7.436 -10.490 1.00 79.38 668 ALA A N 1
ATOM 5071 C CA . ALA A 1 668 ? 22.532 7.846 -11.010 1.00 79.38 668 ALA A CA 1
ATOM 5072 C C . ALA A 1 668 ? 23.643 6.787 -10.833 1.00 79.38 668 ALA A C 1
ATOM 5074 O O . ALA A 1 668 ? 24.425 6.607 -11.766 1.00 79.38 668 ALA A O 1
ATOM 5075 N N . PRO A 1 669 ? 23.713 6.017 -9.722 1.00 75.94 669 PRO A N 1
ATOM 5076 C CA . PRO A 1 669 ? 24.720 4.963 -9.588 1.00 75.94 669 PRO A CA 1
ATOM 5077 C C . PRO A 1 669 ? 24.625 3.849 -10.643 1.00 75.94 669 PRO A C 1
ATOM 5079 O O . PRO A 1 669 ? 25.618 3.174 -10.896 1.00 75.94 669 PRO A O 1
ATOM 5082 N N . LEU A 1 670 ? 23.454 3.661 -11.265 1.00 75.25 670 LEU A N 1
ATOM 5083 C CA . LEU A 1 670 ? 23.228 2.669 -12.325 1.00 75.25 670 LEU A CA 1
ATOM 5084 C C . LEU A 1 670 ? 23.872 3.070 -13.655 1.00 75.25 670 LEU A C 1
ATOM 5086 O O . LEU A 1 670 ? 23.984 2.246 -14.554 1.00 75.25 670 LEU A O 1
ATOM 5090 N N . LEU A 1 671 ? 24.267 4.337 -13.783 1.00 78.81 671 LEU A N 1
ATOM 5091 C CA . LEU A 1 671 ? 24.854 4.896 -14.994 1.00 78.81 671 LEU A CA 1
ATOM 5092 C C . LEU A 1 671 ? 26.385 4.854 -14.983 1.00 78.81 671 LEU A C 1
ATOM 5094 O O . LEU A 1 671 ? 27.006 5.271 -15.961 1.00 78.81 671 LEU A O 1
ATOM 5098 N N . LEU A 1 672 ? 26.998 4.371 -13.894 1.00 74.38 672 LEU A N 1
ATOM 5099 C CA . LEU A 1 672 ? 28.450 4.252 -13.796 1.00 74.38 672 LEU A CA 1
ATOM 5100 C C . LEU A 1 672 ? 28.979 3.371 -14.940 1.00 74.38 672 LEU A C 1
ATOM 5102 O O . LEU A 1 672 ? 28.489 2.250 -15.099 1.00 74.38 672 LEU A O 1
ATOM 5106 N N . PRO A 1 673 ? 29.983 3.842 -15.705 1.00 71.75 673 PRO A N 1
ATOM 5107 C CA . PRO A 1 673 ? 30.564 3.056 -16.784 1.00 71.75 673 PRO A CA 1
ATOM 5108 C C . PRO A 1 673 ? 31.055 1.703 -16.271 1.00 71.75 673 PRO A C 1
ATOM 5110 O O . PRO A 1 673 ? 31.553 1.605 -15.145 1.00 71.75 673 PRO A O 1
ATOM 5113 N N . PHE A 1 674 ? 30.945 0.672 -17.104 1.00 72.44 674 PHE A N 1
ATOM 5114 C CA . PHE A 1 674 ? 31.506 -0.651 -16.832 1.00 72.44 674 PHE A CA 1
ATOM 5115 C C . PHE A 1 674 ? 32.601 -0.970 -17.857 1.00 72.44 674 PHE A C 1
ATOM 5117 O O . PHE A 1 674 ? 32.527 -0.532 -19.007 1.00 72.44 674 PHE A O 1
ATOM 5124 N N . TYR A 1 675 ? 33.622 -1.717 -17.450 1.00 74.62 675 TYR A N 1
ATOM 5125 C CA . TYR A 1 675 ? 34.702 -2.152 -18.335 1.00 74.62 675 TYR A CA 1
ATOM 5126 C C . TYR A 1 675 ? 34.326 -3.435 -19.092 1.00 74.62 675 TYR A C 1
ATOM 5128 O O . TYR A 1 675 ? 34.022 -4.453 -18.471 1.00 74.62 675 TYR A O 1
ATOM 5136 N N . ILE A 1 676 ? 34.383 -3.394 -20.428 1.00 68.69 676 ILE A N 1
ATOM 5137 C CA . ILE A 1 676 ? 34.346 -4.582 -21.296 1.00 68.69 676 ILE A CA 1
ATOM 5138 C C . ILE A 1 676 ? 35.514 -4.485 -22.290 1.00 68.69 676 ILE A C 1
ATOM 5140 O O . ILE A 1 676 ? 35.571 -3.495 -23.026 1.00 68.69 676 ILE A O 1
ATOM 5144 N N . PRO A 1 677 ? 36.408 -5.494 -22.362 1.00 66.94 677 PRO A N 1
ATOM 5145 C CA . PRO A 1 677 ? 37.473 -5.515 -23.362 1.00 66.94 677 PRO A CA 1
ATOM 5146 C C . PRO A 1 677 ? 36.888 -5.585 -24.780 1.00 66.94 677 PRO A C 1
ATOM 5148 O O . PRO A 1 677 ? 35.845 -6.201 -25.000 1.00 66.94 677 PRO A O 1
ATOM 5151 N N . ARG A 1 678 ? 37.541 -4.945 -25.757 1.00 67.69 678 ARG A N 1
ATOM 5152 C CA . ARG A 1 678 ? 37.085 -4.886 -27.160 1.00 67.69 678 ARG A CA 1
ATOM 5153 C C . ARG A 1 678 ? 38.211 -5.209 -28.142 1.00 67.69 678 ARG A C 1
ATOM 5155 O O . ARG A 1 678 ? 39.388 -5.133 -27.802 1.00 67.69 678 ARG A O 1
ATOM 5162 N N . GLY A 1 679 ? 37.836 -5.546 -29.378 1.00 75.94 679 GLY A N 1
ATOM 5163 C CA . GLY A 1 679 ? 38.782 -5.850 -30.455 1.00 75.94 679 GLY A CA 1
ATOM 5164 C C . GLY A 1 679 ? 39.659 -7.059 -30.124 1.00 75.94 679 GLY A C 1
ATOM 5165 O O . GLY A 1 679 ? 39.178 -8.033 -29.555 1.00 75.94 679 GLY A O 1
ATOM 5166 N N . ALA A 1 680 ? 40.959 -6.972 -30.407 1.00 73.06 680 ALA A N 1
ATOM 5167 C CA . ALA A 1 680 ? 41.897 -8.077 -30.194 1.00 73.06 680 ALA A CA 1
ATOM 5168 C C . ALA A 1 680 ? 41.953 -8.587 -28.736 1.00 73.06 680 ALA A C 1
ATOM 5170 O O . ALA A 1 680 ? 42.211 -9.768 -28.510 1.00 73.06 680 ALA A O 1
ATOM 5171 N N . GLU A 1 681 ? 41.688 -7.732 -27.737 1.00 73.06 681 GLU A N 1
ATOM 5172 C CA . GLU A 1 681 ? 41.614 -8.147 -26.326 1.00 73.06 681 GLU A CA 1
ATOM 5173 C C . GLU A 1 681 ? 40.370 -9.003 -26.041 1.00 73.06 681 GLU A C 1
ATOM 5175 O O . GLU A 1 681 ? 40.440 -9.936 -25.241 1.00 73.06 681 GLU A O 1
ATOM 5180 N N . TRP A 1 682 ? 39.251 -8.725 -26.720 1.00 72.44 682 TRP A N 1
ATOM 5181 C CA . TRP A 1 682 ? 38.033 -9.534 -26.636 1.00 72.44 682 TRP A CA 1
ATOM 5182 C C . TRP A 1 682 ? 38.241 -10.914 -27.259 1.00 72.44 682 TRP A C 1
ATOM 5184 O O . TRP A 1 682 ? 37.949 -11.924 -26.621 1.00 72.44 682 TRP A O 1
ATOM 5194 N N . ASP A 1 683 ? 38.821 -10.963 -28.459 1.00 73.81 683 ASP A N 1
ATOM 5195 C CA . ASP A 1 683 ? 39.093 -12.222 -29.162 1.00 73.81 683 ASP A CA 1
ATOM 5196 C C . ASP A 1 683 ? 40.098 -13.087 -28.390 1.00 73.81 683 ASP A C 1
ATOM 5198 O O . ASP A 1 683 ? 39.930 -14.306 -28.281 1.00 73.81 683 ASP A O 1
ATOM 5202 N N . LYS A 1 684 ? 41.110 -12.453 -27.779 1.00 74.44 684 LYS A N 1
ATOM 5203 C CA . LYS A 1 684 ? 42.078 -13.109 -26.892 1.00 74.44 684 LYS A CA 1
ATOM 5204 C C . LYS A 1 684 ? 41.406 -13.678 -25.643 1.00 74.44 684 LYS A C 1
ATOM 5206 O O . LYS A 1 684 ? 41.644 -14.838 -25.316 1.00 74.44 684 LYS A O 1
ATOM 5211 N N . ALA A 1 685 ? 40.567 -12.895 -24.962 1.00 68.38 685 ALA A N 1
ATOM 5212 C CA . ALA A 1 685 ? 39.852 -13.347 -23.770 1.00 68.38 685 ALA A CA 1
ATOM 5213 C C . ALA A 1 685 ? 38.872 -14.490 -24.088 1.00 68.38 685 ALA A C 1
ATOM 5215 O O . ALA A 1 685 ? 38.790 -15.459 -23.337 1.00 68.38 685 ALA A O 1
ATOM 5216 N N . TRP A 1 686 ? 38.166 -14.419 -25.221 1.00 69.25 686 TRP A N 1
ATOM 5217 C CA . TRP A 1 686 ? 37.228 -15.457 -25.649 1.00 69.25 686 TRP A CA 1
ATOM 5218 C C . TRP A 1 686 ? 37.941 -16.760 -26.029 1.00 69.25 686 TRP A C 1
ATOM 5220 O O . TRP A 1 686 ? 37.604 -17.822 -25.510 1.00 69.25 686 TRP A O 1
ATOM 5230 N N . SER A 1 687 ? 38.990 -16.675 -26.852 1.00 74.50 687 SER A N 1
ATOM 5231 C CA . SER A 1 687 ? 39.785 -17.839 -27.268 1.00 74.50 687 SER A CA 1
ATOM 5232 C C . SER A 1 687 ? 40.476 -18.513 -26.077 1.00 74.50 687 SER A C 1
ATOM 5234 O O . SER A 1 687 ? 40.480 -19.738 -25.967 1.00 74.50 687 SER A O 1
ATOM 5236 N N . ALA A 1 688 ? 41.022 -17.723 -25.145 1.00 69.75 688 ALA A N 1
ATOM 5237 C CA . ALA A 1 688 ? 41.625 -18.239 -23.919 1.00 69.75 688 ALA A CA 1
ATOM 5238 C C . ALA A 1 688 ? 40.581 -18.890 -22.995 1.00 69.75 688 ALA A C 1
ATOM 5240 O O . ALA A 1 688 ? 40.844 -19.949 -22.425 1.00 69.75 688 ALA A O 1
ATOM 5241 N N . ALA A 1 689 ? 39.379 -18.317 -22.883 1.00 65.56 689 ALA A N 1
ATOM 5242 C CA . ALA A 1 689 ? 38.284 -18.908 -22.118 1.00 65.56 689 ALA A CA 1
ATOM 5243 C C . ALA A 1 689 ? 37.787 -20.234 -22.727 1.00 65.56 689 ALA A C 1
ATOM 5245 O O . ALA A 1 689 ? 37.535 -21.193 -21.991 1.00 65.56 689 ALA A O 1
ATOM 5246 N N . GLU A 1 690 ? 37.685 -20.335 -24.056 1.00 69.38 690 GLU A N 1
ATOM 5247 C CA . GLU A 1 690 ? 37.351 -21.586 -24.751 1.00 69.38 690 GLU A CA 1
ATOM 5248 C C . GLU A 1 690 ? 38.429 -22.656 -24.536 1.00 69.38 690 GLU A C 1
ATOM 5250 O O . GLU A 1 690 ? 38.105 -23.793 -24.183 1.00 69.38 690 GLU A O 1
ATOM 5255 N N . GLN A 1 691 ? 39.709 -22.286 -24.639 1.00 71.44 691 GLN A N 1
ATOM 5256 C CA . GLN A 1 691 ? 40.829 -23.183 -24.344 1.00 71.44 691 GLN A CA 1
ATOM 5257 C C . GLN A 1 691 ? 40.823 -23.657 -22.883 1.00 71.44 691 GLN A C 1
ATOM 5259 O O . GLN A 1 691 ? 40.991 -24.853 -22.633 1.00 71.44 691 GLN A O 1
ATOM 5264 N N . MET A 1 692 ? 40.560 -22.766 -21.919 1.00 66.81 692 MET A N 1
ATOM 5265 C CA . MET A 1 692 ? 40.397 -23.115 -20.498 1.00 66.81 692 MET A CA 1
ATOM 5266 C C . MET A 1 692 ? 39.208 -24.060 -20.261 1.00 66.81 692 MET A C 1
ATOM 5268 O O . MET A 1 692 ? 39.281 -24.950 -19.417 1.00 66.81 692 MET A O 1
ATOM 5272 N N . THR A 1 693 ? 38.123 -23.911 -21.027 1.00 61.97 693 THR A N 1
ATOM 5273 C CA . THR A 1 693 ? 36.940 -24.786 -20.938 1.00 61.97 693 THR A CA 1
ATOM 5274 C C . THR A 1 693 ? 37.231 -26.196 -21.476 1.00 61.97 693 THR A C 1
ATOM 5276 O O . THR A 1 693 ? 36.687 -27.186 -20.975 1.00 61.97 693 THR A O 1
ATOM 5279 N N . GLN A 1 694 ? 38.096 -26.304 -22.489 1.00 64.19 694 GLN A N 1
ATOM 5280 C CA . GLN A 1 694 ? 38.485 -27.571 -23.119 1.00 64.19 694 GLN A CA 1
ATOM 5281 C C . GLN A 1 694 ? 39.576 -28.323 -22.332 1.00 64.19 694 GLN A C 1
ATOM 5283 O O . GLN A 1 694 ? 39.553 -29.552 -22.262 1.00 64.19 694 GLN A O 1
ATOM 5288 N N . THR A 1 695 ? 40.499 -27.608 -21.685 1.00 61.97 695 THR A N 1
ATOM 5289 C CA . THR A 1 695 ? 41.622 -28.171 -20.912 1.00 61.97 695 THR A CA 1
ATOM 5290 C C . THR A 1 695 ? 41.223 -28.498 -19.469 1.00 61.97 695 THR A C 1
ATOM 5292 O O . THR A 1 695 ? 41.735 -27.915 -18.528 1.00 61.97 695 THR A O 1
ATOM 5295 N N . ARG A 1 696 ? 40.284 -29.430 -19.261 1.00 53.22 696 ARG A N 1
ATOM 5296 C CA . ARG A 1 696 ? 39.750 -29.792 -17.926 1.00 53.22 696 ARG A CA 1
ATOM 5297 C C . ARG A 1 696 ? 40.821 -30.351 -16.957 1.00 53.22 696 ARG A C 1
ATOM 5299 O O . ARG A 1 696 ? 41.233 -31.496 -17.155 1.00 53.22 696 ARG A O 1
ATOM 5306 N N . PRO A 1 697 ? 41.156 -29.693 -15.823 1.00 47.25 697 PRO A N 1
ATOM 5307 C CA . PRO A 1 697 ? 41.790 -30.351 -14.683 1.00 47.25 697 PRO A CA 1
ATOM 5308 C C . PRO A 1 697 ? 40.726 -30.669 -13.605 1.00 47.25 697 PRO A C 1
ATOM 5310 O O . PRO A 1 697 ? 39.923 -29.800 -13.255 1.00 47.25 697 PRO A O 1
ATOM 5313 N N . PRO A 1 698 ? 40.714 -31.873 -13.001 1.00 47.59 698 PRO A N 1
ATOM 5314 C CA . PRO A 1 698 ? 39.733 -32.238 -11.971 1.00 47.59 698 PRO A CA 1
ATOM 5315 C C . PRO A 1 698 ? 39.764 -31.327 -10.729 1.00 47.59 698 PRO A C 1
ATOM 5317 O O . PRO A 1 698 ? 38.737 -31.102 -10.098 1.00 47.59 698 PRO A O 1
ATOM 5320 N N . SER A 1 699 ? 40.926 -30.768 -10.382 1.00 52.59 699 SER A N 1
ATOM 5321 C CA . SER A 1 699 ? 41.182 -30.055 -9.120 1.00 52.59 699 SER A CA 1
ATOM 5322 C C . SER A 1 699 ? 40.424 -28.731 -8.949 1.00 52.59 699 SER A C 1
ATOM 5324 O O . SER A 1 699 ? 40.066 -28.379 -7.826 1.00 52.59 699 SER A O 1
ATOM 5326 N N . TYR A 1 700 ? 40.135 -28.007 -10.033 1.00 44.50 700 TYR A N 1
ATOM 5327 C CA . TYR A 1 700 ? 39.471 -26.698 -9.956 1.00 44.50 700 TYR A CA 1
ATOM 5328 C C . TYR A 1 700 ? 37.953 -26.824 -9.752 1.00 44.50 700 TYR A C 1
ATOM 5330 O O . TYR A 1 700 ? 37.353 -26.038 -9.019 1.00 44.50 700 TYR A O 1
ATOM 5338 N N . ALA A 1 701 ? 37.342 -27.874 -10.316 1.00 47.06 701 ALA A N 1
ATOM 5339 C CA . ALA A 1 701 ? 35.947 -28.221 -10.061 1.00 47.06 701 ALA A CA 1
ATOM 5340 C C . ALA A 1 701 ? 35.721 -28.559 -8.580 1.00 47.06 701 ALA A C 1
ATOM 5342 O O . ALA A 1 701 ? 34.757 -28.064 -8.010 1.00 47.06 701 ALA A O 1
ATOM 5343 N N . TYR A 1 702 ? 36.648 -29.293 -7.943 1.00 46.97 702 TYR A N 1
ATOM 5344 C CA . TYR A 1 702 ? 36.608 -29.580 -6.502 1.00 46.97 702 TYR A CA 1
ATOM 5345 C C . TYR A 1 702 ? 36.800 -28.334 -5.629 1.00 46.97 702 TYR A C 1
ATOM 5347 O O . TYR A 1 702 ? 36.180 -28.229 -4.572 1.00 46.97 702 TYR A O 1
ATOM 5355 N N . LEU A 1 703 ? 37.631 -27.379 -6.058 1.00 44.69 703 LEU A N 1
ATOM 5356 C CA . LEU A 1 703 ? 37.857 -26.130 -5.329 1.00 44.69 703 LEU A CA 1
ATOM 5357 C C . LEU A 1 703 ? 36.614 -25.230 -5.371 1.00 44.69 703 LEU A C 1
ATOM 5359 O O . LEU A 1 703 ? 36.166 -24.754 -4.332 1.00 44.69 703 LEU A O 1
ATOM 5363 N N . VAL A 1 704 ? 36.028 -25.035 -6.557 1.00 48.25 704 VAL A N 1
ATOM 5364 C CA . VAL A 1 704 ? 34.822 -24.214 -6.748 1.00 48.25 704 VAL A CA 1
ATOM 5365 C C . VAL A 1 704 ? 33.594 -24.896 -6.147 1.00 48.25 704 VAL A C 1
ATOM 5367 O O . VAL A 1 704 ? 32.817 -24.236 -5.460 1.00 48.25 704 VAL A O 1
ATOM 5370 N N . SER A 1 705 ? 33.431 -26.213 -6.320 1.00 47.16 705 SER A N 1
ATOM 5371 C CA . SER A 1 705 ? 32.364 -26.961 -5.647 1.00 47.16 705 SER A CA 1
ATOM 5372 C C . SER A 1 705 ? 32.561 -26.952 -4.135 1.00 47.16 705 SER A C 1
ATOM 5374 O O . SER A 1 705 ? 31.594 -26.782 -3.408 1.00 47.16 705 SER A O 1
ATOM 5376 N N . GLY A 1 706 ? 33.799 -27.062 -3.648 1.00 44.44 706 GLY A N 1
ATOM 5377 C CA . GLY A 1 706 ? 34.137 -26.945 -2.232 1.00 44.44 706 GLY A CA 1
ATOM 5378 C C . GLY A 1 706 ? 33.797 -25.566 -1.669 1.00 44.44 706 GLY A C 1
ATOM 5379 O O . GLY A 1 706 ? 33.175 -25.480 -0.616 1.00 44.44 706 GLY A O 1
ATOM 5380 N N . TYR A 1 707 ? 34.110 -24.490 -2.397 1.00 47.06 707 TYR A N 1
ATOM 5381 C CA . TYR A 1 707 ? 33.759 -23.120 -2.015 1.00 47.06 707 TYR A CA 1
ATOM 5382 C C . TYR A 1 707 ? 32.250 -22.880 -2.034 1.00 47.06 707 TYR A C 1
ATOM 5384 O O . TYR A 1 707 ? 31.729 -22.232 -1.133 1.00 47.06 707 TYR A O 1
ATOM 5392 N N . LEU A 1 708 ? 31.535 -23.416 -3.026 1.00 47.50 708 LEU A N 1
ATOM 5393 C CA . LEU A 1 708 ? 30.079 -23.311 -3.131 1.00 47.50 708 LEU A CA 1
ATOM 5394 C C . LEU A 1 708 ? 29.357 -24.136 -2.068 1.00 47.50 708 LEU A C 1
ATOM 5396 O O . LEU A 1 708 ? 28.391 -23.657 -1.483 1.00 47.50 708 LEU A O 1
ATOM 5400 N N . ILE A 1 709 ? 29.845 -25.341 -1.776 1.00 51.88 709 ILE A N 1
ATOM 5401 C CA . ILE A 1 709 ? 29.339 -26.175 -0.685 1.00 51.88 709 ILE A CA 1
ATOM 5402 C C . ILE A 1 709 ? 29.630 -25.490 0.648 1.00 51.88 709 ILE A C 1
ATOM 5404 O O . ILE A 1 709 ? 28.732 -25.383 1.470 1.00 51.88 709 ILE A O 1
ATOM 5408 N N . TYR A 1 710 ? 30.834 -24.955 0.858 1.00 46.38 710 TYR A N 1
ATOM 5409 C CA . TYR A 1 710 ? 31.190 -24.254 2.090 1.00 46.38 710 TYR A CA 1
ATOM 5410 C C . TYR A 1 710 ? 30.394 -22.956 2.267 1.00 46.38 710 TYR A C 1
ATOM 5412 O O . TYR A 1 710 ? 29.807 -22.742 3.322 1.00 46.38 710 TYR A O 1
ATOM 5420 N N . ALA A 1 711 ? 30.290 -22.116 1.234 1.00 48.16 711 ALA A N 1
ATOM 5421 C CA . ALA A 1 711 ? 29.464 -20.910 1.252 1.00 48.16 711 ALA A CA 1
ATOM 5422 C C . ALA A 1 711 ? 27.980 -21.250 1.440 1.00 48.16 711 ALA A C 1
ATOM 5424 O O . ALA A 1 711 ? 27.293 -20.577 2.203 1.00 48.16 711 ALA A O 1
ATOM 5425 N N . GLY A 1 712 ? 27.502 -22.327 0.812 1.00 45.97 712 GLY A N 1
ATOM 5426 C CA . GLY A 1 712 ? 26.160 -22.867 0.998 1.00 45.97 712 GLY A CA 1
ATOM 5427 C C . GLY A 1 712 ? 25.919 -23.359 2.424 1.00 45.97 712 GLY A C 1
ATOM 5428 O O . GLY A 1 712 ? 24.900 -23.019 3.010 1.00 45.97 712 GLY A O 1
ATOM 5429 N N . VAL A 1 713 ? 26.868 -24.079 3.027 1.00 49.72 713 VAL A N 1
ATOM 5430 C CA . VAL A 1 713 ? 26.813 -24.561 4.418 1.00 49.72 713 VAL A CA 1
ATOM 5431 C C . VAL A 1 713 ? 26.900 -23.405 5.409 1.00 49.72 713 VAL A C 1
ATOM 5433 O O . VAL A 1 713 ? 26.169 -23.404 6.393 1.00 49.72 713 VAL A O 1
ATOM 5436 N N . VAL A 1 714 ? 27.731 -22.393 5.156 1.00 49.00 714 VAL A N 1
ATOM 5437 C CA . VAL A 1 714 ? 27.818 -21.182 5.984 1.00 49.00 714 VAL A CA 1
ATOM 5438 C C . VAL A 1 714 ? 26.538 -20.361 5.865 1.00 49.00 714 VAL A C 1
ATOM 5440 O O . VAL A 1 714 ? 26.003 -19.940 6.884 1.00 49.00 714 VAL A O 1
ATOM 5443 N N . ALA A 1 715 ? 25.999 -20.171 4.659 1.00 47.78 715 ALA A N 1
ATOM 5444 C CA . ALA A 1 715 ? 24.734 -19.476 4.446 1.00 47.78 715 ALA A CA 1
ATOM 5445 C C . ALA A 1 715 ? 23.565 -20.241 5.079 1.00 47.78 715 ALA A C 1
ATOM 5447 O O . ALA A 1 715 ? 22.755 -19.648 5.784 1.00 47.78 715 ALA A O 1
ATOM 5448 N N . PHE A 1 716 ? 23.507 -21.560 4.903 1.00 49.84 716 PHE A N 1
ATOM 5449 C CA . PHE A 1 716 ? 22.501 -22.427 5.508 1.00 49.84 716 PHE A CA 1
ATOM 5450 C C . PHE A 1 716 ? 22.635 -22.468 7.033 1.00 49.84 716 PHE A C 1
ATOM 5452 O O . PHE A 1 716 ? 21.640 -22.350 7.737 1.00 49.84 716 PHE A O 1
ATOM 5459 N N . GLY A 1 717 ? 23.856 -22.542 7.559 1.00 46.84 717 GLY A N 1
ATOM 5460 C CA . GLY A 1 717 ? 24.162 -22.465 8.985 1.00 46.84 717 GLY A CA 1
ATOM 5461 C C . GLY A 1 717 ? 23.816 -21.103 9.582 1.00 46.84 717 GLY A C 1
ATOM 5462 O O . GLY A 1 717 ? 23.256 -21.042 10.672 1.00 46.84 717 GLY A O 1
ATOM 5463 N N . LEU A 1 718 ? 24.057 -20.010 8.854 1.00 47.09 718 LEU A N 1
ATOM 5464 C CA . LEU A 1 718 ? 23.651 -18.658 9.232 1.00 47.09 718 LEU A CA 1
ATOM 5465 C C . LEU A 1 718 ? 22.125 -18.525 9.214 1.00 47.09 718 LEU A C 1
ATOM 5467 O O . LEU A 1 718 ? 21.559 -17.969 10.150 1.00 47.09 718 LEU A O 1
ATOM 5471 N N . VAL A 1 719 ? 21.449 -19.074 8.202 1.00 48.19 719 VAL A N 1
ATOM 5472 C CA . VAL A 1 719 ? 19.984 -19.130 8.117 1.00 48.19 719 VAL A CA 1
ATOM 5473 C C . VAL A 1 719 ? 19.416 -19.954 9.268 1.00 48.19 719 VAL A C 1
ATOM 5475 O O . VAL A 1 719 ? 18.529 -19.468 9.954 1.00 48.19 719 VAL A O 1
ATOM 5478 N N . LEU A 1 720 ? 19.949 -21.140 9.560 1.00 48.31 720 LEU A N 1
ATOM 5479 C CA . LEU A 1 720 ? 19.542 -21.965 10.701 1.00 48.31 720 LEU A CA 1
ATOM 5480 C C . LEU A 1 720 ? 19.837 -21.287 12.042 1.00 48.31 720 LEU A C 1
ATOM 5482 O O . LEU A 1 720 ? 19.016 -21.352 12.953 1.00 48.31 720 LEU A O 1
ATOM 5486 N N . PHE A 1 721 ? 20.970 -20.599 12.177 1.00 51.62 721 PHE A N 1
ATOM 5487 C CA . PHE A 1 721 ? 21.319 -19.825 13.367 1.00 51.62 721 PHE A CA 1
ATOM 5488 C C . PHE A 1 721 ? 20.373 -18.639 13.560 1.00 51.62 721 PHE A C 1
ATOM 5490 O O . PHE A 1 721 ? 19.896 -18.408 14.673 1.00 51.62 721 PHE A O 1
ATOM 5497 N N . LEU A 1 722 ? 20.060 -17.911 12.486 1.00 44.84 722 LEU A N 1
ATOM 5498 C CA . LEU A 1 722 ? 19.093 -16.819 12.486 1.00 44.84 722 LEU A CA 1
ATOM 5499 C C . LEU A 1 722 ? 17.696 -17.353 12.796 1.00 44.84 722 LEU A C 1
ATOM 5501 O O . LEU A 1 722 ? 17.076 -16.842 13.722 1.00 44.84 722 LEU A O 1
ATOM 5505 N N . LEU A 1 723 ? 17.231 -18.409 12.121 1.00 45.84 723 LEU A N 1
ATOM 5506 C CA . LEU A 1 723 ? 15.957 -19.095 12.376 1.00 45.84 723 LEU A CA 1
ATOM 5507 C C . LEU A 1 723 ? 15.885 -19.642 13.807 1.00 45.84 723 LEU A C 1
ATOM 5509 O O . LEU A 1 723 ? 14.847 -19.529 14.447 1.00 45.84 723 LEU A O 1
ATOM 5513 N N . GLY A 1 724 ? 16.982 -20.160 14.357 1.00 45.50 724 GLY A N 1
ATOM 5514 C CA . GLY A 1 724 ? 17.082 -20.611 15.746 1.00 45.50 724 GLY A CA 1
ATOM 5515 C C . GLY A 1 724 ? 17.045 -19.452 16.747 1.00 45.50 724 GLY A C 1
ATOM 5516 O O . GLY A 1 724 ? 16.356 -19.528 17.767 1.00 45.50 724 GLY A O 1
ATOM 5517 N N . ARG A 1 725 ? 17.723 -18.338 16.448 1.00 47.41 725 ARG A N 1
ATOM 5518 C CA . ARG A 1 725 ? 17.642 -17.075 17.206 1.00 47.41 725 ARG A CA 1
ATOM 5519 C C . ARG A 1 725 ? 16.246 -16.461 17.122 1.00 47.41 725 ARG A C 1
ATOM 5521 O O . ARG A 1 725 ? 15.787 -15.925 18.121 1.00 47.41 725 ARG A O 1
ATOM 5528 N N . LEU A 1 726 ? 15.572 -16.565 15.981 1.00 43.31 726 LEU A N 1
ATOM 5529 C CA . LEU A 1 726 ? 14.200 -16.117 15.742 1.00 43.31 726 LEU A CA 1
ATOM 5530 C C . LEU A 1 726 ? 13.191 -16.990 16.461 1.00 43.31 726 LEU A C 1
ATOM 5532 O O . LEU A 1 726 ? 12.322 -16.451 17.126 1.00 43.31 726 LEU A O 1
ATOM 5536 N N . ALA A 1 727 ? 13.337 -18.311 16.412 1.00 46.06 727 ALA A N 1
ATOM 5537 C CA . ALA A 1 727 ? 12.521 -19.230 17.187 1.00 46.06 727 ALA A CA 1
ATOM 5538 C C . ALA A 1 727 ? 12.684 -18.956 18.688 1.00 46.06 727 ALA A C 1
ATOM 5540 O O . ALA A 1 727 ? 11.701 -18.990 19.415 1.00 46.06 727 ALA A O 1
ATOM 5541 N N . ARG A 1 728 ? 13.890 -18.606 19.162 1.00 42.94 728 ARG A N 1
ATOM 5542 C CA . ARG A 1 728 ? 14.114 -18.167 20.553 1.00 42.94 728 ARG A CA 1
ATOM 5543 C C . ARG A 1 728 ? 13.569 -16.762 20.841 1.00 42.94 728 ARG A C 1
ATOM 5545 O O . ARG A 1 728 ? 13.018 -16.557 21.912 1.00 42.94 728 ARG A O 1
ATOM 5552 N N . ALA A 1 729 ? 13.671 -15.817 19.906 1.00 41.66 729 ALA A N 1
ATOM 5553 C CA . ALA A 1 729 ? 13.161 -14.450 20.057 1.00 41.66 729 ALA A CA 1
ATOM 5554 C C . ALA A 1 729 ? 11.626 -14.367 19.952 1.00 41.66 729 ALA A C 1
ATOM 5556 O O . ALA A 1 729 ? 11.025 -13.523 20.603 1.00 41.66 729 ALA A O 1
ATOM 5557 N N . GLN A 1 730 ? 10.995 -15.257 19.182 1.00 40.28 730 GLN A N 1
ATOM 5558 C CA . GLN A 1 730 ? 9.542 -15.447 19.110 1.00 40.28 730 GLN A CA 1
ATOM 5559 C C . GLN A 1 730 ? 9.007 -16.313 20.258 1.00 40.28 730 GLN A C 1
ATOM 5561 O O . GLN A 1 730 ? 7.817 -16.251 20.547 1.00 40.28 730 GLN A O 1
ATOM 5566 N N . LYS A 1 731 ? 9.869 -17.104 20.917 1.00 37.22 731 LYS A N 1
ATOM 5567 C CA . LYS A 1 731 ? 9.539 -17.852 22.141 1.00 37.22 731 LYS A CA 1
ATOM 5568 C C . LYS A 1 731 ? 9.687 -17.039 23.421 1.00 37.22 731 LYS A C 1
ATOM 5570 O O . LYS A 1 731 ? 9.234 -17.506 24.458 1.00 37.22 731 LYS A O 1
ATOM 5575 N N . VAL A 1 732 ? 10.224 -15.817 23.369 1.00 36.31 732 VAL A N 1
ATOM 5576 C CA . VAL A 1 732 ? 9.902 -14.833 24.410 1.00 36.31 732 VAL A CA 1
ATOM 5577 C C . VAL A 1 732 ? 8.565 -14.200 24.036 1.00 36.31 732 VAL A C 1
ATOM 5579 O O . VAL A 1 732 ? 8.457 -13.009 23.760 1.00 36.31 732 VAL A O 1
ATOM 5582 N N . THR A 1 733 ? 7.514 -15.018 24.024 1.00 34.19 733 THR A N 1
ATOM 5583 C CA . THR A 1 733 ? 6.247 -14.525 24.541 1.00 34.19 733 THR A CA 1
ATOM 5584 C C . THR A 1 733 ? 6.561 -14.123 25.969 1.00 34.19 733 THR A C 1
ATOM 5586 O O . THR A 1 733 ? 6.739 -14.980 26.831 1.00 34.19 733 THR A O 1
ATOM 5589 N N . ILE A 1 734 ? 6.731 -12.824 26.209 1.00 36.00 734 ILE A N 1
ATOM 5590 C CA . ILE A 1 734 ? 6.527 -12.318 27.558 1.00 36.00 734 ILE A CA 1
ATOM 5591 C C . ILE A 1 734 ? 5.087 -12.730 27.858 1.00 36.00 734 ILE A C 1
ATOM 5593 O O . ILE A 1 734 ? 4.168 -12.224 27.208 1.00 36.00 734 ILE A O 1
ATOM 5597 N N . GLU A 1 735 ? 4.892 -13.727 28.723 1.00 33.47 735 GLU A N 1
ATOM 5598 C CA . GLU A 1 735 ? 3.577 -14.002 29.299 1.00 33.47 735 GLU A CA 1
ATOM 5599 C C . GLU A 1 735 ? 3.034 -12.654 29.784 1.00 33.47 735 GLU A C 1
ATOM 5601 O O . GLU A 1 735 ? 3.633 -12.026 30.653 1.00 33.47 735 GLU A O 1
ATOM 5606 N N . GLY A 1 736 ? 1.989 -12.138 29.130 1.00 36.69 736 GLY A N 1
ATOM 5607 C CA . GLY A 1 736 ? 1.480 -10.788 29.400 1.00 36.69 736 GLY A CA 1
ATOM 5608 C C . GLY A 1 736 ? 1.436 -9.818 28.219 1.00 36.69 736 GLY A C 1
ATOM 5609 O O . GLY A 1 736 ? 0.723 -8.828 28.329 1.00 36.69 736 GLY A O 1
ATOM 5610 N N . ILE A 1 737 ? 2.129 -10.061 27.094 1.00 34.94 737 ILE A N 1
ATOM 5611 C CA . ILE A 1 737 ? 2.060 -9.161 25.922 1.00 34.94 737 ILE A CA 1
ATOM 5612 C C . ILE A 1 737 ? 1.386 -9.856 24.743 1.00 34.94 737 ILE A C 1
ATOM 5614 O O . ILE A 1 737 ? 2.011 -10.490 23.893 1.00 34.94 737 ILE A O 1
ATOM 5618 N N . THR A 1 738 ? 0.074 -9.700 24.698 1.00 40.75 738 THR A N 1
ATOM 5619 C CA . THR A 1 738 ? -0.757 -9.876 23.508 1.00 40.75 738 THR A CA 1
ATOM 5620 C C . THR A 1 738 ? -0.849 -8.574 22.732 1.00 40.75 738 THR A C 1
ATOM 5622 O O . THR A 1 738 ? -0.678 -7.492 23.291 1.00 40.75 738 THR A O 1
ATOM 5625 N N . GLY A 1 739 ? -1.121 -8.667 21.426 1.00 42.59 739 GLY A N 1
ATOM 5626 C CA . GLY A 1 739 ? -1.782 -7.551 20.753 1.00 42.59 739 GLY A CA 1
ATOM 5627 C C . GLY A 1 739 ? -3.054 -7.253 21.537 1.00 42.59 739 GLY A C 1
ATOM 5628 O O . GLY A 1 739 ? -3.723 -8.184 21.973 1.00 42.59 739 GLY A O 1
ATOM 5629 N N . ALA A 1 740 ? -3.301 -5.986 21.820 1.00 46.69 740 ALA A N 1
ATOM 5630 C CA . ALA A 1 740 ? -4.282 -5.604 22.810 1.00 46.69 740 ALA A CA 1
ATOM 5631 C C . ALA A 1 740 ? -5.687 -6.194 22.527 1.00 46.69 740 ALA A C 1
ATOM 5633 O O . ALA A 1 740 ? -6.101 -6.292 21.369 1.00 46.69 740 ALA A O 1
ATOM 5634 N N . GLY A 1 741 ? -6.368 -6.613 23.605 1.00 50.59 741 GLY A N 1
ATOM 5635 C CA . GLY A 1 741 ? -7.603 -7.413 23.607 1.00 50.59 741 GLY A CA 1
ATOM 5636 C C . GLY A 1 741 ? -7.336 -8.900 23.887 1.00 50.59 741 GLY A C 1
ATOM 5637 O O . GLY A 1 741 ? -6.389 -9.466 23.351 1.00 50.59 741 GLY A O 1
ATOM 5638 N N . GLY A 1 742 ? -8.132 -9.547 24.745 1.00 56.00 742 GLY A N 1
ATOM 5639 C CA . GLY A 1 742 ? -7.993 -10.976 25.068 1.00 56.00 742 GLY A CA 1
ATOM 5640 C C . GLY A 1 742 ? -7.130 -11.325 26.293 1.00 56.00 742 GLY A C 1
ATOM 5641 O O . GLY A 1 742 ? -6.418 -10.488 26.858 1.00 56.00 742 GLY A O 1
ATOM 5642 N N . VAL A 1 743 ? -7.210 -12.601 26.698 1.00 54.84 743 VAL A N 1
ATOM 5643 C CA . VAL A 1 743 ? -6.353 -13.238 27.717 1.00 54.84 743 VAL A CA 1
ATOM 5644 C C . VAL A 1 743 ? -4.887 -13.153 27.264 1.00 54.84 743 VAL A C 1
ATOM 5646 O O . VAL A 1 743 ? -4.626 -13.379 26.074 1.00 54.84 743 VAL A O 1
ATOM 5649 N N . PRO A 1 744 ? -3.920 -12.876 28.162 1.00 48.78 744 PRO A N 1
ATOM 5650 C CA . PRO A 1 744 ? -2.499 -12.913 27.829 1.00 48.78 744 PRO A CA 1
ATOM 5651 C C . PRO A 1 744 ? -2.108 -14.189 27.067 1.00 48.78 744 PRO A C 1
ATOM 5653 O O . PRO A 1 744 ? -2.371 -15.302 27.505 1.00 48.78 744 PRO A O 1
ATOM 5656 N N . GLY A 1 745 ? -1.486 -14.020 25.904 1.00 50.97 745 GLY A N 1
ATOM 5657 C CA . GLY A 1 745 ? -1.107 -15.080 24.958 1.00 50.97 745 GLY A CA 1
ATOM 5658 C C . GLY A 1 745 ? -2.100 -15.379 23.817 1.00 50.97 745 GLY A C 1
ATOM 5659 O O . GLY A 1 745 ? -1.707 -16.036 22.851 1.00 50.97 745 GLY A O 1
ATOM 5660 N N . SER A 1 746 ? -3.347 -14.892 23.864 1.00 54.81 746 SER A N 1
ATOM 5661 C CA . SER A 1 746 ? -4.363 -15.150 22.825 1.00 54.81 746 SER A CA 1
ATOM 5662 C C . SER A 1 746 ? -4.175 -14.309 21.545 1.00 54.81 746 SER A C 1
ATOM 5664 O O . SER A 1 746 ? -3.830 -13.132 21.584 1.00 54.81 746 SER A O 1
ATOM 5666 N N . ARG A 1 747 ? -4.388 -14.910 20.366 1.00 61.88 747 ARG A N 1
ATOM 5667 C CA . ARG A 1 747 ? -4.424 -14.195 19.072 1.00 61.88 747 ARG A CA 1
ATOM 5668 C C . ARG A 1 747 ? -5.878 -14.078 18.607 1.00 61.88 747 ARG A C 1
ATOM 5670 O O . ARG A 1 747 ? -6.591 -15.073 18.738 1.00 61.88 747 ARG A O 1
ATOM 5677 N N . PRO A 1 748 ? -6.313 -12.937 18.041 1.00 74.81 748 PRO A N 1
ATOM 5678 C CA . PRO A 1 748 ? -7.666 -12.831 17.514 1.00 74.81 748 PRO A CA 1
ATOM 5679 C C . PRO A 1 748 ? -7.867 -13.806 16.351 1.00 74.81 748 PRO A C 1
ATOM 5681 O O . PRO A 1 748 ? -6.985 -13.981 15.502 1.00 74.81 748 PRO A O 1
ATOM 5684 N N . LEU A 1 749 ? -9.045 -14.420 16.304 1.00 78.75 749 LEU A N 1
ATOM 5685 C CA . LEU A 1 749 ? -9.540 -15.113 15.124 1.00 78.75 749 LEU A CA 1
ATOM 5686 C C . LEU A 1 749 ? -10.045 -14.070 14.131 1.00 78.75 749 LEU A C 1
ATOM 5688 O O . LEU A 1 749 ? -10.725 -13.114 14.503 1.00 78.75 749 LEU A O 1
ATOM 5692 N N . ARG A 1 750 ? -9.666 -14.230 12.863 1.00 77.00 750 ARG A N 1
ATOM 5693 C CA . ARG A 1 750 ? -9.850 -13.206 11.836 1.00 77.00 750 ARG A CA 1
ATOM 5694 C C . ARG A 1 750 ? -10.637 -13.749 10.653 1.00 77.00 750 ARG A C 1
ATOM 5696 O O . ARG A 1 750 ? -10.192 -14.685 9.994 1.00 77.00 750 ARG A O 1
ATOM 5703 N N . LEU A 1 751 ? -11.744 -13.086 10.335 1.00 78.25 751 LEU A N 1
ATOM 5704 C CA . LEU A 1 751 ? -12.481 -13.246 9.087 1.00 78.25 751 LEU A CA 1
ATOM 5705 C C . LEU A 1 751 ? -12.097 -12.139 8.110 1.00 78.25 751 LEU A C 1
ATOM 5707 O O . LEU A 1 751 ? -11.881 -10.989 8.497 1.00 78.25 751 LEU A O 1
ATOM 5711 N N . THR A 1 752 ? -12.017 -12.478 6.826 1.00 76.62 752 THR A N 1
ATOM 5712 C CA . THR A 1 752 ? -11.809 -11.494 5.761 1.00 76.62 752 THR A CA 1
ATOM 5713 C C . THR A 1 752 ? -12.473 -11.957 4.474 1.00 76.62 752 THR A C 1
ATOM 5715 O O . THR A 1 752 ? -12.311 -13.100 4.052 1.00 76.62 752 THR A O 1
ATOM 5718 N N . ASN A 1 753 ? -13.201 -11.053 3.830 1.00 69.00 753 ASN A N 1
ATOM 5719 C CA . ASN A 1 753 ? -13.651 -11.196 2.444 1.00 69.00 753 ASN A CA 1
ATOM 5720 C C . ASN A 1 753 ? -12.851 -10.273 1.502 1.00 69.00 753 ASN A C 1
ATOM 5722 O O . ASN A 1 753 ? -13.175 -10.137 0.327 1.00 69.00 753 ASN A O 1
ATOM 5726 N N . GLY A 1 754 ? -11.817 -9.608 2.034 1.00 67.06 754 GLY A N 1
ATOM 5727 C CA . GLY A 1 754 ? -10.974 -8.655 1.322 1.00 67.06 754 GLY A CA 1
ATOM 5728 C C . GLY A 1 754 ? -11.590 -7.263 1.108 1.00 67.06 754 GLY A C 1
ATOM 5729 O O . GLY A 1 754 ? -10.879 -6.346 0.698 1.00 67.06 754 GLY A O 1
ATOM 5730 N N . LEU A 1 755 ? -12.878 -7.083 1.410 1.00 75.19 755 LEU A N 1
ATOM 5731 C CA . LEU A 1 755 ? -13.545 -5.780 1.513 1.00 75.19 755 LEU A CA 1
ATOM 5732 C C . LEU A 1 755 ? -13.567 -5.280 2.958 1.00 75.19 755 LEU A C 1
ATOM 5734 O O . LEU A 1 755 ? -13.448 -4.083 3.210 1.00 75.19 755 LEU A O 1
ATOM 5738 N N . MET A 1 756 ? -13.690 -6.205 3.904 1.00 85.69 756 MET A N 1
ATOM 5739 C CA . MET A 1 756 ? -13.592 -5.958 5.328 1.00 85.69 756 MET A CA 1
ATOM 5740 C C . MET A 1 756 ? -12.830 -7.076 6.029 1.00 85.69 756 MET A C 1
ATOM 5742 O O . MET A 1 756 ? -12.721 -8.205 5.544 1.00 85.69 756 MET A O 1
ATOM 5746 N N . ILE A 1 757 ? -12.354 -6.740 7.216 1.00 84.62 757 ILE A N 1
ATOM 5747 C CA . ILE A 1 757 ? -11.818 -7.659 8.198 1.00 84.62 757 ILE A CA 1
ATOM 5748 C C . ILE A 1 757 ? -12.667 -7.549 9.448 1.00 84.62 757 ILE A C 1
ATOM 5750 O O . ILE A 1 757 ? -12.943 -6.444 9.923 1.00 84.62 757 ILE A O 1
ATOM 5754 N N . SER A 1 758 ? -12.999 -8.705 10.003 1.00 88.38 758 SER A N 1
ATOM 5755 C CA . SER A 1 758 ? -13.554 -8.816 11.338 1.00 88.38 758 SER A CA 1
ATOM 5756 C C . SER A 1 758 ? -12.633 -9.648 12.216 1.00 88.38 758 SER A C 1
ATOM 5758 O O . SER A 1 758 ? -12.220 -10.744 11.835 1.00 88.38 758 SER A O 1
ATOM 5760 N N . GLU A 1 759 ? -12.283 -9.104 13.372 1.00 86.69 759 GLU A N 1
ATOM 5761 C CA . GLU A 1 759 ? -11.435 -9.746 14.370 1.00 86.69 759 GLU A CA 1
ATOM 5762 C C . GLU A 1 759 ? -12.250 -10.005 15.634 1.00 86.69 759 GLU A C 1
ATOM 5764 O O . GLU A 1 759 ? -12.968 -9.119 16.103 1.00 86.69 759 GLU A O 1
ATOM 5769 N N . TRP A 1 760 ? -12.109 -11.213 16.179 1.00 84.50 760 TRP A N 1
ATOM 5770 C CA . TRP A 1 760 ? -12.768 -11.672 17.398 1.00 84.50 760 TRP A CA 1
ATOM 5771 C C . TRP A 1 760 ? -11.764 -12.334 18.336 1.00 84.50 760 TRP A C 1
ATOM 5773 O O . TRP A 1 760 ? -10.952 -13.164 17.925 1.00 84.50 760 TRP A O 1
ATOM 5783 N N . PHE A 1 761 ? -11.832 -11.978 19.610 1.00 80.50 761 PHE A N 1
ATOM 5784 C CA . PHE A 1 761 ? -11.008 -12.533 20.675 1.00 80.50 761 PHE A CA 1
ATOM 5785 C C . PHE A 1 761 ? -11.807 -13.569 21.473 1.00 80.50 761 PHE A C 1
ATOM 5787 O O . PHE A 1 761 ? -13.036 -13.554 21.478 1.00 80.50 761 PHE A O 1
ATOM 5794 N N . GLN A 1 762 ? -11.110 -14.477 22.161 1.00 75.50 762 GLN A N 1
ATOM 5795 C CA . GLN A 1 762 ? -11.757 -15.545 22.940 1.00 75.50 762 GLN A CA 1
ATOM 5796 C C . GLN A 1 762 ? -12.644 -15.017 24.074 1.00 75.50 762 GLN A C 1
ATOM 5798 O O . GLN A 1 762 ? -13.630 -15.655 24.424 1.00 75.50 762 GLN A O 1
ATOM 5803 N N . ASP A 1 763 ? -12.321 -13.846 24.623 1.00 76.44 763 ASP A N 1
ATOM 5804 C CA . ASP A 1 763 ? -13.121 -13.179 25.651 1.00 76.44 763 ASP A CA 1
ATOM 5805 C C . ASP A 1 763 ? -14.350 -12.448 25.076 1.00 76.44 763 ASP A C 1
ATOM 5807 O O . ASP A 1 763 ? -15.128 -11.882 25.835 1.00 76.44 763 ASP A O 1
ATOM 5811 N N . GLY A 1 764 ? -14.561 -12.466 23.756 1.00 80.06 764 GLY A N 1
ATOM 5812 C CA . GLY A 1 764 ? -15.697 -11.833 23.084 1.00 80.06 764 GLY A CA 1
ATOM 5813 C C . GLY A 1 764 ? -15.480 -10.376 22.676 1.00 80.06 764 GLY A C 1
ATOM 5814 O O . GLY A 1 764 ? -16.402 -9.766 22.140 1.00 80.06 764 GLY A O 1
ATOM 5815 N N . GLN A 1 765 ? -14.285 -9.806 22.880 1.00 86.38 765 GLN A N 1
ATOM 5816 C CA . GLN A 1 765 ? -13.938 -8.524 22.259 1.00 86.38 765 GLN A CA 1
ATOM 5817 C C . GLN A 1 765 ? -13.823 -8.684 20.739 1.00 86.38 765 GLN A C 1
ATOM 5819 O O . GLN A 1 765 ? -13.493 -9.757 20.232 1.00 86.38 765 GLN A O 1
ATOM 5824 N N . GLY A 1 766 ? -14.047 -7.604 19.992 1.00 85.69 766 GLY A N 1
ATOM 5825 C CA . GLY A 1 766 ? -13.913 -7.652 18.543 1.00 85.69 766 GLY A CA 1
ATOM 5826 C C . GLY A 1 766 ? -13.852 -6.287 17.881 1.00 85.69 766 GLY A C 1
ATOM 5827 O O . GLY A 1 766 ? -14.348 -5.293 18.414 1.00 85.69 766 GLY A O 1
ATOM 5828 N N . ALA A 1 767 ? -13.254 -6.250 16.693 1.00 88.88 767 ALA A N 1
ATOM 5829 C CA . ALA A 1 767 ? -13.040 -5.036 15.915 1.00 88.88 767 ALA A CA 1
ATOM 5830 C C . ALA A 1 767 ? -13.312 -5.269 14.426 1.00 88.88 767 ALA A C 1
ATOM 5832 O O . ALA A 1 767 ? -13.131 -6.372 13.911 1.00 88.88 767 ALA A O 1
ATOM 5833 N N . MET A 1 768 ? -13.742 -4.212 13.740 1.00 91.44 768 MET A N 1
ATOM 5834 C CA . MET A 1 768 ? -14.020 -4.227 12.308 1.00 91.44 768 MET A CA 1
ATOM 5835 C C . MET A 1 768 ? -13.195 -3.179 11.583 1.00 91.44 768 MET A C 1
ATOM 5837 O O . MET A 1 768 ? -13.154 -2.011 11.980 1.00 91.44 768 MET A O 1
ATOM 5841 N N . ARG A 1 769 ? -12.596 -3.591 10.470 1.00 90.81 769 ARG A N 1
ATOM 5842 C CA . ARG A 1 769 ? -11.843 -2.721 9.571 1.00 90.81 769 ARG A CA 1
ATOM 5843 C C . ARG A 1 769 ? -12.352 -2.886 8.152 1.00 90.81 769 ARG A C 1
ATOM 5845 O O . ARG A 1 769 ? -12.529 -4.006 7.688 1.00 90.81 769 ARG A O 1
ATOM 5852 N N . ILE A 1 770 ? -12.544 -1.780 7.450 1.00 88.44 770 ILE A N 1
ATOM 5853 C CA . ILE A 1 770 ? -12.870 -1.788 6.026 1.00 88.44 770 ILE A CA 1
ATOM 5854 C C . ILE A 1 770 ? -11.576 -1.606 5.246 1.00 88.44 770 ILE A C 1
ATOM 5856 O O . ILE A 1 770 ? -10.802 -0.676 5.493 1.00 88.44 770 ILE A O 1
ATOM 5860 N N . GLU A 1 771 ? -11.337 -2.507 4.305 1.00 79.19 771 GLU A N 1
ATOM 5861 C CA . GLU A 1 771 ? -10.134 -2.498 3.491 1.00 79.19 771 GLU A CA 1
ATOM 5862 C C . GLU A 1 771 ? -10.175 -1.374 2.458 1.00 79.19 771 GLU A C 1
ATOM 5864 O O . GLU A 1 771 ? -11.224 -1.013 1.917 1.00 79.19 771 GLU A O 1
ATOM 5869 N N . GLY A 1 772 ? -8.998 -0.829 2.144 1.00 67.56 772 GLY A N 1
ATOM 5870 C CA . GLY A 1 772 ? -8.874 0.294 1.215 1.00 67.56 772 GLY A CA 1
ATOM 5871 C C . GLY A 1 772 ? -9.455 0.007 -0.174 1.00 67.56 772 GLY A C 1
ATOM 5872 O O . GLY A 1 772 ? -10.000 0.895 -0.833 1.00 67.56 772 GLY A O 1
ATOM 5873 N N . VAL A 1 773 ? -9.426 -1.266 -0.572 1.00 64.06 773 VAL A N 1
ATOM 5874 C CA . VAL A 1 773 ? -10.038 -1.794 -1.795 1.00 64.06 773 VAL A CA 1
ATOM 5875 C C . VAL A 1 773 ? -11.538 -1.506 -1.884 1.00 64.06 773 VAL A C 1
ATOM 5877 O O . VAL A 1 773 ? -12.008 -1.074 -2.936 1.00 64.06 773 VAL A O 1
ATOM 5880 N N . ALA A 1 774 ? -12.296 -1.706 -0.802 1.00 73.19 774 ALA A N 1
ATOM 5881 C CA . ALA A 1 774 ? -13.745 -1.494 -0.813 1.00 73.19 774 ALA A CA 1
ATOM 5882 C C . ALA A 1 774 ? -14.096 -0.025 -1.114 1.00 73.19 774 ALA A C 1
ATOM 5884 O O . ALA A 1 774 ? -15.042 0.281 -1.856 1.00 73.19 774 ALA A O 1
ATOM 5885 N N . ARG A 1 775 ? -13.267 0.876 -0.575 1.00 76.62 775 ARG A N 1
ATOM 5886 C CA . ARG A 1 775 ? -13.434 2.332 -0.597 1.00 76.62 775 ARG A CA 1
ATOM 5887 C C . ARG A 1 775 ? -12.834 3.006 -1.831 1.00 76.62 775 ARG A C 1
ATOM 5889 O O . ARG A 1 775 ? -13.295 4.072 -2.223 1.00 76.62 775 ARG A O 1
ATOM 5896 N N . GLY A 1 776 ? -11.799 2.415 -2.429 1.00 67.81 776 GLY A N 1
ATOM 5897 C CA . GLY A 1 776 ? -10.933 3.107 -3.390 1.00 67.81 776 GLY A CA 1
ATOM 5898 C C . GLY A 1 776 ? -10.033 4.155 -2.719 1.00 67.81 776 GLY A C 1
ATOM 5899 O O . GLY A 1 776 ? -9.797 5.218 -3.286 1.00 67.81 776 GLY A O 1
ATOM 5900 N N . GLY A 1 777 ? -9.572 3.886 -1.493 1.00 70.19 777 GLY A N 1
ATOM 5901 C CA . GLY A 1 777 ? -8.789 4.807 -0.659 1.00 70.19 777 GLY A CA 1
ATOM 5902 C C . GLY A 1 777 ? -8.013 4.075 0.447 1.00 70.19 777 GLY A C 1
ATOM 5903 O O . GLY A 1 777 ? -7.882 2.857 0.381 1.00 70.19 777 GLY A O 1
ATOM 5904 N N . PRO A 1 778 ? -7.470 4.768 1.463 1.00 73.00 778 PRO A N 1
ATOM 5905 C CA . PRO A 1 778 ? -6.863 4.109 2.626 1.00 73.00 778 PRO A CA 1
ATOM 5906 C C . PRO A 1 778 ? -7.897 3.287 3.428 1.00 73.00 778 PRO A C 1
ATOM 5908 O O . PRO A 1 778 ? -9.084 3.634 3.424 1.00 73.00 778 PRO A O 1
ATOM 5911 N N . PRO A 1 779 ? -7.487 2.202 4.116 1.00 82.56 779 PRO A N 1
ATOM 5912 C CA . PRO A 1 779 ? -8.383 1.428 4.979 1.00 82.56 779 PRO A CA 1
ATOM 5913 C C . PRO A 1 779 ? -8.892 2.273 6.155 1.00 82.56 779 PRO A C 1
ATOM 5915 O O . PRO A 1 779 ? -8.203 3.194 6.603 1.00 82.56 779 PRO A O 1
ATOM 5918 N N . ILE A 1 780 ? -10.087 1.953 6.657 1.00 89.81 780 ILE A N 1
ATOM 5919 C CA . ILE A 1 780 ? -10.699 2.635 7.811 1.00 89.81 780 ILE A CA 1
ATOM 5920 C C . ILE A 1 780 ? -11.034 1.650 8.916 1.00 89.81 780 ILE A C 1
ATOM 5922 O O . ILE A 1 780 ? -11.459 0.526 8.651 1.00 89.81 780 ILE A O 1
ATOM 5926 N N . ASP A 1 781 ? -10.910 2.099 10.156 1.00 92.38 781 ASP A N 1
ATOM 5927 C CA . ASP A 1 781 ? -11.460 1.382 11.298 1.00 92.38 781 ASP A CA 1
ATOM 5928 C C . ASP A 1 781 ? -12.954 1.721 11.394 1.00 92.38 781 ASP A C 1
ATOM 5930 O O . ASP A 1 781 ? -13.330 2.893 11.472 1.00 92.38 781 ASP A O 1
ATOM 5934 N N . LEU A 1 782 ? -13.817 0.703 11.324 1.00 93.94 782 LEU A N 1
ATOM 5935 C CA . LEU A 1 782 ? -15.265 0.874 11.453 1.00 93.94 782 LEU A CA 1
ATOM 5936 C C . LEU A 1 782 ? -15.630 1.017 12.931 1.00 93.94 782 LEU A C 1
ATOM 5938 O O . LEU A 1 782 ? -16.291 1.983 13.319 1.00 93.94 782 LEU A O 1
ATOM 5942 N N . THR A 1 783 ? -15.124 0.092 13.748 1.00 92.38 783 THR A N 1
ATOM 5943 C CA . THR A 1 783 ? -15.273 0.108 15.203 1.00 92.38 783 THR A CA 1
ATOM 5944 C C . THR A 1 783 ? -13.929 0.230 15.899 1.00 92.38 783 THR A C 1
ATOM 5946 O O . THR A 1 783 ? -12.882 -0.112 15.345 1.00 92.38 783 THR A O 1
ATOM 5949 N N . ARG A 1 784 ? -13.960 0.698 17.145 1.00 87.38 784 ARG A N 1
ATOM 5950 C CA . ARG A 1 784 ? -12.759 0.867 17.958 1.00 87.38 784 ARG A CA 1
ATOM 5951 C C . ARG A 1 784 ? -12.078 -0.472 18.257 1.00 87.38 784 ARG A C 1
ATOM 5953 O O . ARG A 1 784 ? -12.747 -1.491 18.434 1.00 87.38 784 ARG A O 1
ATOM 5960 N N . ARG A 1 785 ? -10.745 -0.457 18.299 1.00 83.06 785 ARG A N 1
ATOM 5961 C CA . ARG A 1 785 ? -9.918 -1.628 18.596 1.00 83.06 785 ARG A CA 1
ATOM 5962 C C . ARG A 1 785 ? -9.748 -1.807 20.107 1.00 83.06 785 ARG A C 1
ATOM 5964 O O . ARG A 1 785 ? -9.785 -0.819 20.847 1.00 83.06 785 ARG A O 1
ATOM 5971 N N . PRO A 1 786 ? -9.573 -3.046 20.584 1.00 78.06 786 PRO A N 1
ATOM 5972 C CA . PRO A 1 786 ? -9.353 -3.313 21.998 1.00 78.06 786 PRO A CA 1
ATOM 5973 C C . PRO A 1 786 ? -7.908 -2.991 22.418 1.00 78.06 786 PRO A C 1
ATOM 5975 O O . PRO A 1 786 ? -7.178 -3.875 22.819 1.00 78.06 786 PRO A O 1
ATOM 5978 N N . ASP A 1 787 ? -7.478 -1.726 22.345 1.00 71.56 787 ASP A N 1
ATOM 5979 C CA . ASP A 1 787 ? -6.061 -1.327 22.488 1.00 71.56 787 ASP A CA 1
ATOM 5980 C C . ASP A 1 787 ? -5.469 -1.390 23.921 1.00 71.56 787 ASP A C 1
ATOM 5982 O O . ASP A 1 787 ? -4.267 -1.185 24.099 1.00 71.56 787 ASP A O 1
ATOM 5986 N N . ASP A 1 788 ? -6.275 -1.708 24.941 1.00 69.12 788 ASP A N 1
ATOM 5987 C CA . ASP A 1 788 ? -5.859 -1.834 26.348 1.00 69.12 788 ASP A CA 1
ATOM 5988 C C . ASP A 1 788 ? -6.574 -3.016 27.034 1.00 69.12 788 ASP A C 1
ATOM 5990 O O . ASP A 1 788 ? -7.800 -3.044 27.140 1.00 69.12 788 ASP A O 1
ATOM 5994 N N . HIS A 1 789 ? -5.812 -3.978 27.566 1.00 63.34 789 HIS A N 1
ATOM 5995 C CA . HIS A 1 789 ? -6.347 -5.136 28.299 1.00 63.34 789 HIS A CA 1
ATOM 5996 C C . HIS A 1 789 ? -7.164 -4.748 29.538 1.00 63.34 789 HIS A C 1
ATOM 5998 O O . HIS A 1 789 ? -8.113 -5.438 29.911 1.00 63.34 789 HIS A O 1
ATOM 6004 N N . ALA A 1 790 ? -6.813 -3.639 30.190 1.00 65.25 790 ALA A N 1
ATOM 6005 C CA . ALA A 1 790 ? -7.484 -3.169 31.394 1.00 65.25 790 ALA A CA 1
ATOM 6006 C C . ALA A 1 790 ? -8.772 -2.389 31.093 1.00 65.25 790 ALA A C 1
ATOM 6008 O O . ALA A 1 790 ? -9.432 -1.911 32.027 1.00 65.25 790 ALA A O 1
ATOM 6009 N N . HIS A 1 791 ? -9.118 -2.212 29.818 1.00 75.88 791 HIS A N 1
ATOM 6010 C CA . HIS A 1 791 ? -10.262 -1.431 29.389 1.00 75.88 791 HIS A CA 1
ATOM 6011 C C . HIS A 1 791 ? -10.875 -2.050 28.119 1.00 75.88 791 HIS A C 1
ATOM 6013 O O . HIS A 1 791 ? -10.493 -1.670 27.013 1.00 75.88 791 HIS A O 1
ATOM 6019 N N . PRO A 1 792 ? -11.819 -3.003 28.262 1.00 79.38 792 PRO A N 1
ATOM 6020 C CA . PRO A 1 792 ? -12.388 -3.704 27.118 1.00 79.38 792 PRO A CA 1
ATOM 6021 C C . PRO A 1 792 ? -13.116 -2.727 26.190 1.00 79.38 792 PRO A C 1
ATOM 6023 O O . PRO A 1 792 ? -13.888 -1.887 26.660 1.00 79.38 792 PRO A O 1
ATOM 6026 N N . ARG A 1 793 ? -12.874 -2.841 24.881 1.00 80.94 793 ARG A N 1
ATOM 6027 C CA . ARG A 1 793 ? -13.485 -1.990 23.846 1.00 80.94 793 ARG A CA 1
ATOM 6028 C C . ARG A 1 793 ? -13.975 -2.810 22.659 1.00 80.94 793 ARG A C 1
ATOM 6030 O O . ARG A 1 793 ? -13.618 -3.974 22.496 1.00 80.94 793 ARG A O 1
ATOM 6037 N N . GLY A 1 794 ? -14.767 -2.161 21.810 1.00 76.75 794 GLY A N 1
ATOM 6038 C CA . GLY A 1 794 ? -15.174 -2.704 20.520 1.00 76.75 794 GLY A CA 1
ATOM 6039 C C . GLY A 1 794 ? -16.665 -2.991 20.446 1.00 76.75 794 GLY A C 1
ATOM 6040 O O . GLY A 1 794 ? -17.477 -2.062 20.406 1.00 76.75 794 GLY A O 1
ATOM 6041 N N . ARG A 1 795 ? -17.015 -4.275 20.329 1.00 89.12 795 ARG A N 1
ATOM 6042 C CA . ARG A 1 795 ? -18.356 -4.734 19.958 1.00 89.12 795 ARG A CA 1
ATOM 6043 C C . ARG A 1 795 ? -18.878 -5.732 20.979 1.00 89.12 795 ARG A C 1
ATOM 6045 O O . ARG A 1 795 ? -18.318 -6.810 21.115 1.00 89.12 795 ARG A O 1
ATOM 6052 N N . PHE A 1 796 ? -19.959 -5.381 21.668 1.00 91.69 796 PHE A N 1
ATOM 6053 C CA . PHE A 1 796 ? -20.512 -6.205 22.743 1.00 91.69 796 PHE A CA 1
ATOM 6054 C C . PHE A 1 796 ? -21.991 -6.510 22.538 1.00 91.69 796 PHE A C 1
ATOM 6056 O O . PHE A 1 796 ? -22.696 -5.800 21.816 1.00 91.69 796 PHE A O 1
ATOM 6063 N N . LEU A 1 797 ? -22.432 -7.594 23.169 1.00 92.81 797 LEU A N 1
ATOM 6064 C CA . LEU A 1 797 ? -23.826 -8.002 23.279 1.00 92.81 797 LEU A CA 1
ATOM 6065 C C . LEU A 1 797 ? -24.078 -8.315 24.751 1.00 92.81 797 LEU A C 1
ATOM 6067 O O . LEU A 1 797 ? -23.476 -9.237 25.304 1.00 92.81 797 LEU A O 1
ATOM 6071 N N . PHE A 1 798 ? -24.907 -7.488 25.374 1.00 93.75 798 PHE A N 1
ATOM 6072 C CA . PHE A 1 798 ? -25.293 -7.582 26.773 1.00 93.75 798 PHE A CA 1
ATOM 6073 C C . PHE A 1 798 ? -26.673 -8.213 26.885 1.00 93.75 798 PHE A C 1
ATOM 6075 O O . PHE A 1 798 ? -27.554 -7.902 26.085 1.00 93.75 798 PHE A O 1
ATOM 6082 N N . LEU A 1 799 ? -26.867 -9.049 27.898 1.00 93.56 799 LEU A N 1
ATOM 6083 C CA . LEU A 1 799 ? -28.110 -9.752 28.162 1.00 93.56 799 LEU A CA 1
ATOM 6084 C C . LEU A 1 799 ? -28.469 -9.624 29.643 1.00 93.56 799 LEU A C 1
ATOM 6086 O O . LEU A 1 799 ? -27.606 -9.716 30.519 1.00 93.56 799 LEU A O 1
ATOM 6090 N N . ARG A 1 800 ? -29.750 -9.388 29.918 1.00 92.69 800 ARG A N 1
ATOM 6091 C CA . ARG A 1 800 ? -30.300 -9.346 31.275 1.00 92.69 800 ARG A CA 1
ATOM 6092 C C . ARG A 1 800 ? -31.753 -9.785 31.259 1.00 92.69 800 ARG A C 1
ATOM 6094 O O . ARG A 1 800 ? -32.502 -9.425 30.355 1.00 92.69 800 ARG A O 1
ATOM 6101 N N . GLU A 1 801 ? -32.165 -10.499 32.289 1.00 91.19 801 GLU A N 1
ATOM 6102 C CA . GLU A 1 801 ? -33.586 -10.655 32.597 1.00 91.19 801 GLU A CA 1
ATOM 6103 C C . GLU A 1 801 ? -34.073 -9.527 33.504 1.00 91.19 801 GLU A C 1
ATOM 6105 O O . GLU A 1 801 ? -33.283 -8.747 34.049 1.00 91.19 801 GLU A O 1
ATOM 6110 N N . ASP A 1 802 ? -35.387 -9.425 33.679 1.00 84.00 802 ASP A N 1
ATOM 6111 C CA . ASP A 1 802 ? -35.917 -8.517 34.685 1.00 84.00 802 ASP A CA 1
ATOM 6112 C C . ASP A 1 802 ? -35.515 -8.979 36.096 1.00 84.00 802 ASP A C 1
ATOM 6114 O O . ASP A 1 802 ? -35.593 -10.162 36.419 1.00 84.00 802 ASP A O 1
ATOM 6118 N N . GLY A 1 803 ? -34.987 -8.056 36.903 1.00 79.19 803 GLY A N 1
ATOM 6119 C CA . GLY A 1 803 ? -34.385 -8.350 38.213 1.00 79.19 803 GLY A CA 1
ATOM 6120 C C . GLY A 1 803 ? -33.134 -9.252 38.214 1.00 79.19 803 GLY A C 1
ATOM 6121 O O . GLY A 1 803 ? -32.556 -9.463 39.277 1.00 79.19 803 GLY A O 1
ATOM 6122 N N . GLY A 1 804 ? -32.702 -9.775 37.060 1.00 85.75 804 GLY A N 1
ATOM 6123 C CA . GLY A 1 804 ? -31.573 -10.703 36.941 1.00 85.75 804 GLY A CA 1
ATOM 6124 C C . GLY A 1 804 ? -30.197 -10.032 36.834 1.00 85.75 804 GLY A C 1
ATOM 6125 O O . GLY A 1 804 ? -30.075 -8.817 36.657 1.00 85.75 804 GLY A O 1
ATOM 6126 N N . GLU A 1 805 ? -29.141 -10.849 36.897 1.00 89.31 805 GLU A N 1
ATOM 6127 C CA . GLU A 1 805 ? -27.756 -10.405 36.693 1.00 89.31 805 GLU A CA 1
ATOM 6128 C C . GLU A 1 805 ? -27.504 -10.005 35.229 1.00 89.31 805 GLU A C 1
ATOM 6130 O O . GLU A 1 805 ? -28.030 -10.619 34.297 1.00 89.31 805 GLU A O 1
ATOM 6135 N N . LEU A 1 806 ? -26.686 -8.968 35.024 1.00 91.75 806 LEU A N 1
ATOM 6136 C CA . LEU A 1 806 ? -26.214 -8.543 33.708 1.00 91.75 806 LEU A CA 1
ATOM 6137 C C . LEU A 1 806 ? -25.011 -9.385 33.276 1.00 91.75 806 LEU A C 1
ATOM 6139 O O . LEU A 1 806 ? -24.015 -9.458 33.988 1.00 91.75 806 LEU A O 1
ATOM 6143 N N . TRP A 1 807 ? -25.063 -9.931 32.067 1.00 91.75 807 TRP A N 1
ATOM 6144 C CA . TRP A 1 807 ? -23.964 -10.696 31.484 1.00 91.75 807 TRP A CA 1
ATOM 6145 C C . TRP A 1 807 ? -23.784 -10.370 29.998 1.00 91.75 807 TRP A C 1
ATOM 6147 O O . TRP A 1 807 ? -24.594 -9.673 29.390 1.00 91.75 807 TRP A O 1
ATOM 6157 N N . SER A 1 808 ? -22.687 -10.833 29.408 1.00 90.38 808 SER A N 1
ATOM 6158 C CA . SER A 1 808 ? -22.392 -10.701 27.977 1.00 90.38 808 SER A CA 1
ATOM 6159 C C . SER A 1 808 ? -22.157 -12.063 27.335 1.00 90.38 808 SER A C 1
ATOM 6161 O O . SER A 1 808 ? -21.849 -13.028 28.034 1.00 90.38 808 SER A O 1
ATOM 6163 N N . ILE A 1 809 ? -22.304 -12.137 26.006 1.00 87.38 809 ILE A N 1
ATOM 6164 C CA . ILE A 1 809 ? -22.073 -13.376 25.240 1.00 87.38 809 ILE A CA 1
ATOM 6165 C C . ILE A 1 809 ? -20.670 -13.938 25.509 1.00 87.38 809 ILE A C 1
ATOM 6167 O O . ILE A 1 809 ? -20.537 -15.114 25.833 1.00 87.38 809 ILE A O 1
ATOM 6171 N N . GLY A 1 810 ? -19.641 -13.092 25.419 1.00 82.00 810 GLY A N 1
ATOM 6172 C CA . GLY A 1 810 ? -18.289 -13.410 25.881 1.00 82.00 810 GLY A CA 1
ATOM 6173 C C . GLY A 1 810 ? -18.043 -12.971 27.325 1.00 82.00 810 GLY A C 1
ATOM 6174 O O . GLY A 1 810 ? -18.864 -12.277 27.931 1.00 82.00 810 GLY A O 1
ATOM 6175 N N . GLU A 1 811 ? -16.887 -13.340 27.879 1.00 82.00 811 GLU A N 1
ATOM 6176 C CA . GLU A 1 811 ? -16.477 -12.912 29.224 1.00 82.00 811 GLU A CA 1
ATOM 6177 C C . GLU A 1 811 ? -16.328 -11.388 29.324 1.00 82.00 811 GLU A C 1
ATOM 6179 O O . GLU A 1 811 ? -16.682 -10.792 30.338 1.00 82.00 811 GLU A O 1
ATOM 6184 N N . ALA A 1 812 ? -15.847 -10.731 28.271 1.00 84.44 812 ALA A N 1
ATOM 6185 C CA . ALA A 1 812 ? -15.829 -9.285 28.156 1.00 84.44 812 ALA A CA 1
ATOM 6186 C C . ALA A 1 812 ? -17.172 -8.749 27.607 1.00 84.44 812 ALA A C 1
ATOM 6188 O O . ALA A 1 812 ? -17.769 -9.349 26.711 1.00 84.44 812 ALA A O 1
ATOM 6189 N N . PRO A 1 813 ? -17.647 -7.591 28.100 1.00 85.50 813 PRO A N 1
ATOM 6190 C CA . PRO A 1 813 ? -16.978 -6.727 29.066 1.00 85.50 813 PRO A CA 1
ATOM 6191 C C . PRO A 1 813 ? -17.366 -7.034 30.521 1.00 85.50 813 PRO A C 1
ATOM 6193 O O . PRO A 1 813 ? -16.725 -6.497 31.418 1.00 85.50 813 PRO A O 1
ATOM 6196 N N . THR A 1 814 ? -18.373 -7.882 30.771 1.00 87.38 814 THR A N 1
ATOM 6197 C CA . THR A 1 814 ? -18.992 -8.098 32.100 1.00 87.38 814 THR A CA 1
ATOM 6198 C C . THR A 1 814 ? -18.124 -8.879 33.101 1.00 87.38 814 THR A C 1
ATOM 6200 O O . THR A 1 814 ? -18.448 -8.927 34.282 1.00 87.38 814 THR A O 1
ATOM 6203 N N . ARG A 1 815 ? -16.988 -9.440 32.659 1.00 78.56 815 ARG A N 1
ATOM 6204 C CA . ARG A 1 815 ? -16.040 -10.289 33.423 1.00 78.56 815 ARG A CA 1
ATOM 6205 C C . ARG A 1 815 ? -16.676 -11.519 34.045 1.00 78.56 815 ARG A C 1
ATOM 6207 O O . ARG A 1 815 ? -16.257 -12.033 35.079 1.00 78.56 815 ARG A O 1
ATOM 6214 N N . CYS A 1 816 ? -17.713 -11.974 33.386 1.00 75.50 816 CYS A N 1
ATOM 6215 C CA . CYS A 1 816 ? -18.599 -12.982 33.885 1.00 75.50 816 CYS A CA 1
ATOM 6216 C C . CYS A 1 816 ? -18.140 -14.281 33.186 1.00 75.50 816 CYS A C 1
ATOM 6218 O O . CYS A 1 816 ? -18.197 -14.375 31.960 1.00 75.50 816 CYS A O 1
ATOM 6220 N N . ARG A 1 817 ? -17.634 -15.284 33.920 1.00 71.50 817 ARG A N 1
ATOM 6221 C CA . ARG A 1 817 ? -17.090 -16.519 33.309 1.00 71.50 817 ARG A CA 1
ATOM 6222 C C . ARG A 1 817 ? -18.215 -17.359 32.701 1.00 71.50 817 ARG A C 1
ATOM 6224 O O . ARG A 1 817 ? -19.238 -17.533 33.358 1.00 71.50 817 ARG A O 1
ATOM 6231 N N . ALA A 1 818 ? -18.055 -17.834 31.470 1.00 69.12 818 ALA A N 1
ATOM 6232 C CA . ALA A 1 818 ? -19.023 -18.719 30.818 1.00 69.12 818 ALA A CA 1
ATOM 6233 C C . ALA A 1 818 ? -18.577 -20.188 30.925 1.00 69.12 818 ALA A C 1
ATOM 6235 O O . ALA A 1 818 ? -17.379 -20.481 30.946 1.00 69.12 818 ALA A O 1
ATOM 6236 N N . THR A 1 819 ? -19.530 -21.119 30.993 1.00 65.94 819 THR A N 1
ATOM 6237 C CA . THR A 1 819 ? -19.244 -22.559 30.937 1.00 65.94 819 THR A CA 1
ATOM 6238 C C . THR A 1 819 ? -19.263 -23.033 29.487 1.00 65.94 819 THR A C 1
ATOM 6240 O O . THR A 1 819 ? -20.077 -22.572 28.692 1.00 65.94 819 THR A O 1
ATOM 6243 N N . GLN A 1 820 ? -18.339 -23.933 29.132 1.00 61.16 820 GLN A N 1
ATOM 6244 C CA . GLN A 1 820 ? -18.223 -24.514 27.783 1.00 61.16 820 GLN A CA 1
ATOM 6245 C C . GLN A 1 820 ? -18.023 -23.493 26.642 1.00 61.16 820 GLN A C 1
ATOM 6247 O O . GLN A 1 820 ? -18.355 -23.764 25.490 1.00 61.16 820 GLN A O 1
ATOM 6252 N N . ALA A 1 821 ? -17.445 -22.326 26.948 1.00 63.19 821 ALA A N 1
ATOM 6253 C CA . ALA A 1 821 ? -17.182 -21.304 25.944 1.00 63.19 821 ALA A CA 1
ATOM 6254 C C . ALA A 1 821 ? -16.130 -21.779 24.929 1.00 63.19 821 ALA A C 1
ATOM 6256 O O . ALA A 1 821 ? -15.003 -22.119 25.299 1.00 63.19 821 ALA A O 1
ATOM 6257 N N . SER A 1 822 ? -16.479 -21.774 23.644 1.00 73.50 822 SER A N 1
ATOM 6258 C CA . SER A 1 822 ? -15.542 -22.057 22.559 1.00 73.50 822 SER A CA 1
ATOM 6259 C C . SER A 1 822 ? -15.785 -21.129 21.375 1.00 73.50 822 SER A C 1
ATOM 6261 O O . SER A 1 822 ? -16.922 -20.853 21.004 1.00 73.50 822 SER A O 1
ATOM 6263 N N . LEU A 1 823 ? -14.694 -20.637 20.790 1.00 71.38 823 LEU A N 1
ATOM 6264 C CA . LEU A 1 823 ? -14.697 -19.896 19.535 1.00 71.38 823 LEU A CA 1
ATOM 6265 C C . LEU A 1 823 ? -13.840 -20.682 18.547 1.00 71.38 823 LEU A C 1
ATOM 6267 O O . LEU A 1 823 ? -12.646 -20.889 18.782 1.00 71.38 823 LEU A O 1
ATOM 6271 N N . THR A 1 824 ? -14.456 -21.147 17.466 1.00 73.31 824 THR A N 1
ATOM 6272 C CA . THR A 1 824 ? -13.810 -22.007 16.470 1.00 73.31 824 THR A CA 1
ATOM 6273 C C . THR A 1 824 ? -13.961 -21.428 15.069 1.00 73.31 824 THR A C 1
ATOM 6275 O O . THR A 1 824 ? -14.944 -20.758 14.755 1.00 73.31 824 THR A O 1
ATOM 6278 N N . ASP A 1 825 ? -12.961 -21.667 14.222 1.00 65.56 825 ASP A N 1
ATOM 6279 C CA . ASP A 1 825 ? -13.088 -21.451 12.781 1.00 65.56 825 ASP A CA 1
ATOM 6280 C C . ASP A 1 825 ? -13.870 -22.637 12.207 1.00 65.56 825 ASP A C 1
ATOM 6282 O O . ASP A 1 825 ? -13.362 -23.761 12.177 1.00 65.56 825 ASP A O 1
ATOM 6286 N N . ALA A 1 826 ? -15.118 -22.390 11.807 1.00 60.16 826 ALA A N 1
ATOM 6287 C CA . ALA A 1 826 ? -16.017 -23.416 11.287 1.00 60.16 826 ALA A CA 1
ATOM 6288 C C . ALA A 1 826 ? -15.789 -23.698 9.789 1.00 60.16 826 ALA A C 1
ATOM 6290 O O . ALA A 1 826 ? -16.483 -24.526 9.202 1.00 60.16 826 ALA A O 1
ATOM 6291 N N . GLY A 1 827 ? -14.814 -23.034 9.154 1.00 55.56 827 GLY A N 1
ATOM 6292 C CA . GLY A 1 827 ? -14.632 -23.063 7.707 1.00 55.56 827 GLY A CA 1
ATOM 6293 C C . GLY A 1 827 ? -15.554 -22.077 6.980 1.00 55.56 827 GLY A C 1
ATOM 6294 O O . GLY A 1 827 ? -16.318 -21.333 7.585 1.00 55.56 827 GLY A O 1
ATOM 6295 N N . GLU A 1 828 ? -15.416 -22.000 5.651 1.00 56.56 828 GLU A N 1
ATOM 6296 C CA . GLU A 1 828 ? -16.294 -21.207 4.761 1.00 56.56 828 GLU A CA 1
ATOM 6297 C C . GLU A 1 828 ? -16.488 -19.718 5.117 1.00 56.56 828 GLU A C 1
ATOM 6299 O O . GLU A 1 828 ? -17.436 -19.089 4.658 1.00 56.56 828 GLU A O 1
ATOM 6304 N N . ASN A 1 829 ? -15.550 -19.113 5.859 1.00 62.34 829 ASN A N 1
ATOM 6305 C CA . ASN A 1 829 ? -15.651 -17.726 6.333 1.00 62.34 829 ASN A CA 1
ATOM 6306 C C . ASN A 1 829 ? -16.728 -17.511 7.425 1.00 62.34 829 ASN A C 1
ATOM 6308 O O . ASN A 1 829 ? -17.251 -16.400 7.518 1.00 62.34 829 ASN A O 1
ATOM 6312 N N . CYS A 1 830 ? -17.029 -18.533 8.247 1.00 75.00 830 CYS A N 1
ATOM 6313 C CA . CYS A 1 830 ? -17.796 -18.405 9.497 1.00 75.00 830 CYS A CA 1
ATOM 6314 C C . CYS A 1 830 ? -16.932 -18.717 10.738 1.00 75.00 830 CYS A C 1
ATOM 6316 O O . CYS A 1 830 ? -16.176 -19.690 10.768 1.00 75.00 830 CYS A O 1
ATOM 6318 N N . LEU A 1 831 ? -17.065 -17.898 11.783 1.00 83.81 831 LEU A N 1
ATOM 6319 C CA . LEU A 1 831 ? -16.651 -18.227 13.146 1.00 83.81 831 LEU A CA 1
ATOM 6320 C C . LEU A 1 831 ? -17.865 -18.707 13.926 1.00 83.81 831 LEU A C 1
ATOM 6322 O O . LEU A 1 831 ? -18.902 -18.046 13.917 1.00 83.81 831 LEU A O 1
ATOM 6326 N N . PHE A 1 832 ? -17.712 -19.819 14.634 1.00 85.12 832 PHE A N 1
ATOM 6327 C CA . PHE A 1 832 ? -18.753 -20.346 15.501 1.00 85.12 832 PHE A CA 1
ATOM 6328 C C . PHE A 1 832 ? -18.370 -20.127 16.960 1.00 85.12 832 PHE A C 1
ATOM 6330 O O . PHE A 1 832 ? -17.323 -20.596 17.416 1.00 85.12 832 PHE A O 1
ATOM 6337 N N . PHE A 1 833 ? -19.216 -19.387 17.670 1.00 85.62 833 PHE A N 1
ATOM 6338 C CA . PHE A 1 833 ? -19.135 -19.173 19.105 1.00 85.62 833 PHE A CA 1
ATOM 6339 C C . PHE A 1 833 ? -20.232 -19.973 19.800 1.00 85.62 833 PHE A C 1
ATOM 6341 O O . PHE A 1 833 ? -21.396 -19.881 19.416 1.00 85.62 833 PHE A O 1
ATOM 6348 N N . MET A 1 834 ? -19.867 -20.715 20.839 1.00 87.56 834 MET A N 1
ATOM 6349 C CA . MET A 1 834 ? -20.811 -21.439 21.681 1.00 87.56 834 MET A CA 1
ATOM 6350 C C . MET A 1 834 ? -20.504 -21.174 23.149 1.00 87.56 834 MET A C 1
ATOM 6352 O O . MET A 1 834 ? -19.332 -21.186 23.523 1.00 87.56 834 MET A O 1
ATOM 6356 N N . ALA A 1 835 ? -21.528 -20.945 23.968 1.00 87.56 835 ALA A N 1
ATOM 6357 C CA . ALA A 1 835 ? -21.396 -20.796 25.415 1.00 87.56 835 ALA A CA 1
ATOM 6358 C C . ALA A 1 835 ? -22.693 -21.167 26.140 1.00 87.56 835 ALA A C 1
ATOM 6360 O O . ALA A 1 835 ? -23.781 -20.941 25.617 1.00 87.56 835 ALA A O 1
ATOM 6361 N N . GLU A 1 836 ? -22.583 -21.653 27.374 1.00 88.81 836 GLU A N 1
ATOM 6362 C CA . GLU A 1 836 ? -23.728 -21.848 28.266 1.00 88.81 836 GLU A CA 1
ATOM 6363 C C . GLU A 1 836 ? -23.661 -20.888 29.454 1.00 88.81 836 GLU A C 1
ATOM 6365 O O . GLU A 1 836 ? -22.597 -20.692 30.057 1.00 88.81 836 GLU A O 1
ATOM 6370 N N . ARG A 1 837 ? -24.799 -20.274 29.799 1.00 85.31 837 ARG A N 1
ATOM 6371 C CA . ARG A 1 837 ? -24.893 -19.338 30.921 1.00 85.31 837 ARG A CA 1
ATOM 6372 C C . ARG A 1 837 ? -26.323 -19.095 31.394 1.00 85.31 837 ARG A C 1
ATOM 6374 O O . ARG A 1 837 ? -27.210 -18.897 30.577 1.00 85.31 837 ARG A O 1
ATOM 6381 N N . ASN A 1 838 ? -26.533 -19.007 32.712 1.00 86.12 838 ASN A N 1
ATOM 6382 C CA . ASN A 1 838 ? -27.809 -18.601 33.332 1.00 86.12 838 ASN A CA 1
ATOM 6383 C C . ASN A 1 838 ? -29.035 -19.399 32.833 1.00 86.12 838 ASN A C 1
ATOM 6385 O O . ASN A 1 838 ? -30.137 -18.857 32.723 1.00 86.12 838 ASN A O 1
ATOM 6389 N N . GLY A 1 839 ? -28.825 -20.684 32.517 1.00 88.50 839 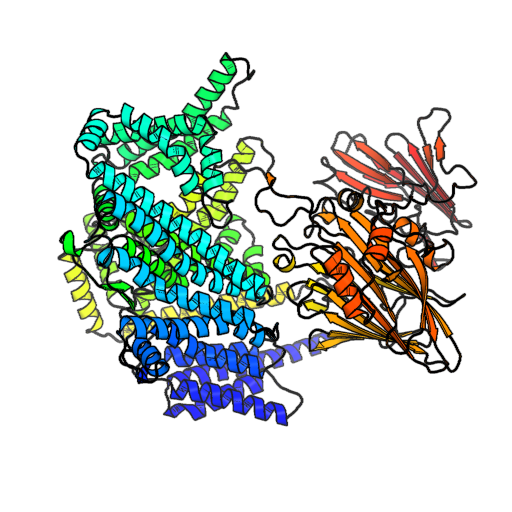GLY A N 1
ATOM 6390 C CA . GLY A 1 839 ? -29.855 -21.560 31.953 1.00 88.50 839 GLY A CA 1
ATOM 6391 C C . GLY A 1 839 ? -30.099 -21.368 30.452 1.00 88.50 839 GLY A C 1
ATOM 6392 O O . GLY A 1 839 ? -31.120 -21.827 29.952 1.00 88.50 839 GLY A O 1
ATOM 6393 N N . PHE A 1 840 ? -29.191 -20.710 29.726 1.00 90.69 840 PHE A N 1
ATOM 6394 C CA . PHE A 1 840 ? -29.250 -20.536 28.275 1.00 90.69 840 PHE A CA 1
ATOM 6395 C C . PHE A 1 840 ? -28.036 -21.154 27.582 1.00 90.69 840 PHE A C 1
ATOM 6397 O O . PHE A 1 840 ? -26.911 -20.977 28.049 1.00 90.69 840 PHE A O 1
ATOM 6404 N N . ALA A 1 841 ? -28.249 -21.800 26.436 1.00 92.31 841 ALA A N 1
ATOM 6405 C CA . ALA A 1 841 ? -27.186 -22.090 25.478 1.00 92.31 841 ALA A CA 1
ATOM 6406 C C . ALA A 1 841 ? -27.206 -21.037 24.365 1.00 92.31 841 ALA A C 1
ATOM 6408 O O . ALA A 1 841 ? -28.259 -20.694 23.825 1.00 92.31 841 ALA A O 1
ATOM 6409 N N . ILE A 1 842 ? -26.033 -20.499 24.054 1.00 92.19 842 ILE A N 1
ATOM 6410 C CA . ILE A 1 842 ? -25.822 -19.435 23.081 1.00 92.19 842 ILE A CA 1
ATOM 6411 C C . ILE A 1 842 ? -24.975 -19.993 21.951 1.00 92.19 842 ILE A C 1
ATOM 6413 O O . ILE A 1 842 ? -23.862 -20.452 22.189 1.00 92.19 842 ILE A O 1
ATOM 6417 N N . GLU A 1 843 ? -25.487 -19.906 20.730 1.00 92.88 843 GLU A N 1
ATOM 6418 C CA . GLU A 1 843 ? -24.793 -20.278 19.500 1.00 92.88 843 GLU A CA 1
ATOM 6419 C C . GLU A 1 843 ? -24.742 -19.039 18.599 1.00 92.88 843 GLU A C 1
ATOM 6421 O O . GLU A 1 843 ? -25.779 -18.467 18.270 1.00 92.88 843 GLU A O 1
ATOM 6426 N N . ALA A 1 844 ? -23.556 -18.596 18.189 1.00 91.38 844 ALA A N 1
ATOM 6427 C CA . ALA A 1 844 ? -23.410 -17.502 17.236 1.00 91.38 844 ALA A CA 1
ATOM 6428 C C . ALA A 1 844 ? -22.531 -17.922 16.052 1.00 91.38 844 ALA A C 1
ATOM 6430 O O . ALA A 1 844 ? -21.344 -18.185 16.233 1.00 91.38 844 ALA A O 1
ATOM 6431 N N . CYS A 1 845 ? -23.092 -17.946 14.836 1.00 92.00 845 CYS A N 1
ATOM 6432 C CA . CYS A 1 845 ? -22.294 -18.020 13.604 1.00 92.00 845 CYS A CA 1
ATOM 6433 C C . CYS A 1 845 ? -22.095 -16.611 13.058 1.00 92.00 845 CYS A C 1
ATOM 6435 O O . CYS A 1 845 ? -23.040 -15.955 12.612 1.00 92.00 845 CYS A O 1
ATOM 6437 N N . VAL A 1 846 ? -20.847 -16.160 13.093 1.00 91.94 846 VAL A N 1
ATOM 6438 C CA . VAL A 1 846 ? -20.402 -14.887 12.537 1.00 91.94 846 VAL A CA 1
ATOM 6439 C C . VAL A 1 846 ? -19.807 -15.147 11.166 1.00 91.94 846 VAL A C 1
ATOM 6441 O O . VAL A 1 846 ? -18.833 -15.879 11.064 1.00 91.94 846 VAL A O 1
ATOM 6444 N N . SER A 1 847 ? -20.343 -14.542 10.113 1.00 90.56 847 SER A N 1
ATOM 6445 C CA . SER A 1 847 ? -19.874 -14.729 8.734 1.00 90.56 847 SER A CA 1
ATOM 6446 C C . SER A 1 847 ? -19.764 -13.400 7.993 1.00 90.56 847 SER A C 1
ATOM 6448 O O . SER A 1 847 ? -20.363 -12.412 8.409 1.00 90.56 847 SER A O 1
ATOM 6450 N N . LEU A 1 848 ? -19.002 -13.351 6.897 1.00 87.94 848 LEU A N 1
ATOM 6451 C CA . LEU A 1 848 ? -18.946 -12.163 6.034 1.00 87.94 848 LEU A CA 1
ATOM 6452 C C . LEU A 1 848 ? -19.675 -12.409 4.714 1.00 87.94 848 LEU A C 1
ATOM 6454 O O . LEU A 1 848 ? -19.505 -13.466 4.101 1.00 87.94 848 LEU A O 1
ATOM 6458 N N . ALA A 1 849 ? -20.407 -11.401 4.238 1.00 86.06 849 ALA A N 1
ATOM 6459 C CA . ALA A 1 849 ? -20.976 -11.398 2.894 1.00 86.06 849 ALA A CA 1
ATOM 6460 C C . ALA A 1 849 ? -19.865 -11.560 1.838 1.00 86.06 849 ALA A C 1
ATOM 6462 O O . ALA A 1 849 ? -18.738 -11.102 2.025 1.00 86.06 849 ALA A O 1
ATOM 6463 N N . ALA A 1 850 ? -20.147 -12.227 0.720 1.00 73.56 850 ALA A N 1
ATOM 6464 C CA . ALA A 1 850 ? -19.108 -12.552 -0.263 1.00 73.56 850 ALA A CA 1
ATOM 6465 C C . ALA A 1 850 ? -18.614 -11.326 -1.056 1.00 73.56 850 ALA A C 1
ATOM 6467 O O . ALA A 1 850 ? -17.457 -11.282 -1.470 1.00 73.56 850 ALA A O 1
ATOM 6468 N N . ASP A 1 851 ? -19.490 -10.348 -1.276 1.00 74.06 851 ASP A N 1
ATOM 6469 C CA . ASP A 1 851 ? -19.311 -9.221 -2.195 1.00 74.06 851 ASP A CA 1
ATOM 6470 C C . ASP A 1 851 ? -19.620 -7.852 -1.567 1.00 74.06 851 ASP A C 1
ATOM 6472 O O . ASP A 1 851 ? -19.524 -6.822 -2.238 1.00 74.06 851 ASP A O 1
ATOM 6476 N N . GLU A 1 852 ? -19.922 -7.822 -0.269 1.00 86.12 852 GLU A N 1
ATOM 6477 C CA . GLU A 1 852 ? -20.191 -6.602 0.490 1.00 86.12 852 GLU A CA 1
ATOM 6478 C C . GLU A 1 852 ? -19.318 -6.536 1.745 1.00 86.12 852 GLU A C 1
ATOM 6480 O O . GLU A 1 852 ? -18.933 -7.554 2.316 1.00 86.12 852 GLU A O 1
ATOM 6485 N N . ALA A 1 853 ? -19.002 -5.327 2.207 1.00 90.94 853 ALA A N 1
ATOM 6486 C CA . ALA A 1 853 ? -18.288 -5.117 3.464 1.00 90.94 853 ALA A CA 1
ATOM 6487 C C . ALA A 1 853 ? -19.254 -5.245 4.658 1.00 90.94 853 ALA A C 1
ATOM 6489 O O . ALA A 1 853 ? -19.503 -4.274 5.375 1.00 90.94 853 ALA A O 1
ATOM 6490 N N . VAL A 1 854 ? -19.839 -6.435 4.809 1.00 94.75 854 VAL A N 1
ATOM 6491 C CA . VAL A 1 854 ? -20.891 -6.738 5.783 1.00 94.75 854 VAL A CA 1
ATOM 6492 C C . VAL A 1 854 ? -20.579 -8.023 6.534 1.00 94.75 854 VAL A C 1
ATOM 6494 O O . VAL A 1 854 ? -20.288 -9.055 5.928 1.00 94.75 854 VAL A O 1
ATOM 6497 N N . GLU A 1 855 ? -20.679 -7.952 7.857 1.00 95.31 855 GLU A N 1
ATOM 6498 C CA . GLU A 1 855 ? -20.715 -9.097 8.754 1.00 95.31 855 GLU A CA 1
ATOM 6499 C C . GLU A 1 855 ? -22.162 -9.416 9.127 1.00 95.31 855 GLU A C 1
ATOM 6501 O O . GLU A 1 855 ? -22.957 -8.532 9.452 1.00 95.31 855 GLU A O 1
ATOM 6506 N N . ILE A 1 856 ? -22.473 -10.706 9.116 1.00 95.06 856 ILE A N 1
ATOM 6507 C CA . ILE A 1 856 ? -23.759 -11.267 9.498 1.00 95.06 856 ILE A CA 1
ATOM 6508 C C . ILE A 1 856 ? -23.503 -12.191 10.683 1.00 95.06 856 ILE A C 1
ATOM 6510 O O . ILE A 1 856 ? -22.808 -13.200 10.549 1.00 95.06 856 ILE A O 1
ATOM 6514 N N . THR A 1 857 ? -24.072 -11.852 11.837 1.00 94.81 857 THR A N 1
ATOM 6515 C CA . THR A 1 857 ? -24.068 -12.713 13.022 1.00 94.81 857 THR A CA 1
ATOM 6516 C C . THR A 1 857 ? -25.456 -13.308 13.207 1.00 94.81 857 THR A C 1
ATOM 6518 O O . THR A 1 857 ? -26.404 -12.582 13.507 1.00 94.81 857 THR A O 1
ATOM 6521 N N . ARG A 1 858 ? -25.574 -14.627 13.042 1.00 94.62 858 ARG A N 1
ATOM 6522 C CA . ARG A 1 858 ? -26.776 -15.387 13.411 1.00 94.62 858 ARG A CA 1
ATOM 6523 C C . ARG A 1 858 ? -26.618 -15.864 14.841 1.00 94.62 858 ARG A C 1
ATOM 6525 O O . ARG A 1 858 ? -25.771 -16.714 15.100 1.00 94.62 858 ARG A O 1
ATOM 6532 N N . LEU A 1 859 ? -27.381 -15.267 15.747 1.00 94.50 859 LEU A N 1
ATOM 6533 C CA . LEU A 1 859 ? -27.341 -15.525 17.179 1.00 94.50 859 LEU A CA 1
ATOM 6534 C C . LEU A 1 859 ? -28.573 -16.328 17.585 1.00 94.50 859 LEU A C 1
ATOM 6536 O O . LEU A 1 859 ? -29.677 -15.791 17.644 1.00 94.50 859 LEU A O 1
ATOM 6540 N N . LYS A 1 860 ? -28.371 -17.595 17.912 1.00 94.38 860 LYS A N 1
ATOM 6541 C CA . LYS A 1 860 ? -29.395 -18.483 18.439 1.00 94.38 860 LYS A CA 1
ATOM 6542 C C . LYS A 1 860 ? -29.257 -18.590 19.954 1.00 94.38 860 LYS A C 1
ATOM 6544 O O . LYS A 1 860 ? -28.178 -18.848 20.484 1.00 94.38 860 LYS A O 1
ATOM 6549 N N . ILE A 1 861 ? -30.368 -18.367 20.644 1.00 93.50 861 ILE A N 1
ATOM 6550 C CA . ILE A 1 861 ? -30.482 -18.440 22.100 1.00 93.50 861 ILE A CA 1
ATOM 6551 C C . ILE A 1 861 ? -31.459 -19.566 22.417 1.00 93.50 861 ILE A C 1
ATOM 6553 O O . ILE A 1 861 ? -32.608 -19.535 21.977 1.00 93.50 861 ILE A O 1
ATOM 6557 N N . VAL A 1 862 ? -31.000 -20.558 23.172 1.00 93.81 862 VAL A N 1
ATOM 6558 C CA . VAL A 1 862 ? -31.788 -21.717 23.594 1.00 93.81 862 VAL A CA 1
ATOM 6559 C C . VAL A 1 862 ? -32.028 -21.621 25.090 1.00 93.81 862 VAL A C 1
ATOM 6561 O O . VAL A 1 862 ? -31.082 -21.527 25.867 1.00 93.81 862 VAL A O 1
ATOM 6564 N N . ASN A 1 863 ? -33.289 -21.645 25.503 1.00 93.81 863 ASN A N 1
ATOM 6565 C CA . ASN A 1 863 ? -33.673 -21.747 26.903 1.00 93.81 863 ASN A CA 1
ATOM 6566 C C . ASN A 1 863 ? -33.549 -23.207 27.350 1.00 93.81 863 ASN A C 1
ATOM 6568 O O . ASN A 1 863 ? -34.277 -24.062 26.857 1.00 93.81 863 ASN A O 1
ATOM 6572 N N . LEU A 1 864 ? -32.638 -23.495 28.275 1.00 93.06 864 LEU A N 1
ATOM 6573 C CA . LEU A 1 864 ? -32.415 -24.844 28.805 1.00 93.06 864 LEU A CA 1
ATOM 6574 C C . LEU A 1 864 ? -33.385 -25.187 29.946 1.00 93.06 864 LEU A C 1
ATOM 6576 O O . LEU A 1 864 ? -33.437 -26.330 30.397 1.00 93.06 864 LEU A O 1
ATOM 6580 N N . GLU A 1 865 ? -34.164 -24.213 30.423 1.00 93.06 865 GLU A N 1
ATOM 6581 C CA . GLU A 1 865 ? -35.114 -24.395 31.516 1.00 93.06 865 GLU A CA 1
ATOM 6582 C C . GLU A 1 865 ? -36.549 -24.640 31.023 1.00 93.06 865 GLU A C 1
ATOM 6584 O O . GLU A 1 865 ? -37.002 -24.145 29.988 1.00 93.06 865 GLU A O 1
ATOM 6589 N N . GLN A 1 866 ? -37.320 -25.359 31.841 1.00 92.06 866 GLN A N 1
ATOM 6590 C CA . GLN A 1 866 ? -38.724 -25.713 31.596 1.00 92.06 866 GLN A CA 1
ATOM 6591 C C . GLN A 1 866 ? -39.703 -24.604 32.025 1.00 92.06 866 GLN A C 1
ATOM 6593 O O . GLN A 1 866 ? -40.754 -24.863 32.605 1.00 92.06 866 GLN A O 1
ATOM 6598 N N . ARG A 1 867 ? -39.356 -23.340 31.773 1.00 92.94 867 ARG A N 1
ATOM 6599 C CA . ARG A 1 867 ? -40.231 -22.188 32.038 1.00 92.94 867 ARG A CA 1
ATOM 6600 C C . ARG A 1 867 ? -40.096 -21.149 30.942 1.00 92.94 867 ARG A C 1
ATOM 6602 O O . ARG A 1 867 ? -39.035 -21.032 30.340 1.00 92.94 867 ARG A O 1
ATOM 6609 N N . HIS A 1 868 ? -41.149 -20.374 30.712 1.00 91.69 868 HIS A N 1
ATOM 6610 C CA . HIS A 1 868 ? -41.087 -19.227 29.811 1.00 91.69 868 HIS A CA 1
ATOM 6611 C C . HIS A 1 868 ? -40.135 -18.154 30.368 1.00 91.69 868 HIS A C 1
ATOM 6613 O O . HIS A 1 868 ? -40.121 -17.896 31.576 1.00 91.69 868 HIS A O 1
ATOM 6619 N N . ARG A 1 869 ? -39.324 -17.550 29.494 1.00 91.06 869 ARG A N 1
ATOM 6620 C CA . ARG A 1 869 ? -38.292 -16.566 29.851 1.00 91.06 869 ARG A CA 1
ATOM 6621 C C . ARG A 1 869 ? -38.406 -15.341 28.961 1.00 91.06 869 ARG A C 1
ATOM 6623 O O . ARG A 1 869 ? -38.693 -15.450 27.770 1.00 91.06 869 ARG A O 1
ATOM 6630 N N . LYS A 1 870 ? -38.102 -14.186 29.541 1.00 91.88 870 LYS A N 1
ATOM 6631 C CA . LYS A 1 870 ? -38.105 -12.902 28.853 1.00 91.88 870 LYS A CA 1
ATOM 6632 C C . LYS A 1 870 ? -36.753 -12.234 29.041 1.00 91.88 870 LYS A C 1
ATOM 6634 O O . LYS A 1 870 ? -36.370 -11.918 30.166 1.00 91.88 870 LYS A O 1
ATOM 6639 N N . LEU A 1 871 ? -36.029 -12.055 27.942 1.00 92.25 871 LEU A N 1
ATOM 6640 C CA . LEU A 1 871 ? -34.645 -11.603 27.952 1.00 92.25 871 LEU A CA 1
ATOM 6641 C C . LEU A 1 871 ? -34.525 -10.262 27.234 1.00 92.25 871 LEU A C 1
ATOM 6643 O O . LEU A 1 871 ? -34.997 -10.097 26.111 1.00 92.25 871 LEU A O 1
ATOM 6647 N N . MET A 1 872 ? -33.865 -9.304 27.873 1.00 93.50 872 MET A N 1
ATOM 6648 C CA . MET A 1 872 ? -33.474 -8.054 27.241 1.00 93.50 872 MET A CA 1
ATOM 6649 C C . MET A 1 872 ? -32.048 -8.193 26.717 1.00 93.50 872 MET A C 1
ATOM 6651 O O . MET A 1 872 ? -31.133 -8.529 27.469 1.00 93.50 872 MET A O 1
ATOM 6655 N N . LEU A 1 873 ? -31.873 -7.932 25.425 1.00 94.69 873 LEU A N 1
ATOM 6656 C CA . LEU A 1 873 ? -30.587 -7.910 24.745 1.00 94.69 873 LEU A CA 1
ATOM 6657 C C . LEU A 1 873 ? -30.280 -6.484 24.293 1.00 94.69 873 LEU A C 1
ATOM 6659 O O . LEU A 1 873 ? -31.127 -5.817 23.702 1.00 94.69 873 LEU A O 1
ATOM 6663 N N . ALA A 1 874 ? -29.053 -6.024 24.526 1.00 95.38 874 ALA A N 1
ATOM 6664 C CA . ALA A 1 874 ? -28.557 -4.770 23.975 1.00 95.38 874 ALA A CA 1
ATOM 6665 C C . ALA A 1 874 ? -27.214 -4.960 23.273 1.00 95.38 874 ALA A C 1
ATOM 6667 O O . ALA A 1 874 ? -26.279 -5.536 23.836 1.00 95.38 874 ALA A O 1
ATOM 6668 N N . SER A 1 875 ? -27.099 -4.444 22.054 1.00 95.31 875 SER A N 1
ATOM 6669 C CA . SER A 1 875 ? -25.813 -4.345 21.366 1.00 95.31 875 SER A CA 1
ATOM 6670 C C . SER A 1 875 ? -25.023 -3.120 21.816 1.00 95.31 875 SER A C 1
ATOM 6672 O O . SER A 1 875 ? -25.573 -2.172 22.360 1.00 95.31 875 SER A O 1
ATOM 6674 N N . LEU A 1 876 ? -23.715 -3.124 21.578 1.00 94.69 876 LEU A N 1
ATOM 6675 C CA . LEU A 1 876 ? -22.896 -1.918 21.610 1.00 94.69 876 LEU A CA 1
ATOM 6676 C C . LEU A 1 876 ? -21.838 -1.985 20.511 1.00 94.69 876 LEU A C 1
ATOM 6678 O O . LEU A 1 876 ? -21.135 -2.991 20.389 1.00 94.69 876 LEU A O 1
ATOM 6682 N N . ARG A 1 877 ? -21.714 -0.907 19.737 1.00 94.75 877 ARG A N 1
ATOM 6683 C CA . ARG A 1 877 ? -20.654 -0.659 18.754 1.00 94.75 877 ARG A CA 1
ATOM 6684 C C . ARG A 1 877 ? -20.060 0.721 19.004 1.00 94.75 877 ARG A C 1
ATOM 6686 O O . ARG A 1 877 ? -20.788 1.710 19.000 1.00 94.75 877 ARG A O 1
ATOM 6693 N N . GLU A 1 878 ? -18.753 0.804 19.223 1.00 92.12 878 GLU A N 1
ATOM 6694 C CA . GLU A 1 878 ? -18.054 2.090 19.351 1.00 92.12 878 GLU A CA 1
ATOM 6695 C C . GLU A 1 878 ? -17.553 2.558 17.978 1.00 92.12 878 GLU A C 1
ATOM 6697 O O . GLU A 1 878 ? -16.632 1.954 17.424 1.00 92.12 878 GLU A O 1
ATOM 6702 N N . TRP A 1 879 ? -18.162 3.610 17.418 1.00 93.88 879 TRP A N 1
ATOM 6703 C CA . TRP A 1 879 ? -17.874 4.075 16.056 1.00 93.88 879 TRP A CA 1
ATOM 6704 C C . TRP A 1 879 ? -16.527 4.793 15.947 1.00 93.88 879 TRP A C 1
ATOM 6706 O O . TRP A 1 879 ? -16.219 5.684 16.738 1.00 93.88 879 TRP A O 1
ATOM 6716 N N . VAL A 1 880 ? -15.762 4.464 14.900 1.00 93.06 880 VAL A N 1
ATOM 6717 C CA . VAL A 1 880 ? -14.535 5.187 14.520 1.00 93.06 880 VAL A CA 1
ATOM 6718 C C . VAL A 1 880 ? -14.681 5.841 13.150 1.00 93.06 880 VAL A C 1
ATOM 6720 O O . VAL A 1 880 ? -14.468 7.047 13.027 1.00 93.06 880 VAL A O 1
ATOM 6723 N N . LEU A 1 881 ? -15.064 5.068 12.131 1.00 93.50 881 LEU A N 1
ATOM 6724 C CA . LEU A 1 881 ? -15.336 5.533 10.765 1.00 93.50 881 LEU A CA 1
ATOM 6725 C C . LEU A 1 881 ? -14.269 6.482 10.198 1.00 93.50 881 LEU A C 1
ATOM 6727 O O . LEU A 1 881 ? -14.585 7.520 9.619 1.00 93.50 881 LEU A O 1
ATOM 6731 N N . ASN A 1 882 ? -12.993 6.159 10.389 1.00 92.50 882 ASN A N 1
ATOM 6732 C CA . ASN A 1 882 ? -11.895 6.991 9.903 1.00 92.50 882 ASN A CA 1
ATOM 6733 C C . ASN A 1 882 ? -10.685 6.148 9.516 1.00 92.50 882 ASN A C 1
ATOM 6735 O O . ASN A 1 882 ? -10.598 4.978 9.889 1.00 92.50 882 ASN A O 1
ATOM 6739 N N . GLU A 1 883 ? -9.759 6.745 8.763 1.00 88.62 883 GLU A N 1
ATOM 6740 C CA . GLU A 1 883 ? -8.519 6.098 8.341 1.00 88.62 883 GLU A CA 1
ATOM 6741 C C . GLU A 1 883 ? -7.829 5.427 9.531 1.00 88.62 883 GLU A C 1
ATOM 6743 O O . GLU A 1 883 ? -7.751 5.989 10.629 1.00 88.62 883 GLU A O 1
ATOM 6748 N N . THR A 1 884 ? -7.361 4.200 9.310 1.00 82.44 884 THR A N 1
ATOM 6749 C CA . THR A 1 884 ? -6.834 3.352 10.376 1.00 82.44 884 THR A CA 1
ATOM 6750 C C . THR A 1 884 ? -5.787 4.083 11.224 1.00 82.44 884 THR A C 1
ATOM 6752 O O . THR A 1 884 ? -4.798 4.610 10.711 1.00 82.44 884 THR A O 1
ATOM 6755 N N . GLY A 1 885 ? -5.998 4.091 12.543 1.00 79.00 885 GLY A N 1
ATOM 6756 C CA . GLY A 1 885 ? -5.104 4.728 13.514 1.00 79.00 885 GLY A CA 1
ATOM 6757 C C . GLY A 1 885 ? -5.197 6.258 13.624 1.00 79.00 885 GLY A C 1
ATOM 6758 O O . GLY A 1 885 ? -4.519 6.832 14.476 1.00 79.00 885 GLY A O 1
ATOM 6759 N N . VAL A 1 886 ? -6.031 6.946 12.831 1.00 83.00 886 VAL A N 1
ATOM 6760 C CA . VAL A 1 886 ? -6.254 8.399 12.997 1.00 83.00 886 VAL A CA 1
ATOM 6761 C C . VAL A 1 886 ? -6.935 8.701 14.329 1.00 83.00 886 VAL A C 1
ATOM 6763 O O . VAL A 1 886 ? -6.514 9.610 15.042 1.00 83.00 886 VAL A O 1
ATOM 6766 N N . GLU A 1 887 ? -7.930 7.900 14.702 1.00 84.94 887 GLU A N 1
ATOM 6767 C CA . GLU A 1 887 ? -8.627 8.022 15.986 1.00 84.94 887 GLU A CA 1
ATOM 6768 C C . GLU A 1 887 ? -7.671 7.848 17.179 1.00 84.94 887 GLU A C 1
ATOM 6770 O O . GLU A 1 887 ? -7.773 8.578 18.163 1.00 84.94 887 GLU A O 1
ATOM 6775 N N . LEU A 1 888 ? -6.636 7.009 17.047 1.00 77.25 888 LEU A N 1
ATOM 6776 C CA . LEU A 1 888 ? -5.618 6.846 18.086 1.00 77.25 888 LEU A CA 1
ATOM 6777 C C . LEU A 1 888 ? -4.813 8.120 18.345 1.00 77.25 888 LEU A C 1
ATOM 6779 O O . LEU A 1 888 ? -4.273 8.277 19.436 1.00 77.25 888 LEU A O 1
ATOM 6783 N N . ARG A 1 889 ? -4.720 9.022 17.365 1.00 76.62 889 ARG A N 1
ATOM 6784 C CA . ARG A 1 889 ? -4.038 10.305 17.541 1.00 76.62 889 ARG A CA 1
ATOM 6785 C C . ARG A 1 889 ? -4.921 11.315 18.252 1.00 76.62 889 ARG A C 1
ATOM 6787 O O . ARG A 1 889 ? -4.385 12.107 19.022 1.00 76.62 889 ARG A O 1
ATOM 6794 N N . ASP A 1 890 ? -6.212 11.348 17.925 1.00 82.81 890 ASP A N 1
ATOM 6795 C CA . ASP A 1 890 ? -7.161 12.341 18.432 1.00 82.81 890 ASP A CA 1
ATOM 6796 C C . ASP A 1 890 ? -8.607 11.818 18.398 1.00 82.81 890 ASP A C 1
ATOM 6798 O O . ASP A 1 890 ? -9.389 12.081 17.478 1.00 82.81 890 ASP A O 1
ATOM 6802 N N . ALA A 1 891 ? -8.953 11.018 19.403 1.00 83.25 891 ALA A N 1
ATOM 6803 C CA . ALA A 1 891 ? -10.235 10.327 19.449 1.00 83.25 891 ALA A CA 1
ATOM 6804 C C . ALA A 1 891 ? -11.417 11.289 19.621 1.00 83.25 891 ALA A C 1
ATOM 6806 O O . ALA A 1 891 ? -12.458 11.106 18.992 1.00 83.25 891 ALA A O 1
ATOM 6807 N N . ALA A 1 892 ? -11.237 12.345 20.419 1.00 85.00 892 ALA A N 1
ATOM 6808 C CA . ALA A 1 892 ? -12.245 13.377 20.625 1.00 85.00 892 ALA A CA 1
ATOM 6809 C C . ALA A 1 892 ? -12.531 14.136 19.323 1.00 85.00 892 ALA A C 1
ATOM 6811 O O . ALA A 1 892 ? -13.685 14.249 18.912 1.00 85.00 892 ALA A O 1
ATOM 6812 N N . TYR A 1 893 ? -11.484 14.593 18.625 1.00 88.56 893 TYR A N 1
ATOM 6813 C CA . TYR A 1 893 ? -11.650 15.281 17.346 1.00 88.56 893 TYR A CA 1
ATOM 6814 C C . TYR A 1 893 ? -12.294 14.385 16.282 1.00 88.56 893 TYR A C 1
ATOM 6816 O O . TYR A 1 893 ? -13.102 14.855 15.482 1.00 88.56 893 TYR A O 1
ATOM 6824 N N . ASN A 1 894 ? -11.992 13.086 16.287 1.00 90.81 894 ASN A N 1
ATOM 6825 C CA . ASN A 1 894 ? -12.677 12.132 15.424 1.00 90.81 894 ASN A CA 1
ATOM 6826 C C . ASN A 1 894 ? -14.178 12.038 15.750 1.00 90.81 894 ASN A C 1
ATOM 6828 O O . ASN A 1 894 ? -15.020 12.183 14.866 1.00 90.81 894 ASN A O 1
ATOM 6832 N N . ALA A 1 895 ? -14.503 11.837 17.027 1.00 90.19 895 ALA A N 1
ATOM 6833 C CA . ALA A 1 895 ? -15.857 11.589 17.504 1.00 90.19 895 ALA A CA 1
ATOM 6834 C C . ALA A 1 895 ? -16.827 12.753 17.233 1.00 90.19 895 ALA A C 1
ATOM 6836 O O . ALA A 1 895 ? -17.971 12.514 16.848 1.00 90.19 895 ALA A O 1
ATOM 6837 N N . ILE A 1 896 ? -16.377 14.011 17.349 1.00 90.56 896 ILE A N 1
ATOM 6838 C CA . ILE A 1 896 ? -17.243 15.183 17.119 1.00 90.56 896 ILE A CA 1
ATOM 6839 C C . ILE A 1 896 ? -17.726 15.335 15.665 1.00 90.56 896 ILE A C 1
ATOM 6841 O O . ILE A 1 896 ? -18.689 16.059 15.414 1.00 90.56 896 ILE A O 1
ATOM 6845 N N . HIS A 1 897 ? -17.075 14.669 14.707 1.00 93.00 897 HIS A N 1
ATOM 6846 C CA . HIS A 1 897 ? -17.422 14.735 13.283 1.00 93.00 897 HIS A CA 1
ATOM 6847 C C . HIS A 1 897 ? -18.295 13.574 12.809 1.00 93.00 897 HIS A C 1
ATOM 6849 O O . HIS A 1 897 ? -18.669 13.540 11.630 1.00 93.00 897 HIS A O 1
ATOM 6855 N N . ILE A 1 898 ? -18.612 12.637 13.701 1.00 94.94 898 ILE A N 1
ATOM 6856 C CA . ILE A 1 898 ? -19.463 11.495 13.400 1.00 94.94 898 ILE A CA 1
ATOM 6857 C C . ILE A 1 898 ? -20.910 11.868 13.714 1.00 94.94 898 ILE A C 1
ATOM 6859 O O . ILE A 1 898 ? -21.258 12.164 14.857 1.00 94.94 898 ILE A O 1
ATOM 6863 N N . GLY A 1 899 ? -21.746 11.861 12.679 1.00 95.94 899 GLY A N 1
ATOM 6864 C CA . GLY A 1 899 ? -23.197 11.959 12.811 1.00 95.94 899 GLY A CA 1
ATOM 6865 C C . GLY A 1 899 ? -23.827 10.570 12.794 1.00 95.94 899 GLY A C 1
ATOM 6866 O O . GLY A 1 899 ? -23.397 9.727 12.007 1.00 95.94 899 GLY A O 1
ATOM 6867 N N . THR A 1 900 ? -24.834 10.341 13.637 1.00 97.62 900 THR A N 1
ATOM 6868 C CA . THR A 1 900 ? -25.587 9.083 13.731 1.00 97.62 900 THR A CA 1
ATOM 6869 C C . THR A 1 900 ? -27.044 9.278 13.309 1.00 97.62 900 THR A C 1
ATOM 6871 O O . THR A 1 900 ? -27.706 10.224 13.740 1.00 97.62 900 THR A O 1
ATOM 6874 N N . TRP A 1 901 ? -27.578 8.375 12.486 1.00 97.31 901 TRP A N 1
ATOM 6875 C CA . TRP A 1 901 ? -29.002 8.303 12.157 1.00 97.31 901 TRP A CA 1
ATOM 6876 C C . TRP A 1 901 ? -29.611 7.058 12.776 1.00 97.31 901 TRP A C 1
ATOM 6878 O O . TRP A 1 901 ? -29.075 5.974 12.582 1.00 97.31 901 TRP A O 1
ATOM 6888 N N . TYR A 1 902 ? -30.751 7.191 13.445 1.00 97.25 902 TYR A N 1
ATOM 6889 C CA . TYR A 1 902 ? -31.593 6.042 13.775 1.00 97.25 902 TYR A CA 1
ATOM 6890 C C . TYR A 1 902 ? -32.792 5.993 12.827 1.00 97.25 902 TYR A C 1
ATOM 6892 O O . TYR A 1 902 ? -33.461 7.013 12.627 1.00 97.25 902 TYR A O 1
ATOM 6900 N N . VAL A 1 903 ? -33.035 4.818 12.239 1.00 95.50 903 VAL A N 1
ATOM 6901 C CA . VAL A 1 903 ? -34.150 4.549 11.322 1.00 95.50 903 VAL A CA 1
ATOM 6902 C C . VAL A 1 903 ? -34.907 3.324 11.822 1.00 95.50 903 VAL A C 1
ATOM 6904 O O . VAL A 1 903 ? -34.420 2.191 11.754 1.00 95.50 903 VAL A O 1
ATOM 6907 N N . ARG A 1 904 ? -36.125 3.551 12.310 1.00 93.44 904 ARG A N 1
ATOM 6908 C CA . ARG A 1 904 ? -36.964 2.541 12.958 1.00 93.44 904 ARG A CA 1
ATOM 6909 C C . ARG A 1 904 ? -37.421 1.461 11.985 1.00 93.44 904 ARG A C 1
ATOM 6911 O O . ARG A 1 904 ? -37.447 0.295 12.347 1.00 93.44 904 ARG A O 1
ATOM 6918 N N . SER A 1 905 ? -37.757 1.827 10.748 1.00 91.62 905 SER A N 1
ATOM 6919 C CA . SER A 1 905 ? -38.241 0.878 9.726 1.00 91.62 905 SER A CA 1
ATOM 6920 C C . SER A 1 905 ? -37.227 -0.210 9.352 1.00 91.62 905 SER A C 1
ATOM 6922 O O . SER A 1 905 ? -37.624 -1.252 8.843 1.00 91.62 905 SER A O 1
ATOM 6924 N N . LEU A 1 906 ? -35.941 0.017 9.631 1.00 92.62 906 LEU A N 1
ATOM 6925 C CA . LEU A 1 906 ? -34.850 -0.932 9.401 1.00 92.62 906 LEU A CA 1
ATOM 6926 C C . LEU A 1 906 ? -34.269 -1.500 10.704 1.00 92.62 906 LEU A C 1
ATOM 6928 O O . LEU A 1 906 ? -33.327 -2.284 10.641 1.00 92.62 906 LEU A O 1
ATOM 6932 N N . ASN A 1 907 ? -34.777 -1.078 11.873 1.00 93.62 907 ASN A N 1
ATOM 6933 C CA . ASN A 1 907 ? -34.163 -1.328 13.181 1.00 93.62 907 ASN A CA 1
ATOM 6934 C C . ASN A 1 907 ? -32.645 -1.078 13.157 1.00 93.62 907 ASN A C 1
ATOM 6936 O O . ASN A 1 907 ? -31.863 -1.929 13.581 1.00 93.62 907 ASN A O 1
ATOM 6940 N N . ALA A 1 908 ? -32.231 0.071 12.611 1.00 96.56 908 ALA A N 1
ATOM 6941 C CA . ALA A 1 908 ? -30.836 0.324 12.267 1.00 96.56 908 ALA A CA 1
ATOM 6942 C C . ALA A 1 908 ? -30.328 1.681 12.764 1.00 96.56 908 ALA A C 1
ATOM 6944 O O . ALA A 1 908 ? -31.040 2.689 12.730 1.00 96.56 908 ALA A O 1
ATOM 6945 N N . ILE A 1 909 ? -29.059 1.699 13.176 1.00 98.19 909 ILE A N 1
ATOM 6946 C CA . ILE A 1 909 ? -28.276 2.910 13.422 1.00 98.19 909 ILE A CA 1
ATOM 6947 C C . ILE A 1 909 ? -27.211 3.018 12.330 1.00 98.19 909 ILE A C 1
ATOM 6949 O O . ILE A 1 909 ? -26.400 2.110 12.147 1.00 98.19 909 ILE A O 1
ATOM 6953 N N . PHE A 1 910 ? -27.194 4.147 11.634 1.00 98.06 910 PHE A N 1
ATOM 6954 C CA . PHE A 1 910 ? -26.197 4.510 10.633 1.00 98.06 910 PHE A CA 1
ATOM 6955 C C . PHE A 1 910 ? -25.259 5.567 11.196 1.00 98.06 910 PHE A C 1
ATOM 6957 O O . PHE A 1 910 ? -25.670 6.386 12.015 1.00 98.06 910 PHE A O 1
ATOM 6964 N N . ALA A 1 911 ? -24.020 5.604 10.724 1.00 97.25 911 ALA A N 1
ATOM 6965 C CA . ALA A 1 911 ? -23.049 6.606 11.119 1.00 97.25 911 ALA A CA 1
ATOM 6966 C C . ALA A 1 911 ? -22.199 7.066 9.928 1.00 97.25 911 ALA A C 1
ATOM 6968 O O . ALA A 1 911 ? -21.828 6.274 9.061 1.00 97.25 911 ALA A O 1
ATOM 6969 N N . GLN A 1 912 ? -21.873 8.359 9.899 1.00 95.25 912 GLN A N 1
ATOM 6970 C CA . GLN A 1 912 ? -21.038 8.984 8.870 1.00 95.25 912 GLN A CA 1
ATOM 6971 C C . GLN A 1 912 ? -20.020 9.913 9.517 1.00 95.25 912 GLN A C 1
ATOM 6973 O O . GLN A 1 912 ? -20.385 10.750 10.341 1.00 95.25 912 GLN A O 1
ATOM 6978 N N . ASN A 1 913 ? -18.760 9.833 9.088 1.00 93.81 913 ASN A N 1
ATOM 6979 C CA . ASN A 1 913 ? -17.708 10.740 9.537 1.00 93.81 913 ASN A CA 1
ATOM 6980 C C . ASN A 1 913 ? -17.418 11.830 8.496 1.00 93.81 913 ASN A C 1
ATOM 6982 O O . ASN A 1 913 ? -17.006 11.543 7.374 1.00 93.81 913 ASN A O 1
ATOM 6986 N N . ARG A 1 914 ? -17.565 13.102 8.881 1.00 89.50 914 ARG A N 1
ATOM 6987 C CA . ARG A 1 914 ? -17.325 14.259 7.996 1.00 89.50 914 ARG A CA 1
ATOM 6988 C C . ARG A 1 914 ? -15.850 14.632 7.821 1.00 89.50 914 ARG A C 1
ATOM 6990 O O . ARG A 1 914 ? -15.524 15.439 6.949 1.00 89.50 914 ARG A O 1
ATOM 6997 N N . LEU A 1 915 ? -14.944 14.066 8.615 1.00 86.06 915 LEU A N 1
ATOM 6998 C CA . LEU A 1 915 ? -13.506 14.172 8.345 1.00 86.06 915 LEU A CA 1
ATOM 6999 C C . LEU A 1 915 ? -13.089 13.266 7.196 1.00 86.06 915 LEU A C 1
ATOM 7001 O O . LEU A 1 915 ? -12.122 13.575 6.495 1.00 86.06 915 LEU A O 1
ATOM 7005 N N . LEU A 1 916 ? -13.833 12.180 6.983 1.00 83.75 916 LEU A N 1
ATOM 7006 C CA . LEU A 1 916 ? -13.519 11.216 5.955 1.00 83.75 916 LEU A CA 1
ATOM 7007 C C . LEU A 1 916 ? -13.718 11.856 4.583 1.00 83.75 916 LEU A C 1
ATOM 7009 O O . LEU A 1 916 ? -14.797 12.336 4.218 1.00 83.75 916 LEU A O 1
ATOM 7013 N N . LYS A 1 917 ? -12.631 11.891 3.823 1.00 78.06 917 LYS A N 1
ATOM 7014 C CA . LYS A 1 917 ? -12.632 12.375 2.451 1.00 78.06 917 LYS A CA 1
ATOM 7015 C C . LYS A 1 917 ? -12.755 11.202 1.491 1.00 78.06 917 LYS A C 1
ATOM 7017 O O . LYS A 1 917 ? -12.270 10.108 1.781 1.00 78.06 917 LYS A O 1
ATOM 7022 N N . GLY A 1 918 ? -13.388 11.442 0.345 1.00 67.12 918 GLY A N 1
ATOM 7023 C CA . GLY A 1 918 ? -13.419 10.459 -0.736 1.00 67.12 918 GLY A CA 1
ATOM 7024 C C . GLY A 1 918 ? -12.006 10.092 -1.213 1.00 67.12 918 GLY A C 1
ATOM 7025 O O . GLY A 1 918 ? -11.050 10.836 -0.987 1.00 67.12 918 GLY A O 1
ATOM 7026 N N . GLY A 1 919 ? -11.875 8.967 -1.919 1.00 54.28 919 GLY A N 1
ATOM 7027 C CA . GLY A 1 919 ? -10.595 8.410 -2.390 1.00 54.28 919 GLY A CA 1
ATOM 7028 C C . GLY A 1 919 ? -9.815 9.243 -3.423 1.00 54.28 919 GLY A C 1
ATOM 7029 O O . GLY A 1 919 ? -8.838 8.761 -3.993 1.00 54.28 919 GLY A O 1
ATOM 7030 N N . ALA A 1 920 ? -10.216 10.492 -3.688 1.00 50.22 920 ALA A N 1
ATOM 7031 C CA . ALA A 1 920 ? -9.515 11.374 -4.611 1.00 50.22 920 ALA A CA 1
ATOM 7032 C C . ALA A 1 920 ? -8.065 11.611 -4.149 1.00 50.22 920 ALA A C 1
ATOM 7034 O O . ALA A 1 920 ? -7.790 11.954 -2.992 1.00 50.22 920 ALA A O 1
ATOM 7035 N N . ARG A 1 921 ? -7.112 11.436 -5.072 1.00 45.06 921 ARG A N 1
ATOM 7036 C CA . ARG A 1 921 ? -5.679 11.599 -4.781 1.00 45.06 921 ARG A CA 1
ATOM 7037 C C . ARG A 1 921 ? -5.299 13.060 -4.505 1.00 45.06 921 ARG A C 1
ATOM 7039 O O . ARG A 1 921 ? -4.429 13.288 -3.671 1.00 45.06 921 ARG A O 1
ATOM 7046 N N . ARG A 1 922 ? -5.952 14.040 -5.150 1.00 39.81 922 ARG A N 1
ATOM 7047 C CA . ARG A 1 922 ? -5.719 15.474 -4.895 1.00 39.81 922 ARG A CA 1
ATOM 7048 C C . ARG A 1 922 ? -6.476 15.934 -3.653 1.00 39.81 922 ARG A C 1
ATOM 7050 O O . ARG A 1 922 ? -7.678 15.708 -3.540 1.00 39.81 922 ARG A O 1
ATOM 7057 N N . GLN A 1 923 ? -5.793 16.635 -2.750 1.00 47.44 923 GLN A N 1
ATOM 7058 C CA . GLN A 1 923 ? -6.411 17.179 -1.537 1.00 47.44 923 GLN A CA 1
ATOM 7059 C C . GLN A 1 923 ? -7.480 18.245 -1.842 1.00 47.44 923 GLN A C 1
ATOM 7061 O O . GLN A 1 923 ? -8.449 18.344 -1.096 1.00 47.44 923 GLN A O 1
ATOM 7066 N N . SER A 1 924 ? -7.350 18.974 -2.957 1.00 42.97 924 SER A N 1
ATOM 7067 C CA . SER A 1 924 ? -8.351 19.926 -3.468 1.00 42.97 924 SER A CA 1
ATOM 7068 C C . SER A 1 924 ? -9.662 19.262 -3.902 1.00 42.97 924 SER A C 1
ATOM 7070 O O . SER A 1 924 ? -10.734 19.843 -3.752 1.00 42.97 924 SER A O 1
ATOM 7072 N N . ASP A 1 925 ? -9.583 18.029 -4.409 1.00 46.97 925 ASP A N 1
ATOM 7073 C CA . ASP A 1 925 ? -10.709 17.322 -5.038 1.00 46.97 925 ASP A CA 1
ATOM 7074 C C . ASP A 1 925 ? -11.413 16.386 -4.043 1.00 46.97 925 ASP A C 1
ATOM 7076 O O . ASP A 1 925 ? -12.459 15.797 -4.327 1.00 46.97 925 ASP A O 1
ATOM 7080 N N . ARG A 1 926 ? -10.837 16.250 -2.845 1.00 56.75 926 ARG A N 1
ATOM 7081 C CA . ARG A 1 926 ? -11.362 15.470 -1.730 1.00 56.75 926 ARG A CA 1
ATOM 7082 C C . ARG A 1 926 ? -12.635 16.109 -1.179 1.00 56.75 926 ARG A C 1
ATOM 7084 O O . ARG A 1 926 ? -12.614 16.966 -0.294 1.00 56.75 926 ARG A O 1
ATOM 7091 N N . ARG A 1 927 ? -13.775 15.645 -1.685 1.00 67.38 927 ARG A N 1
ATOM 7092 C CA . ARG A 1 927 ? -15.102 15.951 -1.135 1.00 67.38 927 ARG A CA 1
ATOM 7093 C C . ARG A 1 927 ? -15.373 15.142 0.137 1.00 67.38 927 ARG A C 1
ATOM 7095 O O . ARG A 1 927 ? -14.676 14.169 0.432 1.00 67.38 927 ARG A O 1
ATOM 7102 N N . LEU A 1 928 ? -16.371 15.590 0.901 1.00 78.38 928 LEU A N 1
ATOM 7103 C CA . LEU A 1 928 ? -16.945 14.827 2.013 1.00 78.38 928 LEU A CA 1
ATOM 7104 C C . LEU A 1 928 ? -17.371 13.453 1.502 1.00 78.38 928 LEU A C 1
ATOM 7106 O O . LEU A 1 928 ? -18.052 13.378 0.479 1.00 78.38 928 LEU A O 1
ATOM 7110 N N . SER A 1 929 ? -16.939 12.391 2.177 1.00 82.25 929 SER A N 1
ATOM 7111 C CA . SER A 1 929 ? -17.275 11.050 1.724 1.00 82.25 929 SER A CA 1
ATOM 7112 C C . SER A 1 929 ? -18.734 10.711 2.057 1.00 82.25 929 SER A C 1
ATOM 7114 O O . SER A 1 929 ? -19.134 10.894 3.209 1.00 82.25 929 SER A O 1
ATOM 7116 N N . PRO A 1 930 ? -19.538 10.209 1.099 1.00 86.94 930 PRO A N 1
ATOM 7117 C CA . PRO A 1 930 ? -20.919 9.778 1.347 1.00 86.94 930 PRO A CA 1
ATOM 7118 C C . PRO A 1 930 ? -21.022 8.450 2.115 1.00 86.94 930 PRO A C 1
ATOM 7120 O O . PRO A 1 930 ? -22.122 7.982 2.376 1.00 86.94 930 PRO A O 1
ATOM 7123 N N . GLU A 1 931 ? -19.888 7.851 2.464 1.00 91.75 931 GLU A N 1
ATOM 7124 C CA . GLU A 1 931 ? -19.776 6.534 3.079 1.00 91.75 931 GLU A CA 1
ATOM 7125 C C . GLU A 1 931 ? -20.470 6.406 4.433 1.00 91.75 931 GLU A C 1
ATOM 7127 O O . GLU A 1 931 ? -20.354 7.285 5.289 1.00 91.75 931 GLU A O 1
ATOM 7132 N N . ILE A 1 932 ? -21.113 5.258 4.644 1.00 95.00 932 ILE A N 1
ATOM 7133 C CA . ILE A 1 932 ? -21.954 4.980 5.805 1.00 95.00 932 ILE A CA 1
ATOM 7134 C C . ILE A 1 932 ? -21.499 3.686 6.480 1.00 95.00 932 ILE A C 1
ATOM 7136 O O . ILE A 1 932 ? -21.407 2.646 5.830 1.00 95.00 932 ILE A O 1
ATOM 7140 N N . GLY A 1 933 ? -21.250 3.742 7.789 1.00 97.19 933 GLY A N 1
ATOM 7141 C CA . GLY A 1 933 ? -21.248 2.561 8.654 1.00 97.19 933 GLY A CA 1
ATOM 7142 C C . GLY A 1 933 ? -22.648 2.286 9.181 1.00 97.19 933 GLY A C 1
ATOM 7143 O O . GLY A 1 933 ? -23.412 3.227 9.391 1.00 97.19 933 GLY A O 1
ATOM 7144 N N . PHE A 1 934 ? -23.000 1.025 9.401 1.00 98.00 934 PHE A N 1
ATOM 7145 C CA . PHE A 1 934 ? -24.329 0.665 9.885 1.00 98.00 934 PHE A CA 1
ATOM 7146 C C . PHE A 1 934 ? -24.329 -0.542 10.816 1.00 98.00 934 PHE A C 1
ATOM 7148 O O . PHE A 1 934 ? -23.479 -1.426 10.712 1.00 98.00 934 PHE A O 1
ATOM 7155 N N . HIS A 1 935 ? -25.301 -0.546 11.725 1.00 98.19 935 HIS A N 1
ATOM 7156 C CA . HIS A 1 935 ? -25.592 -1.614 12.674 1.00 98.19 935 HIS A CA 1
ATOM 7157 C C . HIS A 1 935 ? -27.109 -1.831 12.740 1.00 98.19 935 HIS A C 1
ATOM 7159 O O . HIS A 1 935 ? -27.845 -0.873 12.988 1.00 98.19 935 HIS A O 1
ATOM 7165 N N . ALA A 1 936 ? -27.574 -3.064 12.543 1.00 97.38 936 ALA A N 1
ATOM 7166 C CA . ALA A 1 936 ? -28.990 -3.425 12.574 1.00 97.38 936 ALA A CA 1
ATOM 7167 C C . ALA A 1 936 ? -29.232 -4.776 13.266 1.00 97.38 936 ALA A C 1
ATOM 7169 O O . ALA A 1 936 ? -28.352 -5.640 13.279 1.00 97.38 936 ALA A O 1
ATOM 7170 N N . ILE A 1 937 ? -30.436 -4.958 13.818 1.00 96.12 937 ILE A N 1
ATOM 7171 C CA . ILE A 1 937 ? -30.898 -6.223 14.413 1.00 96.12 937 ILE A CA 1
ATOM 7172 C C . ILE A 1 937 ? -32.282 -6.572 13.855 1.00 96.12 937 ILE A C 1
ATOM 7174 O O . ILE A 1 937 ? -33.204 -5.755 13.907 1.00 96.12 937 ILE A O 1
ATOM 7178 N N . GLY A 1 938 ? -32.434 -7.798 13.360 1.00 93.06 938 GLY A N 1
ATOM 7179 C CA . GLY A 1 938 ? -33.699 -8.369 12.901 1.00 93.06 938 GLY A CA 1
ATOM 7180 C C . GLY A 1 938 ? -33.992 -9.732 13.529 1.00 93.06 938 GLY A C 1
ATOM 7181 O O . GLY A 1 938 ? -33.127 -10.353 14.151 1.00 93.06 938 GLY A O 1
ATOM 7182 N N . ALA A 1 939 ? -35.236 -10.182 13.380 1.00 89.38 939 ALA A N 1
ATOM 7183 C CA . ALA A 1 939 ? -35.665 -11.515 13.787 1.00 89.38 939 ALA A CA 1
ATOM 7184 C C . ALA A 1 939 ? -35.269 -12.554 12.728 1.00 89.38 939 ALA A C 1
ATOM 7186 O O . ALA A 1 939 ? -35.371 -12.283 11.532 1.00 89.38 939 ALA A O 1
ATOM 7187 N N . GLY A 1 940 ? -34.853 -13.743 13.167 1.00 83.88 940 GLY A N 1
ATOM 7188 C CA . GLY A 1 940 ? -34.864 -14.940 12.327 1.00 83.88 940 GLY A CA 1
ATOM 7189 C C . GLY A 1 940 ? -36.297 -15.409 12.040 1.00 83.88 940 GLY A C 1
ATOM 7190 O O . GLY A 1 940 ? -37.256 -14.856 12.578 1.00 83.88 940 GLY A O 1
ATOM 7191 N N . ALA A 1 941 ? -36.445 -16.443 11.206 1.00 76.06 941 ALA A N 1
ATOM 7192 C CA . ALA A 1 941 ? -37.746 -16.887 10.683 1.00 76.06 941 ALA A CA 1
ATOM 7193 C C . ALA A 1 941 ? -38.811 -17.159 11.768 1.00 76.06 941 ALA A C 1
ATOM 7195 O O . ALA A 1 941 ? -39.979 -16.834 11.565 1.00 76.06 941 ALA A O 1
ATOM 7196 N N . ASP A 1 942 ? -38.396 -17.678 12.929 1.00 74.38 942 ASP A N 1
ATOM 7197 C CA . ASP A 1 942 ? -39.292 -18.107 14.014 1.00 74.38 942 ASP A CA 1
ATOM 7198 C C . ASP A 1 942 ? -39.253 -17.191 15.257 1.00 74.38 942 ASP A C 1
ATOM 7200 O O . ASP A 1 942 ? -39.868 -17.491 16.283 1.00 74.38 942 ASP A O 1
ATOM 7204 N N . ALA A 1 943 ? -38.527 -16.069 15.204 1.00 80.88 943 ALA A N 1
ATOM 7205 C CA . ALA A 1 943 ? -38.296 -15.213 16.367 1.00 80.88 943 ALA A CA 1
ATOM 7206 C C . ALA A 1 943 ? -39.298 -14.054 16.473 1.00 80.88 943 ALA A C 1
ATOM 7208 O O . ALA A 1 943 ? -39.570 -13.338 15.510 1.00 80.88 943 ALA A O 1
ATOM 7209 N N . LYS A 1 944 ? -39.787 -13.794 17.691 1.00 81.19 944 LYS A N 1
ATOM 7210 C CA . LYS A 1 944 ? -40.510 -12.561 18.031 1.00 81.19 944 LYS A CA 1
ATOM 7211 C C . LYS A 1 944 ? -39.576 -11.621 18.780 1.00 81.19 944 LYS A C 1
ATOM 7213 O O . LYS A 1 944 ? -39.162 -11.927 19.896 1.00 81.19 944 LYS A O 1
ATOM 7218 N N . ILE A 1 945 ? -39.265 -10.481 18.166 1.00 86.00 945 ILE A N 1
ATOM 7219 C CA . ILE A 1 945 ? -38.471 -9.421 18.794 1.00 86.00 945 ILE A CA 1
ATOM 7220 C C . ILE A 1 945 ? -39.242 -8.114 18.815 1.00 86.00 945 ILE A C 1
ATOM 7222 O O . ILE A 1 945 ? -39.943 -7.781 17.858 1.00 86.00 945 ILE A O 1
ATOM 7226 N N . SER A 1 946 ? -39.058 -7.337 19.877 1.00 88.62 946 SER A N 1
ATOM 7227 C CA . SER A 1 946 ? -39.505 -5.947 19.919 1.00 88.62 946 SER A CA 1
ATOM 7228 C C . SER A 1 946 ? -38.333 -5.029 20.258 1.00 88.62 946 SER A C 1
ATOM 7230 O O . SER A 1 946 ? -37.596 -5.264 21.213 1.00 88.62 946 SER A O 1
ATOM 7232 N N . VAL A 1 947 ? -38.116 -3.985 19.450 1.00 91.19 947 VAL A N 1
ATOM 7233 C CA . VAL A 1 947 ? -37.141 -2.936 19.782 1.00 91.19 947 VAL A CA 1
ATOM 7234 C C . VAL A 1 947 ? -37.780 -2.029 20.825 1.00 91.19 947 VAL A C 1
ATOM 7236 O O . VAL A 1 947 ? -38.719 -1.294 20.520 1.00 91.19 947 VAL A O 1
ATOM 7239 N N . VAL A 1 948 ? -37.271 -2.083 22.052 1.00 93.12 948 VAL A N 1
ATOM 7240 C CA . VAL A 1 948 ? -37.800 -1.320 23.195 1.00 93.12 948 VAL A CA 1
ATOM 7241 C C . VAL A 1 948 ? -37.068 0.006 23.405 1.00 93.12 948 VAL A C 1
ATOM 7243 O O . VAL A 1 948 ? -37.555 0.879 24.116 1.00 93.12 948 VAL A O 1
ATOM 7246 N N . GLY A 1 949 ? -35.900 0.178 22.784 1.00 94.81 949 GLY A N 1
ATOM 7247 C CA . GLY A 1 949 ? -35.124 1.409 22.863 1.00 94.81 949 GLY A CA 1
ATOM 7248 C C . GLY A 1 949 ? -33.798 1.317 22.126 1.00 94.81 949 GLY A C 1
ATOM 7249 O O . GLY A 1 949 ? -33.421 0.265 21.605 1.00 94.81 949 GLY A O 1
ATOM 7250 N N . TYR A 1 950 ? -33.067 2.421 22.100 1.00 95.75 950 TYR A N 1
ATOM 7251 C CA . TYR A 1 950 ? -31.714 2.456 21.558 1.00 95.75 950 TYR A CA 1
ATOM 7252 C C . TYR A 1 950 ? -30.873 3.535 22.251 1.00 95.75 950 TYR A C 1
ATOM 7254 O O . TYR A 1 950 ? -31.399 4.387 22.963 1.00 95.75 950 TYR A O 1
ATOM 7262 N N . GLU A 1 951 ? -29.559 3.495 22.055 1.00 94.88 951 GLU A N 1
ATOM 7263 C CA . GLU A 1 951 ? -28.646 4.581 22.410 1.00 94.88 951 GLU A CA 1
ATOM 7264 C C . GLU A 1 951 ? -27.575 4.717 21.323 1.00 94.88 951 GLU A C 1
ATOM 7266 O O . GLU A 1 951 ? -27.039 3.729 20.822 1.00 94.88 951 GLU A O 1
ATOM 7271 N N . ASP A 1 952 ? -27.261 5.955 20.959 1.00 94.62 952 ASP A N 1
ATOM 7272 C CA . ASP A 1 952 ? -26.214 6.295 19.993 1.00 94.62 952 ASP A CA 1
ATOM 7273 C C . ASP A 1 952 ? -25.199 7.313 20.541 1.00 94.62 952 ASP A C 1
ATOM 7275 O O . ASP A 1 952 ? -24.329 7.807 19.819 1.00 94.62 952 ASP A O 1
ATOM 7279 N N . VAL A 1 953 ? -25.285 7.580 21.850 1.00 91.94 953 VAL A N 1
ATOM 7280 C CA . VAL A 1 953 ? -24.338 8.389 22.618 1.00 91.94 953 VAL A CA 1
ATOM 7281 C C . VAL A 1 953 ? -23.778 7.560 23.771 1.00 91.94 953 VAL A C 1
ATOM 7283 O O . VAL A 1 953 ? -24.488 7.168 24.699 1.00 91.94 953 VAL A O 1
ATOM 7286 N N . LYS A 1 954 ? -22.467 7.324 23.745 1.00 89.62 954 LYS A N 1
ATOM 7287 C CA . LYS A 1 954 ? -21.745 6.454 24.682 1.00 89.62 954 LYS A CA 1
ATOM 7288 C C . LYS A 1 954 ? -21.941 6.857 26.148 1.00 89.62 954 LYS A C 1
ATOM 7290 O O . LYS A 1 954 ? -22.168 5.996 26.996 1.00 89.62 954 LYS A O 1
ATOM 7295 N N . SER A 1 955 ? -21.887 8.153 26.460 1.00 86.12 955 SER A N 1
ATOM 7296 C CA . SER A 1 955 ? -22.084 8.656 27.828 1.00 86.12 955 SER A CA 1
ATOM 7297 C C . SER A 1 955 ? -23.501 8.447 28.358 1.00 86.12 955 SER A C 1
ATOM 7299 O O . SER A 1 955 ? -23.666 8.334 29.568 1.00 86.12 955 SER A O 1
ATOM 7301 N N . ARG A 1 956 ? -24.512 8.317 27.491 1.00 89.00 956 ARG A N 1
ATOM 7302 C CA . ARG A 1 956 ? -25.864 7.912 27.902 1.00 89.00 956 ARG A CA 1
ATOM 7303 C C . ARG A 1 956 ? -25.971 6.408 28.128 1.00 89.00 956 ARG A C 1
ATOM 7305 O O . ARG A 1 956 ? -26.583 5.988 29.105 1.00 89.00 956 ARG A O 1
ATOM 7312 N N . PHE A 1 957 ? -25.340 5.608 27.266 1.00 91.69 957 PHE A N 1
ATOM 7313 C CA . PHE A 1 957 ? -25.326 4.152 27.412 1.00 91.69 957 PHE A CA 1
ATOM 7314 C C . PHE A 1 957 ? -24.667 3.712 28.730 1.00 91.69 957 PHE A C 1
ATOM 7316 O O . PHE A 1 957 ? -25.254 2.930 29.483 1.00 91.69 957 PHE A O 1
ATOM 7323 N N . TYR A 1 958 ? -23.470 4.232 29.026 1.00 89.44 958 TYR A N 1
ATOM 7324 C CA . TYR A 1 958 ? -22.740 3.895 30.253 1.00 89.44 958 TYR A CA 1
ATOM 7325 C C . TYR A 1 958 ? -23.191 4.703 31.472 1.00 89.44 958 TYR A C 1
ATOM 7327 O O . TYR A 1 958 ? -23.190 4.169 32.580 1.00 89.44 958 TYR A O 1
ATOM 7335 N N . GLY A 1 959 ? -23.574 5.970 31.293 1.00 87.69 959 GLY A N 1
ATOM 7336 C CA . GLY A 1 959 ? -23.882 6.873 32.400 1.00 87.69 959 GLY A CA 1
ATOM 7337 C C . GLY A 1 959 ? -22.684 7.071 33.335 1.00 87.69 959 GLY A C 1
ATOM 7338 O O . GLY A 1 959 ? -21.567 7.367 32.904 1.00 87.69 959 GLY A O 1
ATOM 7339 N N . MET A 1 960 ? -22.926 6.903 34.635 1.00 85.62 960 MET A N 1
ATOM 7340 C CA . MET A 1 960 ? -21.892 6.886 35.677 1.00 85.62 960 MET A CA 1
ATOM 7341 C C . MET A 1 960 ? -21.285 5.491 35.886 1.00 85.62 960 MET A C 1
ATOM 7343 O O . MET A 1 960 ? -20.279 5.367 36.585 1.00 85.62 960 MET A O 1
ATOM 7347 N N . GLY A 1 961 ? -21.873 4.459 35.282 1.00 88.06 961 GLY A N 1
ATOM 7348 C CA . GLY A 1 961 ? -21.437 3.073 35.366 1.00 88.06 961 GLY A CA 1
ATOM 7349 C C . GLY A 1 961 ? -20.074 2.808 34.727 1.00 88.06 961 GLY A C 1
ATOM 7350 O O . GLY A 1 961 ? -19.436 3.672 34.112 1.00 88.06 961 GLY A O 1
ATOM 7351 N N . SER A 1 962 ? -19.596 1.584 34.922 1.00 85.69 962 SER A N 1
ATOM 7352 C CA . SER A 1 962 ? -18.371 1.065 34.314 1.00 85.69 962 SER A CA 1
ATOM 7353 C C . SER A 1 962 ? -18.661 0.425 32.952 1.00 85.69 962 SER A C 1
ATOM 7355 O O . SER A 1 962 ? -19.813 0.274 32.547 1.00 85.69 962 SER A O 1
ATOM 7357 N N . THR A 1 963 ? -17.615 -0.008 32.243 1.00 84.44 963 THR A N 1
ATOM 7358 C CA . THR A 1 963 ? -17.780 -0.771 30.994 1.00 84.44 963 THR A CA 1
ATOM 7359 C C . THR A 1 963 ? -18.457 -2.129 31.200 1.00 84.44 963 THR A C 1
ATOM 7361 O O . THR A 1 963 ? -19.125 -2.617 30.294 1.00 84.44 963 THR A O 1
ATOM 7364 N N . TYR A 1 964 ? -18.312 -2.729 32.385 1.00 86.69 964 TYR A N 1
ATOM 7365 C CA . TYR A 1 964 ? -18.919 -4.015 32.741 1.00 86.69 964 TYR A CA 1
ATOM 7366 C C . TYR A 1 964 ? -20.343 -3.878 33.301 1.00 86.69 964 TYR A C 1
ATOM 7368 O O . TYR A 1 964 ? -21.081 -4.857 33.322 1.00 86.69 964 TYR A O 1
ATOM 7376 N N . ALA A 1 965 ? -20.739 -2.677 33.732 1.00 89.25 965 ALA A N 1
ATOM 7377 C CA . ALA A 1 965 ? -22.036 -2.406 34.345 1.00 89.25 965 ALA A CA 1
ATOM 7378 C C . ALA A 1 965 ? -22.618 -1.054 33.869 1.00 89.25 965 ALA A C 1
ATOM 7380 O O . ALA A 1 965 ? -22.643 -0.092 34.641 1.00 89.25 965 ALA A O 1
ATOM 7381 N N . PRO A 1 966 ? -23.061 -0.949 32.598 1.00 91.31 966 PRO A N 1
ATOM 7382 C CA . PRO A 1 966 ? -23.626 0.282 32.044 1.00 91.31 966 PRO A CA 1
ATOM 7383 C C . PRO A 1 966 ? -24.959 0.656 32.711 1.00 91.31 966 PRO A C 1
ATOM 7385 O O . PRO A 1 966 ? -25.842 -0.191 32.858 1.00 91.31 966 PRO A O 1
ATOM 7388 N N . ASP A 1 967 ? -25.162 1.936 33.035 1.00 90.56 967 ASP A N 1
ATOM 7389 C CA . ASP A 1 967 ? -26.379 2.416 33.715 1.00 90.56 967 ASP A CA 1
ATOM 7390 C C . ASP A 1 967 ? -27.660 2.117 32.939 1.00 90.56 967 ASP A C 1
ATOM 7392 O O . ASP A 1 967 ? -28.689 1.768 33.527 1.00 90.56 967 ASP A O 1
ATOM 7396 N N . SER A 1 968 ? -27.588 2.211 31.610 1.00 89.69 968 SER A N 1
ATOM 7397 C CA . SER A 1 968 ? -28.728 1.924 30.745 1.00 89.69 968 SER A CA 1
ATOM 7398 C C . SER A 1 968 ? -29.178 0.460 30.852 1.00 89.69 968 SER A C 1
ATOM 7400 O O . SER A 1 968 ? -30.356 0.179 30.638 1.00 89.69 968 SER A O 1
ATOM 7402 N N . MET A 1 969 ? -28.277 -0.461 31.208 1.00 91.19 969 MET A N 1
ATOM 7403 C CA . MET A 1 969 ? -28.542 -1.900 31.332 1.00 91.19 969 MET A CA 1
ATOM 7404 C C . MET A 1 969 ? -28.956 -2.315 32.743 1.00 91.19 969 MET A C 1
ATOM 7406 O O . MET A 1 969 ? -29.589 -3.353 32.920 1.00 91.19 969 MET A O 1
ATOM 7410 N N . LEU A 1 970 ? -28.636 -1.496 33.744 1.00 88.94 970 LEU A N 1
ATOM 7411 C CA . LEU A 1 970 ? -29.010 -1.734 35.137 1.00 88.94 970 LEU A CA 1
ATOM 7412 C C . LEU A 1 970 ? -30.375 -1.144 35.519 1.00 88.94 970 LEU A C 1
ATOM 7414 O O . LEU A 1 970 ? -30.819 -1.332 36.648 1.00 88.94 970 LEU A O 1
ATOM 7418 N N . GLY A 1 971 ? -31.051 -0.453 34.597 1.00 83.50 971 GLY A N 1
ATOM 7419 C CA . GLY A 1 971 ? -32.304 0.256 34.879 1.00 83.50 971 GLY A CA 1
ATOM 7420 C C . GLY A 1 971 ? -32.099 1.604 35.579 1.00 83.50 971 GLY A C 1
ATOM 7421 O O . GLY A 1 971 ? -33.052 2.183 36.087 1.00 83.50 971 GLY A O 1
ATOM 7422 N N . LEU A 1 972 ? -30.863 2.118 35.599 1.00 85.56 972 LEU A N 1
ATOM 7423 C CA . LEU A 1 972 ? -30.514 3.413 36.197 1.00 85.56 972 LEU A CA 1
ATOM 7424 C C . LEU A 1 972 ? -30.659 4.580 35.206 1.00 85.56 972 LEU A C 1
ATOM 7426 O O . LEU A 1 972 ? -30.664 5.740 35.615 1.00 85.56 972 LEU A O 1
ATOM 7430 N N . ALA A 1 973 ? -30.781 4.278 33.912 1.00 83.25 973 ALA A N 1
ATOM 7431 C CA . ALA A 1 973 ? -31.076 5.239 32.858 1.00 83.25 973 ALA A CA 1
ATOM 7432 C C . ALA A 1 973 ? -32.057 4.634 31.842 1.00 83.25 973 ALA A C 1
ATOM 7434 O O . ALA A 1 973 ? -31.880 3.498 31.394 1.00 83.25 973 ALA A O 1
ATOM 7435 N N . ALA A 1 974 ? -33.081 5.403 31.466 1.00 86.19 974 ALA A N 1
ATOM 7436 C CA . ALA A 1 974 ? -34.014 5.004 30.417 1.00 86.19 974 ALA A CA 1
ATOM 7437 C C . ALA A 1 974 ? -33.344 5.114 29.032 1.00 86.19 974 ALA A C 1
ATOM 7439 O O . ALA A 1 974 ? -32.677 6.126 28.776 1.00 86.19 974 ALA A O 1
ATOM 7440 N N . PRO A 1 975 ? -33.520 4.112 28.146 1.00 89.75 975 PRO A N 1
ATOM 7441 C CA . PRO A 1 975 ? -33.043 4.200 26.772 1.00 89.75 975 PRO A CA 1
ATOM 7442 C C . PRO A 1 975 ? -33.851 5.244 25.996 1.00 89.75 975 PRO A C 1
ATOM 7444 O O . PRO A 1 975 ? -34.958 5.621 26.392 1.00 89.75 975 PRO A O 1
ATOM 7447 N N . ARG A 1 976 ? -33.321 5.694 24.861 1.00 92.88 976 ARG A N 1
ATOM 7448 C CA . ARG A 1 976 ? -34.041 6.589 23.954 1.00 92.88 976 ARG A CA 1
ATOM 7449 C C . ARG A 1 976 ? -35.233 5.871 23.306 1.00 92.88 976 ARG A C 1
ATOM 7451 O O . ARG A 1 976 ? -35.149 4.684 22.981 1.00 92.88 976 ARG A O 1
ATOM 7458 N N . ASP A 1 977 ? -36.335 6.604 23.125 1.00 93.69 977 ASP A N 1
ATOM 7459 C CA . ASP A 1 977 ? -37.575 6.091 22.527 1.00 93.69 977 ASP A CA 1
ATOM 7460 C C . ASP A 1 977 ? -37.340 5.717 21.047 1.00 93.69 977 ASP A C 1
ATOM 7462 O O . ASP A 1 977 ? -36.855 6.561 20.288 1.00 93.69 977 ASP A O 1
ATOM 7466 N N . PRO A 1 978 ? -37.715 4.504 20.589 1.00 93.94 978 PRO A N 1
ATOM 7467 C CA . PRO A 1 978 ? -37.659 4.110 19.175 1.00 93.94 978 PRO A CA 1
ATOM 7468 C C . PRO A 1 978 ? -38.446 5.010 18.203 1.00 93.94 978 PRO A C 1
ATOM 7470 O O . PRO A 1 978 ? -38.347 4.850 16.989 1.00 93.94 978 PRO A O 1
ATOM 7473 N N . LYS A 1 979 ? -39.282 5.932 18.683 1.00 92.75 979 LYS A N 1
ATOM 7474 C CA . LYS A 1 979 ? -39.963 6.940 17.855 1.00 92.75 979 LYS A CA 1
ATOM 7475 C C . LYS A 1 979 ? -39.088 8.157 17.545 1.00 92.75 979 LYS A C 1
ATOM 7477 O O . LYS A 1 979 ? -39.406 8.896 16.613 1.00 92.75 979 LYS A O 1
ATOM 7482 N N . ASP A 1 980 ? -38.017 8.378 18.305 1.00 94.06 980 ASP A N 1
ATOM 7483 C CA . ASP A 1 980 ? -37.065 9.465 18.082 1.00 94.06 980 ASP A CA 1
ATOM 7484 C C . ASP A 1 980 ? -36.128 9.096 16.918 1.00 94.06 980 ASP A C 1
ATOM 7486 O O . ASP A 1 980 ? -35.077 8.502 17.123 1.00 94.06 980 ASP A O 1
ATOM 7490 N N . GLU A 1 981 ? -36.523 9.370 15.673 1.00 94.69 981 GLU A N 1
ATOM 7491 C CA . GLU A 1 981 ? -35.749 9.055 14.456 1.00 94.69 981 GLU A CA 1
ATOM 7492 C C . GLU A 1 981 ? -34.991 10.273 13.899 1.00 94.69 981 GLU A C 1
ATOM 7494 O O . GLU A 1 981 ? -35.418 11.417 14.058 1.00 94.69 981 GLU A O 1
ATOM 7499 N N . GLY A 1 982 ? -33.904 10.029 13.160 1.00 95.38 982 GLY A N 1
ATOM 7500 C CA . GLY A 1 982 ? -33.180 11.060 12.400 1.00 95.38 982 GLY A CA 1
ATOM 7501 C C . GLY A 1 982 ? -31.723 11.253 12.807 1.00 95.38 982 GLY A C 1
ATOM 7502 O O . GLY A 1 982 ? -31.144 10.411 13.487 1.00 95.38 982 GLY A O 1
ATOM 7503 N N . LEU A 1 983 ? -31.108 12.358 12.383 1.00 95.94 983 LEU A N 1
ATOM 7504 C CA . LEU A 1 983 ? -29.687 12.663 12.595 1.00 95.94 983 LEU A CA 1
ATOM 7505 C C . LEU A 1 983 ? -29.401 13.273 13.976 1.00 95.94 983 LEU A C 1
ATOM 7507 O O . LEU A 1 983 ? -30.072 14.222 14.373 1.00 95.94 983 LEU A O 1
ATOM 7511 N N . LEU A 1 984 ? -28.338 12.818 14.642 1.00 96.25 984 LEU A N 1
ATOM 7512 C CA . LEU A 1 984 ? -27.751 13.426 15.837 1.00 96.25 984 LEU A CA 1
ATOM 7513 C C . LEU A 1 984 ? -26.224 13.547 15.697 1.00 96.25 984 LEU A C 1
ATOM 7515 O O . LEU A 1 984 ? -25.574 12.669 15.139 1.00 96.25 984 LEU A O 1
ATOM 7519 N N . TYR A 1 985 ? -25.641 14.606 16.264 1.00 93.19 985 TYR A N 1
ATOM 7520 C CA . TYR A 1 985 ? -24.206 14.668 16.566 1.00 93.19 985 TYR A CA 1
ATOM 7521 C C . TYR A 1 985 ? -24.015 14.571 18.078 1.00 93.19 985 TYR A C 1
ATOM 7523 O O . TYR A 1 985 ? -24.146 15.560 18.795 1.00 93.19 985 TYR A O 1
ATOM 7531 N N . GLY A 1 986 ? -23.750 13.358 18.562 1.00 88.44 986 GLY A N 1
ATOM 7532 C CA . GLY A 1 986 ? -23.652 13.067 19.995 1.00 88.44 986 GLY A CA 1
ATOM 7533 C C . GLY A 1 986 ? -22.291 13.362 20.631 1.00 88.44 986 GLY A C 1
ATOM 7534 O O . GLY A 1 986 ? -22.174 13.288 21.849 1.00 88.44 986 GLY A O 1
ATOM 7535 N N . PHE A 1 987 ? -21.262 13.658 19.827 1.00 88.44 987 PHE A N 1
ATOM 7536 C CA . PHE A 1 987 ? -19.853 13.855 20.221 1.00 88.44 987 PHE A CA 1
ATOM 7537 C C . PHE A 1 987 ? -19.138 12.643 20.844 1.00 88.44 987 PHE A C 1
ATOM 7539 O O . PHE A 1 987 ? -17.913 12.631 20.895 1.00 88.44 987 PHE A O 1
ATOM 7546 N N . GLU A 1 988 ? -19.868 11.610 21.259 1.00 89.19 988 GLU A N 1
ATOM 7547 C CA . GLU A 1 988 ? -19.344 10.310 21.686 1.00 89.19 988 GLU A CA 1
ATOM 7548 C C . GLU A 1 988 ? -20.163 9.185 21.026 1.00 89.19 988 GLU A C 1
ATOM 7550 O O . GLU A 1 988 ? -20.985 8.547 21.686 1.00 89.19 988 GLU A O 1
ATOM 7555 N N . PRO A 1 989 ? -20.013 8.974 19.710 1.00 92.81 989 PRO A N 1
ATOM 7556 C CA . PRO A 1 989 ? -20.916 8.144 18.922 1.00 92.81 989 PRO A CA 1
ATOM 7557 C C . PRO A 1 989 ? -20.792 6.660 19.287 1.00 92.81 989 PRO A C 1
ATOM 7559 O O . PRO A 1 989 ? -19.696 6.097 19.346 1.00 92.81 989 PRO A O 1
ATOM 7562 N N . CYS A 1 990 ? -21.930 5.999 19.461 1.00 94.19 990 CYS A N 1
ATOM 7563 C CA . CYS A 1 990 ? -22.021 4.543 19.507 1.00 94.19 990 CYS A CA 1
ATOM 7564 C C . CYS A 1 990 ? -23.242 4.052 18.714 1.00 94.19 990 CYS A C 1
ATOM 7566 O O . CYS A 1 990 ? -24.004 4.848 18.168 1.00 94.19 990 CYS A O 1
ATOM 7568 N N . ALA A 1 991 ? -23.419 2.740 18.613 1.00 96.81 991 ALA A N 1
ATOM 7569 C CA . ALA A 1 991 ? -24.689 2.138 18.232 1.00 96.81 991 ALA A CA 1
ATOM 7570 C C . ALA A 1 991 ? -25.045 1.030 19.218 1.00 96.81 991 ALA A C 1
ATOM 7572 O O . ALA A 1 991 ? -24.308 0.055 19.353 1.00 96.81 991 ALA A O 1
ATOM 7573 N N . SER A 1 992 ? -26.172 1.197 19.898 1.00 96.75 992 SER A N 1
ATOM 7574 C CA . SER A 1 992 ? -26.758 0.219 20.803 1.00 96.75 992 SER A CA 1
ATOM 7575 C C . SER A 1 992 ? -28.241 0.092 20.500 1.00 96.75 992 SER A C 1
ATOM 7577 O O . SER A 1 992 ? -28.998 1.034 20.721 1.00 96.75 992 SER A O 1
ATOM 7579 N N . LEU A 1 993 ? -28.670 -1.079 20.048 1.00 96.88 993 LEU A N 1
ATOM 7580 C CA . LEU A 1 993 ? -30.077 -1.423 19.868 1.00 96.88 993 LEU A CA 1
ATOM 7581 C C . LEU A 1 993 ? -30.509 -2.326 21.012 1.00 96.88 993 LEU A C 1
ATOM 7583 O O . LEU A 1 993 ? -29.839 -3.319 21.293 1.00 96.88 993 LEU A O 1
ATOM 7587 N N . ARG A 1 994 ? -31.619 -1.977 21.668 1.00 95.50 994 ARG A N 1
ATOM 7588 C CA . ARG A 1 994 ? -32.195 -2.761 22.756 1.00 95.50 994 ARG A CA 1
ATOM 7589 C C . ARG A 1 994 ? -33.430 -3.493 22.269 1.00 95.50 994 ARG A C 1
ATOM 7591 O O . ARG A 1 994 ? -34.423 -2.864 21.897 1.00 95.50 994 ARG A O 1
ATOM 7598 N N . VAL A 1 995 ? -33.365 -4.814 22.319 1.00 94.94 995 VAL A N 1
ATOM 7599 C CA . VAL A 1 995 ? -34.451 -5.704 21.931 1.00 94.94 995 VAL A CA 1
ATOM 7600 C C . VAL A 1 995 ? -34.886 -6.561 23.100 1.00 94.94 995 VAL A C 1
ATOM 7602 O O . VAL A 1 995 ? -34.097 -6.943 23.961 1.00 94.94 995 VAL A O 1
ATOM 7605 N N . GLU A 1 996 ? -36.168 -6.859 23.114 1.00 94.25 996 GLU A N 1
ATOM 7606 C CA . GLU A 1 996 ? -36.774 -7.804 24.024 1.00 94.25 996 GLU A CA 1
ATOM 7607 C C . GLU A 1 996 ? -37.093 -9.084 23.259 1.00 94.25 996 GLU A C 1
ATOM 7609 O O . GLU A 1 996 ? -37.627 -9.037 22.146 1.00 94.25 996 GLU A O 1
ATOM 7614 N N . VAL A 1 997 ? -36.715 -10.212 23.851 1.00 92.31 997 VAL A N 1
ATOM 7615 C CA . VAL A 1 997 ? -36.801 -11.537 23.248 1.00 92.31 997 VAL A CA 1
ATOM 7616 C C . VAL A 1 997 ? -37.578 -12.448 24.187 1.00 92.31 997 VAL A C 1
ATOM 7618 O O . VAL A 1 997 ? -37.218 -12.620 25.354 1.00 92.31 997 VAL A O 1
ATOM 7621 N N . GLU A 1 998 ? -38.647 -13.039 23.669 1.00 89.94 998 GLU A N 1
ATOM 7622 C CA . GLU A 1 998 ? -39.454 -14.026 24.383 1.00 89.94 998 GLU A CA 1
ATOM 7623 C C . GLU A 1 998 ? -39.002 -15.440 24.009 1.00 89.94 998 GLU A C 1
ATOM 7625 O O . GLU A 1 998 ? -38.852 -15.761 22.828 1.00 89.94 998 GLU A O 1
ATOM 7630 N N . LEU A 1 999 ? -38.796 -16.297 25.012 1.00 90.12 999 LEU A N 1
ATOM 7631 C CA . LEU A 1 999 ? -38.417 -17.696 24.823 1.00 90.12 999 LEU A CA 1
ATOM 7632 C C . LEU A 1 999 ? -39.408 -18.618 25.534 1.00 90.12 999 LEU A C 1
ATOM 7634 O O . LEU A 1 999 ? -39.641 -18.508 26.740 1.00 90.12 999 LEU A O 1
ATOM 7638 N N . ALA A 1 1000 ? -39.974 -19.569 24.791 1.00 90.31 1000 ALA A N 1
ATOM 7639 C CA . ALA A 1 1000 ? -40.771 -20.650 25.364 1.00 90.31 1000 ALA A CA 1
ATOM 7640 C C . ALA A 1 1000 ? -39.924 -21.552 26.285 1.00 90.31 1000 ALA A C 1
ATOM 7642 O O . ALA A 1 1000 ? -38.691 -21.558 26.215 1.00 90.31 1000 ALA A O 1
ATOM 7643 N N . ALA A 1 1001 ? -40.591 -22.325 27.147 1.00 90.12 1001 ALA A N 1
ATOM 7644 C CA . ALA A 1 1001 ? -39.946 -23.387 27.920 1.00 90.12 1001 ALA A CA 1
ATOM 7645 C C . ALA A 1 1001 ? -39.254 -24.374 26.967 1.00 90.12 1001 ALA A C 1
ATOM 7647 O O . ALA A 1 1001 ? -39.879 -24.806 25.998 1.00 90.12 1001 ALA A O 1
ATOM 7648 N N . ALA A 1 1002 ? -37.976 -24.682 27.211 1.00 90.06 1002 ALA A N 1
ATOM 7649 C CA . ALA A 1 1002 ? -37.146 -25.511 26.325 1.00 90.06 1002 ALA A CA 1
ATOM 7650 C C . ALA A 1 1002 ? -37.102 -25.057 24.843 1.00 90.06 1002 ALA A C 1
ATOM 7652 O O . ALA A 1 1002 ? -36.803 -25.852 23.952 1.00 90.06 1002 ALA A O 1
ATOM 7653 N N . GLY A 1 1003 ? -37.442 -23.794 24.560 1.00 90.50 1003 GLY A N 1
ATOM 7654 C CA . GLY A 1 1003 ? -37.506 -23.239 23.209 1.00 90.50 1003 GLY A CA 1
ATOM 7655 C C . GLY A 1 1003 ? -36.202 -22.577 22.762 1.00 90.50 1003 GLY A C 1
ATOM 7656 O O . GLY A 1 1003 ? -35.342 -22.236 23.575 1.00 90.50 1003 GLY A O 1
ATOM 7657 N N . ALA A 1 1004 ? -36.088 -22.334 21.458 1.00 91.81 1004 ALA A N 1
ATOM 7658 C CA . ALA A 1 1004 ? -34.991 -21.584 20.854 1.00 91.81 1004 ALA A CA 1
ATOM 7659 C C . ALA A 1 1004 ? -35.524 -20.402 20.039 1.00 91.81 1004 ALA A C 1
ATOM 7661 O O . ALA A 1 1004 ? -36.636 -20.444 19.519 1.00 91.81 1004 ALA A O 1
ATOM 7662 N N . THR A 1 1005 ? -34.715 -19.356 19.920 1.00 92.19 1005 THR A N 1
ATOM 7663 C CA . THR A 1 1005 ? -34.998 -18.176 19.097 1.00 92.19 1005 THR A CA 1
ATOM 7664 C C . THR A 1 1005 ? -33.721 -17.738 18.392 1.00 92.19 1005 THR A C 1
ATOM 7666 O O . THR A 1 1005 ? -32.630 -17.899 18.942 1.00 92.19 1005 THR A O 1
ATOM 7669 N N . GLU A 1 1006 ? -33.839 -17.205 17.178 1.00 93.88 1006 GLU A N 1
ATOM 7670 C CA . GLU A 1 1006 ? -32.702 -16.754 16.374 1.00 93.88 1006 GLU A CA 1
ATOM 7671 C C . GLU A 1 1006 ? -32.822 -15.264 16.035 1.00 93.88 1006 GLU A C 1
ATOM 7673 O O . GLU A 1 1006 ? -33.871 -14.775 15.619 1.00 93.88 1006 GLU A O 1
ATOM 7678 N N . LEU A 1 1007 ? -31.721 -14.538 16.201 1.00 94.62 1007 LEU A N 1
ATOM 7679 C CA . LEU A 1 1007 ? -31.570 -13.121 15.897 1.00 94.62 1007 LEU A CA 1
ATOM 7680 C C . LEU A 1 1007 ? -30.527 -12.962 14.795 1.00 94.62 1007 LEU A C 1
ATOM 7682 O O . LEU A 1 1007 ? -29.486 -13.621 14.820 1.00 94.62 1007 LEU A O 1
ATOM 7686 N N . ILE A 1 1008 ? -30.765 -12.042 13.866 1.00 95.75 1008 ILE A N 1
ATOM 7687 C CA . ILE A 1 1008 ? -29.802 -11.695 12.821 1.00 95.75 1008 ILE A CA 1
ATOM 7688 C C . ILE A 1 1008 ? -29.276 -10.295 13.114 1.00 95.75 1008 ILE A C 1
ATOM 7690 O O . ILE A 1 1008 ? -30.033 -9.327 13.146 1.00 95.75 1008 ILE A O 1
ATOM 7694 N N . ILE A 1 1009 ? -27.970 -10.188 13.335 1.00 96.25 1009 ILE A N 1
ATOM 7695 C CA . ILE A 1 1009 ? -27.278 -8.919 13.554 1.00 96.25 1009 ILE A CA 1
ATOM 7696 C C . ILE A 1 1009 ? -26.439 -8.627 12.318 1.00 96.25 1009 ILE A C 1
ATOM 7698 O O . ILE A 1 1009 ? -25.663 -9.476 11.875 1.00 96.25 1009 ILE A O 1
ATOM 7702 N N . VAL A 1 1010 ? -26.593 -7.423 11.776 1.00 97.50 1010 VAL A N 1
ATOM 7703 C CA . VAL A 1 1010 ? -25.894 -6.978 10.572 1.00 97.50 1010 VAL A CA 1
ATOM 7704 C C . VAL A 1 1010 ? -25.064 -5.751 10.918 1.00 97.50 1010 VAL A C 1
ATOM 7706 O O . VAL A 1 1010 ? -25.595 -4.713 11.309 1.00 97.50 1010 VAL A O 1
ATOM 7709 N N . ASP A 1 1011 ? -23.754 -5.880 10.769 1.00 97.56 1011 ASP A N 1
ATOM 7710 C CA . ASP A 1 1011 ? -22.772 -4.823 10.990 1.00 97.56 1011 ASP A CA 1
ATOM 7711 C C . ASP A 1 1011 ? -22.002 -4.610 9.681 1.00 97.56 1011 ASP A C 1
ATOM 7713 O O . ASP A 1 1011 ? -21.499 -5.570 9.095 1.00 97.56 1011 ASP A O 1
ATOM 7717 N N . GLY A 1 1012 ? -21.874 -3.377 9.196 1.00 96.44 1012 GLY A N 1
ATOM 7718 C CA . GLY A 1 1012 ? -21.225 -3.186 7.903 1.00 96.44 1012 GLY A CA 1
ATOM 7719 C C . GLY A 1 1012 ? -20.921 -1.757 7.502 1.00 96.44 1012 GLY A C 1
ATOM 7720 O O . GLY A 1 1012 ? -21.080 -0.800 8.262 1.00 96.44 1012 GLY A O 1
ATOM 7721 N N . TRP A 1 1013 ? -20.440 -1.642 6.269 1.00 96.50 1013 TRP A N 1
ATOM 7722 C CA . TRP A 1 1013 ? -20.129 -0.389 5.601 1.00 96.50 1013 TRP A CA 1
ATOM 7723 C C . TRP A 1 1013 ? -20.640 -0.403 4.162 1.00 96.50 1013 TRP A C 1
ATOM 7725 O O . TRP A 1 1013 ? -20.577 -1.419 3.468 1.00 96.50 1013 TRP A O 1
ATOM 7735 N N . ALA A 1 1014 ? -21.099 0.753 3.689 1.00 94.75 1014 ALA A N 1
ATOM 7736 C CA . ALA A 1 1014 ? -21.480 0.973 2.304 1.00 94.75 1014 ALA A CA 1
ATOM 7737 C C . ALA A 1 1014 ? -20.986 2.331 1.792 1.00 94.75 1014 ALA A C 1
ATOM 7739 O O . ALA A 1 1014 ? -20.684 3.252 2.553 1.00 94.75 1014 ALA A O 1
ATOM 7740 N N . ARG A 1 1015 ? -20.930 2.463 0.461 1.00 89.00 1015 ARG A N 1
ATOM 7741 C CA . ARG A 1 1015 ? -20.473 3.691 -0.213 1.00 89.00 1015 ARG A CA 1
ATOM 7742 C C . ARG A 1 1015 ? -21.403 4.881 -0.010 1.00 89.00 1015 ARG A C 1
ATOM 7744 O O . ARG A 1 1015 ? -20.951 6.014 -0.116 1.00 89.00 1015 ARG A O 1
ATOM 7751 N N . ASP A 1 1016 ? -22.673 4.611 0.241 1.00 90.31 1016 ASP A N 1
ATOM 7752 C CA . ASP A 1 1016 ? -23.722 5.601 0.409 1.00 90.31 1016 ASP A CA 1
ATOM 7753 C C . ASP A 1 1016 ? -24.878 4.998 1.218 1.00 90.31 1016 ASP A C 1
ATOM 7755 O O . ASP A 1 1016 ? -24.925 3.789 1.471 1.00 90.31 1016 ASP A O 1
ATOM 7759 N N . MET A 1 1017 ? -25.804 5.861 1.633 1.00 91.38 1017 MET A N 1
ATOM 7760 C CA . MET A 1 1017 ? -26.959 5.478 2.444 1.00 91.38 1017 MET A CA 1
ATOM 7761 C C . MET A 1 1017 ? -27.894 4.499 1.723 1.00 91.38 1017 MET A C 1
ATOM 7763 O O . MET A 1 1017 ? -28.386 3.577 2.361 1.00 91.38 1017 MET A O 1
ATOM 7767 N N . GLY A 1 1018 ? -28.110 4.651 0.411 1.00 91.19 1018 GLY A N 1
ATOM 7768 C CA . GLY A 1 1018 ? -29.019 3.780 -0.343 1.00 91.19 1018 GLY A CA 1
ATOM 7769 C C . GLY A 1 1018 ? -28.517 2.337 -0.393 1.00 91.19 1018 GLY A C 1
ATOM 7770 O O . GLY A 1 1018 ? -29.241 1.398 -0.073 1.00 91.19 1018 GLY A O 1
ATOM 7771 N N . ARG A 1 1019 ? -27.223 2.150 -0.671 1.00 92.56 1019 ARG A N 1
ATOM 7772 C CA . ARG A 1 1019 ? -26.594 0.823 -0.605 1.00 92.56 1019 ARG A CA 1
ATOM 7773 C C . ARG A 1 1019 ? -26.602 0.238 0.806 1.00 92.56 1019 ARG A C 1
ATOM 7775 O O . ARG A 1 1019 ? -26.731 -0.975 0.945 1.00 92.56 1019 ARG A O 1
ATOM 7782 N N . ALA A 1 1020 ? -26.458 1.073 1.839 1.00 95.75 1020 ALA A N 1
ATOM 7783 C CA . ALA A 1 1020 ? -26.549 0.623 3.227 1.00 95.75 1020 ALA A CA 1
ATOM 7784 C C . ALA A 1 1020 ? -27.951 0.073 3.537 1.00 95.75 1020 ALA A C 1
ATOM 7786 O O . ALA A 1 1020 ? -28.072 -1.019 4.089 1.00 95.75 1020 ALA A O 1
ATOM 7787 N N . THR A 1 1021 ? -29.008 0.788 3.137 1.00 95.25 1021 THR A N 1
ATOM 7788 C CA . THR A 1 1021 ? -30.390 0.348 3.366 1.00 95.25 1021 THR A CA 1
ATOM 7789 C C . THR A 1 1021 ? -30.739 -0.917 2.590 1.00 95.25 1021 THR A C 1
ATOM 7791 O O . THR A 1 1021 ? -31.349 -1.820 3.160 1.00 95.25 1021 THR A O 1
ATOM 7794 N N . ASP A 1 1022 ? -30.297 -1.027 1.334 1.00 93.31 1022 ASP A N 1
ATOM 7795 C CA . ASP A 1 1022 ? -30.524 -2.218 0.504 1.00 93.31 1022 ASP A CA 1
ATOM 7796 C C . ASP A 1 1022 ? -29.824 -3.454 1.076 1.00 93.31 1022 ASP A C 1
ATOM 7798 O O . ASP A 1 1022 ? -30.380 -4.553 1.075 1.00 93.31 1022 ASP A O 1
ATOM 7802 N N . SER A 1 1023 ? -28.599 -3.275 1.577 1.00 94.81 1023 SER A N 1
ATOM 7803 C CA . SER A 1 1023 ? -27.823 -4.355 2.183 1.00 94.81 1023 SER A CA 1
ATOM 7804 C C . SER A 1 1023 ? -28.478 -4.863 3.471 1.00 94.81 1023 SER A C 1
ATOM 7806 O O . SER A 1 1023 ? -28.667 -6.070 3.624 1.00 94.81 1023 SER A O 1
ATOM 7808 N N . ILE A 1 1024 ? -28.924 -3.960 4.355 1.00 96.19 1024 ILE A N 1
ATOM 7809 C CA . ILE A 1 1024 ? -29.665 -4.334 5.571 1.00 96.19 1024 ILE A CA 1
ATOM 7810 C C . ILE A 1 1024 ? -30.948 -5.083 5.212 1.00 96.19 1024 ILE A C 1
ATOM 7812 O O . ILE A 1 1024 ? -31.195 -6.152 5.767 1.00 96.19 1024 ILE A O 1
ATOM 7816 N N . ALA A 1 1025 ? -31.741 -4.563 4.268 1.00 94.19 1025 ALA A N 1
ATOM 7817 C CA . ALA A 1 1025 ? -32.995 -5.196 3.871 1.00 94.19 1025 ALA A CA 1
ATOM 7818 C C . ALA A 1 1025 ? -32.772 -6.628 3.360 1.00 94.19 1025 ALA A C 1
ATOM 7820 O O . ALA A 1 1025 ? -33.444 -7.564 3.795 1.00 94.19 1025 ALA A O 1
ATOM 7821 N N . ARG A 1 1026 ? -31.757 -6.812 2.506 1.00 93.69 1026 ARG A N 1
ATOM 7822 C CA . ARG A 1 1026 ? -31.387 -8.114 1.944 1.00 93.69 1026 ARG A CA 1
ATOM 7823 C C . ARG A 1 1026 ? -30.953 -9.116 3.011 1.00 93.69 1026 ARG A C 1
ATOM 7825 O O . ARG A 1 1026 ? -31.422 -10.250 2.991 1.00 93.69 1026 ARG A O 1
ATOM 7832 N N . HIS A 1 1027 ? -30.063 -8.718 3.923 1.00 94.00 1027 HIS A N 1
ATOM 7833 C CA . HIS A 1 1027 ? -29.476 -9.641 4.905 1.00 94.00 1027 HIS A CA 1
ATOM 7834 C C . HIS A 1 1027 ? -30.378 -9.905 6.114 1.00 94.00 1027 HIS A C 1
ATOM 7836 O O . HIS A 1 1027 ? -30.243 -10.954 6.738 1.00 94.00 1027 HIS A O 1
ATOM 7842 N N . LEU A 1 1028 ? -31.318 -9.005 6.421 1.00 92.69 1028 LEU A N 1
ATOM 7843 C CA . LEU A 1 1028 ? -32.376 -9.246 7.410 1.00 92.69 1028 LEU A CA 1
ATOM 7844 C C . LEU A 1 1028 ? -33.617 -9.935 6.819 1.00 92.69 1028 LEU A C 1
ATOM 7846 O O . LEU A 1 1028 ? -34.528 -10.270 7.569 1.00 92.69 1028 LEU A O 1
ATOM 7850 N N . GLY A 1 1029 ? -33.682 -10.136 5.498 1.00 89.44 1029 GLY A N 1
ATOM 7851 C CA . GLY A 1 1029 ? -34.835 -10.759 4.839 1.00 89.44 1029 GLY A CA 1
ATOM 7852 C C . GLY A 1 1029 ? -36.118 -9.922 4.907 1.00 89.44 1029 GLY A C 1
ATOM 7853 O O . GLY A 1 1029 ? -37.214 -10.476 4.860 1.00 89.44 1029 GLY A O 1
ATOM 7854 N N . ILE A 1 1030 ? -35.997 -8.597 5.029 1.00 88.94 1030 ILE A N 1
ATOM 7855 C CA . ILE A 1 1030 ? -37.133 -7.669 5.075 1.00 88.94 1030 ILE A CA 1
ATOM 7856 C C . ILE A 1 1030 ? -37.339 -6.996 3.715 1.00 88.94 1030 ILE A C 1
ATOM 7858 O O . ILE A 1 1030 ? -36.401 -6.823 2.935 1.00 88.94 1030 ILE A O 1
ATOM 7862 N N . ALA A 1 1031 ? -38.577 -6.599 3.419 1.00 87.31 1031 ALA A N 1
ATOM 7863 C CA . ALA A 1 1031 ? -38.878 -5.880 2.185 1.00 87.31 1031 ALA A CA 1
ATOM 7864 C C . ALA A 1 1031 ? -38.122 -4.534 2.133 1.00 87.31 1031 ALA A C 1
ATOM 7866 O O . ALA A 1 1031 ? -38.022 -3.858 3.164 1.00 87.31 1031 ALA A O 1
ATOM 7867 N N . PRO A 1 1032 ? -37.620 -4.109 0.956 1.00 87.88 1032 PRO A N 1
ATOM 7868 C CA . PRO A 1 1032 ? -37.035 -2.784 0.792 1.00 87.88 1032 PRO A CA 1
ATOM 7869 C C . PRO A 1 1032 ? -37.992 -1.689 1.276 1.00 87.88 1032 PRO A C 1
ATOM 7871 O O . PRO A 1 1032 ? -39.175 -1.677 0.930 1.00 87.88 1032 PRO A O 1
ATOM 7874 N N . VAL A 1 1033 ? -37.484 -0.768 2.095 1.00 87.81 1033 VAL A N 1
ATOM 7875 C CA . VAL A 1 1033 ? -38.289 0.318 2.665 1.00 87.81 1033 VAL A CA 1
ATOM 7876 C C . VAL A 1 1033 ? -38.609 1.351 1.585 1.00 87.81 1033 VAL A C 1
ATOM 7878 O O . VAL A 1 1033 ? -37.726 1.769 0.839 1.00 87.81 1033 VAL A O 1
ATOM 7881 N N . ALA A 1 1034 ? -39.866 1.801 1.531 1.00 88.62 1034 ALA A N 1
ATOM 7882 C CA . ALA A 1 1034 ? -40.304 2.824 0.583 1.00 88.62 1034 ALA A CA 1
ATOM 7883 C C . ALA A 1 1034 ? -39.462 4.120 0.705 1.00 88.62 1034 ALA A C 1
ATOM 7885 O O . ALA A 1 1034 ? -39.259 4.600 1.834 1.00 88.62 1034 ALA A O 1
ATOM 7886 N N . PRO A 1 1035 ? -39.008 4.720 -0.416 1.00 88.31 1035 PRO A N 1
ATOM 7887 C CA . PRO A 1 1035 ? -38.152 5.908 -0.404 1.00 88.31 1035 PRO A CA 1
ATOM 7888 C C . PRO A 1 1035 ? -38.711 7.078 0.412 1.00 88.31 1035 PRO A C 1
ATOM 7890 O O . PRO A 1 1035 ? -37.956 7.776 1.082 1.00 88.31 1035 PRO A O 1
ATOM 7893 N N . GLU A 1 1036 ? -40.028 7.288 0.419 1.00 89.38 1036 GLU A N 1
ATOM 7894 C CA . GLU A 1 1036 ? -40.685 8.377 1.151 1.00 89.38 1036 GLU A CA 1
ATOM 7895 C C . GLU A 1 1036 ? -40.543 8.212 2.670 1.00 89.38 1036 GLU A C 1
ATOM 7897 O O . GLU A 1 1036 ? -40.297 9.185 3.389 1.00 89.38 1036 GLU A O 1
ATOM 7902 N N . THR A 1 1037 ? -40.671 6.978 3.164 1.00 87.69 1037 THR A N 1
ATOM 7903 C CA . THR A 1 1037 ? -40.507 6.642 4.586 1.00 87.69 1037 THR A CA 1
ATOM 7904 C C . THR A 1 1037 ? -39.058 6.835 5.015 1.00 87.69 1037 THR A C 1
ATOM 7906 O O . THR A 1 1037 ? -38.798 7.449 6.052 1.00 87.69 1037 THR A O 1
ATOM 7909 N N . LEU A 1 1038 ? -38.112 6.371 4.192 1.00 89.12 1038 LEU A N 1
ATOM 7910 C CA . LEU A 1 1038 ? -36.686 6.529 4.456 1.00 89.12 1038 LEU A CA 1
ATOM 7911 C C . LEU A 1 1038 ? -36.273 8.009 4.430 1.00 89.12 1038 LEU A C 1
ATOM 7913 O O . LEU A 1 1038 ? -35.654 8.488 5.377 1.00 89.12 1038 LEU A O 1
ATOM 7917 N N . ASN A 1 1039 ? -36.683 8.763 3.407 1.00 90.00 1039 ASN A N 1
ATOM 7918 C CA . ASN A 1 1039 ? -36.381 10.190 3.281 1.00 90.00 1039 ASN A CA 1
ATOM 7919 C C . ASN A 1 1039 ? -36.924 10.998 4.464 1.00 90.00 1039 ASN A C 1
ATOM 7921 O O . ASN A 1 1039 ? -36.227 11.875 4.971 1.00 90.00 1039 ASN A O 1
ATOM 7925 N N . ARG A 1 1040 ? -38.128 10.669 4.953 1.00 90.81 1040 ARG A N 1
ATOM 7926 C CA . ARG A 1 1040 ? -38.713 11.300 6.144 1.00 90.81 1040 ARG A CA 1
ATOM 7927 C C . ARG A 1 1040 ? -37.877 11.059 7.400 1.00 90.81 1040 ARG A C 1
ATOM 7929 O O . ARG A 1 1040 ? -37.724 11.978 8.200 1.00 90.81 1040 ARG A O 1
ATOM 7936 N N . ALA A 1 1041 ? -37.362 9.845 7.593 1.00 89.69 1041 ALA A N 1
ATOM 7937 C CA . ALA A 1 1041 ? -36.482 9.544 8.720 1.00 89.69 1041 ALA A CA 1
ATOM 7938 C C . ALA A 1 1041 ? -35.138 10.279 8.576 1.00 89.69 1041 ALA A C 1
ATOM 7940 O O . ALA A 1 1041 ? -34.693 10.943 9.509 1.00 89.69 1041 ALA A O 1
ATOM 7941 N N . LEU A 1 1042 ? -34.526 10.242 7.389 1.00 91.44 1042 LEU A N 1
ATOM 7942 C CA . LEU A 1 1042 ? -33.214 10.843 7.123 1.00 91.44 1042 LEU A CA 1
ATOM 7943 C C . LEU A 1 1042 ? -33.206 12.380 7.170 1.00 91.44 1042 LEU A C 1
ATOM 7945 O O . LEU A 1 1042 ? -32.167 12.968 7.478 1.00 91.44 1042 LEU A O 1
ATOM 7949 N N . SER A 1 1043 ? -34.338 13.038 6.891 1.00 92.31 1043 SER A N 1
ATOM 7950 C CA . SER A 1 1043 ? -34.460 14.501 6.933 1.00 92.31 1043 SER A CA 1
ATOM 7951 C C . SER A 1 1043 ? -34.636 15.068 8.345 1.00 92.31 1043 SER A C 1
ATOM 7953 O O . SER A 1 1043 ? -34.457 16.271 8.548 1.00 92.31 1043 SER A O 1
ATOM 7955 N N . ARG A 1 1044 ? -35.011 14.237 9.326 1.00 94.44 1044 ARG A N 1
ATOM 7956 C CA . ARG A 1 1044 ? -35.200 14.667 10.718 1.00 94.44 1044 ARG A CA 1
ATOM 7957 C C . ARG A 1 1044 ? -33.862 14.911 11.407 1.00 94.44 1044 ARG A C 1
ATOM 7959 O O . ARG A 1 1044 ? -32.861 14.251 11.128 1.00 94.44 1044 ARG A O 1
ATOM 7966 N N . ARG A 1 1045 ? -33.860 15.847 12.354 1.00 94.69 1045 ARG A N 1
ATOM 7967 C CA . ARG A 1 1045 ? -32.746 16.090 13.275 1.00 94.69 1045 ARG A CA 1
ATOM 7968 C C . ARG A 1 1045 ? -33.244 15.925 14.699 1.00 94.69 1045 ARG A C 1
ATOM 7970 O O . ARG A 1 1045 ? -34.298 16.455 15.035 1.00 94.69 1045 ARG A O 1
ATOM 7977 N N . ARG A 1 1046 ? -32.478 15.192 15.498 1.00 93.81 1046 ARG A N 1
ATOM 7978 C CA . ARG A 1 1046 ? -32.752 14.916 16.907 1.00 93.81 1046 ARG A CA 1
ATOM 7979 C C . ARG A 1 1046 ? -31.981 15.887 17.791 1.00 93.81 1046 ARG A C 1
ATOM 7981 O O . ARG A 1 1046 ? -30.911 16.369 17.414 1.00 93.81 1046 ARG A O 1
ATOM 7988 N N . GLU A 1 1047 ? -32.502 16.125 18.986 1.00 90.56 1047 GLU A N 1
ATOM 7989 C CA . GLU A 1 1047 ? -31.838 16.935 20.006 1.00 90.56 1047 GLU A CA 1
ATOM 7990 C C . GLU A 1 1047 ? -30.968 16.078 20.931 1.00 90.56 1047 GLU A C 1
ATOM 7992 O O . GLU A 1 1047 ? -31.155 14.866 21.077 1.00 90.56 1047 GLU A O 1
ATOM 7997 N N . LEU A 1 1048 ? -29.977 16.712 21.555 1.00 88.06 1048 LEU A N 1
ATOM 7998 C CA . LEU A 1 1048 ? -29.074 16.057 22.493 1.00 88.06 1048 LEU A CA 1
ATOM 7999 C C . LEU A 1 1048 ? -29.745 16.016 23.872 1.00 88.06 1048 LEU A C 1
ATOM 8001 O O . LEU A 1 1048 ? -30.028 17.058 24.455 1.00 88.06 1048 LEU A O 1
ATOM 8005 N N . ILE A 1 1049 ? -30.003 14.817 24.405 1.00 86.69 1049 ILE A N 1
ATOM 8006 C CA . ILE A 1 1049 ? -30.619 14.678 25.733 1.00 86.69 1049 ILE A CA 1
ATOM 8007 C C . ILE A 1 1049 ? -29.528 14.810 26.793 1.00 86.69 1049 ILE A C 1
ATOM 8009 O O . ILE A 1 1049 ? -28.717 13.898 26.977 1.00 86.69 1049 ILE A O 1
ATOM 8013 N N . LEU A 1 1050 ? -29.528 15.940 27.494 1.00 76.62 1050 LEU A N 1
ATOM 8014 C CA . LEU A 1 1050 ? -28.624 16.193 28.611 1.00 76.62 1050 LEU A CA 1
ATOM 8015 C C . LEU A 1 1050 ? -28.989 15.321 29.826 1.00 76.62 1050 LEU A C 1
ATOM 8017 O O . LEU A 1 1050 ? -30.166 15.007 30.027 1.00 76.62 1050 LEU A O 1
ATOM 8021 N N . PRO A 1 1051 ? -28.004 14.922 30.652 1.00 71.94 1051 PRO A N 1
ATOM 8022 C CA . PRO A 1 1051 ? -28.295 14.255 31.913 1.00 71.94 1051 PRO A CA 1
ATOM 8023 C C . PRO A 1 1051 ? -29.137 15.174 32.815 1.00 71.94 1051 PRO A C 1
ATOM 8025 O O . PRO A 1 1051 ? -28.949 16.395 32.782 1.00 71.94 1051 PRO A O 1
ATOM 8028 N N . PRO A 1 1052 ? -30.044 14.617 33.637 1.00 71.62 1052 PRO A N 1
ATOM 8029 C CA . PRO A 1 1052 ? -30.847 15.418 34.550 1.00 71.62 1052 PRO A CA 1
ATOM 8030 C C . PRO A 1 1052 ? -29.938 16.211 35.504 1.00 71.62 1052 PRO A C 1
ATOM 8032 O O . PRO A 1 1052 ? -28.942 15.662 35.997 1.00 71.62 1052 PRO A O 1
ATOM 8035 N N . PRO A 1 1053 ? -30.248 17.492 35.778 1.00 69.94 1053 PRO A N 1
ATOM 8036 C CA . PRO A 1 1053 ? -29.438 18.298 36.675 1.00 69.94 1053 PRO A CA 1
ATOM 8037 C C . PRO A 1 1053 ? -29.436 17.679 38.083 1.00 69.94 1053 PRO A C 1
ATOM 8039 O O . PRO A 1 1053 ? -30.472 17.205 38.560 1.00 69.94 1053 PRO A O 1
ATOM 8042 N N . PRO A 1 1054 ? -28.280 17.647 38.767 1.00 71.56 1054 PRO A N 1
ATOM 8043 C CA . PRO A 1 1054 ? -28.197 17.088 40.108 1.00 71.56 1054 PRO A CA 1
ATOM 8044 C C . PRO A 1 1054 ? -28.985 17.948 41.107 1.00 71.56 1054 PRO A C 1
ATOM 8046 O O . PRO A 1 1054 ? -28.984 19.172 41.018 1.00 71.56 1054 PRO A O 1
ATOM 8049 N N . LYS A 1 1055 ? -29.615 17.308 42.104 1.00 77.56 1055 LYS A N 1
ATOM 8050 C CA . LYS A 1 1055 ? -30.381 18.001 43.163 1.00 77.56 1055 LYS A CA 1
ATOM 8051 C C . LYS A 1 1055 ? -29.529 18.968 44.000 1.00 77.56 1055 LYS A C 1
ATOM 8053 O O . LYS A 1 1055 ? -30.063 19.919 44.557 1.00 77.56 1055 LYS A O 1
ATOM 8058 N N . LYS A 1 1056 ? -28.222 18.708 44.110 1.00 79.06 1056 LYS A N 1
ATOM 8059 C CA . LYS A 1 1056 ? -27.230 19.573 44.764 1.00 79.06 1056 LYS A CA 1
ATOM 8060 C C . LYS A 1 1056 ? -26.184 20.016 43.731 1.00 79.06 1056 LYS A C 1
ATOM 8062 O O . LYS A 1 1056 ? -25.828 19.198 42.875 1.00 79.06 1056 LYS A O 1
ATOM 8067 N N . PRO A 1 1057 ? -25.657 21.253 43.809 1.00 80.44 1057 PRO A N 1
ATOM 8068 C CA . PRO A 1 1057 ? -24.527 21.672 42.988 1.00 80.44 1057 PRO A CA 1
ATOM 8069 C C . PRO A 1 1057 ? -23.349 20.705 43.150 1.00 80.44 1057 PRO A C 1
ATOM 8071 O O . PRO A 1 1057 ? -22.977 20.352 44.266 1.00 80.44 1057 PRO A O 1
ATOM 8074 N N . ARG A 1 1058 ? -22.761 20.266 42.031 1.00 84.06 1058 ARG A N 1
ATOM 8075 C CA . ARG A 1 1058 ? -21.568 19.396 42.022 1.00 84.06 1058 ARG A CA 1
ATOM 8076 C C . ARG A 1 1058 ? -20.255 20.181 42.021 1.00 84.06 1058 ARG A C 1
ATOM 8078 O O . ARG A 1 1058 ? -19.202 19.582 41.827 1.00 84.06 1058 ARG A O 1
ATOM 8085 N N . TYR A 1 1059 ? -20.320 21.500 42.190 1.00 90.00 1059 TYR A N 1
ATOM 8086 C CA . TYR A 1 1059 ? -19.157 22.369 42.296 1.00 90.00 1059 TYR A CA 1
ATOM 8087 C C . TYR A 1 1059 ? -19.422 23.534 43.255 1.00 90.00 1059 TYR A C 1
ATOM 8089 O O . TYR A 1 1059 ? -20.554 24.013 43.348 1.00 90.00 1059 TYR A O 1
ATOM 8097 N N . ALA A 1 1060 ? -18.375 23.996 43.932 1.00 92.56 1060 ALA A N 1
ATOM 8098 C CA . ALA A 1 1060 ? -18.379 25.189 44.770 1.00 92.56 1060 ALA A CA 1
ATOM 8099 C C . ALA A 1 1060 ? -16.996 25.854 44.725 1.00 92.56 1060 ALA A C 1
ATOM 8101 O O . ALA A 1 1060 ? -15.983 25.179 44.897 1.00 92.56 1060 ALA A O 1
ATOM 8102 N N . PHE A 1 1061 ? -16.947 27.165 44.482 1.00 94.62 1061 PHE A N 1
ATOM 8103 C CA . PHE A 1 1061 ? -15.709 27.940 44.596 1.00 94.62 1061 PHE A CA 1
ATOM 8104 C C . PHE A 1 1061 ? -15.459 28.326 46.055 1.00 94.62 1061 PHE A C 1
ATOM 8106 O O . PHE A 1 1061 ? -16.407 28.573 46.804 1.00 94.62 1061 PHE A O 1
ATOM 8113 N N . SER A 1 1062 ? -14.189 28.416 46.452 1.00 95.25 1062 SER A N 1
ATOM 8114 C CA . SER A 1 1062 ? -13.814 29.063 47.710 1.00 95.25 1062 SER A CA 1
ATOM 8115 C C . SER A 1 1062 ? -14.173 30.550 47.691 1.00 95.25 1062 SER A C 1
ATOM 8117 O O . SER A 1 1062 ? -14.318 31.155 46.629 1.00 95.25 1062 SER A O 1
ATOM 8119 N N . GLN A 1 1063 ? -14.293 31.161 48.875 1.00 94.12 1063 GLN A N 1
ATOM 8120 C CA . GLN A 1 1063 ? -14.634 32.586 49.001 1.00 94.12 1063 GLN A CA 1
ATOM 8121 C C . GLN A 1 1063 ? -13.645 33.510 48.269 1.00 94.12 1063 GLN A C 1
ATOM 8123 O O . GLN A 1 1063 ? -14.045 34.553 47.764 1.00 94.12 1063 GLN A O 1
ATOM 8128 N N . ASP A 1 1064 ? -12.371 33.119 48.174 1.00 93.38 1064 ASP A N 1
ATOM 8129 C CA . ASP A 1 1064 ? -11.322 33.852 47.455 1.00 93.38 1064 ASP A CA 1
ATOM 8130 C C . ASP A 1 1064 ? -11.254 33.528 45.947 1.00 93.38 1064 ASP A C 1
ATOM 8132 O O . ASP A 1 1064 ? -10.416 34.077 45.231 1.00 93.38 1064 ASP A O 1
ATOM 8136 N N . GLY A 1 1065 ? -12.095 32.607 45.459 1.00 93.25 1065 GLY A N 1
ATOM 8137 C CA . GLY A 1 1065 ? -12.130 32.148 44.069 1.00 93.25 1065 GLY A CA 1
ATOM 8138 C C . GLY A 1 1065 ? -10.896 31.363 43.610 1.00 93.25 1065 GLY A C 1
ATOM 8139 O O . GLY A 1 1065 ? -10.808 31.019 42.431 1.00 93.25 1065 GLY A O 1
ATOM 8140 N N . ARG A 1 1066 ? -9.935 31.075 44.499 1.00 93.56 1066 ARG A N 1
ATOM 8141 C CA . ARG A 1 1066 ? -8.673 30.409 44.132 1.00 93.56 1066 ARG A CA 1
ATOM 8142 C C . ARG A 1 1066 ? -8.793 28.903 44.011 1.00 93.56 1066 ARG A C 1
ATOM 8144 O O . ARG A 1 1066 ? -7.970 28.297 43.330 1.00 93.56 1066 ARG A O 1
ATOM 8151 N N . SER A 1 1067 ? -9.778 28.303 44.664 1.00 95.81 1067 SER A N 1
ATOM 8152 C CA . SER A 1 1067 ? -10.005 26.868 44.605 1.00 95.81 1067 SER A CA 1
ATOM 8153 C C . SER A 1 1067 ? -11.437 26.545 44.217 1.00 95.81 1067 SER A C 1
ATOM 8155 O O . SER A 1 1067 ? -12.361 27.324 44.461 1.00 95.81 1067 SER A O 1
ATOM 8157 N N . VAL A 1 1068 ? -11.616 25.387 43.592 1.00 96.31 1068 VAL A N 1
ATOM 8158 C CA . VAL A 1 1068 ? -12.932 24.847 43.268 1.00 96.31 1068 VAL A CA 1
ATOM 8159 C C . VAL A 1 1068 ? -13.020 23.415 43.758 1.00 96.31 1068 VAL A C 1
ATOM 8161 O O . VAL A 1 1068 ? -12.182 22.570 43.440 1.00 96.31 1068 VAL A O 1
ATOM 8164 N N . THR A 1 1069 ? -14.050 23.153 44.546 1.00 95.88 1069 THR A N 1
ATOM 8165 C CA . THR A 1 1069 ? -14.371 21.833 45.059 1.00 95.88 1069 THR A CA 1
ATOM 8166 C C . THR A 1 1069 ? -15.451 21.213 44.189 1.00 95.88 1069 THR A C 1
ATOM 8168 O O . THR A 1 1069 ? -16.470 21.845 43.923 1.00 95.88 1069 THR A O 1
ATOM 8171 N N . LEU A 1 1070 ? -15.222 19.991 43.721 1.00 94.88 1070 LEU A N 1
ATOM 8172 C CA . LEU A 1 1070 ? -16.020 19.293 42.720 1.00 94.88 1070 LEU A CA 1
ATOM 8173 C C . LEU A 1 1070 ? -16.362 17.885 43.205 1.00 94.88 1070 LEU A C 1
ATOM 8175 O O . LEU A 1 1070 ? -15.553 17.240 43.864 1.00 94.88 1070 LEU A O 1
ATOM 8179 N N . ALA A 1 1071 ? -17.529 17.385 42.815 1.00 91.62 1071 ALA A N 1
ATOM 8180 C CA . ALA A 1 1071 ? -17.874 15.968 42.910 1.00 91.62 1071 ALA A CA 1
ATOM 8181 C C . ALA A 1 1071 ? -17.829 15.317 41.512 1.00 91.62 1071 ALA A C 1
ATOM 8183 O O . ALA A 1 1071 ? -17.988 16.020 40.503 1.00 91.62 1071 ALA A O 1
ATOM 8184 N N . PRO A 1 1072 ? -17.674 13.984 41.408 1.00 89.00 1072 PRO A N 1
ATOM 8185 C CA . PRO A 1 1072 ? -17.853 13.275 40.144 1.00 89.00 1072 PRO A CA 1
ATOM 8186 C C . PRO A 1 1072 ? -19.255 13.494 39.572 1.00 89.00 1072 PRO A C 1
ATOM 8188 O O . PRO A 1 1072 ? -20.183 13.874 40.284 1.00 89.00 1072 PRO A O 1
ATOM 8191 N N . GLY A 1 1073 ? -19.456 13.206 38.290 1.00 81.00 1073 GLY A N 1
ATOM 8192 C CA . GLY A 1 1073 ? -20.784 13.257 37.660 1.00 81.00 1073 GLY A CA 1
ATOM 8193 C C . GLY A 1 1073 ? -21.205 14.637 37.166 1.00 81.00 1073 GLY A C 1
ATOM 8194 O O . GLY A 1 1073 ? -22.396 14.894 36.992 1.00 81.00 1073 GLY A O 1
ATOM 8195 N N . THR A 1 1074 ? -20.251 15.540 36.944 1.00 83.50 1074 THR A N 1
ATOM 8196 C CA . THR A 1 1074 ? -20.490 16.764 36.171 1.00 83.50 1074 THR A CA 1
ATOM 8197 C C . THR A 1 1074 ? -20.866 16.412 34.719 1.00 83.50 1074 THR A C 1
ATOM 8199 O O . THR A 1 1074 ? -20.371 15.404 34.198 1.00 83.50 1074 THR A O 1
ATOM 8202 N N . PRO A 1 1075 ? -21.705 17.223 34.031 1.00 74.50 1075 PRO A N 1
ATOM 8203 C CA . PRO A 1 1075 ? -22.127 16.948 32.649 1.00 74.50 1075 PRO A CA 1
ATOM 8204 C C . PRO A 1 1075 ? -20.962 16.719 31.676 1.00 74.50 1075 PRO A C 1
ATOM 8206 O O . PRO A 1 1075 ? -21.060 15.900 30.767 1.00 74.50 1075 PRO A O 1
ATOM 8209 N N . ARG A 1 1076 ? -19.841 17.416 31.898 1.00 77.44 1076 ARG A N 1
ATOM 8210 C CA . ARG A 1 1076 ? -18.523 17.109 31.331 1.00 77.44 1076 ARG A CA 1
ATOM 8211 C C . ARG A 1 1076 ? -17.487 17.119 32.460 1.00 77.44 1076 ARG A C 1
ATOM 8213 O O . ARG A 1 1076 ? -17.611 17.971 33.348 1.00 77.44 1076 ARG A O 1
ATOM 8220 N N . PRO A 1 1077 ? -16.496 16.212 32.468 1.00 84.12 1077 PRO A N 1
ATOM 8221 C CA . PRO A 1 1077 ? -15.440 16.239 33.474 1.00 84.12 1077 PRO A CA 1
ATOM 8222 C C . PRO A 1 1077 ? -14.652 17.557 33.414 1.00 84.12 1077 PRO A C 1
ATOM 8224 O O . PRO A 1 1077 ? -14.274 18.011 32.333 1.00 84.12 1077 PRO A O 1
ATOM 8227 N N . PHE A 1 1078 ? -14.426 18.183 34.565 1.00 89.69 1078 PHE A N 1
ATOM 8228 C CA . PHE A 1 1078 ? -13.561 19.353 34.706 1.00 89.69 1078 PHE A CA 1
ATOM 8229 C C . PHE A 1 1078 ? -12.110 18.887 34.668 1.00 89.69 1078 PHE A C 1
ATOM 8231 O O . PHE A 1 1078 ? -11.769 17.946 35.377 1.00 89.69 1078 PHE A O 1
ATOM 8238 N N . GLY A 1 1079 ? -11.275 19.544 33.862 1.00 89.94 1079 GLY A N 1
ATOM 8239 C CA . GLY A 1 1079 ? -9.837 19.293 33.791 1.00 89.94 1079 GLY A CA 1
ATOM 8240 C C . GLY A 1 1079 ? -9.037 20.375 34.513 1.00 89.94 1079 GLY A C 1
ATOM 8241 O O . GLY A 1 1079 ? -9.277 21.559 34.291 1.00 89.94 1079 GLY A O 1
ATOM 8242 N N . HIS A 1 1080 ? -8.063 19.970 35.322 1.00 93.81 1080 HIS A N 1
ATOM 8243 C CA . HIS A 1 1080 ? -7.094 20.834 35.991 1.00 93.81 1080 HIS A CA 1
ATOM 8244 C C . HIS A 1 1080 ? -5.690 20.513 35.493 1.00 93.81 1080 HIS A C 1
ATOM 8246 O O . HIS A 1 1080 ? -5.293 19.350 35.474 1.00 93.81 1080 HIS A O 1
ATOM 8252 N N . VAL A 1 1081 ? -4.942 21.529 35.067 1.00 94.00 1081 VAL A N 1
ATOM 8253 C CA . VAL A 1 1081 ? -3.579 21.359 34.550 1.00 94.00 1081 VAL A CA 1
ATOM 8254 C C . VAL A 1 1081 ? -2.596 21.919 35.565 1.00 94.00 1081 VAL A C 1
ATOM 8256 O O . VAL A 1 1081 ? -2.676 23.091 35.928 1.00 94.00 1081 VAL A O 1
ATOM 8259 N N . ILE A 1 1082 ? -1.644 21.092 35.985 1.00 94.69 1082 ILE A N 1
ATOM 8260 C CA . ILE A 1 1082 ? -0.516 21.492 36.827 1.00 94.69 1082 ILE A CA 1
ATOM 8261 C C . ILE A 1 1082 ? 0.776 21.309 36.031 1.00 94.69 1082 ILE A C 1
ATOM 8263 O O . ILE A 1 1082 ? 0.942 20.307 35.339 1.00 94.69 1082 ILE A O 1
ATOM 8267 N N . ALA A 1 1083 ? 1.684 22.280 36.077 1.00 93.94 1083 ALA A N 1
ATOM 8268 C CA . ALA A 1 1083 ? 2.961 22.206 35.373 1.00 93.94 1083 ALA A CA 1
ATOM 8269 C C . ALA A 1 1083 ? 4.014 23.093 36.042 1.00 93.94 1083 ALA A C 1
ATOM 8271 O O . ALA A 1 1083 ? 3.671 24.066 36.716 1.00 93.94 1083 ALA A O 1
ATOM 8272 N N . ASN A 1 1084 ? 5.290 22.764 35.839 1.00 91.12 1084 ASN A N 1
ATOM 8273 C CA . ASN A 1 1084 ? 6.423 23.556 36.309 1.00 91.12 1084 ASN A CA 1
ATOM 8274 C C . ASN A 1 1084 ? 7.296 24.079 35.155 1.00 91.12 1084 ASN A C 1
ATOM 8276 O O . ASN A 1 1084 ? 7.159 23.672 34.000 1.00 91.12 1084 ASN A O 1
ATOM 8280 N N . ALA A 1 1085 ? 8.233 24.973 35.480 1.00 90.12 1085 ALA A N 1
ATOM 8281 C CA . ALA A 1 1085 ? 9.136 25.589 34.504 1.00 90.12 1085 ALA A CA 1
ATOM 8282 C C . ALA A 1 1085 ? 10.108 24.595 33.835 1.00 90.12 1085 ALA A C 1
ATOM 8284 O O . ALA A 1 1085 ? 10.642 24.883 32.767 1.00 90.12 1085 ALA A O 1
ATOM 8285 N N . PHE A 1 1086 ? 10.314 23.415 34.428 1.00 89.62 1086 PHE A N 1
ATOM 8286 C CA . PHE A 1 1086 ? 11.165 22.348 33.889 1.00 89.62 1086 PHE A CA 1
ATOM 8287 C C . PHE A 1 1086 ? 10.423 21.436 32.904 1.00 89.62 1086 PHE A C 1
ATOM 8289 O O . PHE A 1 1086 ? 10.985 20.453 32.428 1.00 89.62 1086 PHE A O 1
ATOM 8296 N N . GLY A 1 1087 ? 9.159 21.743 32.603 1.00 86.94 1087 GLY A N 1
ATOM 8297 C CA . GLY A 1 1087 ? 8.336 21.018 31.645 1.00 86.94 1087 GLY A CA 1
ATOM 8298 C C . GLY A 1 1087 ? 7.570 19.834 32.231 1.00 86.94 1087 GLY A C 1
ATOM 8299 O O . GLY A 1 1087 ? 6.749 19.269 31.517 1.00 86.94 1087 GLY A O 1
ATOM 8300 N N . GLN A 1 1088 ? 7.767 19.453 33.496 1.00 94.06 1088 GLN A N 1
ATOM 8301 C CA . GLN A 1 1088 ? 6.952 18.394 34.097 1.00 94.06 1088 GLN A CA 1
ATOM 8302 C C . GLN A 1 1088 ? 5.535 18.909 34.351 1.00 94.06 1088 GLN A C 1
ATOM 8304 O O . GLN A 1 1088 ? 5.360 19.987 34.924 1.00 94.06 1088 GLN A O 1
ATOM 8309 N N . GLY A 1 1089 ? 4.528 18.128 33.967 1.00 93.75 1089 GLY A N 1
ATOM 8310 C CA . GLY A 1 1089 ? 3.138 18.488 34.205 1.00 93.75 1089 GLY A CA 1
ATOM 8311 C C . GLY A 1 1089 ? 2.183 17.306 34.224 1.00 93.75 1089 GLY A C 1
ATOM 8312 O O . GLY A 1 1089 ? 2.518 16.200 33.796 1.00 93.75 1089 GLY A O 1
ATOM 8313 N N . ALA A 1 1090 ? 0.978 17.572 34.718 1.00 93.44 1090 ALA A N 1
ATOM 8314 C CA . ALA A 1 1090 ? -0.121 16.630 34.751 1.00 93.44 1090 ALA A CA 1
ATOM 8315 C C . ALA A 1 1090 ? -1.464 17.301 34.446 1.00 93.44 1090 ALA A C 1
ATOM 8317 O O . ALA A 1 1090 ? -1.660 18.492 34.689 1.00 93.44 1090 ALA A O 1
ATOM 8318 N N . VAL A 1 1091 ? -2.401 16.514 33.927 1.00 92.06 1091 VAL A N 1
ATOM 8319 C CA . VAL A 1 1091 ? -3.794 16.894 33.710 1.00 92.06 1091 VAL A CA 1
ATOM 8320 C C . VAL A 1 1091 ? -4.677 15.960 34.528 1.00 92.06 1091 VAL A C 1
ATOM 8322 O O . VAL A 1 1091 ? -4.575 14.741 34.408 1.00 92.06 1091 VAL A O 1
ATOM 8325 N N . LEU A 1 1092 ? -5.527 16.542 35.366 1.00 92.62 1092 LEU A N 1
ATOM 8326 C CA . LEU A 1 1092 ? -6.320 15.865 36.387 1.00 92.62 1092 LEU A CA 1
ATOM 8327 C C . LEU A 1 1092 ? -7.804 16.133 36.162 1.00 92.62 1092 LEU A C 1
ATOM 8329 O O . LEU A 1 1092 ? -8.168 17.269 35.875 1.00 92.62 1092 LEU A O 1
ATOM 8333 N N . THR A 1 1093 ? -8.669 15.129 36.297 1.00 91.88 1093 THR A N 1
ATOM 8334 C CA . THR A 1 1093 ? -10.122 15.319 36.147 1.00 91.88 1093 THR A CA 1
ATOM 8335 C C . THR A 1 1093 ? -10.872 15.166 37.461 1.00 91.88 1093 THR A C 1
ATOM 8337 O O . THR A 1 1093 ? -10.434 14.441 38.344 1.00 91.88 1093 THR A O 1
ATOM 8340 N N . ASN A 1 1094 ? -12.044 15.790 37.605 1.00 92.12 1094 ASN A N 1
ATOM 8341 C CA . ASN A 1 1094 ? -12.860 15.624 38.819 1.00 92.12 1094 ASN A CA 1
ATOM 8342 C C . ASN A 1 1094 ? -13.403 14.204 39.036 1.00 92.12 1094 ASN A C 1
ATOM 8344 O O . ASN A 1 1094 ? -13.838 13.875 40.135 1.00 92.12 1094 ASN A O 1
ATOM 8348 N N . ASP A 1 1095 ? -13.352 13.360 38.008 1.00 89.88 1095 ASP A N 1
ATOM 8349 C CA . ASP A 1 1095 ? -13.650 11.935 38.125 1.00 89.88 1095 ASP A CA 1
ATOM 8350 C C . ASP A 1 1095 ? -12.421 11.115 38.558 1.00 89.88 1095 ASP A C 1
ATOM 8352 O O . ASP A 1 1095 ? -12.556 9.947 38.925 1.00 89.88 1095 ASP A O 1
ATOM 8356 N N . GLY A 1 1096 ? -11.232 11.727 38.553 1.00 89.56 1096 GLY A N 1
ATOM 8357 C CA . GLY A 1 1096 ? -9.987 11.155 39.053 1.00 89.56 1096 GLY A CA 1
ATOM 8358 C C . GLY A 1 1096 ? -9.081 10.510 38.010 1.00 89.56 1096 GLY A C 1
ATOM 8359 O O . GLY A 1 1096 ? -8.220 9.706 38.355 1.00 89.56 1096 GLY A O 1
ATOM 8360 N N . GLU A 1 1097 ? -9.245 10.850 36.733 1.00 88.44 1097 GLU A N 1
ATOM 8361 C CA . GLU A 1 1097 ? -8.258 10.505 35.704 1.00 88.44 1097 GLU A CA 1
ATOM 8362 C C . GLU A 1 1097 ? -7.028 11.412 35.829 1.00 88.44 1097 GLU A C 1
ATOM 8364 O O . GLU A 1 1097 ? -7.169 12.634 35.913 1.00 88.44 1097 GLU A O 1
ATOM 8369 N N . ILE A 1 1098 ? -5.830 10.820 35.808 1.00 90.25 1098 ILE A N 1
ATOM 8370 C CA . ILE A 1 1098 ? -4.557 11.546 35.900 1.00 90.25 1098 ILE A CA 1
ATOM 8371 C C . ILE A 1 1098 ? -3.672 11.184 34.709 1.00 90.25 1098 ILE A C 1
ATOM 8373 O O . ILE A 1 1098 ? -3.381 10.011 34.445 1.00 90.25 1098 ILE A O 1
ATOM 8377 N N . PHE A 1 1099 ? -3.239 12.215 33.995 1.00 90.25 1099 PHE A N 1
ATOM 8378 C CA . PHE A 1 1099 ? -2.355 12.135 32.845 1.00 90.25 1099 PHE A CA 1
ATOM 8379 C C . PHE A 1 1099 ? -1.066 12.916 33.105 1.00 90.25 1099 PHE A C 1
ATOM 8381 O O . PHE A 1 1099 ? -1.156 14.078 33.476 1.00 90.25 1099 PHE A O 1
ATOM 8388 N N . SER A 1 1100 ? 0.105 12.335 32.836 1.00 92.56 1100 SER A N 1
ATOM 8389 C CA . SER A 1 1100 ? 1.413 12.951 33.120 1.00 92.56 1100 SER A CA 1
ATOM 8390 C C . SER A 1 1100 ? 2.247 13.146 31.851 1.00 92.56 1100 SER A C 1
ATOM 8392 O O . SER A 1 1100 ? 2.249 12.284 30.966 1.00 92.56 1100 SER A O 1
ATOM 8394 N N . PHE A 1 1101 ? 3.015 14.237 31.772 1.00 92.69 1101 PHE A N 1
ATOM 8395 C CA . PHE A 1 1101 ? 3.854 14.576 30.615 1.00 92.69 1101 PHE A CA 1
ATOM 8396 C C . PHE A 1 1101 ? 5.126 15.366 30.967 1.00 92.69 1101 PHE A C 1
ATOM 8398 O O . PHE A 1 1101 ? 5.237 15.925 32.058 1.00 92.69 1101 PHE A O 1
ATOM 8405 N N . HIS A 1 1102 ? 6.060 15.451 30.007 1.00 91.88 1102 HIS A N 1
ATOM 8406 C CA . HIS A 1 1102 ? 7.276 16.267 30.105 1.00 91.88 1102 HIS A CA 1
ATOM 8407 C C . HIS A 1 1102 ? 7.538 17.144 28.863 1.00 91.88 1102 HIS A C 1
ATOM 8409 O O . HIS A 1 1102 ? 7.871 16.664 27.780 1.00 91.88 1102 HIS A O 1
ATOM 8415 N N . GLY A 1 1103 ? 7.455 18.462 29.008 1.00 87.94 1103 GLY A N 1
ATOM 8416 C CA . GLY A 1 1103 ? 7.638 19.439 27.940 1.00 87.94 1103 GLY A CA 1
ATOM 8417 C C . GLY A 1 1103 ? 6.425 19.459 27.016 1.00 87.94 1103 GLY A C 1
ATOM 8418 O O . GLY A 1 1103 ? 5.455 20.169 27.270 1.00 87.94 1103 GLY A O 1
ATOM 8419 N N . ASN A 1 1104 ? 6.457 18.671 25.940 1.00 84.38 1104 ASN A N 1
ATOM 8420 C CA . ASN A 1 1104 ? 5.329 18.573 25.017 1.00 84.38 1104 ASN A CA 1
ATOM 8421 C C . ASN A 1 1104 ? 4.315 17.526 25.505 1.00 84.38 1104 ASN A C 1
ATOM 8423 O O . ASN A 1 1104 ? 4.583 16.329 25.437 1.00 84.38 1104 ASN A O 1
ATOM 8427 N N . SER A 1 1105 ? 3.127 17.965 25.923 1.00 79.19 1105 SER A N 1
ATOM 8428 C CA . SER A 1 1105 ? 2.077 17.087 26.463 1.00 79.19 1105 SER A CA 1
ATOM 8429 C C . SER A 1 1105 ? 1.546 16.028 25.493 1.00 79.19 1105 SER A C 1
ATOM 8431 O O . SER A 1 1105 ? 0.929 15.065 25.931 1.00 79.19 1105 SER A O 1
ATOM 8433 N N . ARG A 1 1106 ? 1.791 16.160 24.185 1.00 74.50 1106 ARG A N 1
ATOM 8434 C CA . ARG A 1 1106 ? 1.333 15.197 23.173 1.00 74.50 1106 ARG A CA 1
ATOM 8435 C C . ARG A 1 1106 ? 2.429 14.238 22.717 1.00 74.50 1106 ARG A C 1
ATOM 8437 O O . ARG A 1 1106 ? 2.139 13.079 22.449 1.00 74.50 1106 ARG A O 1
ATOM 8444 N N . LEU A 1 1107 ? 3.662 14.723 22.577 1.00 76.44 1107 LEU A N 1
ATOM 8445 C CA . LEU A 1 1107 ? 4.791 13.929 22.072 1.00 76.44 1107 LEU A CA 1
ATOM 8446 C C . LEU A 1 1107 ? 5.575 13.235 23.191 1.00 76.44 1107 LEU A C 1
ATOM 8448 O O . LEU A 1 1107 ? 6.128 12.165 22.966 1.00 76.44 1107 LEU A O 1
ATOM 8452 N N . ASN A 1 1108 ? 5.584 13.822 24.388 1.00 85.19 1108 ASN A N 1
ATOM 8453 C CA . ASN A 1 1108 ? 6.358 13.368 25.541 1.00 85.19 1108 ASN A CA 1
ATOM 8454 C C . ASN A 1 1108 ? 5.428 13.035 26.722 1.00 85.19 1108 ASN A C 1
ATOM 8456 O O . ASN A 1 1108 ? 5.631 13.474 27.858 1.00 85.19 1108 ASN A O 1
ATOM 8460 N N . SER A 1 1109 ? 4.352 12.308 26.439 1.00 83.75 1109 SER A N 1
ATOM 8461 C CA . SER A 1 1109 ? 3.427 11.795 27.446 1.00 83.75 1109 SER A CA 1
ATOM 8462 C C . SER A 1 1109 ? 4.000 10.561 28.149 1.00 83.75 1109 SER A C 1
ATOM 8464 O O . SER A 1 1109 ? 4.416 9.623 27.470 1.00 83.75 1109 SER A O 1
ATOM 8466 N N . PHE A 1 1110 ? 3.961 10.517 29.484 1.00 84.88 1110 PHE A N 1
ATOM 8467 C CA . PHE A 1 1110 ? 4.323 9.318 30.256 1.00 84.88 1110 PHE A CA 1
ATOM 8468 C C . PHE A 1 1110 ? 3.182 8.305 30.325 1.00 84.88 1110 PHE A C 1
ATOM 8470 O O . PHE A 1 1110 ? 3.411 7.100 30.285 1.00 84.88 1110 PHE A O 1
ATOM 8477 N N . THR A 1 1111 ? 1.952 8.796 30.449 1.00 87.12 1111 THR A N 1
ATOM 8478 C CA . THR A 1 1111 ? 0.735 7.977 30.483 1.00 87.12 1111 THR A CA 1
ATOM 8479 C C . THR A 1 1111 ? -0.173 8.345 29.309 1.00 87.12 1111 THR A C 1
ATOM 8481 O O . THR A 1 1111 ? 0.082 9.349 28.663 1.00 87.12 1111 THR A O 1
ATOM 8484 N N . PRO A 1 1112 ? -1.186 7.551 28.928 1.00 76.81 1112 PRO A N 1
ATOM 8485 C CA . PRO A 1 1112 ? -2.035 7.878 27.775 1.00 76.81 1112 PRO A CA 1
ATOM 8486 C C . PRO A 1 1112 ? -2.767 9.233 27.891 1.00 76.81 1112 PRO A C 1
ATOM 8488 O O . PRO A 1 1112 ? -3.558 9.427 28.813 1.00 76.81 1112 PRO A O 1
ATOM 8491 N N . PHE A 1 1113 ? -2.568 10.154 26.931 1.00 77.88 1113 PHE A N 1
ATOM 8492 C CA . PHE A 1 1113 ? -3.321 11.422 26.859 1.00 77.88 1113 PHE A CA 1
ATOM 8493 C C . PHE A 1 1113 ? -4.603 11.268 26.040 1.00 77.88 1113 PHE A C 1
ATOM 8495 O O . PHE A 1 1113 ? -4.552 11.292 24.811 1.00 77.88 1113 PHE A O 1
ATOM 8502 N N . ARG A 1 1114 ? -5.761 11.119 26.691 1.00 73.75 1114 ARG A N 1
ATOM 8503 C CA . ARG A 1 1114 ? -7.053 10.883 26.008 1.00 73.75 1114 ARG A CA 1
ATOM 8504 C C . ARG A 1 1114 ? -8.153 11.865 26.423 1.00 73.75 1114 ARG A C 1
ATOM 8506 O O . ARG A 1 1114 ? -9.323 11.506 26.537 1.00 73.75 1114 ARG A O 1
ATOM 8513 N N . MET A 1 1115 ? -7.766 13.121 26.638 1.00 68.44 1115 MET A N 1
ATOM 8514 C CA . MET A 1 1115 ? -8.700 14.211 26.927 1.00 68.44 1115 MET A CA 1
ATOM 8515 C C . MET A 1 1115 ? -9.773 14.328 25.832 1.00 68.44 1115 MET A C 1
ATOM 8517 O O . MET A 1 1115 ? -9.466 14.308 24.642 1.00 68.44 1115 MET A O 1
ATOM 8521 N N . GLY A 1 1116 ? -11.036 14.459 26.243 1.00 68.31 1116 GLY A N 1
ATOM 8522 C CA . GLY A 1 1116 ? -12.174 14.631 25.335 1.00 68.31 1116 GLY A CA 1
ATOM 8523 C C . GLY A 1 1116 ? -12.870 13.341 24.875 1.00 68.31 1116 GLY A C 1
ATOM 8524 O O . GLY A 1 1116 ? -13.914 13.438 24.241 1.00 68.31 1116 GLY A O 1
ATOM 8525 N N . GLU A 1 1117 ? -12.387 12.147 25.246 1.00 73.94 1117 GLU A N 1
ATOM 8526 C CA . GLU A 1 1117 ? -13.111 10.869 25.040 1.00 73.94 1117 GLU A CA 1
ATOM 8527 C C . GLU A 1 1117 ? -14.294 10.649 26.010 1.00 73.94 1117 GLU A C 1
ATOM 8529 O O . GLU A 1 1117 ? -14.859 9.547 26.078 1.00 73.94 1117 GLU A O 1
ATOM 8534 N N . GLY A 1 1118 ? -14.649 11.697 26.756 1.00 75.31 1118 GLY A N 1
ATOM 8535 C CA . GLY A 1 1118 ? -15.656 11.691 27.805 1.00 75.31 1118 GLY A CA 1
ATOM 8536 C C . GLY A 1 1118 ? -15.224 10.897 29.032 1.00 75.31 1118 GLY A C 1
ATOM 8537 O O . GLY A 1 1118 ? -14.057 10.569 29.218 1.00 75.31 1118 GLY A O 1
ATOM 8538 N N . ARG A 1 1119 ? -16.201 10.570 29.878 1.00 80.19 1119 ARG A N 1
ATOM 8539 C CA . ARG A 1 1119 ? -15.988 9.886 31.161 1.00 80.19 1119 ARG A CA 1
ATOM 8540 C C . ARG A 1 1119 ? -15.441 8.468 30.992 1.00 80.19 1119 ARG A C 1
ATOM 8542 O O . ARG A 1 1119 ? -14.990 7.894 31.964 1.00 80.19 1119 ARG A O 1
ATOM 8549 N N . MET A 1 1120 ? -15.523 7.867 29.804 1.00 79.44 1120 MET A N 1
ATOM 8550 C CA . MET A 1 1120 ? -15.085 6.486 29.540 1.00 79.44 1120 MET A CA 1
ATOM 8551 C C . MET A 1 1120 ? -13.707 6.421 28.866 1.00 79.44 1120 MET A C 1
ATOM 8553 O O . MET A 1 1120 ? -13.395 5.440 28.186 1.00 79.44 1120 MET A O 1
ATOM 8557 N N . ALA A 1 1121 ? -12.896 7.470 29.004 1.00 77.56 1121 ALA A N 1
ATOM 8558 C CA . ALA A 1 1121 ? -11.513 7.450 28.560 1.00 77.56 1121 ALA A CA 1
ATOM 8559 C C . ALA A 1 1121 ? -10.711 6.391 29.352 1.00 77.56 1121 ALA A C 1
ATOM 8561 O O . ALA A 1 1121 ? -11.058 6.047 30.488 1.00 77.56 1121 ALA A O 1
ATOM 8562 N N . PRO A 1 1122 ? -9.645 5.816 28.771 1.00 76.06 1122 PRO A N 1
ATOM 8563 C CA . PRO A 1 1122 ? -8.775 4.936 29.527 1.00 76.06 1122 PRO A CA 1
ATOM 8564 C C . PRO A 1 1122 ? -7.958 5.802 30.492 1.00 76.06 1122 PRO A C 1
ATOM 8566 O O . PRO A 1 1122 ? -7.168 6.643 30.066 1.00 76.06 1122 PRO A O 1
ATOM 8569 N N . ALA A 1 1123 ? -8.155 5.610 31.798 1.00 77.44 1123 ALA A N 1
ATOM 8570 C CA . ALA A 1 1123 ? -7.428 6.376 32.807 1.00 77.44 1123 ALA A CA 1
ATOM 8571 C C . ALA A 1 1123 ? -5.923 6.094 32.719 1.00 77.44 1123 ALA A C 1
ATOM 8573 O O . ALA A 1 1123 ? -5.520 4.927 32.774 1.00 77.44 1123 ALA A O 1
ATOM 8574 N N . GLY A 1 1124 ? -5.118 7.158 32.612 1.00 81.25 1124 GLY A N 1
ATOM 8575 C CA . GLY A 1 1124 ? -3.667 7.052 32.464 1.00 81.25 1124 GLY A CA 1
ATOM 8576 C C . GLY A 1 1124 ? -2.965 6.516 33.711 1.00 81.25 1124 GLY A C 1
ATOM 8577 O O . GLY A 1 1124 ? -1.937 5.852 33.603 1.00 81.25 1124 GLY A O 1
ATOM 8578 N N . GLN A 1 1125 ? -3.534 6.768 34.888 1.00 87.38 1125 GLN A N 1
ATOM 8579 C CA . GLN A 1 1125 ? -3.064 6.260 36.174 1.00 87.38 1125 GLN A CA 1
ATOM 8580 C C . GLN A 1 1125 ? -4.265 5.866 37.028 1.00 87.38 1125 GLN A C 1
ATOM 8582 O O . GLN A 1 1125 ? -5.323 6.492 36.951 1.00 87.38 1125 GLN A O 1
ATOM 8587 N N . ARG A 1 1126 ? -4.113 4.796 37.810 1.00 82.81 1126 ARG A N 1
ATOM 8588 C CA . ARG A 1 1126 ? -5.176 4.200 38.626 1.00 82.81 1126 ARG A CA 1
ATOM 8589 C C . ARG A 1 1126 ? -4.577 3.777 39.959 1.00 82.81 1126 ARG A C 1
ATOM 8591 O O . ARG A 1 1126 ? -3.567 3.079 39.962 1.00 82.81 1126 ARG A O 1
ATOM 8598 N N . ILE A 1 1127 ? -5.203 4.172 41.063 1.00 87.88 1127 ILE A N 1
ATOM 8599 C CA . ILE A 1 1127 ? -4.797 3.753 42.406 1.00 87.88 1127 ILE A CA 1
ATOM 8600 C C . ILE A 1 1127 ? -5.912 2.906 43.004 1.00 87.88 1127 ILE A C 1
ATOM 8602 O O . ILE A 1 1127 ? -7.063 3.338 43.056 1.00 87.88 1127 ILE A O 1
ATOM 8606 N N . TYR A 1 1128 ? -5.559 1.700 43.437 1.00 89.94 1128 TYR A N 1
ATOM 8607 C CA . TYR A 1 1128 ? -6.451 0.787 44.139 1.00 89.94 1128 TYR A CA 1
ATOM 8608 C C . TYR A 1 1128 ? -5.938 0.622 45.566 1.00 89.94 1128 TYR A C 1
ATOM 8610 O O . TYR A 1 1128 ? -4.759 0.343 45.770 1.00 89.94 1128 TYR A O 1
ATOM 8618 N N . VAL A 1 1129 ? -6.833 0.770 46.534 1.00 91.38 1129 VAL A N 1
ATOM 8619 C CA . VAL A 1 1129 ? -6.605 0.454 47.944 1.00 91.38 1129 VAL A CA 1
ATOM 8620 C C . VAL A 1 1129 ? -7.466 -0.756 48.252 1.00 91.38 1129 VAL A C 1
ATOM 8622 O O . VAL A 1 1129 ? -8.679 -0.687 48.101 1.00 91.38 1129 VAL A O 1
ATOM 8625 N N . TYR A 1 1130 ? -6.863 -1.883 48.608 1.00 91.44 1130 TYR A N 1
ATOM 8626 C CA . TYR A 1 1130 ? -7.618 -3.098 48.898 1.00 91.44 1130 TYR A CA 1
ATOM 8627 C C . TYR A 1 1130 ? -7.827 -3.226 50.405 1.00 91.44 1130 TYR A C 1
ATOM 8629 O O . TYR A 1 1130 ? -6.856 -3.346 51.152 1.00 91.44 1130 TYR A O 1
ATOM 8637 N N . ASP A 1 1131 ? -9.083 -3.190 50.844 1.00 87.50 1131 ASP A N 1
ATOM 8638 C CA . ASP A 1 1131 ? -9.442 -3.405 52.240 1.00 87.50 1131 ASP A CA 1
ATOM 8639 C C . ASP A 1 1131 ? -9.366 -4.908 52.538 1.00 87.50 1131 ASP A C 1
ATOM 8641 O O . ASP A 1 1131 ? -10.194 -5.702 52.085 1.00 87.50 1131 ASP A O 1
ATOM 8645 N N . LEU A 1 1132 ? -8.339 -5.312 53.288 1.00 89.50 1132 LEU A N 1
ATOM 8646 C CA . LEU A 1 1132 ? -8.106 -6.714 53.641 1.00 89.50 1132 LEU A CA 1
ATOM 8647 C C . LEU A 1 1132 ? -9.164 -7.273 54.602 1.00 89.50 1132 LEU A C 1
ATOM 8649 O O . LEU A 1 1132 ? -9.373 -8.483 54.607 1.00 89.50 1132 LEU A O 1
ATOM 8653 N N . ALA A 1 1133 ? -9.832 -6.426 55.390 1.00 86.12 1133 ALA A N 1
ATOM 8654 C CA . ALA A 1 1133 ? -10.872 -6.860 56.318 1.00 86.12 1133 ALA A CA 1
ATOM 8655 C C . ALA A 1 1133 ? -12.197 -7.114 55.590 1.00 86.12 1133 ALA A C 1
ATOM 8657 O O . ALA A 1 1133 ? -12.889 -8.089 55.880 1.00 86.12 1133 ALA A O 1
ATOM 8658 N N . ARG A 1 1134 ? -12.541 -6.260 54.619 1.00 81.06 1134 ARG A N 1
ATOM 8659 C CA . ARG A 1 1134 ? -13.769 -6.399 53.815 1.00 81.06 1134 ARG A CA 1
ATOM 8660 C C . ARG A 1 1134 ? -13.590 -7.222 52.548 1.00 81.06 1134 ARG A C 1
ATOM 8662 O O . ARG A 1 1134 ? -14.580 -7.600 51.924 1.00 81.06 1134 ARG A O 1
ATOM 8669 N N . THR A 1 1135 ? -12.350 -7.519 52.171 1.00 88.69 1135 THR A N 1
ATOM 8670 C CA . THR A 1 1135 ? -11.991 -8.225 50.935 1.00 88.69 1135 THR A CA 1
ATOM 8671 C C . THR A 1 1135 ? -12.529 -7.539 49.675 1.00 88.69 1135 THR A C 1
ATOM 8673 O O . THR A 1 1135 ? -12.938 -8.196 48.720 1.00 88.69 1135 THR A O 1
ATOM 8676 N N . ASP A 1 1136 ? -12.539 -6.203 49.661 1.00 88.19 1136 ASP A N 1
ATOM 8677 C CA . ASP A 1 1136 ? -12.969 -5.423 48.504 1.00 88.19 1136 ASP A CA 1
ATOM 8678 C C . ASP A 1 1136 ? -12.054 -4.225 48.209 1.00 88.19 1136 ASP A C 1
ATOM 8680 O O . ASP A 1 1136 ? -11.262 -3.773 49.034 1.00 88.19 1136 ASP A O 1
ATOM 8684 N N . ALA A 1 1137 ? -12.111 -3.739 46.967 1.00 89.81 1137 ALA A N 1
ATOM 8685 C CA . ALA A 1 1137 ? -11.283 -2.624 46.523 1.00 89.81 1137 ALA A CA 1
ATOM 8686 C C . ALA A 1 1137 ? -11.982 -1.272 46.750 1.00 89.81 1137 ALA A C 1
ATOM 8688 O O . ALA A 1 1137 ? -13.179 -1.104 46.489 1.00 89.81 1137 ALA A O 1
ATOM 8689 N N . HIS A 1 1138 ? -11.189 -0.283 47.146 1.00 91.50 1138 HIS A N 1
ATOM 8690 C CA . HIS A 1 1138 ? -11.507 1.134 47.227 1.00 91.50 1138 HIS A CA 1
ATOM 8691 C C . HIS A 1 1138 ? -10.461 1.968 46.458 1.00 91.50 1138 HIS A C 1
ATOM 8693 O O . HIS A 1 1138 ? -9.492 1.439 45.908 1.00 91.50 1138 HIS A O 1
ATOM 8699 N N . SER A 1 1139 ? -10.693 3.271 46.315 1.00 93.50 1139 SER A N 1
ATOM 8700 C CA . SER A 1 1139 ? -9.816 4.180 45.572 1.00 93.50 1139 SER A CA 1
ATOM 8701 C C . SER A 1 1139 ? -10.056 5.612 46.045 1.00 93.50 1139 SER A C 1
ATOM 8703 O O . SER A 1 1139 ? -11.223 5.939 46.262 1.00 93.50 1139 SER A O 1
ATOM 8705 N N . PRO A 1 1140 ? -9.013 6.464 46.153 1.00 94.44 1140 PRO A N 1
ATOM 8706 C CA . PRO A 1 1140 ? -9.178 7.883 46.503 1.00 94.44 1140 PRO A CA 1
ATOM 8707 C C . PRO A 1 1140 ? -9.988 8.665 45.456 1.00 94.44 1140 PRO A C 1
ATOM 8709 O O . PRO A 1 1140 ? -10.449 9.777 45.704 1.00 94.44 1140 PRO A O 1
ATOM 8712 N N . THR A 1 1141 ? -10.142 8.099 44.259 1.00 93.88 1141 THR A N 1
ATOM 8713 C CA . THR A 1 1141 ? -10.805 8.696 43.104 1.00 93.88 1141 THR A CA 1
ATOM 8714 C C . THR A 1 1141 ? -12.013 7.878 42.657 1.00 93.88 1141 THR A C 1
ATOM 8716 O O . THR A 1 1141 ? -12.093 6.669 42.884 1.00 93.88 1141 THR A O 1
ATOM 8719 N N . PHE A 1 1142 ? -12.959 8.522 41.962 1.00 92.06 1142 PHE A N 1
ATOM 8720 C CA . PHE A 1 1142 ? -14.143 7.836 41.436 1.00 92.06 1142 PHE A CA 1
ATOM 8721 C C . PHE A 1 1142 ? -13.773 6.799 40.369 1.00 92.06 1142 PHE A C 1
ATOM 8723 O O . PHE A 1 1142 ? -14.210 5.653 40.427 1.00 92.06 1142 PHE A O 1
ATOM 8730 N N . VAL A 1 1143 ? -12.926 7.159 39.407 1.00 89.06 1143 VAL A N 1
ATOM 8731 C CA . VAL A 1 1143 ? -12.275 6.218 38.484 1.00 89.06 1143 VAL A CA 1
ATOM 8732 C C . VAL A 1 1143 ? -11.032 5.665 39.196 1.00 89.06 1143 VAL A C 1
ATOM 8734 O O . VAL A 1 1143 ? -10.287 6.453 39.770 1.00 89.06 1143 VAL A O 1
ATOM 8737 N N . PRO A 1 1144 ? -10.772 4.343 39.208 1.00 85.75 1144 PRO A N 1
ATOM 8738 C CA . PRO A 1 1144 ? -11.255 3.332 38.261 1.00 85.75 1144 PRO A CA 1
ATOM 8739 C C . PRO A 1 1144 ? -12.491 2.525 38.679 1.00 85.75 1144 PRO A C 1
ATOM 8741 O O . PRO A 1 1144 ? -13.076 1.868 37.819 1.00 85.75 1144 PRO A O 1
ATOM 8744 N N . LEU A 1 1145 ? -12.885 2.536 39.956 1.00 88.12 1145 LEU A N 1
ATOM 8745 C CA . LEU A 1 1145 ? -13.880 1.587 40.481 1.00 88.12 1145 LEU A CA 1
ATOM 8746 C C . LEU A 1 1145 ? -15.334 2.010 40.252 1.00 88.12 1145 LEU A C 1
ATOM 8748 O O . LEU A 1 1145 ? -16.196 1.147 40.118 1.00 88.12 1145 LEU A O 1
ATOM 8752 N N . ARG A 1 1146 ? -15.600 3.317 40.176 1.00 89.38 1146 ARG A N 1
ATOM 8753 C CA . ARG A 1 1146 ? -16.925 3.930 39.969 1.00 89.38 1146 ARG A CA 1
ATOM 8754 C C . ARG A 1 1146 ? -17.961 3.498 40.995 1.00 89.38 1146 ARG A C 1
ATOM 8756 O O . ARG A 1 1146 ? -19.123 3.246 40.672 1.00 89.38 1146 ARG A O 1
ATOM 8763 N N . ARG A 1 1147 ? -17.520 3.395 42.245 1.00 88.31 1147 ARG A N 1
ATOM 8764 C CA . ARG A 1 1147 ? -18.371 2.987 43.357 1.00 88.31 1147 ARG A CA 1
ATOM 8765 C C . ARG A 1 1147 ? -19.464 4.022 43.589 1.00 88.31 1147 ARG A C 1
ATOM 8767 O O . ARG A 1 1147 ? -19.223 5.223 43.514 1.00 88.31 1147 ARG A O 1
ATOM 8774 N N . ARG A 1 1148 ? -20.678 3.542 43.845 1.00 86.62 1148 ARG A N 1
ATOM 8775 C CA . ARG A 1 1148 ? -21.839 4.388 44.172 1.00 86.62 1148 ARG A CA 1
ATOM 8776 C C . ARG A 1 1148 ? -22.086 4.482 45.673 1.00 86.62 1148 ARG A C 1
ATOM 8778 O O . ARG A 1 1148 ? -22.804 5.371 46.103 1.00 86.62 1148 ARG A O 1
ATOM 8785 N N . ASP A 1 1149 ? -21.498 3.567 46.433 1.00 90.56 1149 ASP A N 1
ATOM 8786 C CA . ASP A 1 1149 ? -21.557 3.475 47.890 1.00 90.56 1149 ASP A CA 1
ATOM 8787 C C . ASP A 1 1149 ? -20.431 4.263 48.582 1.00 90.56 1149 ASP A C 1
ATOM 8789 O O . ASP A 1 1149 ? -20.182 4.056 49.761 1.00 90.56 1149 ASP A O 1
ATOM 8793 N N . ALA A 1 1150 ? -19.736 5.142 47.856 1.00 91.62 1150 ALA A N 1
ATOM 8794 C CA . ALA A 1 1150 ? -18.706 6.022 48.393 1.00 91.62 1150 ALA A CA 1
ATOM 8795 C C . ALA A 1 1150 ? -18.972 7.470 47.971 1.00 91.62 1150 ALA A C 1
ATOM 8797 O O . ALA A 1 1150 ? -19.411 7.731 46.844 1.00 91.62 1150 ALA A O 1
ATOM 8798 N N . GLU A 1 1151 ? -18.672 8.407 48.863 1.00 92.75 1151 GLU A N 1
ATOM 8799 C CA . GLU A 1 1151 ? -18.648 9.828 48.547 1.00 92.75 1151 GLU A CA 1
ATOM 8800 C C . GLU A 1 1151 ? -17.273 10.212 48.006 1.00 92.75 1151 GLU A C 1
ATOM 8802 O O . GLU A 1 1151 ? -16.245 9.721 48.464 1.00 92.75 1151 GLU A O 1
ATOM 8807 N N . TYR A 1 1152 ? -17.261 11.081 46.999 1.00 94.25 1152 TYR A N 1
ATOM 8808 C CA . TYR A 1 1152 ? -16.049 11.501 46.308 1.00 94.25 1152 TYR A CA 1
ATOM 8809 C C . TYR A 1 1152 ? -16.050 13.006 46.118 1.00 94.25 1152 TYR A C 1
ATOM 8811 O O . TYR A 1 1152 ? -17.048 13.594 45.685 1.00 94.25 1152 TYR A O 1
ATOM 8819 N N . GLN A 1 1153 ? -14.895 13.608 46.354 1.00 95.25 1153 GLN A N 1
ATOM 8820 C CA . GLN A 1 1153 ? -14.676 15.030 46.188 1.00 95.25 1153 GLN A CA 1
ATOM 8821 C C . GLN A 1 1153 ? -13.259 15.283 45.675 1.00 95.25 1153 GLN A C 1
ATOM 8823 O O . GLN A 1 1153 ? -12.325 14.562 46.008 1.00 95.25 1153 GLN A O 1
ATOM 8828 N N . VAL A 1 1154 ? -13.080 16.330 44.877 1.00 96.81 1154 VAL A N 1
ATOM 8829 C CA . VAL A 1 1154 ? -11.761 16.882 44.574 1.00 96.81 1154 VAL A CA 1
ATOM 8830 C C . VAL A 1 1154 ? -11.759 18.378 44.823 1.00 96.81 1154 VAL A C 1
ATOM 8832 O O . VAL A 1 1154 ? -12.742 19.051 44.527 1.00 96.81 1154 VAL A O 1
ATOM 8835 N N . THR A 1 1155 ? -10.650 18.910 45.316 1.00 97.44 1155 THR A N 1
ATOM 8836 C CA . THR A 1 1155 ? -10.394 20.348 45.356 1.00 97.44 1155 THR A CA 1
ATOM 8837 C C . THR A 1 1155 ? -9.229 20.668 44.434 1.00 97.44 1155 THR A C 1
ATOM 8839 O O . THR A 1 1155 ? -8.123 20.157 44.617 1.00 97.44 1155 THR A O 1
ATOM 8842 N N . PHE A 1 1156 ? -9.478 21.511 43.436 1.00 97.50 1156 PHE A N 1
ATOM 8843 C CA . PHE A 1 1156 ? -8.447 22.047 42.553 1.00 97.50 1156 PHE A CA 1
ATOM 8844 C C . PHE A 1 1156 ? -8.013 23.425 43.033 1.00 97.50 1156 PHE A C 1
ATOM 8846 O O . PHE A 1 1156 ? -8.857 24.301 43.211 1.00 97.50 1156 PHE A O 1
ATOM 8853 N N . SER A 1 1157 ? -6.702 23.611 43.176 1.00 95.31 1157 SER A N 1
ATOM 8854 C CA . SER A 1 1157 ? -6.050 24.881 43.516 1.00 95.31 1157 SER A CA 1
ATOM 8855 C C . SER A 1 1157 ? -4.809 25.070 42.626 1.00 95.31 1157 SER A C 1
ATOM 8857 O O . SER A 1 1157 ? -4.333 24.101 42.027 1.00 95.31 1157 SER A O 1
ATOM 8859 N N . PRO A 1 1158 ? -4.236 26.279 42.490 1.00 91.31 1158 PRO A N 1
ATOM 8860 C CA . PRO A 1 1158 ? -3.046 26.486 41.667 1.00 91.31 1158 PRO A CA 1
ATOM 8861 C C . PRO A 1 1158 ? -1.907 25.527 42.046 1.00 91.31 1158 PRO A C 1
ATOM 8863 O O . PRO A 1 1158 ? -1.442 25.522 43.182 1.00 91.31 1158 PRO A O 1
ATOM 8866 N N . GLY A 1 1159 ? -1.477 24.696 41.092 1.00 89.62 1159 GLY A N 1
ATOM 8867 C CA . GLY A 1 1159 ? -0.371 23.747 41.267 1.00 89.62 1159 GLY A CA 1
ATOM 8868 C C . GLY A 1 1159 ? -0.693 22.446 42.015 1.00 89.62 1159 GLY A C 1
ATOM 8869 O O . GLY A 1 1159 ? 0.196 21.600 42.107 1.00 89.62 1159 GLY A O 1
ATOM 8870 N N . VAL A 1 1160 ? -1.924 22.244 42.506 1.00 95.31 1160 VAL A N 1
ATOM 8871 C CA . VAL A 1 1160 ? -2.295 21.058 43.302 1.00 95.31 1160 VAL A CA 1
ATOM 8872 C C . VAL A 1 1160 ? -3.743 20.605 43.076 1.00 95.31 1160 VAL A C 1
ATOM 8874 O O . VAL A 1 1160 ? -4.639 21.410 42.813 1.00 95.31 1160 VAL A O 1
ATOM 8877 N N . ALA A 1 1161 ? -3.983 19.304 43.210 1.00 97.56 1161 ALA A N 1
ATOM 8878 C CA . ALA A 1 1161 ? -5.309 18.710 43.337 1.00 97.56 1161 ALA A CA 1
ATOM 8879 C C . ALA A 1 1161 ? -5.359 17.798 44.565 1.00 97.56 1161 ALA A C 1
ATOM 8881 O O . ALA A 1 1161 ? -4.452 16.990 44.759 1.00 97.56 1161 ALA A O 1
ATOM 8882 N N . VAL A 1 1162 ? -6.423 17.896 45.358 1.00 97.81 1162 VAL A N 1
ATOM 8883 C CA . VAL A 1 1162 ? -6.648 17.039 46.531 1.00 97.81 1162 VAL A CA 1
ATOM 8884 C C . VAL A 1 1162 ? -7.924 16.243 46.316 1.00 97.81 1162 VAL A C 1
ATOM 8886 O O . VAL A 1 1162 ? -9.008 16.820 46.311 1.00 97.81 1162 VAL A O 1
ATOM 8889 N N . TYR A 1 1163 ? -7.798 14.937 46.114 1.00 97.56 1163 TYR A N 1
ATOM 8890 C CA . TYR A 1 1163 ? -8.916 14.003 46.034 1.00 97.56 1163 TYR A CA 1
ATOM 8891 C C . TYR A 1 1163 ? -9.234 13.452 47.413 1.00 97.56 1163 TYR A C 1
ATOM 8893 O O . TYR A 1 1163 ? -8.326 13.116 48.164 1.00 97.56 1163 TYR A O 1
ATOM 8901 N N . ARG A 1 1164 ? -10.517 13.327 47.726 1.00 97.00 1164 ARG A N 1
ATOM 8902 C CA . ARG A 1 1164 ? -11.016 12.690 48.938 1.00 97.00 1164 ARG A CA 1
ATOM 8903 C C . ARG A 1 1164 ? -12.090 11.687 48.570 1.00 97.00 1164 ARG A C 1
ATOM 8905 O O . ARG A 1 1164 ? -12.977 12.000 47.771 1.00 97.00 1164 ARG A O 1
ATOM 8912 N N . SER A 1 1165 ? -12.026 10.515 49.182 1.00 96.56 1165 SER A N 1
ATOM 8913 C CA . SER A 1 1165 ? -13.122 9.559 49.175 1.00 96.56 1165 SER A CA 1
ATOM 8914 C C . SER A 1 1165 ? -13.453 9.120 50.589 1.00 96.56 1165 SER A C 1
ATOM 8916 O O . SER A 1 1165 ? -12.561 8.944 51.416 1.00 96.56 1165 SER A O 1
ATOM 8918 N N . GLU A 1 1166 ? -14.738 8.936 50.854 1.00 94.25 1166 GLU A N 1
ATOM 8919 C CA . GLU A 1 1166 ? -15.232 8.451 52.136 1.00 94.25 1166 GLU A CA 1
ATOM 8920 C C . GLU A 1 1166 ? -16.235 7.328 51.899 1.00 94.25 1166 GLU A C 1
ATOM 8922 O O . GLU A 1 1166 ? -17.159 7.444 51.087 1.00 94.25 1166 GLU A O 1
ATOM 8927 N N . ARG A 1 1167 ? -16.022 6.212 52.591 1.00 90.56 1167 ARG A N 1
ATOM 8928 C CA . ARG A 1 1167 ? -16.927 5.069 52.590 1.00 90.56 1167 ARG A CA 1
ATOM 8929 C C . ARG A 1 1167 ? -16.890 4.403 53.954 1.00 90.56 1167 ARG A C 1
ATOM 8931 O O . ARG A 1 1167 ? -15.828 3.974 54.401 1.00 90.56 1167 ARG A O 1
ATOM 8938 N N . ASP A 1 1168 ? -18.057 4.263 54.573 1.00 85.06 1168 ASP A N 1
ATOM 8939 C CA . ASP A 1 1168 ? -18.224 3.700 55.914 1.00 85.06 1168 ASP A CA 1
ATOM 8940 C C . ASP A 1 1168 ? -17.325 4.403 56.957 1.00 85.06 1168 ASP A C 1
ATOM 8942 O O . ASP A 1 1168 ? -17.644 5.497 57.412 1.00 85.06 1168 ASP A O 1
ATOM 8946 N N . HIS A 1 1169 ? -16.193 3.791 57.325 1.00 83.62 1169 HIS A N 1
ATOM 8947 C CA . HIS A 1 1169 ? -15.197 4.328 58.265 1.00 83.62 1169 HIS A CA 1
ATOM 8948 C C . HIS A 1 1169 ? -13.804 4.504 57.636 1.00 83.62 1169 HIS A C 1
ATOM 8950 O O . HIS A 1 1169 ? -12.832 4.753 58.349 1.00 83.62 1169 HIS A O 1
ATOM 8956 N N . LEU A 1 1170 ? -13.685 4.342 56.314 1.00 88.75 1170 LEU A N 1
ATOM 8957 C CA . LEU A 1 1170 ? -12.437 4.504 55.576 1.00 88.75 1170 LEU A CA 1
ATOM 8958 C C . LEU A 1 1170 ? -12.479 5.806 54.776 1.00 88.75 1170 LEU A C 1
ATOM 8960 O O . LEU A 1 1170 ? -13.248 5.944 53.821 1.00 88.75 1170 LEU A O 1
ATOM 8964 N N . GLN A 1 1171 ? -11.608 6.738 55.152 1.00 94.50 1171 GLN A N 1
ATOM 8965 C CA . GLN A 1 1171 ? -11.353 7.961 54.403 1.00 94.50 1171 GLN A CA 1
ATOM 8966 C C . GLN A 1 1171 ? -9.998 7.850 53.705 1.00 94.50 1171 GLN A C 1
ATOM 8968 O O . GLN A 1 1171 ? -8.998 7.504 54.332 1.00 94.50 1171 GLN A O 1
ATOM 8973 N N . LEU A 1 1172 ? -9.966 8.147 52.409 1.00 96.06 1172 LEU A N 1
ATOM 8974 C CA . LEU A 1 1172 ? -8.735 8.265 51.636 1.00 96.06 1172 LEU A CA 1
ATOM 8975 C C . LEU A 1 1172 ? -8.576 9.712 51.183 1.00 96.06 1172 LEU A C 1
ATOM 8977 O O . LEU A 1 1172 ? -9.526 10.309 50.675 1.00 96.06 1172 LEU A O 1
ATOM 8981 N N . GLU A 1 1173 ? -7.373 10.260 51.316 1.00 97.38 1173 GLU A N 1
ATOM 8982 C CA . GLU A 1 1173 ? -7.016 11.567 50.774 1.00 97.38 1173 GLU A CA 1
ATOM 8983 C C . GLU A 1 1173 ? -5.794 11.411 49.875 1.00 97.38 1173 GLU A C 1
ATOM 8985 O O . GLU A 1 1173 ? -4.765 10.925 50.312 1.00 97.38 1173 GLU A O 1
ATOM 8990 N N . MET A 1 1174 ? -5.886 11.838 48.618 1.00 97.50 1174 MET A N 1
ATOM 8991 C CA . MET A 1 1174 ? -4.750 11.844 47.705 1.00 97.50 1174 MET A CA 1
ATOM 8992 C C . MET A 1 1174 ? -4.449 13.256 47.217 1.00 97.50 1174 MET A C 1
ATOM 8994 O O . MET A 1 1174 ? -5.249 13.859 46.501 1.00 97.50 1174 MET A O 1
ATOM 8998 N N . THR A 1 1175 ? -3.249 13.745 47.510 1.00 97.62 1175 THR A N 1
ATOM 8999 C CA . THR A 1 1175 ? -2.744 15.034 47.032 1.00 97.62 1175 THR A CA 1
ATOM 9000 C C . THR A 1 1175 ? -1.788 14.843 45.858 1.00 97.62 1175 THR A C 1
ATOM 9002 O O . THR A 1 1175 ? -0.808 14.105 45.957 1.00 97.62 1175 THR A O 1
ATOM 9005 N N . VAL A 1 1176 ? -2.047 15.537 44.748 1.00 96.81 1176 VAL A N 1
ATOM 9006 C CA . VAL A 1 1176 ? -1.234 15.501 43.525 1.00 96.81 1176 VAL A CA 1
ATOM 9007 C C . VAL A 1 1176 ? -0.724 16.898 43.190 1.00 96.81 1176 VAL A C 1
ATOM 9009 O O . VAL A 1 1176 ? -1.518 17.826 43.048 1.00 96.81 1176 VAL A O 1
ATOM 9012 N N . PHE A 1 1177 ? 0.591 17.054 43.041 1.00 96.31 1177 PHE A N 1
ATOM 9013 C CA . PHE A 1 1177 ? 1.238 18.330 42.715 1.00 96.31 1177 PHE A CA 1
ATOM 9014 C C . PHE A 1 1177 ? 2.542 18.118 41.935 1.00 96.31 1177 PHE A C 1
ATOM 9016 O O . PHE A 1 1177 ? 3.061 17.006 41.847 1.00 96.31 1177 PHE A O 1
ATOM 9023 N N . VAL A 1 1178 ? 3.094 19.190 41.367 1.00 94.88 1178 VAL A N 1
ATOM 9024 C CA . VAL A 1 1178 ? 4.408 19.175 40.699 1.00 94.88 1178 VAL A CA 1
ATOM 9025 C C . VAL A 1 1178 ? 5.428 19.966 41.505 1.00 94.88 1178 VAL A C 1
ATOM 9027 O O . VAL A 1 1178 ? 5.103 21.000 42.087 1.00 94.88 1178 VAL A O 1
ATOM 9030 N N . SER A 1 1179 ? 6.674 19.492 41.539 1.00 92.06 1179 SER A N 1
ATOM 9031 C CA . SER A 1 1179 ? 7.758 20.211 42.210 1.00 92.06 1179 SER A CA 1
ATOM 9032 C C . SER A 1 1179 ? 8.011 21.560 41.527 1.00 92.06 1179 SER A C 1
ATOM 9034 O O . SER A 1 1179 ? 8.122 21.603 40.299 1.00 92.06 1179 SER A O 1
ATOM 9036 N N . PRO A 1 1180 ? 8.166 22.663 42.275 1.00 89.50 1180 PRO A N 1
ATOM 9037 C CA . PRO A 1 1180 ? 8.533 23.948 41.687 1.00 89.50 1180 PRO A CA 1
ATOM 9038 C C . PRO A 1 1180 ? 9.994 23.987 41.211 1.00 89.50 1180 PRO A C 1
ATOM 9040 O O . PRO A 1 1180 ? 10.339 24.821 40.379 1.00 89.50 1180 PRO A O 1
ATOM 9043 N N . THR A 1 1181 ? 10.855 23.098 41.719 1.00 91.88 1181 THR A N 1
ATOM 9044 C CA . THR A 1 1181 ? 12.317 23.158 41.530 1.00 91.88 1181 THR A CA 1
ATOM 9045 C C . THR A 1 1181 ? 12.899 21.989 40.738 1.00 91.88 1181 THR A C 1
ATOM 9047 O O . THR A 1 1181 ? 14.078 22.019 40.396 1.00 91.88 1181 THR A O 1
ATOM 9050 N N . GLN A 1 1182 ? 12.112 20.948 40.454 1.00 92.38 1182 GLN A N 1
ATOM 9051 C CA . GLN A 1 1182 ? 12.584 19.722 39.800 1.00 92.38 1182 GLN A CA 1
ATOM 9052 C C . GLN A 1 1182 ? 11.513 19.166 38.854 1.00 92.38 1182 GLN A C 1
ATOM 9054 O O . GLN A 1 1182 ? 10.330 19.372 39.111 1.00 92.38 1182 GLN A O 1
ATOM 9059 N N . PRO A 1 1183 ? 11.861 18.426 37.787 1.00 91.25 1183 PRO A N 1
ATOM 9060 C CA . PRO A 1 1183 ? 10.890 17.824 36.870 1.00 91.25 1183 PRO A CA 1
ATOM 9061 C C . PRO A 1 1183 ? 10.213 16.578 37.483 1.00 91.25 1183 PRO A C 1
ATOM 9063 O O . PRO A 1 1183 ? 10.306 15.482 36.942 1.00 91.25 1183 PRO A O 1
ATOM 9066 N N . ILE A 1 1184 ? 9.555 16.740 38.636 1.00 92.06 1184 ILE A N 1
ATOM 9067 C CA . ILE A 1 1184 ? 8.933 15.660 39.415 1.00 92.06 1184 ILE A CA 1
ATOM 9068 C C . ILE A 1 1184 ? 7.454 15.967 39.652 1.00 92.06 1184 ILE A C 1
ATOM 9070 O O . ILE A 1 1184 ? 7.086 17.085 40.016 1.00 92.06 1184 ILE A O 1
ATOM 9074 N N . GLU A 1 1185 ? 6.619 14.949 39.469 1.00 93.81 1185 GLU A N 1
ATOM 9075 C CA . GLU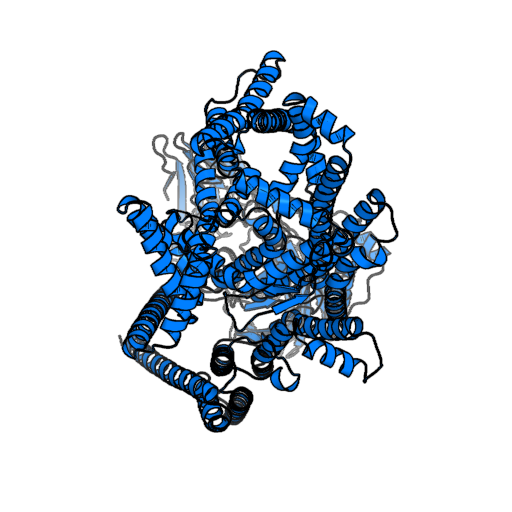 A 1 1185 ? 5.222 14.915 39.897 1.00 93.81 1185 GLU A CA 1
ATOM 9076 C C . GLU A 1 1185 ? 5.109 14.057 41.162 1.00 93.81 1185 GLU A C 1
ATOM 9078 O O . GLU A 1 1185 ? 5.594 12.926 41.191 1.00 93.81 1185 GLU A O 1
ATOM 9083 N N . PHE A 1 1186 ? 4.460 14.586 42.196 1.00 94.25 1186 PHE A N 1
ATOM 9084 C CA . PHE A 1 1186 ? 4.214 13.898 43.457 1.00 94.25 1186 PHE A CA 1
ATOM 9085 C C . PHE A 1 1186 ? 2.754 13.475 43.575 1.00 94.25 1186 PHE A C 1
ATOM 9087 O O . PHE A 1 1186 ? 1.847 14.225 43.214 1.00 94.25 1186 PHE A O 1
ATOM 9094 N N . LYS A 1 1187 ? 2.548 12.287 44.147 1.00 93.88 1187 LYS A N 1
ATOM 9095 C CA . LYS A 1 1187 ? 1.255 11.801 44.628 1.00 93.88 1187 LYS A CA 1
ATOM 9096 C C . LYS A 1 1187 ? 1.439 11.284 46.042 1.00 93.88 1187 LYS A C 1
ATOM 9098 O O . LYS A 1 1187 ? 2.247 10.384 46.253 1.00 93.88 1187 LYS A O 1
ATOM 9103 N N . ILE A 1 1188 ? 0.713 11.864 46.978 1.00 95.25 1188 ILE A N 1
ATOM 9104 C CA . ILE A 1 1188 ? 0.725 11.473 48.385 1.00 95.25 1188 ILE A CA 1
ATOM 9105 C C . ILE A 1 1188 ? -0.671 10.944 48.679 1.00 95.25 1188 ILE A C 1
ATOM 9107 O O . ILE A 1 1188 ? -1.624 11.685 48.457 1.00 95.25 1188 ILE A O 1
ATOM 9111 N N . LEU A 1 1189 ? -0.773 9.674 49.075 1.00 93.06 1189 LEU A N 1
ATOM 9112 C CA . LEU A 1 1189 ? -2.009 8.996 49.475 1.00 93.06 1189 LEU A CA 1
ATOM 9113 C C . LEU A 1 1189 ? -1.998 8.759 50.984 1.00 93.06 1189 LEU A C 1
ATOM 9115 O O . LEU A 1 1189 ? -0.897 8.422 51.481 1.00 93.06 1189 LEU A O 1
#